Protein AF-0000000072977015 (afdb_homodimer)

Organism: NCBI:txid391626

Nearest PDB structures (foldseek):
  8wt6-assembly1_D  TM=8.182E-01  e=6.683E-14  Escherichia coli
  8wt7-assembly1_C  TM=8.461E-01  e=3.469E-13  Escherichia coli
  8wt9-assembly1_D  TM=8.228E-01  e=1.713E-13  Escherichia coli
  8xih-assembly1_A  TM=5.975E-01  e=8.785E-02  Mucilaginibacter paludis DSM 18603
  2f9t-assembly1_A  TM=6.357E-01  e=3.281E-01  Pseudomonas aeruginosa PAO1

pLDDT: mean 88.34, std 13.24, range [34.84, 98.19]

InterPro domains:
  IPR002525 Transposase IS110-like, N-terminal [PF01548] (14-170)
  IPR003346 Transposase IS116/IS110/IS902, C-terminal [PF02371] (280-364)
  IPR047650 Transposase IS110-like [NF033542] (14-403)
  IPR047650 Transposase IS110-like [PTHR33055] (8-405)

Structure (mmCIF, N/CA/C/O backbone):
data_AF-0000000072977015-model_v1
#
loop_
_entity.id
_entity.type
_entity.pdbx_description
1 polymer 'IS110-family transposase'
#
loop_
_atom_site.group_PDB
_atom_site.id
_atom_site.type_symbol
_atom_site.label_atom_id
_atom_site.label_alt_id
_atom_site.label_comp_id
_atom_site.label_asym_id
_atom_site.label_entity_id
_atom_site.label_seq_id
_atom_site.pdbx_PDB_ins_code
_atom_site.Cartn_x
_atom_site.Cartn_y
_atom_site.Cartn_z
_atom_site.occupancy
_atom_site.B_iso_or_equiv
_atom_site.auth_seq_id
_atom_site.auth_comp_id
_atom_site.auth_asym_id
_atom_site.auth_atom_id
_atom_site.pdbx_PDB_model_num
ATOM 1 N N . MET A 1 1 ? 6.648 -63.406 -1.148 1 35.97 1 MET A N 1
ATOM 2 C CA . MET A 1 1 ? 6.609 -63.031 -2.561 1 35.97 1 MET A CA 1
ATOM 3 C C . MET A 1 1 ? 5.609 -61.906 -2.799 1 35.97 1 MET A C 1
ATOM 5 O O . MET A 1 1 ? 5.816 -61.062 -3.664 1 35.97 1 MET A O 1
ATOM 9 N N . THR A 1 2 ? 4.461 -62.062 -2.23 1 45.38 2 THR A N 1
ATOM 10 C CA . THR A 1 2 ? 3.385 -61.062 -2.318 1 45.38 2 THR A CA 1
ATOM 11 C C . THR A 1 2 ? 3.805 -59.75 -1.688 1 45.38 2 THR A C 1
ATOM 13 O O . THR A 1 2 ? 3.377 -58.688 -2.131 1 45.38 2 THR A O 1
ATOM 16 N N . ASP A 1 3 ? 4.473 -59.875 -0.595 1 41.03 3 ASP A N 1
ATOM 17 C CA . ASP A 1 3 ? 4.926 -58.656 0.074 1 41.03 3 ASP A CA 1
ATOM 18 C C . ASP A 1 3 ? 5.91 -57.875 -0.797 1 41.03 3 ASP A C 1
ATOM 20 O O . ASP A 1 3 ? 5.973 -56.656 -0.735 1 41.03 3 ASP A O 1
ATOM 24 N N . ILE A 1 4 ? 6.715 -58.562 -1.592 1 42.19 4 ILE A N 1
ATOM 25 C CA . ILE A 1 4 ? 7.73 -58 -2.486 1 42.19 4 ILE A CA 1
ATOM 26 C C . ILE A 1 4 ? 7.055 -57.312 -3.664 1 42.19 4 ILE A C 1
ATOM 28 O O . ILE A 1 4 ? 7.59 -56.344 -4.207 1 42.19 4 ILE A O 1
ATOM 32 N N . ILE A 1 5 ? 5.922 -57.781 -4.168 1 44.03 5 ILE A N 1
ATOM 33 C CA . ILE A 1 5 ? 5.234 -57.25 -5.34 1 44.03 5 ILE A CA 1
ATOM 34 C C . ILE A 1 5 ? 4.578 -55.938 -4.988 1 44.03 5 ILE A C 1
ATOM 36 O O . ILE A 1 5 ? 4.395 -55.062 -5.859 1 44.03 5 ILE A O 1
ATOM 40 N N . ILE A 1 6 ? 3.928 -55.844 -3.865 1 45.47 6 ILE A N 1
ATOM 41 C CA . ILE A 1 6 ? 3.225 -54.656 -3.41 1 45.47 6 ILE A CA 1
ATOM 42 C C . ILE A 1 6 ? 4.207 -53.5 -3.289 1 45.47 6 ILE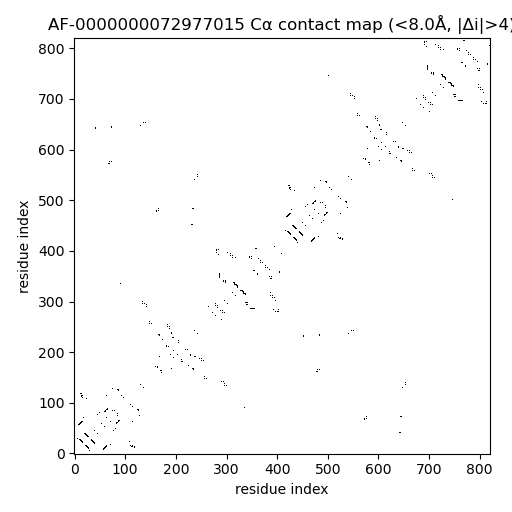 A C 1
ATOM 44 O O . ILE A 1 6 ? 3.83 -52.344 -3.471 1 45.47 6 ILE A O 1
ATOM 48 N N . THR A 1 7 ? 5.434 -53.844 -2.885 1 50.16 7 THR A N 1
ATOM 49 C CA . THR A 1 7 ? 6.492 -52.844 -2.676 1 50.16 7 THR A CA 1
ATOM 50 C C . THR A 1 7 ? 6.863 -52.156 -3.99 1 50.16 7 THR A C 1
ATOM 52 O O . THR A 1 7 ? 7.254 -51 -4 1 50.16 7 THR A O 1
ATOM 55 N N . GLN A 1 8 ? 6.754 -52.938 -5.09 1 54.28 8 GLN A N 1
ATOM 56 C CA . GLN A 1 8 ? 7.188 -52.438 -6.391 1 54.28 8 GLN A CA 1
ATOM 57 C C . GLN A 1 8 ? 6.176 -51.469 -6.973 1 54.28 8 GLN A C 1
ATOM 59 O O . GLN A 1 8 ? 6.504 -50.688 -7.879 1 54.28 8 GLN A O 1
ATOM 64 N N . THR A 1 9 ? 4.953 -51.406 -6.438 1 69.88 9 THR A N 1
ATOM 65 C CA . THR A 1 9 ? 3.916 -50.594 -7.07 1 69.88 9 THR A CA 1
ATOM 66 C C . THR A 1 9 ? 3.705 -49.281 -6.301 1 69.88 9 THR A C 1
ATOM 68 O O . THR A 1 9 ? 3.01 -48.375 -6.773 1 69.88 9 THR A O 1
ATOM 71 N N . ALA A 1 10 ? 4.391 -49.219 -5.168 1 85.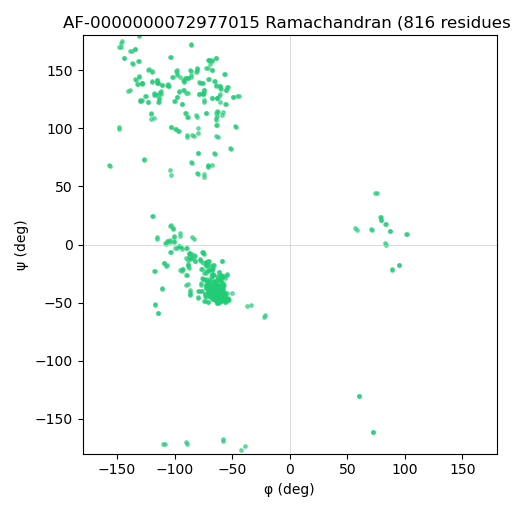19 10 ALA A N 1
ATOM 72 C CA . ALA A 1 10 ? 4.18 -48 -4.371 1 85.19 10 ALA A CA 1
ATOM 73 C C . ALA A 1 10 ? 4.98 -46.844 -4.93 1 85.19 10 ALA A C 1
ATOM 75 O O . ALA A 1 10 ? 6.133 -47 -5.332 1 85.19 10 ALA A O 1
ATOM 76 N N . PRO A 1 11 ? 4.398 -45.656 -4.953 1 92.56 11 PRO A N 1
ATOM 77 C CA . PRO A 1 11 ? 5.086 -44.5 -5.547 1 92.56 11 PRO A CA 1
ATOM 78 C C . PRO A 1 11 ? 6.254 -44.031 -4.699 1 92.56 11 PRO A C 1
ATOM 80 O O . PRO A 1 11 ? 6.234 -44.156 -3.473 1 92.56 11 PRO A O 1
ATOM 83 N N . VAL A 1 12 ? 7.285 -43.625 -5.363 1 95.69 12 VAL A N 1
ATOM 84 C CA . VAL A 1 12 ? 8.367 -42.875 -4.719 1 95.69 12 VAL A CA 1
ATOM 85 C C . VAL A 1 12 ? 7.859 -41.5 -4.281 1 95.69 12 VAL A C 1
ATOM 87 O O . VAL A 1 12 ? 7.25 -40.781 -5.07 1 95.69 12 VAL A O 1
ATOM 90 N N . LEU A 1 13 ? 8.031 -41.156 -3.008 1 96.94 13 LEU A N 1
ATOM 91 C CA . LEU A 1 13 ? 7.578 -39.875 -2.486 1 96.94 13 LEU A CA 1
ATOM 92 C C . LEU A 1 13 ? 8.727 -38.875 -2.436 1 96.94 13 LEU A C 1
ATOM 94 O O . LEU A 1 13 ? 9.797 -39.188 -1.902 1 96.94 13 LEU A O 1
ATOM 98 N N . VAL A 1 14 ? 8.523 -37.719 -3.025 1 97.56 14 VAL A N 1
ATOM 99 C CA . VAL A 1 14 ? 9.516 -36.656 -3.031 1 97.56 14 VAL A CA 1
ATOM 100 C C . VAL A 1 14 ? 8.938 -35.406 -2.379 1 97.56 14 VAL A C 1
ATOM 102 O O . VAL A 1 14 ? 8.008 -34.812 -2.91 1 97.56 14 VAL A O 1
ATOM 105 N N . ALA A 1 15 ? 9.445 -35.031 -1.235 1 96.69 15 ALA A N 1
ATOM 106 C CA . ALA A 1 15 ? 9.062 -33.812 -0.527 1 96.69 15 ALA A CA 1
ATOM 107 C C . ALA A 1 15 ? 10.078 -32.688 -0.757 1 96.69 15 ALA A C 1
ATOM 109 O O . ALA A 1 15 ? 11.266 -32.875 -0.474 1 96.69 15 ALA A O 1
ATOM 110 N N . ILE A 1 16 ? 9.625 -31.562 -1.253 1 95.69 16 ILE A N 1
ATOM 111 C CA . ILE A 1 16 ? 10.555 -30.5 -1.562 1 95.69 16 ILE A CA 1
ATOM 112 C C . ILE A 1 16 ? 10.164 -29.234 -0.794 1 95.69 16 ILE A C 1
ATOM 114 O O . ILE A 1 16 ? 9.039 -28.75 -0.915 1 95.69 16 ILE A O 1
ATOM 118 N N . ASP A 1 17 ? 11.047 -28.75 -0.028 1 93 17 ASP A N 1
ATOM 119 C CA . ASP A 1 17 ? 10.953 -27.422 0.587 1 93 17 ASP A CA 1
ATOM 120 C C . ASP A 1 17 ? 11.539 -26.344 -0.329 1 93 17 ASP A C 1
ATOM 122 O O . ASP A 1 17 ? 12.758 -26.234 -0.46 1 93 17 ASP A O 1
ATOM 126 N N . ILE A 1 18 ? 10.656 -25.516 -0.871 1 91.62 18 ILE A N 1
ATOM 127 C CA . ILE A 1 18 ? 11.023 -24.609 -1.955 1 91.62 18 ILE A CA 1
ATOM 128 C C . ILE A 1 18 ? 11.453 -23.266 -1.379 1 91.62 18 ILE A C 1
ATOM 130 O O . ILE A 1 18 ? 10.836 -22.75 -0.447 1 91.62 18 ILE A O 1
ATOM 134 N N . SER A 1 19 ? 12.578 -22.766 -1.874 1 87.56 19 SER A N 1
ATOM 135 C CA . SER A 1 19 ? 13.055 -21.422 -1.554 1 87.56 19 SER A CA 1
ATOM 136 C C . SER A 1 19 ? 13.43 -20.656 -2.816 1 87.56 19 SER A C 1
ATOM 138 O O . SER A 1 19 ? 13.227 -21.141 -3.93 1 87.56 19 SER A O 1
ATOM 140 N N . LYS A 1 20 ? 13.852 -19.453 -2.641 1 84.69 20 LYS A N 1
ATOM 141 C CA . LYS A 1 20 ? 14.125 -18.562 -3.764 1 84.69 20 LYS A CA 1
ATOM 142 C C . LYS A 1 20 ? 15.281 -19.094 -4.613 1 84.69 20 LYS A C 1
ATOM 144 O O . LYS A 1 20 ? 15.18 -19.141 -5.844 1 84.69 20 LYS A O 1
ATOM 149 N N . ALA A 1 21 ? 16.328 -19.547 -4.039 1 84.5 21 ALA A N 1
ATOM 150 C CA . ALA A 1 21 ? 17.531 -19.891 -4.797 1 84.5 21 ALA A CA 1
ATOM 151 C C . ALA A 1 21 ? 17.766 -21.391 -4.809 1 84.5 21 ALA A C 1
ATOM 153 O O . ALA A 1 21 ? 18.141 -21.969 -5.832 1 84.5 21 ALA A O 1
ATOM 154 N N . ARG A 1 22 ? 17.453 -21.938 -3.689 1 89.19 22 ARG A N 1
ATOM 155 C CA . ARG A 1 22 ? 17.797 -23.344 -3.518 1 89.19 22 ARG A CA 1
ATOM 156 C C . ARG A 1 22 ? 16.688 -24.094 -2.793 1 89.19 22 ARG A C 1
ATOM 158 O O . ARG A 1 22 ? 16.188 -23.641 -1.758 1 89.19 22 ARG A O 1
ATOM 165 N N . ASP A 1 23 ? 16.359 -25.25 -3.395 1 92.75 23 ASP A N 1
ATOM 166 C CA . ASP A 1 23 ? 15.32 -26.109 -2.816 1 92.75 23 ASP A CA 1
ATOM 167 C C . ASP A 1 23 ? 15.922 -27.344 -2.158 1 92.75 23 ASP A C 1
ATOM 169 O O . ASP A 1 23 ? 16.891 -27.906 -2.668 1 92.75 23 ASP A O 1
ATOM 173 N N . GLU A 1 24 ? 15.375 -27.641 -1.034 1 93.5 24 GLU A N 1
ATOM 174 C CA . GLU A 1 24 ? 15.797 -28.844 -0.32 1 93.5 24 GLU A CA 1
ATOM 175 C C . GLU A 1 24 ? 14.656 -29.859 -0.237 1 93.5 24 GLU A C 1
ATOM 177 O O . GLU A 1 24 ? 13.5 -29.484 -0.066 1 93.5 24 GLU A O 1
ATOM 182 N N . GLY A 1 25 ? 15.047 -31.141 -0.412 1 94.25 25 GLY A N 1
ATOM 183 C CA . GLY A 1 25 ? 13.992 -32.156 -0.434 1 94.25 25 GLY A CA 1
ATOM 184 C C . GLY A 1 25 ? 14.43 -33.5 0.125 1 94.25 25 GLY A C 1
ATOM 185 O O . GLY A 1 25 ? 15.594 -33.656 0.487 1 94.25 25 GLY A O 1
ATOM 186 N N . LEU A 1 26 ? 13.469 -34.375 0.32 1 95.31 26 LEU A N 1
ATOM 187 C CA . LEU A 1 26 ? 13.648 -35.75 0.775 1 95.31 26 LEU A CA 1
ATOM 188 C C . LEU A 1 26 ? 12.93 -36.719 -0.148 1 95.31 26 LEU A C 1
ATOM 190 O O . LEU A 1 26 ? 11.82 -36.438 -0.613 1 95.31 26 LEU A O 1
ATOM 194 N N . ILE A 1 27 ? 13.578 -37.812 -0.419 1 95.94 27 ILE A N 1
ATOM 195 C CA . ILE A 1 27 ? 13 -38.875 -1.212 1 95.94 27 ILE A CA 1
ATOM 196 C C . ILE A 1 27 ? 12.805 -40.125 -0.336 1 95.94 27 ILE A C 1
ATOM 198 O O . ILE A 1 27 ? 13.734 -40.562 0.345 1 95.94 27 ILE A O 1
ATOM 202 N N . ALA A 1 28 ? 11.672 -40.562 -0.339 1 94.94 28 ALA A N 1
ATOM 203 C CA . ALA A 1 28 ? 11.344 -41.781 0.402 1 94.94 28 ALA A CA 1
ATOM 204 C C . ALA A 1 28 ? 10.867 -42.906 -0.537 1 94.94 28 ALA A C 1
ATOM 206 O O . ALA A 1 28 ? 9.984 -42.688 -1.365 1 94.94 28 ALA A O 1
ATOM 207 N N . ILE A 1 29 ? 11.477 -44.031 -0.367 1 92.38 29 ILE A N 1
ATOM 208 C CA . ILE A 1 29 ? 11.117 -45.219 -1.146 1 92.38 29 ILE A CA 1
ATOM 209 C C . ILE A 1 29 ? 10.484 -46.25 -0.233 1 92.38 29 ILE A C 1
ATOM 211 O O . ILE A 1 29 ? 11.023 -46.562 0.83 1 92.38 29 ILE A O 1
ATOM 215 N N . SER A 1 30 ? 9.375 -46.688 -0.707 1 87.12 30 SER A N 1
ATOM 216 C CA . SER A 1 30 ? 8.695 -47.719 0.088 1 87.12 30 SER A CA 1
ATOM 217 C C . SER A 1 30 ? 9.609 -48.906 0.378 1 87.12 30 SER A C 1
ATOM 219 O O . SER A 1 30 ? 10.289 -49.406 -0.521 1 87.12 30 SER A O 1
ATOM 221 N N . GLY A 1 31 ? 9.617 -49.375 1.566 1 81.56 31 GLY A N 1
ATOM 222 C CA . GLY A 1 31 ? 10.398 -50.531 1.962 1 81.56 31 GLY A CA 1
ATOM 223 C C . GLY A 1 31 ? 11.805 -50.156 2.408 1 81.56 31 GLY A C 1
ATOM 224 O O . GLY A 1 31 ? 12.5 -50.969 3.006 1 81.56 31 GLY A O 1
ATOM 225 N N . LYS A 1 32 ? 12.25 -49 1.984 1 83.25 32 LYS A N 1
ATOM 226 C CA . LYS A 1 32 ? 13.562 -48.562 2.428 1 83.25 32 LYS A CA 1
ATOM 227 C C . LYS A 1 32 ? 13.445 -47.625 3.637 1 83.25 32 LYS A C 1
ATOM 229 O O . LYS A 1 32 ? 12.586 -46.75 3.67 1 83.25 32 LYS A O 1
ATOM 234 N N . LYS A 1 33 ? 14.211 -47.875 4.621 1 78.69 33 LYS A N 1
ATOM 235 C CA . LYS A 1 33 ? 14.156 -47.094 5.844 1 78.69 33 LYS A CA 1
ATOM 236 C C . LYS A 1 33 ? 14.844 -45.75 5.66 1 78.69 33 LYS A C 1
ATOM 238 O O . LYS A 1 33 ? 14.375 -44.719 6.18 1 78.69 33 LYS A O 1
ATOM 243 N N . ARG A 1 34 ? 15.891 -45.75 4.867 1 84.94 34 ARG A N 1
ATOM 244 C CA . ARG A 1 34 ? 16.688 -44.531 4.766 1 84.94 34 ARG A CA 1
ATOM 245 C C . ARG A 1 34 ? 16.141 -43.625 3.68 1 84.94 34 ARG A C 1
ATOM 247 O O . ARG A 1 34 ? 15.82 -44.062 2.58 1 84.94 34 ARG A O 1
ATOM 254 N N . ARG A 1 35 ? 15.969 -42.375 4.062 1 89.44 35 ARG A N 1
ATOM 255 C CA . ARG A 1 35 ? 15.562 -41.312 3.127 1 89.44 35 ARG A CA 1
ATOM 256 C C . ARG A 1 35 ? 16.766 -40.719 2.428 1 89.44 35 ARG A C 1
ATOM 258 O O . ARG A 1 35 ? 17.875 -40.719 2.975 1 89.44 35 ARG A O 1
ATOM 265 N N . ARG A 1 36 ? 16.562 -40.281 1.242 1 91.88 36 ARG A N 1
ATOM 266 C CA . ARG A 1 36 ? 17.609 -39.625 0.494 1 91.88 36 ARG A CA 1
ATOM 267 C C . ARG A 1 36 ? 17.375 -38.094 0.448 1 91.88 36 ARG A C 1
ATOM 269 O O . ARG A 1 36 ? 16.25 -37.656 0.233 1 91.88 36 ARG A O 1
ATOM 276 N N . ARG A 1 37 ? 18.438 -37.406 0.652 1 92.75 37 ARG A N 1
ATOM 277 C CA . ARG A 1 37 ? 18.375 -35.969 0.581 1 92.75 37 ARG A CA 1
ATOM 278 C C . ARG A 1 37 ? 18.609 -35.469 -0.843 1 92.75 37 ARG A C 1
ATOM 280 O O . ARG A 1 37 ? 19.375 -36.062 -1.596 1 92.75 37 ARG A O 1
ATOM 287 N N . LEU A 1 38 ? 17.891 -34.438 -1.14 1 92.44 38 LEU A N 1
ATOM 288 C CA . LEU A 1 38 ? 18.078 -33.844 -2.449 1 92.44 38 LEU A CA 1
ATOM 289 C C . LEU A 1 38 ? 18.188 -32.312 -2.326 1 92.44 38 LEU A C 1
ATOM 291 O O . LEU A 1 38 ? 17.547 -31.719 -1.456 1 92.44 38 LEU A O 1
ATOM 295 N N . THR A 1 39 ? 19.078 -31.719 -3.137 1 94.12 39 THR A N 1
ATOM 296 C CA . THR A 1 39 ? 19.219 -30.266 -3.299 1 94.12 39 THR A CA 1
ATOM 297 C C . THR A 1 39 ? 19.094 -29.875 -4.77 1 94.12 39 THR A C 1
ATOM 299 O O . THR A 1 39 ? 19.75 -30.484 -5.629 1 94.12 39 THR A O 1
ATOM 302 N N . VAL A 1 40 ? 18.25 -28.953 -5.031 1 94.81 40 VAL A N 1
ATOM 303 C CA . VAL A 1 40 ? 18.016 -28.516 -6.406 1 94.81 40 VAL A CA 1
ATOM 304 C C . VAL A 1 40 ? 18.109 -27 -6.488 1 94.81 40 VAL A C 1
ATOM 306 O O . VAL A 1 40 ? 17.375 -26.281 -5.789 1 94.81 40 VAL A O 1
ATOM 309 N N . LEU A 1 41 ? 18.984 -26.531 -7.34 1 93.25 41 LEU A N 1
ATOM 310 C CA . LEU A 1 41 ? 19.031 -25.094 -7.625 1 93.25 41 LEU A CA 1
ATOM 311 C C . LEU A 1 41 ? 17.938 -24.719 -8.625 1 93.25 41 LEU A C 1
ATOM 313 O O . LEU A 1 41 ? 17.531 -25.531 -9.445 1 93.25 41 LEU A O 1
ATOM 317 N N . ASN A 1 42 ? 17.5 -23.531 -8.531 1 90.62 42 ASN A N 1
ATOM 318 C CA . ASN A 1 42 ? 16.469 -23.062 -9.453 1 90.62 42 ASN A CA 1
ATOM 319 C C . ASN A 1 42 ? 17.062 -22.672 -10.805 1 90.62 42 ASN A C 1
ATOM 321 O O . ASN A 1 42 ? 16.953 -21.531 -11.234 1 90.62 42 ASN A O 1
ATOM 325 N N . GLN A 1 43 ? 17.625 -23.641 -11.375 1 92.38 43 GLN A N 1
ATOM 326 C CA . GLN A 1 43 ? 18.234 -23.531 -12.688 1 92.38 43 GLN A CA 1
ATOM 327 C C . GLN A 1 43 ? 17.891 -24.734 -13.562 1 92.38 43 GLN A C 1
ATOM 329 O O . GLN A 1 43 ? 17.625 -25.828 -13.055 1 92.38 43 GLN A O 1
ATOM 334 N N . LEU A 1 44 ? 17.969 -24.5 -14.836 1 94.88 44 LEU A N 1
ATOM 335 C CA . LEU A 1 44 ? 17.484 -25.5 -15.789 1 94.88 44 LEU A CA 1
ATOM 336 C C . LEU A 1 44 ? 18.297 -26.781 -15.672 1 94.88 44 LEU A C 1
ATOM 338 O O . LEU A 1 44 ? 17.719 -27.875 -15.672 1 94.88 44 LEU A O 1
ATOM 342 N N . ASP A 1 45 ? 19.609 -26.641 -15.531 1 95.69 45 ASP A N 1
ATOM 343 C CA . ASP A 1 45 ? 20.453 -27.828 -15.445 1 95.69 45 ASP A CA 1
ATOM 344 C C . ASP A 1 45 ? 20.078 -28.688 -14.234 1 95.69 45 ASP A C 1
ATOM 346 O O . ASP A 1 45 ? 20.047 -29.906 -14.312 1 95.69 45 ASP A O 1
ATOM 350 N N . ASP A 1 46 ? 19.812 -28.047 -13.203 1 96.25 46 ASP A N 1
ATOM 351 C CA . ASP A 1 46 ? 19.422 -28.766 -11.984 1 96.25 46 ASP A CA 1
ATOM 352 C C . ASP A 1 46 ? 18.047 -29.391 -12.141 1 96.25 46 ASP A C 1
ATOM 354 O O . ASP A 1 46 ? 17.812 -30.516 -11.664 1 96.25 46 ASP A O 1
ATOM 358 N N . PHE A 1 47 ? 17.125 -28.719 -12.789 1 96.62 47 PHE A N 1
ATOM 359 C CA . PHE A 1 47 ? 15.805 -29.281 -13.055 1 96.62 47 PHE A CA 1
ATOM 360 C C . PHE A 1 47 ? 15.914 -30.547 -13.883 1 96.62 47 PHE A C 1
ATOM 362 O O . PHE A 1 47 ? 15.312 -31.578 -13.547 1 96.62 47 PHE A O 1
ATOM 369 N N . ASN A 1 48 ? 16.734 -30.453 -14.883 1 96.88 48 ASN A N 1
ATOM 370 C CA . ASN A 1 48 ? 16.922 -31.594 -15.758 1 96.88 48 ASN A CA 1
ATOM 371 C C . ASN A 1 48 ? 17.562 -32.781 -15.016 1 96.88 48 ASN A C 1
ATOM 373 O O . ASN A 1 48 ? 17.141 -33.906 -15.195 1 96.88 48 ASN A O 1
ATOM 377 N N . ARG A 1 49 ? 18.5 -32.438 -14.234 1 96.94 49 ARG A N 1
ATOM 378 C CA . ARG A 1 49 ? 19.141 -33.5 -13.445 1 96.94 49 ARG A CA 1
ATOM 379 C C . ARG A 1 49 ? 18.156 -34.156 -12.5 1 96.94 49 ARG A C 1
ATOM 381 O O . ARG A 1 49 ? 18.156 -35.375 -12.367 1 96.94 49 ARG A O 1
ATOM 388 N N . LEU A 1 50 ? 17.375 -33.375 -11.883 1 96.88 50 LEU A N 1
ATOM 389 C CA . LEU A 1 50 ? 16.359 -33.906 -10.984 1 96.88 50 LEU A CA 1
ATOM 390 C C . LEU A 1 50 ? 15.383 -34.812 -11.742 1 96.88 50 LEU A C 1
ATOM 392 O O . LEU A 1 50 ? 15.094 -35.938 -11.297 1 96.88 50 LEU A O 1
ATOM 396 N N . ILE A 1 51 ? 14.875 -34.344 -12.844 1 97.19 51 ILE A N 1
ATOM 397 C CA . ILE A 1 51 ? 13.906 -35.094 -13.656 1 97.19 51 ILE A CA 1
ATOM 398 C C . ILE A 1 51 ? 14.5 -36.438 -14.086 1 97.19 51 ILE A C 1
ATOM 400 O O . ILE A 1 51 ? 13.844 -37.469 -13.969 1 97.19 51 ILE A O 1
ATOM 404 N N . THR A 1 52 ? 15.766 -36.375 -14.516 1 97.12 52 THR A N 1
ATOM 405 C CA . THR A 1 52 ? 16.438 -37.594 -14.938 1 97.12 52 THR A CA 1
ATOM 406 C C . THR A 1 52 ? 16.594 -38.562 -13.766 1 97.12 52 THR A C 1
ATOM 408 O O . THR A 1 52 ? 16.328 -39.75 -13.906 1 97.12 52 THR A O 1
ATOM 411 N N . SER A 1 53 ? 16.953 -38 -12.664 1 96.19 53 SER A N 1
ATOM 412 C CA . SER A 1 53 ? 17.141 -38.844 -11.477 1 96.19 53 SER A CA 1
ATOM 413 C C . SER A 1 53 ? 15.844 -39.5 -11.039 1 96.19 53 SER A C 1
ATOM 415 O O . SER A 1 53 ? 15.828 -40.688 -10.695 1 96.19 53 SER A O 1
ATOM 417 N N . LEU A 1 54 ? 14.773 -38.781 -11.047 1 96.19 54 LEU A N 1
ATOM 418 C CA . LEU A 1 54 ? 13.484 -39.281 -10.625 1 96.19 54 LEU A CA 1
ATOM 419 C C . LEU A 1 54 ? 12.953 -40.312 -11.617 1 96.19 54 LEU A C 1
ATOM 421 O O . LEU A 1 54 ? 12.328 -41.312 -11.227 1 96.19 54 LEU A O 1
ATOM 425 N N . ALA A 1 55 ? 13.219 -40.125 -12.891 1 95.25 55 ALA A N 1
ATOM 426 C CA . ALA A 1 55 ? 12.766 -41.031 -13.938 1 95.25 55 ALA A CA 1
ATOM 427 C C . ALA A 1 55 ? 13.453 -42.375 -13.812 1 95.25 55 ALA A C 1
ATOM 429 O O . ALA A 1 55 ? 12.875 -43.406 -14.172 1 95.25 55 ALA A O 1
ATOM 430 N N . CYS A 1 56 ? 14.617 -42.406 -13.234 1 94.31 56 CYS A N 1
ATOM 431 C CA . CYS A 1 56 ? 15.438 -43.594 -13.148 1 94.31 56 CYS A CA 1
ATOM 432 C C . CYS A 1 56 ? 14.859 -44.594 -12.133 1 94.31 56 CYS A C 1
ATOM 434 O O . CYS A 1 56 ? 15.188 -45.781 -12.148 1 94.31 56 CYS A O 1
ATOM 436 N N . TYR A 1 57 ? 14.008 -44.094 -11.289 1 92.25 57 TYR A N 1
ATOM 437 C CA . TYR A 1 57 ? 13.414 -45 -10.305 1 92.25 57 TYR A CA 1
ATOM 438 C C . TYR A 1 57 ? 12.523 -46.031 -10.984 1 92.25 57 TYR A C 1
ATOM 440 O O . TYR A 1 57 ? 12.289 -47.094 -10.438 1 92.25 57 TYR A O 1
ATOM 448 N N . GLY A 1 58 ? 11.961 -45.75 -12.172 1 88.81 58 GLY A N 1
ATOM 449 C CA . GLY A 1 58 ? 11.18 -46.688 -12.938 1 88.81 58 GLY A CA 1
ATOM 450 C C . GLY A 1 58 ? 9.82 -47 -12.32 1 88.81 58 GLY A C 1
ATOM 451 O O . GLY A 1 58 ? 9.242 -48.062 -12.562 1 88.81 58 GLY A O 1
ATOM 452 N N . ARG A 1 59 ? 9.375 -46.344 -11.445 1 90.5 59 ARG A N 1
ATOM 453 C CA . ARG A 1 59 ? 8.062 -46.438 -10.82 1 90.5 59 ARG A CA 1
ATOM 454 C C . ARG A 1 59 ? 7.43 -45.031 -10.664 1 90.5 59 ARG A C 1
ATOM 456 O O . ARG A 1 59 ? 8.094 -44.031 -10.875 1 90.5 59 ARG A O 1
ATOM 463 N N . PRO A 1 60 ? 6.188 -45.062 -10.344 1 93.62 60 PRO A N 1
ATOM 464 C CA . PRO A 1 60 ? 5.523 -43.75 -10.195 1 93.62 60 PRO A CA 1
ATOM 465 C C . PRO A 1 60 ? 6.16 -42.906 -9.117 1 93.62 60 PRO A C 1
ATOM 467 O O . PRO A 1 60 ? 6.574 -43.406 -8.07 1 93.62 60 PRO A O 1
ATOM 470 N N . VAL A 1 61 ? 6.32 -41.656 -9.461 1 96.31 61 VAL A N 1
ATOM 471 C CA . VAL A 1 61 ? 6.902 -40.656 -8.547 1 96.31 61 VAL A CA 1
ATOM 472 C C . VAL A 1 61 ? 5.875 -39.594 -8.227 1 96.31 61 VAL A C 1
ATOM 474 O O . VAL A 1 61 ? 5.25 -39.031 -9.125 1 96.31 61 VAL A O 1
ATOM 477 N N . ARG A 1 62 ? 5.68 -39.344 -6.965 1 96.56 62 ARG A N 1
ATOM 478 C CA . ARG A 1 62 ? 4.809 -38.281 -6.473 1 96.56 62 ARG A CA 1
ATOM 479 C C . ARG A 1 62 ? 5.617 -37.219 -5.754 1 96.56 62 ARG A C 1
ATOM 481 O O . ARG A 1 62 ? 6.34 -37.5 -4.797 1 96.56 62 ARG A O 1
ATOM 488 N N . VAL A 1 63 ? 5.488 -35.969 -6.254 1 97.06 63 VAL A N 1
ATOM 489 C CA . VAL A 1 63 ? 6.238 -34.844 -5.691 1 97.06 63 VAL A CA 1
ATOM 490 C C . VAL A 1 63 ? 5.285 -33.906 -4.98 1 97.06 63 VAL A C 1
ATOM 492 O O . VAL A 1 63 ? 4.215 -33.562 -5.504 1 97.06 63 VAL A O 1
ATOM 495 N N . ALA A 1 64 ? 5.672 -33.406 -3.781 1 96.5 64 ALA A N 1
ATOM 496 C CA . ALA A 1 64 ? 4.824 -32.469 -3.049 1 96.5 64 ALA A CA 1
ATOM 497 C C . ALA A 1 64 ? 5.625 -31.25 -2.592 1 96.5 64 ALA A C 1
ATOM 499 O O . ALA A 1 64 ? 6.82 -31.359 -2.305 1 96.5 64 ALA A O 1
ATOM 500 N N . PHE A 1 65 ? 5.008 -30.125 -2.605 1 93.31 65 PHE A N 1
ATOM 501 C CA . PHE A 1 65 ? 5.57 -28.891 -2.076 1 93.31 65 PHE A CA 1
ATOM 502 C C . PHE A 1 65 ? 4.527 -28.125 -1.277 1 93.31 65 PHE A C 1
ATOM 504 O O . PHE A 1 65 ? 3.334 -28.422 -1.345 1 93.31 65 PHE A O 1
ATOM 511 N N . GLU A 1 66 ? 5.035 -27.141 -0.54 1 89.06 66 GLU A N 1
ATOM 512 C CA . GLU A 1 66 ? 4.141 -26.25 0.209 1 89.06 66 GLU A CA 1
ATOM 513 C C . GLU A 1 66 ? 3.463 -25.25 -0.71 1 89.06 66 GLU A C 1
ATOM 515 O O . GLU A 1 66 ? 4.09 -24.719 -1.628 1 89.06 66 GLU A O 1
ATOM 520 N N . ALA A 1 67 ? 2.188 -25.016 -0.457 1 79.31 67 ALA A N 1
ATOM 521 C CA . ALA A 1 67 ? 1.382 -24.078 -1.238 1 79.31 67 ALA A CA 1
ATOM 522 C C . ALA A 1 67 ? 1.738 -22.641 -0.903 1 79.31 67 ALA A C 1
ATOM 524 O O . ALA A 1 67 ? 0.961 -21.938 -0.25 1 79.31 67 ALA A O 1
ATOM 525 N N . THR A 1 68 ? 2.998 -22.172 -1.057 1 75.38 68 THR A N 1
ATOM 526 C CA . THR A 1 68 ? 3.342 -20.797 -0.672 1 75.38 68 THR A CA 1
ATOM 527 C C . THR A 1 68 ? 4.047 -20.078 -1.816 1 75.38 68 THR A C 1
ATOM 529 O O . THR A 1 68 ? 5.012 -20.594 -2.385 1 75.38 68 THR A O 1
ATOM 532 N N . GLY A 1 69 ? 3.449 -18.984 -2.131 1 81.31 69 GLY A N 1
ATOM 533 C CA . GLY A 1 69 ? 4.16 -18.078 -3.016 1 81.31 69 GLY A CA 1
ATOM 534 C C . GLY A 1 69 ? 4.242 -18.578 -4.445 1 81.31 69 GLY A C 1
ATOM 535 O O . GLY A 1 69 ? 3.381 -19.344 -4.891 1 81.31 69 GLY A O 1
ATOM 536 N N . ASN A 1 70 ? 5.172 -18.047 -5.258 1 91.88 70 ASN A N 1
ATOM 537 C CA . ASN A 1 70 ? 5.301 -18.359 -6.68 1 91.88 70 ASN A CA 1
ATOM 538 C C . ASN A 1 70 ? 6.613 -19.062 -6.984 1 91.88 70 ASN A C 1
ATOM 540 O O . ASN A 1 70 ? 6.832 -19.531 -8.109 1 91.88 70 ASN A O 1
ATOM 544 N N . TYR A 1 71 ? 7.375 -19.406 -6.02 1 90.06 71 TYR A N 1
ATOM 545 C CA . TYR A 1 71 ? 8.711 -19.953 -6.223 1 90.06 71 TYR A CA 1
ATOM 546 C C . TYR A 1 71 ? 8.633 -21.391 -6.719 1 90.06 71 TYR A C 1
ATOM 548 O O . TYR A 1 71 ? 9.445 -21.812 -7.539 1 90.06 71 TYR A O 1
ATOM 556 N N . PRO A 1 72 ? 7.574 -22.094 -6.32 1 92 72 PRO A N 1
ATOM 557 C CA . PRO A 1 72 ? 7.52 -23.484 -6.773 1 92 72 PRO A CA 1
ATOM 558 C C . PRO A 1 72 ? 7.066 -23.609 -8.227 1 92 72 PRO A C 1
ATOM 560 O O . PRO A 1 72 ? 7.219 -24.672 -8.828 1 92 72 PRO A O 1
ATOM 563 N N . ARG A 1 73 ? 6.578 -22.641 -8.789 1 94.81 73 ARG A N 1
ATOM 564 C CA . ARG A 1 73 ? 5.812 -22.719 -10.031 1 94.81 73 ARG A CA 1
ATOM 565 C C . ARG A 1 73 ? 6.703 -23.156 -11.195 1 94.81 73 ARG A C 1
ATOM 567 O O . ARG A 1 73 ? 6.305 -24 -12 1 94.81 73 ARG A O 1
ATOM 574 N N . ALA A 1 74 ? 7.875 -22.641 -11.273 1 94.5 74 ALA A N 1
ATOM 575 C CA . ALA A 1 74 ? 8.766 -23.016 -12.367 1 94.5 74 ALA A CA 1
ATOM 576 C C . ALA A 1 74 ? 9.148 -24.484 -12.281 1 94.5 74 ALA A C 1
ATOM 578 O O . ALA A 1 74 ? 9.016 -25.219 -13.266 1 94.5 74 ALA A O 1
ATOM 579 N N . LEU A 1 75 ? 9.539 -24.906 -11.117 1 95.06 75 LEU A N 1
ATOM 580 C CA . LEU A 1 75 ? 9.906 -26.297 -10.93 1 95.06 75 LEU A CA 1
ATOM 581 C C . LEU A 1 75 ? 8.703 -27.219 -11.133 1 95.06 75 LEU A C 1
ATOM 583 O O . LEU A 1 75 ? 8.805 -28.25 -11.789 1 95.06 75 LEU A O 1
ATOM 587 N N . ALA A 1 76 ? 7.602 -26.812 -10.594 1 95.06 76 ALA A N 1
ATOM 588 C CA . ALA A 1 76 ? 6.371 -27.594 -10.734 1 95.06 76 ALA A CA 1
ATOM 589 C C . ALA A 1 76 ? 6.016 -27.781 -12.211 1 95.06 76 ALA A C 1
ATOM 591 O O . ALA A 1 76 ? 5.633 -28.875 -12.625 1 95.06 76 ALA A O 1
ATOM 592 N N . TYR A 1 77 ? 6.121 -26.75 -12.945 1 94.94 77 TYR A N 1
ATOM 593 C CA . TYR A 1 77 ? 5.809 -26.812 -14.375 1 94.94 77 TYR A CA 1
ATOM 594 C C . TYR A 1 77 ? 6.711 -27.812 -15.078 1 94.94 77 TYR A C 1
ATOM 596 O O . TYR A 1 77 ? 6.234 -28.656 -15.852 1 94.94 77 TYR A O 1
ATOM 604 N N . HIS A 1 78 ? 8.039 -27.828 -14.828 1 94.88 78 HIS A N 1
ATOM 605 C CA . HIS A 1 78 ? 8.992 -28.734 -15.461 1 94.88 78 HIS A CA 1
ATOM 606 C C . HIS A 1 78 ? 8.758 -30.172 -15.039 1 94.88 78 HIS A C 1
ATOM 608 O O . HIS A 1 78 ? 8.844 -31.094 -15.859 1 94.88 78 HIS A O 1
ATOM 614 N N . LEU A 1 79 ? 8.43 -30.328 -13.773 1 95.5 79 LEU A N 1
ATOM 615 C CA . LEU A 1 79 ? 8.156 -31.672 -13.273 1 95.5 79 LEU A CA 1
ATOM 616 C C . LEU A 1 79 ? 6.859 -32.219 -13.867 1 95.5 79 LEU A C 1
ATOM 618 O O . LEU A 1 79 ? 6.789 -33.406 -14.227 1 95.5 79 LEU A O 1
ATOM 622 N N . ALA A 1 80 ? 5.875 -31.359 -13.953 1 94 80 ALA A N 1
ATOM 623 C CA . ALA A 1 80 ? 4.609 -31.766 -14.555 1 94 80 ALA A CA 1
ATOM 624 C C . ALA A 1 80 ? 4.797 -32.156 -16.016 1 94 80 ALA A C 1
ATOM 626 O O . ALA A 1 80 ? 4.246 -33.156 -16.5 1 94 80 ALA A O 1
ATOM 627 N N . ALA A 1 81 ? 5.539 -31.344 -16.719 1 92.62 81 ALA A N 1
ATOM 628 C CA . ALA A 1 81 ? 5.816 -31.594 -18.141 1 92.62 81 ALA A CA 1
ATOM 629 C C . ALA A 1 81 ? 6.531 -32.938 -18.328 1 92.62 81 ALA A C 1
ATOM 631 O O . ALA A 1 81 ? 6.359 -33.594 -19.359 1 92.62 81 ALA A O 1
ATOM 632 N N . ALA A 1 82 ? 7.293 -33.312 -17.312 1 94.19 82 ALA A N 1
ATOM 633 C CA . ALA A 1 82 ? 8.023 -34.562 -17.359 1 94.19 82 ALA A CA 1
ATOM 634 C C . ALA A 1 82 ? 7.125 -35.75 -16.969 1 94.19 82 ALA A C 1
ATOM 636 O O . ALA A 1 82 ? 7.543 -36.906 -17.047 1 94.19 82 ALA A O 1
ATOM 637 N N . GLY A 1 83 ? 5.914 -35.438 -16.469 1 91.94 83 GLY A N 1
ATOM 638 C CA . GLY A 1 83 ? 4.926 -36.469 -16.25 1 91.94 83 GLY A CA 1
ATOM 639 C C . GLY A 1 83 ? 4.816 -36.875 -14.797 1 91.94 83 GLY A C 1
ATOM 640 O O . GLY A 1 83 ? 4.137 -37.875 -14.477 1 91.94 83 GLY A O 1
ATOM 641 N N . PHE A 1 84 ? 5.441 -36.188 -13.93 1 95.38 84 PHE A N 1
ATOM 642 C CA . PHE A 1 84 ? 5.379 -36.562 -12.516 1 95.38 84 PHE A CA 1
ATOM 643 C C . PHE A 1 84 ? 4.086 -36.062 -11.883 1 95.38 84 PHE A C 1
ATOM 645 O O . PHE A 1 84 ? 3.543 -35.031 -12.305 1 95.38 84 PHE A O 1
ATOM 652 N N . GLU A 1 85 ? 3.615 -36.75 -10.953 1 95.38 85 GLU A N 1
ATOM 653 C CA . GLU A 1 85 ? 2.455 -36.312 -10.18 1 95.38 85 GLU A CA 1
ATOM 654 C C . GLU A 1 85 ? 2.846 -35.281 -9.141 1 95.38 85 GLU A C 1
ATOM 656 O O . GLU A 1 85 ? 3.783 -35.5 -8.367 1 95.38 85 GLU A O 1
ATOM 661 N N . LEU A 1 86 ? 2.1 -34.188 -9.148 1 95.44 86 LEU A N 1
ATOM 662 C CA . LEU A 1 86 ? 2.42 -33.094 -8.234 1 95.44 86 LEU A CA 1
ATOM 663 C C . LEU A 1 86 ? 1.304 -32.906 -7.219 1 95.44 86 LEU A C 1
ATOM 665 O O . LEU A 1 86 ? 0.122 -33 -7.562 1 95.44 86 LEU A O 1
ATOM 669 N N . LYS A 1 87 ? 1.702 -32.656 -5.973 1 94.69 87 LYS A N 1
ATOM 670 C CA . LYS A 1 87 ? 0.775 -32.438 -4.867 1 94.69 87 LYS A CA 1
ATOM 671 C C . LYS A 1 87 ? 1.157 -31.172 -4.078 1 94.69 87 LYS A C 1
ATOM 673 O O . LYS A 1 87 ? 2.289 -30.703 -4.176 1 94.69 87 LYS A O 1
ATOM 678 N N . LEU A 1 88 ? 0.131 -30.688 -3.396 1 91.88 88 LEU A N 1
ATOM 679 C CA . LEU A 1 88 ? 0.336 -29.516 -2.535 1 91.88 88 LEU A CA 1
ATOM 680 C C . LEU A 1 88 ? 0 -29.859 -1.085 1 91.88 88 LEU A C 1
ATOM 682 O O . LEU A 1 88 ? -0.968 -30.562 -0.816 1 91.88 88 LEU A O 1
ATOM 686 N N . VAL A 1 89 ? 0.859 -29.281 -0.246 1 90.12 89 VAL A N 1
ATOM 687 C CA . VAL A 1 89 ? 0.584 -29.375 1.186 1 90.12 89 VAL A CA 1
ATOM 688 C C . VAL A 1 89 ? 0.26 -27.984 1.729 1 90.12 89 VAL A C 1
ATOM 690 O O . VAL A 1 89 ? 0.99 -27.016 1.475 1 90.12 89 VAL A O 1
ATOM 693 N N . SER A 1 90 ? -0.835 -27.891 2.49 1 84.06 90 SER A N 1
ATOM 694 C CA . SER A 1 90 ? -1.292 -26.625 3.045 1 84.06 90 SER A CA 1
ATOM 695 C C . SER A 1 90 ? -0.285 -26.062 4.043 1 84.06 90 SER A C 1
ATOM 697 O O . SER A 1 90 ? 0.291 -26.797 4.836 1 84.06 90 SER A O 1
ATOM 699 N N . SER A 1 91 ? -0.097 -24.703 3.996 1 83.19 91 SER A N 1
ATOM 700 C CA . SER A 1 91 ? 0.826 -24.047 4.91 1 83.19 91 SER A CA 1
ATOM 701 C C . SER A 1 91 ? 0.357 -24.172 6.355 1 83.19 91 SER A C 1
ATOM 703 O O . SER A 1 91 ? 1.171 -24.328 7.266 1 83.19 91 SER A O 1
ATOM 705 N N . VAL A 1 92 ? -0.897 -24.094 6.508 1 77.75 92 VAL A N 1
ATOM 706 C CA . VAL A 1 92 ? -1.46 -24.172 7.852 1 77.75 92 VAL A CA 1
ATOM 707 C C . VAL A 1 92 ? -1.244 -25.578 8.414 1 77.75 92 VAL A C 1
ATOM 709 O O . VAL A 1 92 ? -0.811 -25.734 9.555 1 77.75 92 VAL A O 1
ATOM 712 N N . ALA A 1 93 ? -1.558 -26.594 7.598 1 79.31 93 ALA A N 1
ATOM 713 C CA . ALA A 1 93 ? -1.358 -27.984 8.023 1 79.31 93 ALA A CA 1
ATOM 714 C C . ALA A 1 93 ? 0.111 -28.25 8.328 1 79.31 93 ALA A C 1
ATOM 716 O O . ALA A 1 93 ? 0.429 -28.953 9.297 1 79.31 93 ALA A O 1
ATOM 717 N N . LEU A 1 94 ? 0.903 -27.688 7.543 1 83.44 94 LEU A N 1
ATOM 718 C CA . LEU A 1 94 ? 2.34 -27.844 7.734 1 83.44 94 LEU A CA 1
ATOM 719 C C . LEU A 1 94 ? 2.787 -27.234 9.062 1 83.44 94 LEU A C 1
ATOM 721 O O . LEU A 1 94 ? 3.527 -27.875 9.82 1 83.44 94 LEU A O 1
ATOM 725 N N . ALA A 1 95 ? 2.346 -26.031 9.297 1 82 95 ALA A N 1
ATOM 726 C CA . ALA A 1 95 ? 2.723 -25.328 10.523 1 82 95 ALA A CA 1
ATOM 727 C C . ALA A 1 95 ? 2.244 -26.094 11.758 1 82 95 ALA A C 1
ATOM 729 O O . ALA A 1 95 ? 2.99 -26.25 12.727 1 82 95 ALA A O 1
ATOM 730 N N . ARG A 1 96 ? 1.091 -26.578 11.781 1 81.19 96 ARG A N 1
ATOM 731 C CA . ARG A 1 96 ? 0.511 -27.312 12.898 1 81.19 96 ARG A CA 1
ATOM 732 C C . ARG A 1 96 ? 1.222 -28.641 13.109 1 81.19 96 ARG A C 1
ATOM 734 O O . ARG A 1 96 ? 1.462 -29.047 14.25 1 81.19 96 ARG A O 1
ATOM 741 N N . THR A 1 97 ? 1.456 -29.281 12.062 1 83.44 97 THR A N 1
ATOM 742 C CA . THR A 1 97 ? 2.131 -30.562 12.148 1 83.44 97 THR A CA 1
ATOM 743 C C . THR A 1 97 ? 3.562 -30.391 12.648 1 83.44 97 THR A C 1
ATOM 745 O O . THR A 1 97 ? 4.059 -31.219 13.414 1 83.44 97 THR A O 1
ATOM 748 N N . ARG A 1 98 ? 4.184 -29.344 12.164 1 82.62 98 ARG A N 1
ATOM 749 C CA . ARG A 1 98 ? 5.527 -29.016 12.625 1 82.62 98 ARG A CA 1
ATOM 750 C C . ARG A 1 98 ? 5.555 -28.859 14.148 1 82.62 98 ARG A C 1
ATOM 752 O O . ARG A 1 98 ? 6.465 -29.359 14.812 1 82.62 98 ARG A O 1
ATOM 759 N N . GLU A 1 99 ? 4.625 -28.172 14.664 1 78.44 99 GLU A N 1
ATOM 760 C CA . GLU A 1 99 ? 4.516 -27.938 16.109 1 78.44 99 GLU A CA 1
ATOM 761 C C . GLU A 1 99 ? 4.266 -29.234 16.859 1 78.44 99 GLU A C 1
ATOM 763 O O . GLU A 1 99 ? 4.844 -29.469 17.922 1 78.44 99 GLU A O 1
ATOM 768 N N . ALA A 1 100 ? 3.455 -30.016 16.266 1 77.38 100 ALA A N 1
ATOM 769 C CA . ALA A 1 100 ? 3.066 -31.266 16.906 1 77.38 100 ALA A CA 1
ATOM 770 C C . ALA A 1 100 ? 4.227 -32.25 16.922 1 77.38 100 ALA A C 1
ATOM 772 O O . ALA A 1 100 ? 4.391 -33.031 17.875 1 77.38 100 ALA A O 1
ATOM 773 N N . LEU A 1 101 ? 4.902 -32.281 15.875 1 73.5 101 LEU A N 1
ATOM 774 C CA . LEU A 1 101 ? 5.98 -33.25 15.758 1 73.5 101 LEU A CA 1
ATOM 775 C C . LEU A 1 101 ? 7.254 -32.75 16.406 1 73.5 101 LEU A C 1
ATOM 777 O O . LEU A 1 101 ? 8.297 -33.406 16.359 1 73.5 101 LEU A O 1
ATOM 781 N N . HIS A 1 102 ? 7.141 -31.578 17.047 1 65.62 102 HIS A N 1
ATOM 782 C CA . HIS A 1 102 ? 8.258 -30.844 17.641 1 65.62 102 HIS A CA 1
ATOM 783 C C . HIS A 1 102 ? 9.18 -31.781 18.422 1 65.62 102 HIS A C 1
ATOM 785 O O . HIS A 1 102 ? 8.711 -32.594 19.234 1 65.62 102 HIS A O 1
ATOM 791 N N . ASN A 1 103 ? 10.547 -31.781 18.156 1 62 103 ASN A N 1
ATOM 792 C CA . ASN A 1 103 ? 11.641 -32.469 18.828 1 62 103 ASN A CA 1
ATOM 793 C C . ASN A 1 103 ? 11.789 -33.906 18.312 1 62 103 ASN A C 1
ATOM 795 O O . ASN A 1 103 ? 12.547 -34.688 18.875 1 62 103 ASN A O 1
ATOM 799 N N . SER A 1 104 ? 10.906 -34.312 17.344 1 65.25 104 SER A N 1
ATOM 800 C CA . SER A 1 104 ? 11.016 -35.719 16.922 1 65.25 104 SER A CA 1
ATOM 801 C C . SER A 1 104 ? 11.719 -35.812 15.57 1 65.25 104 SER A C 1
ATOM 803 O O . SER A 1 104 ? 11.805 -36.906 15 1 65.25 104 SER A O 1
ATOM 805 N N . TRP A 1 105 ? 12.367 -34.688 15.273 1 63.78 105 TRP A N 1
ATOM 806 C CA . TRP A 1 105 ? 12.859 -34.688 13.898 1 63.78 105 TRP A CA 1
ATOM 807 C C . TRP A 1 105 ? 14.336 -35.094 13.852 1 63.78 105 TRP A C 1
ATOM 809 O O . TRP A 1 105 ? 15.055 -34.906 14.844 1 63.78 105 TRP A O 1
ATOM 819 N N . ASP A 1 106 ? 14.547 -35.75 12.766 1 66.94 106 ASP A N 1
ATOM 820 C CA . ASP A 1 106 ? 15.969 -35.938 12.508 1 66.94 106 ASP A CA 1
ATOM 821 C C . ASP A 1 106 ? 16.688 -34.594 12.32 1 66.94 106 ASP A C 1
ATOM 823 O O . ASP A 1 106 ? 16.344 -33.844 11.414 1 66.94 106 ASP A O 1
ATOM 827 N N . LYS A 1 107 ? 17.5 -34.344 13.195 1 63.97 107 LYS A N 1
ATOM 828 C CA . LYS A 1 107 ? 18.188 -33.062 13.273 1 63.97 107 LYS A CA 1
ATOM 829 C C . LYS A 1 107 ? 18.969 -32.781 12 1 63.97 107 LYS A C 1
ATOM 831 O O . LYS A 1 107 ? 19.297 -31.609 11.703 1 63.97 107 LYS A O 1
ATOM 836 N N . ASN A 1 108 ? 19.172 -33.906 11.109 1 66.75 108 ASN A N 1
ATOM 837 C CA . ASN A 1 108 ? 20.016 -33.75 9.93 1 66.75 108 ASN A CA 1
ATOM 838 C C . ASN A 1 108 ? 19.203 -33.375 8.688 1 66.75 108 ASN A C 1
ATOM 840 O O . ASN A 1 108 ? 19.75 -33 7.664 1 66.75 108 ASN A O 1
ATOM 844 N N . ASP A 1 109 ? 17.969 -33.688 8.742 1 71.25 109 ASP A N 1
ATOM 845 C CA . ASP A 1 109 ? 17.109 -33.438 7.598 1 71.25 109 ASP A CA 1
ATOM 846 C C . ASP A 1 109 ? 16.469 -32.062 7.703 1 71.25 109 ASP A C 1
ATOM 848 O O . ASP A 1 109 ? 16.25 -31.547 8.805 1 71.25 109 ASP A O 1
ATOM 852 N N . PRO A 1 110 ? 16.391 -31.531 6.418 1 78.88 110 PRO A N 1
ATOM 853 C CA . PRO A 1 110 ? 15.664 -30.266 6.48 1 78.88 110 PRO A CA 1
ATOM 854 C C . PRO A 1 110 ? 14.289 -30.406 7.117 1 78.88 110 PRO A C 1
ATOM 856 O O . PRO A 1 110 ? 13.469 -31.203 6.652 1 78.88 110 PRO A O 1
ATOM 859 N N . LYS A 1 111 ? 14.094 -29.734 8.109 1 81.19 111 LYS A N 1
ATOM 860 C CA . LYS A 1 111 ? 12.914 -29.859 8.961 1 81.19 111 LYS A CA 1
ATOM 861 C C . LYS A 1 111 ? 11.633 -29.734 8.148 1 81.19 111 LYS A C 1
ATOM 863 O O . LYS A 1 111 ? 10.734 -30.578 8.266 1 81.19 111 LYS A O 1
ATOM 868 N N . ASP A 1 112 ? 11.5 -28.766 7.266 1 85.44 112 ASP A N 1
ATOM 869 C CA . ASP A 1 112 ? 10.258 -28.531 6.539 1 85.44 112 ASP A CA 1
ATOM 870 C C . ASP A 1 112 ? 10.008 -29.609 5.496 1 85.44 112 ASP A C 1
ATOM 872 O O . ASP A 1 112 ? 8.867 -30.016 5.266 1 85.44 112 ASP A O 1
ATOM 876 N N . ALA A 1 113 ? 11.055 -30.172 4.969 1 91.38 113 ALA A N 1
ATOM 877 C CA . ALA A 1 113 ? 10.906 -31.281 4.031 1 91.38 113 ALA A CA 1
ATOM 878 C C . ALA A 1 113 ? 10.375 -32.531 4.738 1 91.38 113 ALA A C 1
ATOM 880 O O . ALA A 1 113 ? 9.586 -33.281 4.164 1 91.38 113 ALA A O 1
ATOM 881 N N . GLN A 1 114 ? 10.797 -32.719 5.961 1 90.94 114 GLN A N 1
ATOM 882 C CA . GLN A 1 114 ? 10.336 -33.844 6.738 1 90.94 114 GLN A CA 1
ATOM 883 C C . GLN A 1 114 ? 8.836 -33.75 7.012 1 90.94 114 GLN A C 1
ATOM 885 O O . GLN A 1 114 ? 8.117 -34.75 6.945 1 90.94 114 GLN A O 1
ATOM 890 N N . VAL A 1 115 ? 8.445 -32.594 7.273 1 91.31 115 VAL A N 1
ATOM 891 C CA . VAL A 1 115 ? 7.031 -32.375 7.574 1 91.31 115 VAL A CA 1
ATOM 892 C C . VAL A 1 115 ? 6.195 -32.625 6.32 1 91.31 115 VAL A C 1
ATOM 894 O O . VAL A 1 115 ? 5.145 -33.25 6.383 1 91.31 115 VAL A O 1
ATOM 897 N N . ILE A 1 116 ? 6.645 -32.094 5.172 1 93.44 116 ILE A N 1
ATOM 898 C CA . ILE A 1 116 ? 5.941 -32.312 3.91 1 93.44 116 ILE A CA 1
ATOM 899 C C . ILE A 1 116 ? 5.855 -33.812 3.613 1 93.44 116 ILE A C 1
ATOM 901 O O . ILE A 1 116 ? 4.793 -34.312 3.258 1 93.44 116 ILE A O 1
ATOM 905 N N . LEU A 1 117 ? 6.949 -34.469 3.828 1 93.19 117 LEU A N 1
ATOM 906 C CA . LEU A 1 117 ? 6.984 -35.906 3.578 1 93.19 117 LEU A CA 1
ATOM 907 C C . LEU A 1 117 ? 5.996 -36.625 4.484 1 93.19 117 LEU A C 1
ATOM 909 O O . LEU A 1 117 ? 5.297 -37.531 4.035 1 93.19 117 LEU A O 1
ATOM 913 N N . HIS A 1 118 ? 6.004 -36.281 5.695 1 91.94 118 HIS A N 1
ATOM 914 C CA . HIS A 1 118 ? 5.062 -36.875 6.633 1 91.94 118 HIS A CA 1
ATOM 915 C C . HIS A 1 118 ? 3.623 -36.656 6.168 1 91.94 118 HIS A C 1
ATOM 917 O O . HIS A 1 118 ? 2.818 -37.594 6.215 1 91.94 118 HIS A O 1
ATOM 923 N N . MET A 1 119 ? 3.301 -35.5 5.742 1 93.56 119 MET A N 1
ATOM 924 C CA . MET A 1 119 ? 1.961 -35.188 5.25 1 93.56 119 MET A CA 1
ATOM 925 C C . MET A 1 119 ? 1.615 -36.062 4.043 1 93.56 119 MET A C 1
ATOM 927 O O . MET A 1 119 ? 0.474 -36.5 3.895 1 93.56 119 MET A O 1
ATOM 931 N N . MET A 1 120 ? 2.576 -36.281 3.225 1 94.31 120 MET A N 1
ATOM 932 C CA . MET A 1 120 ? 2.385 -37.156 2.07 1 94.31 120 MET A CA 1
ATOM 933 C C . MET A 1 120 ? 2.082 -38.594 2.514 1 94.31 120 MET A C 1
ATOM 935 O O . MET A 1 120 ? 1.185 -39.25 1.972 1 94.31 120 MET A O 1
ATOM 939 N N . GLU A 1 121 ? 2.77 -39 3.482 1 91.94 121 GLU A N 1
ATOM 940 C CA . GLU A 1 121 ? 2.645 -40.375 3.957 1 91.94 121 GLU A CA 1
ATOM 941 C C . GLU A 1 121 ? 1.261 -40.625 4.547 1 91.94 121 GLU A C 1
ATOM 943 O O . GLU A 1 121 ? 0.707 -41.719 4.395 1 91.94 121 GLU A O 1
ATOM 948 N N . ILE A 1 122 ? 0.764 -39.625 5.152 1 91.19 122 ILE A N 1
ATOM 949 C CA . ILE A 1 122 ? -0.535 -39.844 5.789 1 91.19 122 ILE A CA 1
ATOM 950 C C . ILE A 1 122 ? -1.646 -39.406 4.828 1 91.19 122 ILE A C 1
ATOM 952 O O . ILE A 1 122 ? -2.824 -39.406 5.195 1 91.19 122 ILE A O 1
ATOM 956 N N . GLY A 1 123 ? -1.296 -38.906 3.705 1 90.56 123 GLY A N 1
ATOM 957 C CA . GLY A 1 123 ? -2.26 -38.625 2.654 1 90.56 123 GLY A CA 1
ATOM 958 C C . GLY A 1 123 ? -2.895 -37.25 2.785 1 90.56 123 GLY A C 1
ATOM 959 O O . GLY A 1 123 ? -3.934 -37 2.18 1 90.56 123 GLY A O 1
ATOM 960 N N . ASN A 1 124 ? -2.33 -36.469 3.641 1 89.69 124 ASN A N 1
ATOM 961 C CA . ASN A 1 124 ? -2.836 -35.094 3.795 1 89.69 124 ASN A CA 1
ATOM 962 C C . ASN A 1 124 ? -2.213 -34.156 2.773 1 89.69 124 ASN A C 1
ATOM 964 O O . ASN A 1 124 ? -1.4 -33.281 3.129 1 89.69 124 ASN A O 1
ATOM 968 N N . GLU A 1 125 ? -2.533 -34.281 1.612 1 90.19 125 GLU A N 1
ATOM 969 C CA . GLU A 1 125 ? -2.082 -33.469 0.468 1 90.19 125 GLU A CA 1
ATOM 970 C C . GLU A 1 125 ? -3.207 -33.281 -0.541 1 90.19 125 GLU A C 1
ATOM 972 O O . GLU A 1 125 ? -4.238 -33.938 -0.474 1 90.19 125 GLU A O 1
ATOM 977 N N . GLN A 1 126 ? -3.047 -32.281 -1.353 1 86.12 126 GLN A N 1
ATOM 978 C CA . GLN A 1 126 ? -4.02 -31.969 -2.396 1 86.12 126 GLN A CA 1
ATOM 979 C C . GLN A 1 126 ? -3.365 -31.984 -3.775 1 86.12 126 GLN A C 1
ATOM 981 O O . GLN A 1 126 ? -2.166 -31.719 -3.902 1 86.12 126 GLN A O 1
ATOM 986 N N . PHE A 1 127 ? -4.199 -32.312 -4.727 1 87.75 127 PHE A N 1
ATOM 987 C CA . PHE A 1 127 ? -3.695 -32.281 -6.098 1 87.75 127 PHE A CA 1
ATOM 988 C C . PHE A 1 127 ? -3.314 -30.875 -6.512 1 87.75 127 PHE A C 1
ATOM 990 O O . PHE A 1 127 ? -4.035 -29.922 -6.207 1 87.75 127 PHE A O 1
ATOM 997 N N . TYR A 1 128 ? -2.209 -30.781 -7.148 1 89.5 128 TYR A N 1
ATOM 998 C CA . TYR A 1 128 ? -1.768 -29.5 -7.672 1 89.5 128 TYR A CA 1
ATOM 999 C C . TYR A 1 128 ? -2.211 -29.312 -9.117 1 89.5 128 TYR A C 1
ATOM 1001 O O . TYR A 1 128 ? -1.901 -30.141 -9.977 1 89.5 128 TYR A O 1
ATOM 1009 N N . HIS A 1 129 ? -2.963 -28.297 -9.359 1 86.69 129 HIS A N 1
ATOM 1010 C CA . HIS A 1 129 ? -3.371 -27.922 -10.711 1 86.69 129 HIS A CA 1
ATOM 1011 C C . HIS A 1 129 ? -2.562 -26.734 -11.219 1 86.69 129 HIS A C 1
ATOM 1013 O O . HIS A 1 129 ? -2.852 -25.578 -10.883 1 86.69 129 HIS A O 1
ATOM 1019 N N . ASP A 1 130 ? -1.571 -27.016 -12.062 1 89.38 130 ASP A N 1
ATOM 1020 C CA . ASP A 1 130 ? -0.729 -25.938 -12.594 1 89.38 130 ASP A CA 1
ATOM 1021 C C . ASP A 1 130 ? -1.545 -24.969 -13.445 1 89.38 130 ASP A C 1
ATOM 1023 O O . ASP A 1 130 ? -2.184 -25.375 -14.422 1 89.38 130 ASP A O 1
ATOM 1027 N N . PRO A 1 131 ? -1.525 -23.734 -13.188 1 91.44 131 PRO A N 1
ATOM 1028 C CA . PRO A 1 131 ? -2.363 -22.75 -13.891 1 91.44 131 PRO A CA 1
ATOM 1029 C C . PRO A 1 131 ? -2.031 -22.656 -15.375 1 91.44 131 PRO A C 1
ATOM 1031 O O . PRO A 1 131 ? -2.932 -22.484 -16.203 1 91.44 131 PRO A O 1
ATOM 1034 N N . LEU A 1 132 ? -0.774 -22.75 -15.734 1 93.06 132 LEU A N 1
ATOM 1035 C CA . LEU A 1 132 ? -0.4 -22.641 -17.141 1 93.06 132 LEU A CA 1
ATOM 1036 C C . LEU A 1 132 ? -0.872 -23.859 -17.922 1 93.06 132 LEU A C 1
ATOM 1038 O O . LEU A 1 132 ? -1.442 -23.719 -19.016 1 93.06 132 LEU A O 1
ATOM 1042 N N . VAL A 1 133 ? -0.698 -24.984 -17.312 1 89.69 133 VAL A N 1
ATOM 1043 C CA . VAL A 1 133 ? -1.095 -26.234 -17.953 1 89.69 133 VAL A CA 1
ATOM 1044 C C . VAL A 1 133 ? -2.615 -26.281 -18.094 1 89.69 133 VAL A C 1
ATOM 1046 O O . VAL A 1 133 ? -3.143 -26.734 -19.109 1 89.69 133 VAL A O 1
ATOM 1049 N N . ARG A 1 134 ? -3.283 -25.766 -17.125 1 90.06 134 ARG A N 1
ATOM 1050 C CA . ARG A 1 134 ? -4.742 -25.844 -17.094 1 90.06 134 ARG A CA 1
ATOM 1051 C C . ARG A 1 134 ? -5.375 -24.656 -17.797 1 90.06 134 ARG A C 1
ATOM 1053 O O . ARG A 1 134 ? -6.602 -24.547 -17.859 1 90.06 134 ARG A O 1
ATOM 1060 N N . GLY A 1 135 ? -4.59 -23.75 -18.25 1 90.69 135 GLY A N 1
ATOM 1061 C CA . GLY A 1 135 ? -5.09 -22.641 -19.047 1 90.69 135 GLY A CA 1
ATOM 1062 C C . GLY A 1 135 ? -5.715 -21.547 -18.203 1 90.69 135 GLY A C 1
ATOM 1063 O O . GLY A 1 135 ? -6.543 -20.766 -18.703 1 90.69 135 GLY A O 1
ATOM 1064 N N . THR A 1 136 ? -5.406 -21.438 -16.922 1 94.5 136 THR A N 1
ATOM 1065 C CA . THR A 1 136 ? -6.016 -20.438 -16.062 1 94.5 136 THR A CA 1
ATOM 1066 C C . THR A 1 136 ? -5.012 -19.344 -15.711 1 94.5 136 THR A C 1
ATOM 1068 O O . THR A 1 136 ? -5.336 -18.406 -14.977 1 94.5 136 THR A O 1
ATOM 1071 N N . ASN A 1 137 ? -3.799 -19.438 -16.234 1 96.31 137 ASN A N 1
ATOM 1072 C CA . ASN A 1 137 ? -2.725 -18.531 -15.859 1 96.31 137 ASN A CA 1
ATOM 1073 C C . ASN A 1 137 ? -3.094 -17.078 -16.172 1 96.31 137 ASN A C 1
ATOM 1075 O O . ASN A 1 137 ? -2.938 -16.203 -15.32 1 96.31 137 ASN A O 1
ATOM 1079 N N . ASP A 1 138 ? -3.615 -16.828 -17.359 1 97.69 138 ASP A N 1
ATOM 1080 C CA . ASP A 1 138 ? -4.008 -15.477 -17.766 1 97.69 138 ASP A CA 1
ATOM 1081 C C . ASP A 1 138 ? -5.145 -14.953 -16.891 1 97.69 138 ASP A C 1
ATOM 1083 O O . ASP A 1 138 ? -5.141 -13.789 -16.484 1 97.69 138 ASP A O 1
ATOM 1087 N N . ILE A 1 139 ? -6.098 -15.82 -16.594 1 97.69 139 ILE A N 1
ATOM 1088 C CA . ILE A 1 139 ? -7.23 -15.453 -15.75 1 97.69 139 ILE A CA 1
ATOM 1089 C C . ILE A 1 139 ? -6.734 -15.062 -14.359 1 97.69 139 ILE A C 1
ATOM 1091 O O . ILE A 1 139 ? -7.168 -14.055 -13.805 1 97.69 139 ILE A O 1
ATOM 1095 N N . GLN A 1 140 ? -5.809 -15.781 -13.859 1 96.62 140 GLN A N 1
ATOM 1096 C CA . GLN A 1 140 ? -5.25 -15.523 -12.539 1 96.62 140 GLN A CA 1
ATOM 1097 C C . GLN A 1 140 ? -4.5 -14.195 -12.516 1 96.62 140 GLN A C 1
ATOM 1099 O O . GLN A 1 140 ? -4.641 -13.414 -11.57 1 96.62 140 GLN A O 1
ATOM 1104 N N . GLU A 1 141 ? -3.715 -13.945 -13.523 1 97.44 141 GLU A N 1
ATOM 1105 C CA . GLU A 1 141 ? -2.938 -12.711 -13.578 1 97.44 141 GLU A CA 1
ATOM 1106 C C . GLU A 1 141 ? -3.848 -11.492 -13.688 1 97.44 141 GLU A C 1
ATOM 1108 O O . GLU A 1 141 ? -3.596 -10.469 -13.047 1 97.44 141 GLU A O 1
ATOM 1113 N N . LEU A 1 142 ? -4.914 -11.625 -14.508 1 98.12 142 LEU A N 1
ATOM 1114 C CA . LEU A 1 142 ? -5.887 -10.539 -14.594 1 98.12 142 LEU A CA 1
ATOM 1115 C C . LEU A 1 142 ? -6.531 -10.273 -13.242 1 98.12 142 LEU A C 1
ATOM 1117 O O . LEU A 1 142 ? -6.629 -9.117 -12.805 1 98.12 142 LEU A O 1
ATOM 1121 N N . SER A 1 143 ? -6.922 -11.312 -12.625 1 98 143 SER A N 1
ATOM 1122 C CA . SER A 1 143 ? -7.598 -11.203 -11.336 1 98 143 SER A CA 1
ATOM 1123 C C . SER A 1 143 ? -6.684 -10.594 -10.281 1 98 143 SER A C 1
ATOM 1125 O O . SER A 1 143 ? -7.086 -9.672 -9.562 1 98 143 SER A O 1
ATOM 1127 N N . LYS A 1 144 ? -5.449 -11.07 -10.172 1 96.38 144 LYS A N 1
ATOM 1128 C CA . LYS A 1 144 ? -4.5 -10.586 -9.172 1 96.38 144 LYS A CA 1
ATOM 1129 C C . LYS A 1 144 ? -4.148 -9.125 -9.414 1 96.38 144 LYS A C 1
ATOM 1131 O O . LYS A 1 144 ? -4.07 -8.336 -8.469 1 96.38 144 LYS A O 1
ATOM 1136 N N . THR A 1 145 ? -3.906 -8.773 -10.648 1 97.38 145 THR A N 1
ATOM 1137 C CA . THR A 1 145 ? -3.574 -7.387 -10.969 1 97.38 145 THR A CA 1
ATOM 1138 C C . THR A 1 145 ? -4.75 -6.465 -10.656 1 97.38 145 THR A C 1
ATOM 1140 O O . THR A 1 145 ? -4.559 -5.363 -10.133 1 97.38 145 THR A O 1
ATOM 1143 N N . HIS A 1 146 ? -5.953 -6.965 -11 1 97.5 146 HIS A N 1
ATOM 1144 C CA . HIS A 1 146 ? -7.141 -6.191 -10.648 1 97.5 146 HIS A CA 1
ATOM 1145 C C . HIS A 1 146 ? -7.191 -5.906 -9.148 1 97.5 146 HIS A C 1
ATOM 1147 O O . HIS A 1 146 ? -7.473 -4.781 -8.734 1 97.5 146 HIS A O 1
ATOM 1153 N N . ASP A 1 147 ? -6.926 -6.871 -8.422 1 96.19 147 ASP A N 1
ATOM 1154 C CA . ASP A 1 147 ? -6.973 -6.75 -6.965 1 96.19 147 ASP A CA 1
ATOM 1155 C C . ASP A 1 147 ? -5.953 -5.734 -6.465 1 96.19 147 ASP A C 1
ATOM 1157 O O . ASP A 1 147 ? -6.266 -4.902 -5.605 1 96.19 147 ASP A O 1
ATOM 1161 N N . ILE A 1 148 ? -4.785 -5.809 -6.973 1 95.25 148 ILE A N 1
ATOM 1162 C CA . ILE A 1 148 ? -3.699 -4.926 -6.555 1 95.25 148 ILE A CA 1
ATOM 1163 C C . ILE A 1 148 ? -4.039 -3.482 -6.922 1 95.25 148 ILE A C 1
ATOM 1165 O O . ILE A 1 148 ? -3.865 -2.572 -6.109 1 95.25 148 ILE A O 1
ATOM 1169 N N . VAL A 1 149 ? -4.5 -3.287 -8.117 1 96 149 VAL A N 1
ATOM 1170 C CA . VAL A 1 149 ? -4.855 -1.953 -8.594 1 96 149 VAL A CA 1
ATOM 1171 C C . VAL A 1 149 ? -6.016 -1.401 -7.766 1 96 149 VAL A C 1
ATOM 1173 O O . VAL A 1 149 ? -5.996 -0.237 -7.359 1 96 149 VAL A O 1
ATOM 1176 N N . SER A 1 150 ? -6.961 -2.254 -7.48 1 95.12 150 SER A N 1
ATOM 1177 C CA . SER A 1 150 ? -8.117 -1.842 -6.688 1 95.12 150 SER A CA 1
ATOM 1178 C C . SER A 1 150 ? -7.703 -1.456 -5.27 1 95.12 150 SER A C 1
ATOM 1180 O O . SER A 1 150 ? -8.172 -0.455 -4.73 1 95.12 150 SER A O 1
ATOM 1182 N N . LYS A 1 151 ? -6.848 -2.211 -4.719 1 94.69 151 LYS A N 1
ATOM 1183 C CA . LYS A 1 151 ? -6.355 -1.909 -3.377 1 94.69 151 LYS A CA 1
ATOM 1184 C C . LYS A 1 151 ? -5.574 -0.597 -3.359 1 94.69 151 LYS A C 1
ATOM 1186 O O . LYS A 1 151 ? -5.738 0.214 -2.445 1 94.69 151 LYS A O 1
ATOM 1191 N N . SER A 1 152 ? -4.723 -0.413 -4.328 1 94.88 152 SER A N 1
ATOM 1192 C CA . SER A 1 152 ? -3.961 0.827 -4.43 1 94.88 152 SER A CA 1
ATOM 1193 C C . SER A 1 152 ? -4.883 2.035 -4.559 1 94.88 152 SER A C 1
ATOM 1195 O O . SER A 1 152 ? -4.637 3.076 -3.943 1 94.88 152 SER A O 1
ATOM 1197 N N . LYS A 1 153 ? -5.898 1.883 -5.363 1 94.38 153 LYS A N 1
ATOM 1198 C CA . LYS A 1 153 ? -6.875 2.955 -5.539 1 94.38 153 LYS A CA 1
ATOM 1199 C C . LYS A 1 153 ? -7.57 3.289 -4.223 1 94.38 153 LYS A C 1
ATOM 1201 O O . LYS A 1 153 ? -7.73 4.461 -3.877 1 94.38 153 LYS A O 1
ATOM 1206 N N . THR A 1 154 ? -7.953 2.275 -3.555 1 93.94 154 THR A N 1
ATOM 1207 C CA . THR A 1 154 ? -8.633 2.465 -2.279 1 93.94 154 THR A CA 1
ATOM 1208 C C . THR A 1 154 ? -7.719 3.166 -1.277 1 93.94 154 THR A C 1
ATOM 1210 O O . THR A 1 154 ? -8.156 4.074 -0.567 1 93.94 154 THR A O 1
ATOM 1213 N N . GLU A 1 155 ? -6.504 2.744 -1.209 1 94.75 155 GLU A N 1
ATOM 1214 C CA . GLU A 1 155 ? -5.535 3.377 -0.323 1 94.75 155 GLU A CA 1
ATOM 1215 C C . GLU A 1 155 ? -5.336 4.848 -0.682 1 94.75 155 GLU A C 1
ATOM 1217 O O . GLU A 1 155 ? -5.27 5.703 0.202 1 94.75 155 GLU A O 1
ATOM 1222 N N . LEU A 1 156 ? -5.184 5.094 -1.909 1 94.88 156 LEU A N 1
ATOM 1223 C CA . LEU A 1 156 ? -5.027 6.465 -2.379 1 94.88 156 LEU A CA 1
ATOM 1224 C C . LEU A 1 156 ? -6.25 7.305 -2.021 1 94.88 156 LEU A C 1
ATOM 1226 O O . LEU A 1 156 ? -6.113 8.445 -1.58 1 94.88 156 LEU A O 1
ATOM 1230 N N . TRP A 1 157 ? -7.434 6.734 -2.209 1 93.81 157 TRP A N 1
ATOM 1231 C CA . TRP A 1 157 ? -8.664 7.441 -1.857 1 93.81 157 TRP A CA 1
ATOM 1232 C C . TRP A 1 157 ? -8.688 7.781 -0.372 1 93.81 157 TRP A C 1
ATOM 1234 O O . TRP A 1 157 ? -9.078 8.891 0.01 1 93.81 157 TRP A O 1
ATOM 1244 N N . HIS A 1 158 ? -8.266 6.902 0.337 1 94.19 158 HIS A N 1
ATOM 1245 C CA . HIS A 1 158 ? -8.188 7.148 1.772 1 94.19 158 HIS A CA 1
ATOM 1246 C C . HIS A 1 158 ? -7.246 8.305 2.086 1 94.19 158 HIS A C 1
ATOM 1248 O O . HIS A 1 158 ? -7.523 9.117 2.971 1 94.19 158 HIS A O 1
ATOM 1254 N N . ARG A 1 159 ? -6.207 8.367 1.432 1 94.81 159 ARG A N 1
ATOM 1255 C CA . ARG A 1 159 ? -5.262 9.461 1.616 1 94.81 159 ARG A CA 1
ATOM 1256 C C . ARG A 1 159 ? -5.895 10.797 1.24 1 94.81 159 ARG A C 1
ATOM 1258 O O . ARG A 1 159 ? -5.699 11.797 1.933 1 94.81 159 ARG A O 1
ATOM 1265 N N . VAL A 1 160 ? -6.609 10.758 0.153 1 95.5 160 VAL A N 1
ATOM 1266 C CA . VAL A 1 160 ? -7.289 11.969 -0.287 1 95.5 160 VAL A CA 1
ATOM 1267 C C . VAL A 1 160 ? -8.289 12.414 0.774 1 95.5 160 VAL A C 1
ATOM 1269 O O . VAL A 1 160 ? -8.336 13.594 1.142 1 95.5 160 VAL A O 1
ATOM 1272 N N . LEU A 1 161 ? -8.977 11.461 1.36 1 94.31 161 LEU A N 1
ATOM 1273 C CA . LEU A 1 161 ? -10.062 11.75 2.291 1 94.31 161 LEU A CA 1
ATOM 1274 C C . LEU A 1 161 ? -9.516 12.188 3.645 1 94.31 161 LEU A C 1
ATOM 1276 O O . LEU A 1 161 ? -10.141 13 4.336 1 94.31 161 LEU A O 1
ATOM 1280 N N . THR A 1 162 ? -8.336 11.695 3.973 1 94.31 162 THR A N 1
ATOM 1281 C CA . THR A 1 162 ? -7.898 11.891 5.352 1 94.31 162 THR A CA 1
ATOM 1282 C C . THR A 1 162 ? -6.754 12.891 5.422 1 94.31 162 THR A C 1
ATOM 1284 O O . THR A 1 162 ? -6.434 13.398 6.496 1 94.31 162 THR A O 1
ATOM 1287 N N . HIS A 1 163 ? -6.172 13.133 4.344 1 96.06 163 HIS A N 1
ATOM 1288 C CA . HIS A 1 163 ? -5.043 14.062 4.371 1 96.06 163 HIS A CA 1
ATOM 1289 C C . HIS A 1 163 ? -5.352 15.328 3.582 1 96.06 163 HIS A C 1
ATOM 1291 O O . HIS A 1 163 ? -5.426 16.422 4.152 1 96.06 163 HIS A O 1
ATOM 1297 N N . TYR A 1 164 ? -5.641 15.203 2.369 1 97.19 164 TYR A N 1
ATOM 1298 C CA . TYR A 1 164 ? -5.68 16.375 1.498 1 97.19 164 TYR A CA 1
ATOM 1299 C C . TYR A 1 164 ? -6.988 17.141 1.673 1 97.19 164 TYR A C 1
ATOM 1301 O O . TYR A 1 164 ? -6.984 18.359 1.812 1 97.19 164 TYR A O 1
ATOM 1309 N N . LEU A 1 165 ? -8.109 16.391 1.695 1 96.5 165 LEU A N 1
ATOM 1310 C CA . LEU A 1 165 ? -9.391 17.078 1.742 1 96.5 165 LEU A CA 1
ATOM 1311 C C . LEU A 1 165 ? -9.562 17.812 3.068 1 96.5 165 LEU A C 1
ATOM 1313 O O . LEU A 1 165 ? -9.953 18.984 3.09 1 96.5 165 LEU A O 1
ATOM 1317 N N . PRO A 1 166 ? -9.195 17.234 4.164 1 95.38 166 PRO A N 1
ATOM 1318 C CA . PRO A 1 166 ? -9.312 17.984 5.414 1 95.38 166 PRO A CA 1
ATOM 1319 C C . PRO A 1 166 ? -8.484 19.266 5.41 1 95.38 166 PRO A C 1
ATOM 1321 O O . PRO A 1 166 ? -8.844 20.25 6.07 1 95.38 166 PRO A O 1
ATOM 1324 N N . LEU A 1 167 ? -7.414 19.328 4.668 1 96.69 167 LEU A N 1
ATOM 1325 C CA . LEU A 1 167 ? -6.516 20.469 4.656 1 96.69 167 LEU A CA 1
ATOM 1326 C C . LEU A 1 167 ? -6.984 21.516 3.652 1 96.69 167 LEU A C 1
ATOM 1328 O O . LEU A 1 167 ? -7.023 22.719 3.965 1 96.69 167 LEU A O 1
ATOM 1332 N N . TYR A 1 168 ? -7.395 21.078 2.5 1 97.38 168 TYR A N 1
ATOM 1333 C CA . TYR A 1 168 ? -7.457 22.031 1.404 1 97.38 168 TYR A CA 1
ATOM 1334 C C . TYR A 1 168 ? -8.883 22.188 0.9 1 97.38 168 TYR A C 1
ATOM 1336 O O . TYR A 1 168 ? -9.211 23.172 0.234 1 97.38 168 TYR A O 1
ATOM 1344 N N . PHE A 1 169 ? -9.75 21.234 1.116 1 96.69 169 PHE A N 1
ATOM 1345 C CA . PHE A 1 169 ? -11.148 21.297 0.714 1 96.69 169 PHE A CA 1
ATOM 1346 C C . PHE A 1 169 ? -12 20.359 1.571 1 96.69 169 PHE A C 1
ATOM 1348 O O . PHE A 1 169 ? -12.594 19.406 1.063 1 96.69 169 PHE A O 1
ATOM 1355 N N . PRO A 1 170 ? -12.164 20.672 2.875 1 95.12 170 PRO A N 1
ATOM 1356 C CA . PRO A 1 170 ? -12.789 19.766 3.844 1 95.12 170 PRO A CA 1
ATOM 1357 C C . PRO A 1 170 ? -14.211 19.375 3.459 1 95.12 170 PRO A C 1
ATOM 1359 O O . PRO A 1 170 ? -14.664 18.266 3.76 1 95.12 170 PRO A O 1
ATOM 1362 N N . GLU A 1 171 ? -14.969 20.234 2.695 1 94.81 171 GLU A N 1
ATOM 1363 C CA . GLU A 1 171 ? -16.391 20.016 2.393 1 94.81 171 GLU A CA 1
ATOM 1364 C C . GLU A 1 171 ? -16.562 19.156 1.142 1 94.81 171 GLU A C 1
ATOM 1366 O O . GLU A 1 171 ? -17.656 18.703 0.846 1 94.81 171 GLU A O 1
ATOM 1371 N N . ALA A 1 172 ? -15.5 18.891 0.465 1 94.06 172 ALA A N 1
ATOM 1372 C CA . ALA A 1 172 ? -15.586 18.328 -0.883 1 94.06 172 ALA A CA 1
ATOM 1373 C C . ALA A 1 172 ? -16.094 16.891 -0.852 1 94.06 172 ALA A C 1
ATOM 1375 O O . ALA A 1 172 ? -16.734 16.438 -1.795 1 94.06 172 ALA A O 1
ATOM 1376 N N . ASP A 1 173 ? -15.82 16.141 0.171 1 90.56 173 ASP A N 1
ATOM 1377 C CA . ASP A 1 173 ? -16.156 14.719 0.237 1 90.56 173 ASP A CA 1
ATOM 1378 C C . ASP A 1 173 ? -17.656 14.5 0.081 1 90.56 173 ASP A C 1
ATOM 1380 O O . ASP A 1 173 ? -18.078 13.438 -0.376 1 90.56 173 ASP A O 1
ATOM 1384 N N . ARG A 1 174 ? -18.484 15.438 0.438 1 90.06 174 ARG A N 1
ATOM 1385 C CA . ARG A 1 174 ? -19.938 15.289 0.383 1 90.06 174 ARG A CA 1
ATOM 1386 C C . ARG A 1 174 ? -20.422 15.188 -1.06 1 90.06 174 ARG A C 1
ATOM 1388 O O . ARG A 1 174 ? -21.531 14.734 -1.314 1 90.06 174 ARG A O 1
ATOM 1395 N N . PHE A 1 175 ? -19.578 15.672 -1.95 1 89.88 175 PHE A N 1
ATOM 1396 C CA . PHE A 1 175 ? -19.984 15.688 -3.352 1 89.88 175 PHE A CA 1
ATOM 1397 C C . PHE A 1 175 ? -19.609 14.375 -4.035 1 89.88 175 PHE A C 1
ATOM 1399 O O . PHE A 1 175 ? -20.047 14.109 -5.16 1 89.88 175 PHE A O 1
ATOM 1406 N N . HIS A 1 176 ? -18.75 13.578 -3.332 1 86 176 HIS A N 1
ATOM 1407 C CA . HIS A 1 176 ? -18.328 12.312 -3.928 1 86 176 HIS A CA 1
ATOM 1408 C C . HIS A 1 176 ? -19.438 11.273 -3.887 1 86 176 HIS A C 1
ATOM 1410 O O . HIS A 1 176 ? -20.141 11.148 -2.881 1 86 176 HIS A O 1
ATOM 1416 N N . ARG A 1 177 ? -19.766 10.531 -4.961 1 75 177 ARG A N 1
ATOM 1417 C CA . ARG A 1 177 ? -20.859 9.562 -5.016 1 75 177 ARG A CA 1
ATOM 1418 C C . ARG A 1 177 ? -20.328 8.156 -5.27 1 75 177 ARG A C 1
ATOM 1420 O O . ARG A 1 177 ? -20.734 7.199 -4.609 1 75 177 ARG A O 1
ATOM 1427 N N . SER A 1 178 ? -19.531 8.031 -6.273 1 69.94 178 SER A N 1
ATOM 1428 C CA . SER A 1 178 ? -19.094 6.684 -6.629 1 69.94 178 SER A CA 1
ATOM 1429 C C . SER A 1 178 ? -17.578 6.633 -6.836 1 69.94 178 SER A C 1
ATOM 1431 O O . SER A 1 178 ? -17 7.527 -7.453 1 69.94 178 SER A O 1
ATOM 1433 N N . SER A 1 179 ? -17.062 5.574 -6.309 1 63.62 179 SER A N 1
ATOM 1434 C CA . SER A 1 179 ? -15.617 5.375 -6.43 1 63.62 179 SER A CA 1
ATOM 1435 C C . SER A 1 179 ? -15.242 4.918 -7.836 1 63.62 179 SER A C 1
ATOM 1437 O O . SER A 1 179 ? -14.062 4.91 -8.195 1 63.62 179 SER A O 1
ATOM 1439 N N . ARG A 1 180 ? -16.203 4.656 -8.641 1 68.75 180 ARG A N 1
ATOM 1440 C CA . ARG A 1 180 ? -15.891 4.164 -9.977 1 68.75 180 ARG A CA 1
ATOM 1441 C C . ARG A 1 180 ? -15.695 5.316 -10.953 1 68.75 180 ARG A C 1
ATOM 1443 O O . ARG A 1 180 ? -15.078 5.148 -12.008 1 68.75 180 ARG A O 1
ATOM 1450 N N . SER A 1 181 ? -16.219 6.398 -10.477 1 75.75 181 SER A N 1
ATOM 1451 C CA . SER A 1 181 ? -16.203 7.512 -11.422 1 75.75 181 SER A CA 1
ATOM 1452 C C . SER A 1 181 ? -14.945 8.359 -11.25 1 75.75 181 SER A C 1
ATOM 1454 O O . SER A 1 181 ? -14.461 8.547 -10.133 1 75.75 181 SER A O 1
ATOM 1456 N N . ASP A 1 182 ? -14.414 8.766 -12.383 1 86.75 182 ASP A N 1
ATOM 1457 C CA . ASP A 1 182 ? -13.188 9.555 -12.492 1 86.75 182 ASP A CA 1
ATOM 1458 C C . ASP A 1 182 ? -13.469 11.047 -12.32 1 86.75 182 ASP A C 1
ATOM 1460 O O . ASP A 1 182 ? -12.555 11.828 -12.07 1 86.75 182 ASP A O 1
ATOM 1464 N N . TRP A 1 183 ? -14.711 11.453 -12.336 1 88.62 183 TRP A N 1
ATOM 1465 C CA . TRP A 1 183 ? -15.023 12.867 -12.461 1 88.62 183 TRP A CA 1
ATOM 1466 C C . TRP A 1 183 ? -14.562 13.641 -11.227 1 88.62 183 TRP A C 1
ATOM 1468 O O . TRP A 1 183 ? -14.062 14.766 -11.336 1 88.62 183 TRP A O 1
ATOM 1478 N N . PHE A 1 184 ? -14.805 13.062 -10.102 1 92.31 184 PHE A N 1
ATOM 1479 C CA . PHE A 1 184 ? -14.492 13.758 -8.859 1 92.31 184 PHE A CA 1
ATOM 1480 C C . PHE A 1 184 ? -12.992 14.023 -8.75 1 92.31 184 PHE A C 1
ATOM 1482 O O . PHE A 1 184 ? -12.586 15.117 -8.352 1 92.31 184 PHE A O 1
ATOM 1489 N N . PHE A 1 185 ? -12.133 13.016 -9.125 1 93.38 185 PHE A N 1
ATOM 1490 C CA . PHE A 1 185 ? -10.695 13.234 -9.148 1 93.38 185 PHE A CA 1
ATOM 1491 C C . PHE A 1 185 ? -10.32 14.289 -10.188 1 93.38 185 PHE A C 1
ATOM 1493 O O . PHE A 1 185 ? -9.469 15.141 -9.93 1 93.38 185 PHE A O 1
ATOM 1500 N N . ALA A 1 186 ? -10.938 14.148 -11.344 1 94 186 ALA A N 1
ATOM 1501 C CA . ALA A 1 186 ? -10.695 15.148 -12.391 1 94 186 ALA A CA 1
ATOM 1502 C C . ALA A 1 186 ? -11.078 16.547 -11.914 1 94 186 ALA A C 1
ATOM 1504 O O . ALA A 1 186 ? -10.359 17.516 -12.172 1 94 186 ALA A O 1
ATOM 1505 N N . PHE A 1 187 ? -12.211 16.656 -11.234 1 94.81 187 PHE A N 1
ATOM 1506 C CA . PHE A 1 187 ? -12.695 17.922 -10.688 1 94.81 187 PHE A CA 1
ATOM 1507 C C . PHE A 1 187 ? -11.711 18.5 -9.68 1 94.81 187 PHE A C 1
ATOM 1509 O O . PHE A 1 187 ? -11.328 19.656 -9.766 1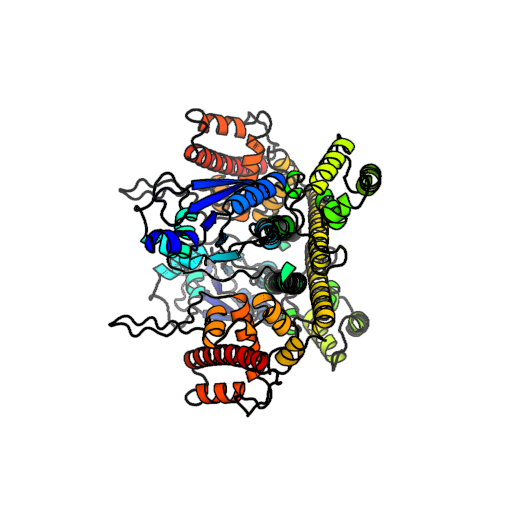 94.81 187 PHE A O 1
ATOM 1516 N N . LEU A 1 188 ? -11.273 17.656 -8.742 1 95.75 188 LEU A N 1
ATOM 1517 C CA . LEU A 1 188 ? -10.344 18.094 -7.703 1 95.75 188 LEU A CA 1
ATOM 1518 C C . LEU A 1 188 ? -9 18.469 -8.305 1 95.75 188 LEU A C 1
ATOM 1520 O O . LEU A 1 188 ? -8.32 19.375 -7.801 1 95.75 188 LEU A O 1
ATOM 1524 N N . GLU A 1 189 ? -8.578 17.703 -9.297 1 95.94 189 GLU A N 1
ATOM 1525 C CA . GLU A 1 189 ? -7.32 18.031 -9.953 1 95.94 189 GLU A CA 1
ATOM 1526 C C . GLU A 1 189 ? -7.359 19.422 -10.562 1 95.94 189 GLU A C 1
ATOM 1528 O O . GLU A 1 189 ? -6.371 20.156 -10.508 1 95.94 189 GLU A O 1
ATOM 1533 N N . ARG A 1 190 ? -8.484 19.812 -11.117 1 95.69 190 ARG A N 1
ATOM 1534 C CA . ARG A 1 190 ? -8.656 21.141 -11.711 1 95.69 190 ARG A CA 1
ATOM 1535 C C . ARG A 1 190 ? -8.859 22.203 -10.633 1 95.69 190 ARG A C 1
ATOM 1537 O O . ARG A 1 190 ? -8.359 23.312 -10.75 1 95.69 190 ARG A O 1
ATOM 1544 N N . TYR A 1 191 ? -9.641 21.828 -9.586 1 96.81 191 TYR A N 1
ATOM 1545 C CA . TYR A 1 191 ? -9.938 22.75 -8.484 1 96.81 191 TYR A CA 1
ATOM 1546 C C . TYR A 1 191 ? -9.586 22.109 -7.141 1 96.81 191 TYR A C 1
ATOM 1548 O O . TYR A 1 191 ? -10.469 21.844 -6.328 1 96.81 191 TYR A O 1
ATOM 1556 N N . PRO A 1 192 ? -8.273 21.984 -6.844 1 96.81 192 PRO A N 1
ATOM 1557 C CA . PRO A 1 192 ? -7.855 21.312 -5.609 1 96.81 192 PRO A CA 1
ATOM 1558 C C . PRO A 1 192 ? -8.195 22.125 -4.355 1 96.81 192 PRO A C 1
ATOM 1560 O O . PRO A 1 192 ? -8.219 21.562 -3.252 1 96.81 192 PRO A O 1
ATOM 1563 N N . SER A 1 193 ? -8.445 23.375 -4.547 1 96.88 193 SER A N 1
ATOM 1564 C CA . SER A 1 193 ? -8.781 24.281 -3.451 1 96.88 193 SER A CA 1
ATOM 1565 C C . SER A 1 193 ? -10.055 25.047 -3.746 1 96.88 193 SER A C 1
ATOM 1567 O O . SER A 1 193 ? -10.281 25.484 -4.883 1 96.88 193 SER A O 1
ATOM 1569 N N . PRO A 1 194 ? -10.891 25.203 -2.746 1 97.06 194 PRO A N 1
ATOM 1570 C CA . PRO A 1 194 ? -12.102 26 -2.939 1 97.06 194 PRO A CA 1
ATOM 1571 C C . PRO A 1 194 ? -11.805 27.453 -3.301 1 97.06 194 PRO A C 1
ATOM 1573 O O . PRO A 1 194 ? -12.633 28.125 -3.918 1 97.06 194 PRO A O 1
ATOM 1576 N N . HIS A 1 195 ? -10.633 27.953 -2.943 1 95.62 195 HIS A N 1
ATOM 1577 C CA . HIS A 1 195 ? -10.258 29.344 -3.211 1 95.62 195 HIS A CA 1
ATOM 1578 C C . HIS A 1 195 ? -10.086 29.578 -4.707 1 95.62 195 HIS A C 1
ATOM 1580 O O . HIS A 1 195 ? -10.234 30.719 -5.18 1 95.62 195 HIS A O 1
ATOM 1586 N N . LEU A 1 196 ? -9.766 28.516 -5.438 1 96.19 196 LEU A N 1
ATOM 1587 C CA . LEU A 1 196 ? -9.672 28.625 -6.891 1 96.19 196 LEU A CA 1
ATOM 1588 C C . LEU A 1 196 ? -11.062 28.797 -7.508 1 96.19 196 LEU A C 1
ATOM 1590 O O . LEU A 1 196 ? -11.203 29.438 -8.547 1 96.19 196 LEU A O 1
ATOM 1594 N N . ILE A 1 197 ? -12 28.188 -6.871 1 97.38 197 ILE A N 1
ATOM 1595 C CA . ILE A 1 197 ? -13.383 28.25 -7.332 1 97.38 197 ILE A CA 1
ATOM 1596 C C . ILE A 1 197 ? -13.969 29.625 -7.012 1 97.38 197 ILE A C 1
ATOM 1598 O O . ILE A 1 197 ? -14.5 30.297 -7.895 1 97.38 197 ILE A O 1
ATOM 1602 N N . SER A 1 198 ? -13.797 30.078 -5.789 1 96.12 198 SER A N 1
ATOM 1603 C CA . SER A 1 198 ? -14.414 31.312 -5.328 1 96.12 198 SER A CA 1
ATOM 1604 C C . SER A 1 198 ? -13.727 32.531 -5.949 1 96.12 198 SER A C 1
ATOM 1606 O O . SER A 1 198 ? -14.242 33.656 -5.879 1 96.12 198 SER A O 1
ATOM 1608 N N . ALA A 1 199 ? -12.562 32.312 -6.516 1 95.88 199 ALA A N 1
ATOM 1609 C CA . ALA A 1 199 ? -11.859 33.406 -7.203 1 95.88 199 ALA A CA 1
ATOM 1610 C C . ALA A 1 199 ? -12.547 33.75 -8.523 1 95.88 199 ALA A C 1
ATOM 1612 O O . ALA A 1 199 ? -12.312 34.812 -9.094 1 95.88 199 ALA A O 1
ATOM 1613 N N . MET A 1 200 ? -13.414 32.844 -8.977 1 96.19 200 MET A N 1
ATOM 1614 C CA . MET A 1 200 ? -14.18 33.062 -10.203 1 96.19 200 MET A CA 1
ATOM 1615 C C . MET A 1 200 ? -15.625 33.438 -9.891 1 96.19 200 MET A C 1
ATOM 1617 O O . MET A 1 200 ? -16.094 33.219 -8.773 1 96.19 200 MET A O 1
ATOM 1621 N N . SER A 1 201 ? -16.297 34.031 -10.891 1 97.62 201 SER A N 1
ATOM 1622 C CA . SER A 1 201 ? -17.734 34.188 -10.758 1 97.62 201 SER A CA 1
ATOM 1623 C C . SER A 1 201 ? -18.453 32.844 -10.859 1 97.62 201 SER A C 1
ATOM 1625 O O . SER A 1 201 ? -17.906 31.875 -11.406 1 97.62 201 SER A O 1
ATOM 1627 N N . LYS A 1 202 ? -19.625 32.812 -10.344 1 97.12 202 LYS A N 1
ATOM 1628 C CA . LYS A 1 202 ? -20.406 31.578 -10.383 1 97.12 202 LYS A CA 1
ATOM 1629 C C . LYS A 1 202 ? -20.594 31.094 -11.82 1 97.12 202 LYS A C 1
ATOM 1631 O O . LYS A 1 202 ? -20.391 29.922 -12.125 1 97.12 202 LYS A O 1
ATOM 1636 N N . GLU A 1 203 ? -20.922 31.984 -12.648 1 96.75 203 GLU A N 1
ATOM 1637 C CA . GLU A 1 203 ? -21.172 31.656 -14.047 1 96.75 203 GLU A CA 1
ATOM 1638 C C . GLU A 1 203 ? -19.906 31.141 -14.734 1 96.75 203 GLU A C 1
ATOM 1640 O O . GLU A 1 203 ? -19.953 30.172 -15.484 1 96.75 203 GLU A O 1
ATOM 1645 N N . ALA A 1 204 ? -18.797 31.781 -14.469 1 97.31 204 ALA A N 1
ATOM 1646 C CA . ALA A 1 204 ? -17.516 31.375 -15.055 1 97.31 204 ALA A CA 1
ATOM 1647 C C . ALA A 1 204 ? -17.109 29.984 -14.578 1 97.31 204 ALA A C 1
ATOM 1649 O O . ALA A 1 204 ? -16.609 29.172 -15.359 1 97.31 204 ALA A O 1
ATOM 1650 N N . PHE A 1 205 ? -17.328 29.781 -13.336 1 97.12 205 PHE A N 1
ATOM 1651 C CA . PHE A 1 205 ? -17 28.484 -12.758 1 97.12 205 PHE A CA 1
ATOM 1652 C C . PHE A 1 205 ? -17.844 27.391 -13.398 1 97.12 205 PHE A C 1
ATOM 1654 O O . PHE A 1 205 ? -17.312 26.344 -13.797 1 97.12 205 PHE A O 1
ATOM 1661 N N . ILE A 1 206 ? -19.078 27.594 -13.438 1 95.81 206 ILE A N 1
ATOM 1662 C CA . ILE A 1 206 ? -19.984 26.594 -13.984 1 95.81 206 ILE A CA 1
ATOM 1663 C C . ILE A 1 206 ? -19.609 26.281 -15.43 1 95.81 206 ILE A C 1
ATOM 1665 O O . ILE A 1 206 ? -19.562 25.109 -15.828 1 95.81 206 ILE A O 1
ATOM 1669 N N . ALA A 1 207 ? -19.297 27.312 -16.188 1 95.31 207 ALA A N 1
ATOM 1670 C CA . ALA A 1 207 ? -18.891 27.109 -17.578 1 95.31 207 ALA A CA 1
ATOM 1671 C C . ALA A 1 207 ? -17.594 26.312 -17.656 1 95.31 207 ALA A C 1
ATOM 1673 O O . ALA A 1 207 ? -17.469 25.406 -18.5 1 95.31 207 ALA A O 1
ATOM 1674 N N . ASP A 1 208 ? -16.688 26.625 -16.797 1 95 208 ASP A N 1
ATOM 1675 C CA . ASP A 1 208 ? -15.375 25.984 -16.828 1 95 208 ASP A CA 1
ATOM 1676 C C . ASP A 1 208 ? -15.453 24.547 -16.344 1 95 208 ASP A C 1
ATOM 1678 O O . ASP A 1 208 ? -14.742 23.672 -16.859 1 95 208 ASP A O 1
ATOM 1682 N N . ALA A 1 209 ? -16.266 24.234 -15.336 1 94.75 209 ALA A N 1
ATOM 1683 C CA . ALA A 1 209 ? -16.344 22.938 -14.68 1 94.75 209 ALA A CA 1
ATOM 1684 C C . ALA A 1 209 ? -17.297 22 -15.43 1 94.75 209 ALA A C 1
ATOM 1686 O O . ALA A 1 209 ? -17.359 20.812 -15.156 1 94.75 209 ALA A O 1
ATOM 1687 N N . TRP A 1 210 ? -18 22.516 -16.406 1 92.81 210 TRP A N 1
ATOM 1688 C CA . TRP A 1 210 ? -19.094 21.797 -17.047 1 92.81 210 TRP A CA 1
ATOM 1689 C C . TRP A 1 210 ? -18.609 20.469 -17.641 1 92.81 210 TRP A C 1
ATOM 1691 O O . TRP A 1 210 ? -19.25 19.438 -17.453 1 92.81 210 TRP A O 1
ATOM 1701 N N . ASP A 1 211 ? -17.469 20.422 -18.188 1 88.62 211 ASP A N 1
ATOM 1702 C CA . ASP A 1 211 ? -17.016 19.25 -18.938 1 88.62 211 ASP A CA 1
ATOM 1703 C C . ASP A 1 211 ? -16.328 18.25 -18.031 1 88.62 211 ASP A C 1
ATOM 1705 O O . ASP A 1 211 ? -16.109 17.094 -18.406 1 88.62 211 ASP A O 1
ATOM 1709 N N . VAL A 1 212 ? -15.969 18.672 -16.922 1 87.25 212 VAL A N 1
ATOM 1710 C CA . VAL A 1 212 ? -15.266 17.781 -16 1 87.25 212 VAL A CA 1
ATOM 1711 C C . VAL A 1 212 ? -16.266 16.875 -15.281 1 87.25 212 VAL A C 1
ATOM 1713 O O . VAL A 1 212 ? -15.977 15.711 -15.008 1 87.25 212 VAL A O 1
ATOM 1716 N N . VAL A 1 213 ? -17.422 17.531 -14.93 1 81 213 VAL A N 1
ATOM 1717 C CA . VAL A 1 213 ? -18.438 16.766 -14.211 1 81 213 VAL A CA 1
ATOM 1718 C C . VAL A 1 213 ? -19.234 15.914 -15.188 1 81 213 VAL A C 1
ATOM 1720 O O . VAL A 1 213 ? -19.688 16.406 -16.234 1 81 213 VAL A O 1
ATOM 1723 N N . GLY A 1 214 ? -18.953 14.656 -15.305 1 66 214 GLY A N 1
ATOM 1724 C CA . GLY A 1 214 ? -19.609 13.75 -16.219 1 66 214 GLY A CA 1
ATOM 1725 C C . GLY A 1 214 ? -21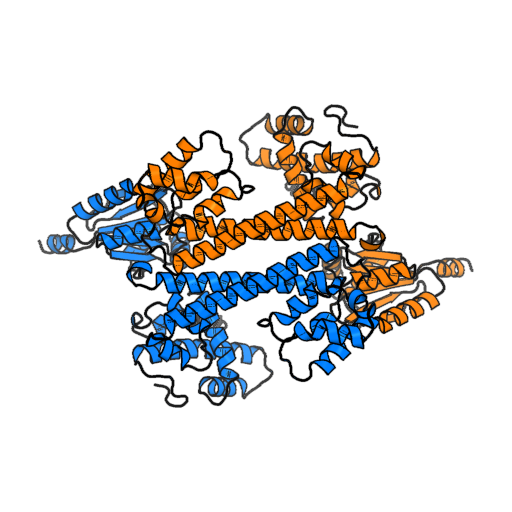.125 13.945 -16.266 1 66 214 GLY A C 1
ATOM 1726 O O . GLY A 1 214 ? -21.641 14.914 -15.719 1 66 214 GLY A O 1
ATOM 1727 N N . ARG A 1 215 ? -21.844 13.07 -17.062 1 62.78 215 ARG A N 1
ATOM 1728 C CA . ARG A 1 215 ? -23.266 13.148 -17.359 1 62.78 215 ARG A CA 1
ATOM 1729 C C . ARG A 1 215 ? -24.094 12.891 -16.109 1 62.78 215 ARG A C 1
ATOM 1731 O O . ARG A 1 215 ? -24.266 11.742 -15.703 1 62.78 215 ARG A O 1
ATOM 1738 N N . LYS A 1 216 ? -23.984 13.844 -15.234 1 61.78 216 LYS A N 1
ATOM 1739 C CA . LYS A 1 216 ? -24.859 13.711 -14.07 1 61.78 216 LYS A CA 1
ATOM 1740 C C . LYS A 1 216 ? -26.172 14.453 -14.281 1 61.78 216 LYS A C 1
ATOM 1742 O O . LYS A 1 216 ? -26.219 15.469 -14.984 1 61.78 216 LYS A O 1
ATOM 1747 N N . VAL A 1 217 ? -27.219 13.852 -13.812 1 64.44 217 VAL A N 1
ATOM 1748 C CA . VAL A 1 217 ? -28.5 14.516 -13.711 1 64.44 217 VAL A CA 1
ATOM 1749 C C . VAL A 1 217 ? -28.391 15.734 -12.805 1 64.44 217 VAL A C 1
ATOM 1751 O O . VAL A 1 217 ? -27.641 15.719 -11.828 1 64.44 217 VAL A O 1
ATOM 1754 N N . ALA A 1 218 ? -28.75 16.906 -13.344 1 81.62 218 ALA A N 1
ATOM 1755 C CA . ALA A 1 218 ? -28.812 18.172 -12.625 1 81.62 218 ALA A CA 1
ATOM 1756 C C . ALA A 1 218 ? -27.422 18.734 -12.398 1 81.62 218 ALA A C 1
ATOM 1758 O O . ALA A 1 218 ? -27.109 19.188 -11.297 1 81.62 218 ALA A O 1
ATOM 1759 N N . LYS A 1 219 ? -26.609 18.703 -13.367 1 86.31 219 LYS A N 1
ATOM 1760 C CA . LYS A 1 219 ? -25.234 19.203 -13.391 1 86.31 219 LYS A CA 1
ATOM 1761 C C . LYS A 1 219 ? -25.141 20.625 -12.875 1 86.31 219 LYS A C 1
ATOM 1763 O O . LYS A 1 219 ? -24.281 20.953 -12.055 1 86.31 219 LYS A O 1
ATOM 1768 N N . GLU A 1 220 ? -26.062 21.391 -13.273 1 89.06 220 GLU A N 1
ATOM 1769 C CA . GLU A 1 220 ? -26.062 22.797 -12.867 1 89.06 220 GLU A CA 1
ATOM 1770 C C . GLU A 1 220 ? -26.281 22.938 -11.367 1 89.06 220 GLU A C 1
ATOM 1772 O O . GLU A 1 220 ? -25.656 23.781 -10.719 1 89.06 220 GLU A O 1
ATOM 1777 N N . ARG A 1 221 ? -27.156 22.203 -10.883 1 91.56 221 ARG A N 1
ATOM 1778 C CA . ARG A 1 221 ? -27.438 22.25 -9.453 1 91.56 221 ARG A CA 1
ATOM 1779 C C . ARG A 1 221 ? -26.234 21.812 -8.641 1 91.56 221 ARG A C 1
ATOM 1781 O O . ARG A 1 221 ? -25.906 22.438 -7.621 1 91.56 221 ARG A O 1
ATOM 1788 N N . LEU A 1 222 ? -25.609 20.844 -9.07 1 92.38 222 LEU A N 1
ATOM 1789 C CA . LEU A 1 222 ? -24.422 20.328 -8.391 1 92.38 222 LEU A CA 1
ATOM 1790 C C . LEU A 1 222 ? -23.312 21.375 -8.391 1 92.38 222 LEU A C 1
ATOM 1792 O O . LEU A 1 222 ? -22.734 21.672 -7.348 1 92.38 222 LEU A O 1
ATOM 1796 N N . LEU A 1 223 ? -23.047 21.969 -9.516 1 95 223 LEU A N 1
ATOM 1797 C CA . LEU A 1 223 ? -21.969 22.938 -9.648 1 95 223 LEU A CA 1
ATOM 1798 C C . LEU A 1 223 ? -22.266 24.203 -8.852 1 95 223 LEU A C 1
ATOM 1800 O O . LEU A 1 223 ? -21.359 24.812 -8.273 1 95 223 LEU A O 1
ATOM 1804 N N . SER A 1 224 ? -23.562 24.547 -8.828 1 95.62 224 SER A N 1
ATOM 1805 C CA . SER A 1 224 ? -23.969 25.688 -8.016 1 95.62 224 SER A CA 1
ATOM 1806 C C . SER A 1 224 ? -23.734 25.422 -6.531 1 95.62 224 SER A C 1
ATOM 1808 O O . SER A 1 224 ? -23.266 26.297 -5.801 1 95.62 224 SER A O 1
ATOM 1810 N N . ASP A 1 225 ? -24.047 24.25 -6.156 1 95.5 225 ASP A N 1
ATOM 1811 C CA . ASP A 1 225 ? -23.844 23.859 -4.77 1 95.5 225 ASP A CA 1
ATOM 1812 C C . ASP A 1 225 ? -22.359 23.875 -4.41 1 95.5 225 ASP A C 1
ATOM 1814 O O . ASP A 1 225 ? -21.984 24.312 -3.326 1 95.5 225 ASP A O 1
ATOM 1818 N N . ILE A 1 226 ? -21.531 23.391 -5.273 1 96 226 ILE A N 1
ATOM 1819 C CA . ILE A 1 226 ? -20.078 23.391 -5.059 1 96 226 ILE A CA 1
ATOM 1820 C C . ILE A 1 226 ? -19.562 24.812 -4.926 1 96 226 ILE A C 1
ATOM 1822 O O . ILE A 1 226 ? -18.766 25.109 -4.043 1 96 226 ILE A O 1
ATOM 1826 N N . TYR A 1 227 ? -20.062 25.672 -5.77 1 97.62 227 TYR A N 1
ATOM 1827 C CA . TYR A 1 227 ? -19.641 27.078 -5.738 1 97.62 227 TYR A CA 1
ATOM 1828 C C . TYR A 1 227 ? -20 27.719 -4.406 1 97.62 227 TYR A C 1
ATOM 1830 O O . TYR A 1 227 ? -19.156 28.375 -3.781 1 97.62 227 TYR A O 1
ATOM 1838 N N . GLU A 1 228 ? -21.234 27.562 -3.988 1 97.31 228 GLU A N 1
ATOM 1839 C CA . GLU A 1 228 ? -21.688 28.156 -2.732 1 97.31 228 GLU A CA 1
ATOM 1840 C C . GLU A 1 228 ? -20.891 27.609 -1.549 1 97.31 228 GLU A C 1
ATOM 1842 O O . GLU A 1 228 ? -20.609 28.328 -0.598 1 97.31 228 GLU A O 1
ATOM 1847 N N . THR A 1 229 ? -20.562 26.375 -1.634 1 96.81 229 THR A N 1
ATOM 1848 C CA . THR A 1 229 ? -19.766 25.75 -0.591 1 96.81 229 THR A CA 1
ATOM 1849 C C . THR A 1 229 ? -18.344 26.312 -0.579 1 96.81 229 THR A C 1
ATOM 1851 O O . THR A 1 229 ? -17.797 26.594 0.487 1 96.81 229 THR A O 1
ATOM 1854 N N . ALA A 1 230 ? -17.75 26.469 -1.769 1 97.44 230 ALA A N 1
ATOM 1855 C CA . ALA A 1 230 ? -16.391 26.984 -1.902 1 97.44 230 ALA A CA 1
ATOM 1856 C C . ALA A 1 230 ? -16.281 28.391 -1.314 1 97.44 230 ALA A C 1
ATOM 1858 O O . ALA A 1 230 ? -15.258 28.734 -0.714 1 97.44 230 ALA A O 1
ATOM 1859 N N . LYS A 1 231 ? -17.297 29.172 -1.36 1 96 231 LYS A N 1
ATOM 1860 C CA . LYS A 1 231 ? -17.297 30.562 -0.9 1 96 231 LYS A CA 1
ATOM 1861 C C . LYS A 1 231 ? -17.156 30.641 0.617 1 96 231 LYS A C 1
ATOM 1863 O O . LYS A 1 231 ? -16.609 31.609 1.145 1 96 231 LYS A O 1
ATOM 1868 N N . VAL A 1 232 ? -17.625 29.625 1.21 1 95.81 232 VAL A N 1
ATOM 1869 C CA . VAL A 1 232 ? -17.625 29.656 2.668 1 95.81 232 VAL A CA 1
ATOM 1870 C C . VAL A 1 232 ? -16.781 28.516 3.219 1 95.81 232 VAL A C 1
ATOM 1872 O O . VAL A 1 232 ? -17.047 28.016 4.316 1 95.81 232 VAL A O 1
ATOM 1875 N N . SER A 1 233 ? -15.867 28.047 2.451 1 96.69 233 SER A N 1
ATOM 1876 C CA . SER A 1 233 ? -15.055 26.891 2.857 1 96.69 233 SER A CA 1
ATOM 1877 C C . SER A 1 233 ? -14.062 27.281 3.949 1 96.69 233 SER A C 1
ATOM 1879 O O . SER A 1 233 ? -13.578 28.422 3.98 1 96.69 233 SER A O 1
ATOM 1881 N N . VAL A 1 234 ? -13.688 26.312 4.797 1 95.31 234 VAL A N 1
ATOM 1882 C CA . VAL A 1 234 ? -12.711 26.531 5.863 1 95.31 234 VAL A CA 1
ATOM 1883 C C . VAL A 1 234 ? -11.352 25.984 5.445 1 95.31 234 VAL A C 1
ATOM 1885 O O . VAL A 1 234 ? -10.422 25.922 6.254 1 95.31 234 VAL A O 1
ATOM 1888 N N . GLY A 1 235 ? -11.25 25.547 4.168 1 95.75 235 GLY A N 1
ATOM 1889 C CA . GLY A 1 235 ? -9.984 25.016 3.672 1 95.75 235 GLY A CA 1
ATOM 1890 C C . GLY A 1 235 ? -8.836 26 3.83 1 95.75 235 GLY A C 1
ATOM 1891 O O . GLY A 1 235 ? -9.023 27.203 3.75 1 95.75 235 GLY A O 1
ATOM 1892 N N . LEU A 1 236 ? -7.645 25.469 4.074 1 96.94 236 LEU A N 1
ATOM 1893 C CA . LEU A 1 236 ? -6.465 26.297 4.25 1 96.94 236 LEU A CA 1
ATOM 1894 C C . LEU A 1 236 ? -6.203 27.141 3.008 1 96.94 236 LEU A C 1
ATOM 1896 O O . LEU A 1 236 ? -6.289 26.641 1.885 1 96.94 236 LEU A O 1
ATOM 1900 N N . PRO A 1 237 ? -5.945 28.359 3.211 1 95.12 237 PRO A N 1
ATOM 1901 C CA . PRO A 1 237 ? -5.738 29.266 2.082 1 95.12 237 PRO A CA 1
ATOM 1902 C C . PRO A 1 237 ? -4.336 29.156 1.485 1 95.12 237 PRO A C 1
ATOM 1904 O O . PRO A 1 237 ? -3.498 30.031 1.7 1 95.12 237 PRO A O 1
ATOM 1907 N N . VAL A 1 238 ? -4.098 28.172 0.704 1 95.31 238 VAL A N 1
ATOM 1908 C CA . VAL A 1 238 ? -2.805 27.984 0.051 1 95.31 238 VAL A CA 1
ATOM 1909 C C . VAL A 1 238 ? -2.859 28.531 -1.373 1 95.31 238 VAL A C 1
ATOM 1911 O O . VAL A 1 238 ? -3.926 28.562 -1.992 1 95.31 238 VAL A O 1
ATOM 1914 N N . ALA A 1 239 ? -1.726 28.984 -1.826 1 94.31 239 ALA A N 1
ATOM 1915 C CA . ALA A 1 239 ? -1.65 29.531 -3.18 1 94.31 239 ALA A CA 1
ATOM 1916 C C . ALA A 1 239 ? -1.854 28.438 -4.223 1 94.31 239 ALA A C 1
ATOM 1918 O O . ALA A 1 239 ? -1.47 27.281 -4.004 1 94.31 239 ALA A O 1
ATOM 1919 N N . ALA A 1 240 ? -2.398 28.797 -5.367 1 92.75 240 ALA A N 1
ATOM 1920 C CA . ALA A 1 240 ? -2.713 27.859 -6.438 1 92.75 240 ALA A CA 1
ATOM 1921 C C . ALA A 1 240 ? -1.447 27.203 -6.98 1 92.75 240 ALA A C 1
ATOM 1923 O O . ALA A 1 240 ? -1.482 26.062 -7.438 1 92.75 240 ALA A O 1
ATOM 1924 N N . ASP A 1 241 ? -0.37 27.922 -6.934 1 94.75 241 ASP A N 1
ATOM 1925 C CA . ASP A 1 241 ? 0.872 27.406 -7.5 1 94.75 241 ASP A CA 1
ATOM 1926 C C . ASP A 1 241 ? 1.803 26.891 -6.406 1 94.75 241 ASP A C 1
ATOM 1928 O O . ASP A 1 241 ? 3.002 26.719 -6.633 1 94.75 241 ASP A O 1
ATOM 1932 N N . SER A 1 242 ? 1.275 26.719 -5.219 1 97.12 242 SER A N 1
ATOM 1933 C CA . SER A 1 242 ? 2.076 26.203 -4.113 1 97.12 242 SER A CA 1
ATOM 1934 C C . SER A 1 242 ? 2.465 24.734 -4.355 1 97.12 242 SER A C 1
ATOM 1936 O O . SER A 1 242 ? 1.839 24.047 -5.16 1 97.12 242 SER A O 1
ATOM 1938 N N . ASP A 1 243 ? 3.521 24.25 -3.705 1 97.81 243 ASP A N 1
ATOM 1939 C CA . ASP A 1 243 ? 3.936 22.859 -3.779 1 97.81 243 ASP A CA 1
ATOM 1940 C C . ASP A 1 243 ? 2.891 21.938 -3.146 1 97.81 243 ASP A C 1
ATOM 1942 O O . ASP A 1 243 ? 2.699 20.812 -3.592 1 97.81 243 ASP A O 1
ATOM 1946 N N . ALA A 1 244 ? 2.221 22.438 -2.143 1 97.81 244 ALA A N 1
ATOM 1947 C CA . ALA A 1 244 ? 1.15 21.656 -1.519 1 97.81 244 ALA A CA 1
ATOM 1948 C C . ALA A 1 244 ? 0.092 21.266 -2.543 1 97.81 244 ALA A C 1
ATOM 1950 O O . ALA A 1 244 ? -0.285 20.094 -2.635 1 97.81 244 ALA A O 1
ATOM 1951 N N . ILE A 1 245 ? -0.324 22.234 -3.316 1 97.81 245 ILE A N 1
ATOM 1952 C CA . ILE A 1 245 ? -1.348 22 -4.328 1 97.81 245 ILE A CA 1
ATOM 1953 C C . ILE A 1 245 ? -0.778 21.125 -5.441 1 97.81 245 ILE A C 1
ATOM 1955 O O . ILE A 1 245 ? -1.463 20.234 -5.957 1 97.81 245 ILE A O 1
ATOM 1959 N N . SER A 1 246 ? 0.465 21.375 -5.805 1 97.94 246 SER A N 1
ATOM 1960 C CA . SER A 1 246 ? 1.111 20.562 -6.832 1 97.94 246 SER A CA 1
ATOM 1961 C C . SER A 1 246 ? 1.182 19.094 -6.41 1 97.94 246 SER A C 1
ATOM 1963 O O . SER A 1 246 ? 0.939 18.203 -7.223 1 97.94 246 SER A O 1
ATOM 1965 N N . MET A 1 247 ? 1.545 18.875 -5.152 1 98 247 MET A N 1
ATOM 1966 C CA . MET A 1 247 ? 1.606 17.5 -4.641 1 98 247 MET A CA 1
ATOM 1967 C C . MET A 1 247 ? 0.221 16.875 -4.621 1 98 247 MET A C 1
ATOM 1969 O O . MET A 1 247 ? 0.069 15.695 -4.957 1 98 247 MET A O 1
ATOM 1973 N N . PHE A 1 248 ? -0.806 17.672 -4.223 1 98.12 248 PHE A N 1
ATOM 1974 C CA . PHE A 1 248 ? -2.18 17.188 -4.234 1 98.12 248 PHE A CA 1
ATOM 1975 C C . PHE A 1 248 ? -2.594 16.75 -5.637 1 98.12 248 PHE A C 1
ATOM 1977 O O . PHE A 1 248 ? -3.143 15.672 -5.824 1 98.12 248 PHE A O 1
ATOM 1984 N N . ARG A 1 249 ? -2.238 17.531 -6.609 1 97.75 249 ARG A N 1
ATOM 1985 C CA . ARG A 1 249 ? -2.543 17.219 -8.008 1 97.75 249 ARG A CA 1
ATOM 1986 C C . ARG A 1 249 ? -1.826 15.961 -8.461 1 97.75 249 ARG A C 1
ATOM 1988 O O . ARG A 1 249 ? -2.385 15.164 -9.219 1 97.75 249 ARG A O 1
ATOM 1995 N N . LEU A 1 250 ? -0.619 15.82 -8.039 1 97.12 250 LEU A N 1
ATOM 1996 C CA . LEU A 1 250 ? 0.147 14.625 -8.383 1 97.12 250 LEU A CA 1
ATOM 1997 C C . LEU A 1 250 ? -0.572 13.367 -7.906 1 97.12 250 LEU A C 1
ATOM 1999 O O . LEU A 1 250 ? -0.717 12.406 -8.664 1 97.12 250 LEU A O 1
ATOM 2003 N N . VAL A 1 251 ? -1.068 13.383 -6.688 1 96.56 251 VAL A N 1
ATOM 2004 C CA . VAL A 1 251 ? -1.751 12.234 -6.098 1 96.56 251 VAL A CA 1
ATOM 2005 C C . VAL A 1 251 ? -3.07 11.992 -6.82 1 96.56 251 VAL A C 1
ATOM 2007 O O . VAL A 1 251 ? -3.424 10.844 -7.105 1 96.56 251 VAL A O 1
ATOM 2010 N N . LEU A 1 252 ? -3.76 13.078 -7.133 1 96.75 252 LEU A N 1
ATOM 2011 C CA . LEU A 1 252 ? -5.016 12.953 -7.863 1 96.75 252 LEU A CA 1
ATOM 2012 C C . LEU A 1 252 ? -4.785 12.344 -9.242 1 96.75 252 LEU A C 1
ATOM 2014 O O . LEU A 1 252 ? -5.566 11.508 -9.703 1 96.75 252 LEU A O 1
ATOM 2018 N N . GLY A 1 253 ? -3.717 12.789 -9.922 1 95.94 253 GLY A N 1
ATOM 2019 C CA . GLY A 1 253 ? -3.361 12.195 -11.195 1 95.94 253 GLY A CA 1
ATOM 2020 C C . GLY A 1 253 ? -3.1 10.703 -11.117 1 95.94 253 GLY A C 1
ATOM 2021 O O . GLY A 1 253 ? -3.502 9.953 -12.008 1 95.94 253 GLY A O 1
ATOM 2022 N N . GLU A 1 254 ? -2.43 10.305 -10.055 1 95 254 GLU A N 1
ATOM 2023 C CA . GLU A 1 254 ? -2.217 8.883 -9.82 1 95 254 GLU A CA 1
ATOM 2024 C C . GLU A 1 254 ? -3.541 8.148 -9.641 1 95 254 GLU A C 1
ATOM 2026 O O . GLU A 1 254 ? -3.711 7.031 -10.133 1 95 254 GLU A O 1
ATOM 2031 N N . GLY A 1 255 ? -4.457 8.75 -8.883 1 94.75 255 GLY A N 1
ATOM 2032 C CA . GLY A 1 255 ? -5.773 8.164 -8.711 1 94.75 255 GLY A CA 1
ATOM 2033 C C . GLY A 1 255 ? -6.504 7.941 -10.023 1 94.75 255 GLY A C 1
ATOM 2034 O O . GLY A 1 255 ? -7.086 6.875 -10.242 1 94.75 255 GLY A O 1
ATOM 2035 N N . ARG A 1 256 ? -6.461 8.898 -10.875 1 95.12 256 ARG A N 1
ATOM 2036 C CA . ARG A 1 256 ? -7.109 8.789 -12.18 1 95.12 256 ARG A CA 1
ATOM 2037 C C . ARG A 1 256 ? -6.469 7.695 -13.023 1 95.12 256 ARG A C 1
ATOM 2039 O O . ARG A 1 256 ? -7.164 6.957 -13.727 1 95.12 256 ARG A O 1
ATOM 2046 N N . SER A 1 257 ? -5.156 7.602 -12.93 1 95.19 257 SER A N 1
ATOM 2047 C CA . SER A 1 257 ? -4.445 6.535 -13.633 1 95.19 257 SER A CA 1
ATOM 2048 C C . SER A 1 257 ? -4.879 5.16 -13.133 1 95.19 257 SER A C 1
ATOM 2050 O O . SER A 1 257 ? -5.09 4.246 -13.93 1 95.19 257 SER A O 1
ATOM 2052 N N . LEU A 1 258 ? -4.98 4.996 -11.836 1 95.44 258 LEU A N 1
ATOM 2053 C CA . LEU A 1 258 ? -5.387 3.725 -11.25 1 95.44 258 LEU A CA 1
ATOM 2054 C C . LEU A 1 258 ? -6.805 3.357 -11.68 1 95.44 258 LEU A C 1
ATOM 2056 O O . LEU A 1 258 ? -7.094 2.189 -11.953 1 95.44 258 LEU A O 1
ATOM 2060 N N . ILE A 1 259 ? -7.695 4.359 -11.742 1 95.06 259 ILE A N 1
ATOM 2061 C CA . ILE A 1 259 ? -9.062 4.129 -12.203 1 95.06 259 ILE A CA 1
ATOM 2062 C C . ILE A 1 259 ? -9.047 3.633 -13.648 1 95.06 259 ILE A C 1
ATOM 2064 O O . ILE A 1 259 ? -9.727 2.66 -13.984 1 95.06 259 ILE A O 1
ATOM 2068 N N . ALA A 1 260 ? -8.258 4.293 -14.477 1 95.56 260 ALA A N 1
ATOM 2069 C CA . ALA A 1 260 ? -8.148 3.896 -15.875 1 95.56 260 ALA A CA 1
ATOM 2070 C C . ALA A 1 260 ? -7.617 2.471 -16 1 95.56 260 ALA A C 1
ATOM 2072 O O . ALA A 1 260 ? -8.125 1.684 -16.812 1 95.56 260 ALA A O 1
ATOM 2073 N N . GLN A 1 261 ? -6.594 2.111 -15.25 1 96 261 GLN A N 1
ATOM 2074 C CA . GLN A 1 261 ? -6.027 0.766 -15.273 1 96 261 GLN A CA 1
ATOM 2075 C C . GLN A 1 261 ? -7.062 -0.272 -14.844 1 96 261 GLN A C 1
ATOM 2077 O O . GLN A 1 261 ? -7.195 -1.317 -15.484 1 96 261 GLN A O 1
ATOM 2082 N N . ARG A 1 262 ? -7.723 0.024 -13.75 1 95.62 262 ARG A N 1
ATOM 2083 C CA . ARG A 1 262 ? -8.766 -0.885 -13.281 1 95.62 262 ARG A CA 1
ATOM 2084 C C . ARG A 1 262 ? -9.789 -1.158 -14.367 1 95.62 262 ARG A C 1
ATOM 2086 O O . ARG A 1 262 ? -10.148 -2.312 -14.625 1 95.62 262 ARG A O 1
ATOM 2093 N N . ASN A 1 263 ? -10.281 -0.071 -15.023 1 95.69 263 ASN A N 1
ATOM 2094 C CA . ASN A 1 263 ? -11.266 -0.209 -16.078 1 95.69 263 ASN A CA 1
ATOM 2095 C C . ASN A 1 263 ? -10.734 -1.03 -17.25 1 95.69 263 ASN A C 1
ATOM 2097 O O . ASN A 1 263 ? -11.445 -1.869 -17.812 1 95.69 263 ASN A O 1
ATOM 2101 N N . GLN A 1 264 ? -9.516 -0.796 -17.594 1 96.31 264 GLN A N 1
ATOM 2102 C CA . GLN A 1 264 ? -8.875 -1.543 -18.672 1 96.31 264 GLN A CA 1
ATOM 2103 C C . GLN A 1 264 ? -8.812 -3.033 -18.344 1 96.31 264 GLN A C 1
ATOM 2105 O O . GLN A 1 264 ? -9.094 -3.873 -19.203 1 96.31 264 GLN A O 1
ATOM 2110 N N . ILE A 1 265 ? -8.422 -3.369 -17.156 1 97.56 265 ILE A N 1
ATOM 2111 C CA . ILE A 1 265 ? -8.32 -4.762 -16.734 1 97.56 265 ILE A CA 1
ATOM 2112 C C . ILE A 1 265 ? -9.703 -5.406 -16.75 1 97.56 265 ILE A C 1
ATOM 2114 O O . ILE A 1 265 ? -9.859 -6.543 -17.219 1 97.56 265 ILE A O 1
ATOM 2118 N N . GLU A 1 266 ? -10.711 -4.668 -16.297 1 96.38 266 GLU A N 1
ATOM 2119 C CA . GLU A 1 266 ? -12.078 -5.184 -16.266 1 96.38 266 GLU A CA 1
ATOM 2120 C C . GLU A 1 266 ? -12.586 -5.453 -17.688 1 96.38 266 GLU A C 1
ATOM 2122 O O . GLU A 1 266 ? -13.172 -6.504 -17.953 1 96.38 266 GLU A O 1
ATOM 2127 N N . ASP A 1 267 ? -12.352 -4.516 -18.562 1 97.69 267 ASP A N 1
ATOM 2128 C CA . ASP A 1 267 ? -12.75 -4.695 -19.953 1 97.69 267 ASP A CA 1
ATOM 2129 C C . ASP A 1 267 ? -12.062 -5.906 -20.578 1 97.69 267 ASP A C 1
ATOM 2131 O O . ASP A 1 267 ? -12.688 -6.695 -21.281 1 97.69 267 ASP A O 1
ATOM 2135 N N . ARG A 1 268 ? -10.773 -6.07 -20.328 1 97.69 268 ARG A N 1
ATOM 2136 C CA . ARG A 1 268 ? -10.016 -7.199 -20.859 1 97.69 268 ARG A CA 1
ATOM 2137 C C . ARG A 1 268 ? -10.516 -8.516 -20.281 1 97.69 268 ARG A C 1
ATOM 2139 O O . ARG A 1 268 ? -10.625 -9.516 -21 1 97.69 268 ARG A O 1
ATOM 2146 N N . ALA A 1 269 ? -10.789 -8.5 -18.984 1 97.31 269 ALA A N 1
ATOM 2147 C CA . ALA A 1 269 ? -11.312 -9.695 -18.328 1 97.31 269 ALA A CA 1
ATOM 2148 C C . ALA A 1 269 ? -12.625 -10.141 -18.969 1 97.31 269 ALA A C 1
ATOM 2150 O O . ALA A 1 269 ? -12.812 -11.328 -19.25 1 97.31 269 ALA A O 1
ATOM 2151 N N . VAL A 1 270 ? -13.531 -9.227 -19.234 1 97.81 270 VAL A N 1
ATOM 2152 C CA . VAL A 1 270 ? -14.82 -9.539 -19.844 1 97.81 270 VAL A CA 1
ATOM 2153 C C . VAL A 1 270 ? -14.594 -10.086 -21.266 1 97.81 270 VAL A C 1
ATOM 2155 O O . VAL A 1 270 ? -15.188 -11.094 -21.641 1 97.81 270 VAL A O 1
ATOM 2158 N N . ALA A 1 271 ? -13.719 -9.469 -22 1 97.75 271 ALA A N 1
ATOM 2159 C CA . ALA A 1 271 ? -13.43 -9.914 -23.359 1 97.75 271 ALA A CA 1
ATOM 2160 C C . ALA A 1 271 ? -12.883 -11.336 -23.359 1 97.75 271 ALA A C 1
ATOM 2162 O O . ALA A 1 271 ? -13.211 -12.133 -24.25 1 97.75 271 ALA A O 1
ATOM 2163 N N . LEU A 1 272 ? -12.07 -11.672 -22.391 1 96.94 272 LEU A N 1
ATOM 2164 C CA . LEU A 1 272 ? -11.438 -12.984 -22.312 1 96.94 272 LEU A CA 1
ATOM 2165 C C . LEU A 1 272 ? -12.461 -14.055 -21.922 1 96.94 272 LEU A C 1
ATOM 2167 O O . LEU A 1 272 ? -12.398 -15.18 -22.406 1 96.94 272 LEU A O 1
ATOM 2171 N N . LEU A 1 273 ? -13.422 -13.656 -21.047 1 97.44 273 LEU A N 1
ATOM 2172 C CA . LEU A 1 273 ? -14.195 -14.688 -20.359 1 97.44 273 LEU A CA 1
ATOM 2173 C C . LEU A 1 273 ? -15.609 -14.766 -20.922 1 97.44 273 LEU A C 1
ATOM 2175 O O . LEU A 1 273 ? -16.312 -15.766 -20.734 1 97.44 273 LEU A O 1
ATOM 2179 N N . LYS A 1 274 ? -16.109 -13.75 -21.641 1 96.56 274 LYS A N 1
ATOM 2180 C CA . LYS A 1 274 ? -17.516 -13.57 -21.969 1 96.56 274 LYS A CA 1
ATOM 2181 C C . LYS A 1 274 ? -18.062 -14.789 -22.719 1 96.56 274 LYS A C 1
ATOM 2183 O O . LYS A 1 274 ? -19.25 -15.117 -22.594 1 96.56 274 LYS A O 1
ATOM 2188 N N . ASP A 1 275 ? -17.234 -15.539 -23.438 1 95.75 275 ASP A N 1
ATOM 2189 C CA . ASP A 1 275 ? -17.734 -16.641 -24.25 1 95.75 275 ASP A CA 1
ATOM 2190 C C . ASP A 1 275 ? -17.547 -17.984 -23.531 1 95.75 275 ASP A C 1
ATOM 2192 O O . ASP A 1 275 ? -17.969 -19.031 -24.031 1 95.75 275 ASP A O 1
ATOM 2196 N N . LEU A 1 276 ? -16.953 -18.016 -22.391 1 95.56 276 LEU A N 1
ATOM 2197 C CA . LEU A 1 276 ? -16.781 -19.234 -21.625 1 95.56 276 LEU A CA 1
ATOM 2198 C C . LEU A 1 276 ? -18.094 -19.656 -20.984 1 95.56 276 LEU A C 1
ATOM 2200 O O . LEU A 1 276 ? -18.766 -18.844 -20.344 1 95.56 276 LEU A O 1
ATOM 2204 N N . PRO A 1 277 ? -18.469 -20.875 -21.125 1 96.56 277 PRO A N 1
ATOM 2205 C CA . PRO A 1 277 ? -19.719 -21.359 -20.531 1 96.56 277 PRO A CA 1
ATOM 2206 C C . PRO A 1 277 ? -19.797 -21.141 -19.031 1 96.56 277 PRO A C 1
ATOM 2208 O O . PRO A 1 277 ? -20.828 -20.672 -18.516 1 96.56 277 PRO A O 1
ATOM 2211 N N . ASP A 1 278 ? -18.75 -21.391 -18.328 1 96.75 278 ASP A N 1
ATOM 2212 C CA . ASP A 1 278 ? -18.75 -21.25 -16.875 1 96.75 278 ASP A CA 1
ATOM 2213 C C . ASP A 1 278 ? -18.938 -19.781 -16.469 1 96.75 278 ASP A C 1
ATOM 2215 O O . ASP A 1 278 ? -19.562 -19.484 -15.453 1 96.75 278 ASP A O 1
ATOM 2219 N N . TYR A 1 279 ? -18.359 -18.891 -17.234 1 97.62 279 TYR A N 1
ATOM 2220 C CA . TYR A 1 279 ? -18.516 -17.469 -16.984 1 97.62 279 TYR A CA 1
ATOM 2221 C C . TYR A 1 279 ? -19.984 -17.062 -17.094 1 97.62 279 TYR A C 1
ATOM 2223 O O . TYR A 1 279 ? -20.5 -16.344 -16.234 1 97.62 279 TYR A O 1
ATOM 2231 N N . LYS A 1 280 ? -20.625 -17.531 -18.109 1 97.56 280 LYS A N 1
ATOM 2232 C CA . LYS A 1 280 ? -22.047 -17.234 -18.328 1 97.56 280 LYS A CA 1
ATOM 2233 C C . LYS A 1 280 ? -22.906 -17.797 -17.203 1 97.56 280 LYS A C 1
ATOM 2235 O O . LYS A 1 280 ? -23.844 -17.156 -16.734 1 97.56 280 LYS A O 1
ATOM 2240 N N . LEU A 1 281 ? -22.562 -18.984 -16.828 1 97.62 281 LEU A N 1
ATOM 2241 C CA . LEU A 1 281 ? -23.281 -19.609 -15.711 1 97.62 281 LEU A CA 1
ATOM 2242 C C . LEU A 1 281 ? -23.109 -18.797 -14.43 1 97.62 281 LEU A C 1
ATOM 2244 O O . LEU A 1 281 ? -24.094 -18.5 -13.742 1 97.62 281 LEU A O 1
ATOM 2248 N N . LEU A 1 282 ? -21.875 -18.422 -14.117 1 97.88 282 LEU A N 1
ATOM 2249 C CA . LEU A 1 282 ? -21.562 -17.688 -12.891 1 97.88 282 LEU A CA 1
ATOM 2250 C C . LEU A 1 282 ? -22.281 -16.344 -12.875 1 97.88 282 LEU A C 1
ATOM 2252 O O . LEU A 1 282 ? -22.859 -15.953 -11.859 1 97.88 282 LEU A O 1
ATOM 2256 N N . THR A 1 283 ? -22.266 -15.617 -14 1 97.19 283 THR A N 1
ATOM 2257 C CA . THR A 1 283 ? -22.828 -14.273 -14.055 1 97.19 283 THR A CA 1
ATOM 2258 C C . THR A 1 283 ? -24.359 -14.32 -14.055 1 97.19 283 THR A C 1
ATOM 2260 O O . THR A 1 283 ? -25.016 -13.289 -13.953 1 97.19 283 THR A O 1
ATOM 2263 N N . SER A 1 284 ? -24.969 -15.469 -14.172 1 96.25 284 SER A N 1
ATOM 2264 C CA . SER A 1 284 ? -26.422 -15.617 -14.039 1 96.25 284 SER A CA 1
ATOM 2265 C C . SER A 1 284 ? -26.844 -15.562 -12.578 1 96.25 284 SER A C 1
ATOM 2267 O O . SER A 1 284 ? -28.016 -15.375 -12.273 1 96.25 284 SER A O 1
ATOM 2269 N N . ILE A 1 285 ? -25.906 -15.836 -11.68 1 96.38 285 ILE A N 1
ATOM 2270 C CA . ILE A 1 285 ? -26.203 -15.82 -10.258 1 96.38 285 ILE A CA 1
ATOM 2271 C C . ILE A 1 285 ? -26.312 -14.383 -9.766 1 96.38 285 ILE A C 1
ATOM 2273 O O . ILE A 1 285 ? -25.422 -13.562 -10 1 96.38 285 ILE A O 1
ATOM 2277 N N . PRO A 1 286 ? -27.375 -14.039 -9.062 1 96 286 PRO A N 1
ATOM 2278 C CA . PRO A 1 286 ? -27.453 -12.688 -8.492 1 96 286 PRO A CA 1
ATOM 2279 C C . PRO A 1 286 ? -26.25 -12.352 -7.617 1 96 286 PRO A C 1
ATOM 2281 O O . PRO A 1 286 ? -25.844 -13.156 -6.773 1 96 286 PRO A O 1
ATOM 2284 N N . GLY A 1 287 ? -25.703 -11.133 -7.883 1 95.75 287 GLY A N 1
ATOM 2285 C CA . GLY A 1 287 ? -24.594 -10.695 -7.055 1 95.75 287 GLY A CA 1
ATOM 2286 C C . GLY A 1 287 ? -23.234 -11 -7.656 1 95.75 287 GLY A C 1
ATOM 2287 O O . GLY A 1 287 ? -22.219 -10.453 -7.219 1 95.75 287 GLY A O 1
ATOM 2288 N N . ILE A 1 288 ? -23.188 -11.906 -8.617 1 97.31 288 ILE A N 1
ATOM 2289 C CA . ILE A 1 288 ? -21.922 -12.234 -9.258 1 97.31 288 ILE A CA 1
ATOM 2290 C C . ILE A 1 288 ? -21.812 -11.492 -10.594 1 97.31 288 ILE A C 1
ATOM 2292 O O . ILE A 1 288 ? -22.422 -11.898 -11.586 1 97.31 288 ILE A O 1
ATOM 2296 N N . GLY A 1 289 ? -21.094 -10.43 -10.539 1 95.69 289 GLY A N 1
ATOM 2297 C CA . GLY A 1 289 ? -20.781 -9.711 -11.766 1 95.69 289 GLY A CA 1
ATOM 2298 C C . GLY A 1 289 ? -19.5 -10.195 -12.422 1 95.69 289 GLY A C 1
ATOM 2299 O O . GLY A 1 289 ? -18.922 -11.203 -12.008 1 95.69 289 GLY A O 1
ATOM 2300 N N . PRO A 1 290 ? -19.047 -9.5 -13.383 1 95.94 290 PRO A N 1
ATOM 2301 C CA . PRO A 1 290 ? -17.891 -9.922 -14.164 1 95.94 290 PRO A CA 1
ATOM 2302 C C . PRO A 1 290 ? -16.641 -10.125 -13.305 1 95.94 290 PRO A C 1
ATOM 2304 O O . PRO A 1 290 ? -15.922 -11.109 -13.469 1 95.94 290 PRO A O 1
ATOM 2307 N N . ILE A 1 291 ? -16.406 -9.258 -12.391 1 95.94 291 ILE A N 1
ATOM 2308 C CA . ILE A 1 291 ? -15.172 -9.289 -11.609 1 95.94 291 ILE A CA 1
ATOM 2309 C C . ILE A 1 291 ? -15.227 -10.438 -10.602 1 95.94 291 ILE A C 1
ATOM 2311 O O . ILE A 1 291 ? -14.234 -11.133 -10.383 1 95.94 291 ILE A O 1
ATOM 2315 N N . ASN A 1 292 ? -16.359 -10.602 -9.977 1 97.06 292 ASN A N 1
ATOM 2316 C CA . ASN A 1 292 ? -16.484 -11.75 -9.078 1 97.06 292 ASN A CA 1
ATOM 2317 C C . ASN A 1 292 ? -16.344 -13.07 -9.836 1 97.06 292 ASN A C 1
ATOM 2319 O O . ASN A 1 292 ? -15.727 -14.008 -9.336 1 97.06 292 ASN A O 1
ATOM 2323 N N . ALA A 1 293 ? -16.969 -13.133 -11 1 98.12 293 ALA A N 1
ATOM 2324 C CA . ALA A 1 293 ? -16.828 -14.328 -11.828 1 98.12 293 ALA A CA 1
ATOM 2325 C C . ALA A 1 293 ? -15.359 -14.578 -12.18 1 98.12 293 ALA A C 1
ATOM 2327 O O . ALA A 1 293 ? -14.875 -15.703 -12.086 1 98.12 293 ALA A O 1
ATOM 2328 N N . LEU A 1 294 ? -14.664 -13.492 -12.602 1 98.06 294 LEU A N 1
ATOM 2329 C CA . LEU A 1 294 ? -13.234 -13.578 -12.891 1 98.06 294 LEU A CA 1
ATOM 2330 C C . LEU A 1 294 ? -12.469 -14.156 -11.703 1 98.06 294 LEU A C 1
ATOM 2332 O O . LEU A 1 294 ? -11.656 -15.07 -11.875 1 98.06 294 LEU A O 1
ATOM 2336 N N . THR A 1 295 ? -12.742 -13.656 -10.508 1 97.88 295 THR A N 1
ATOM 2337 C CA . THR A 1 295 ? -12.023 -14.055 -9.305 1 97.88 295 THR A CA 1
ATOM 2338 C C . THR A 1 295 ? -12.32 -15.516 -8.961 1 97.88 295 THR A C 1
ATOM 2340 O O . THR A 1 295 ? -11.422 -16.266 -8.586 1 97.88 295 THR A O 1
ATOM 2343 N N . ILE A 1 296 ? -13.555 -15.938 -9.125 1 97.38 296 ILE A N 1
ATOM 2344 C CA . ILE A 1 296 ? -13.93 -17.312 -8.844 1 97.38 296 ILE A CA 1
ATOM 2345 C C . ILE A 1 296 ? -13.195 -18.25 -9.797 1 97.38 296 ILE A C 1
ATOM 2347 O O . ILE A 1 296 ? -12.594 -19.25 -9.359 1 97.38 296 ILE A O 1
ATOM 2351 N N . LEU A 1 297 ? -13.195 -17.938 -11.031 1 97.12 297 LEU A N 1
ATOM 2352 C CA . LEU A 1 297 ? -12.523 -18.766 -12.023 1 97.12 297 LEU A CA 1
ATOM 2353 C C . LEU A 1 297 ? -11.016 -18.766 -11.797 1 97.12 297 LEU A C 1
ATOM 2355 O O . LEU A 1 297 ? -10.352 -19.797 -11.992 1 97.12 297 LEU A O 1
ATOM 2359 N N . ALA A 1 298 ? -10.484 -17.609 -11.391 1 96.75 298 ALA A N 1
ATOM 2360 C CA . ALA A 1 298 ? -9.047 -17.484 -11.156 1 96.75 298 ALA A CA 1
ATOM 2361 C C . ALA A 1 298 ? -8.609 -18.328 -9.961 1 96.75 298 ALA A C 1
ATOM 2363 O O . ALA A 1 298 ? -7.559 -18.969 -9.992 1 96.75 298 ALA A O 1
ATOM 2364 N N . GLU A 1 299 ? -9.398 -18.297 -8.914 1 94.19 299 GLU A N 1
ATOM 2365 C CA . GLU A 1 299 ? -9.008 -18.906 -7.652 1 94.19 299 GLU A CA 1
ATOM 2366 C C . GLU A 1 299 ? -9.383 -20.391 -7.613 1 94.19 299 GLU A C 1
ATOM 2368 O O . GLU A 1 299 ? -8.609 -21.219 -7.129 1 94.19 299 GLU A O 1
ATOM 2373 N N . ALA A 1 300 ? -10.523 -20.719 -8.141 1 93.56 300 ALA A N 1
ATOM 2374 C CA . ALA A 1 300 ? -11.023 -22.094 -8.016 1 93.56 300 ALA A CA 1
ATOM 2375 C C . ALA A 1 300 ? -10.617 -22.938 -9.219 1 93.56 300 ALA A C 1
ATOM 2377 O O . ALA A 1 300 ? -10.539 -24.156 -9.125 1 93.56 300 ALA A O 1
ATOM 2378 N N . GLY A 1 301 ? -10.297 -22.281 -10.336 1 92.5 301 GLY A N 1
ATOM 2379 C CA . GLY A 1 301 ? -10.156 -23.062 -11.555 1 92.5 301 GLY A CA 1
ATOM 2380 C C . GLY A 1 301 ? -11.43 -23.797 -11.945 1 92.5 301 GLY A C 1
ATOM 2381 O O . GLY A 1 301 ? -12.508 -23.188 -12 1 92.5 301 GLY A O 1
ATOM 2382 N N . ASP A 1 302 ? -11.289 -25.016 -12.211 1 93 302 ASP A N 1
ATOM 2383 C CA . ASP A 1 302 ? -12.461 -25.828 -12.531 1 93 302 ASP A CA 1
ATOM 2384 C C . ASP A 1 302 ? -13.18 -26.266 -11.258 1 93 302 ASP A C 1
ATOM 2386 O O . ASP A 1 302 ? -12.703 -27.141 -10.531 1 93 302 ASP A O 1
ATOM 2390 N N . VAL A 1 303 ? -14.328 -25.734 -11.078 1 94.31 303 VAL A N 1
ATOM 2391 C CA . VAL A 1 303 ? -15.094 -25.984 -9.867 1 94.31 303 VAL A CA 1
ATOM 2392 C C . VAL A 1 303 ? -15.547 -27.438 -9.828 1 94.31 303 VAL A C 1
ATOM 2394 O O . VAL A 1 303 ? -15.797 -27.984 -8.758 1 94.31 303 VAL A O 1
ATOM 2397 N N . ARG A 1 304 ? -15.602 -28.094 -10.961 1 94.31 304 ARG A N 1
ATOM 2398 C CA . ARG A 1 304 ? -16.078 -29.469 -11.062 1 94.31 304 ARG A CA 1
ATOM 2399 C C . ARG A 1 304 ? -15.094 -30.438 -10.43 1 94.31 304 ARG A C 1
ATOM 2401 O O . ARG A 1 304 ? -15.43 -31.609 -10.18 1 94.31 304 ARG A O 1
ATOM 2408 N N . ARG A 1 305 ? -13.906 -29.984 -10.172 1 89.94 305 ARG A N 1
ATOM 2409 C CA . ARG A 1 305 ? -12.922 -30.844 -9.531 1 89.94 305 ARG A CA 1
ATOM 2410 C C . ARG A 1 305 ? -13.328 -31.188 -8.102 1 89.94 305 ARG A C 1
ATOM 2412 O O . ARG A 1 305 ? -12.773 -32.094 -7.492 1 89.94 305 ARG A O 1
ATOM 2419 N N . PHE A 1 306 ? -14.258 -30.375 -7.594 1 92.19 306 PHE A N 1
ATOM 2420 C CA . PHE A 1 306 ? -14.82 -30.656 -6.281 1 92.19 306 PHE A CA 1
ATOM 2421 C C . PHE A 1 306 ? -16.062 -31.547 -6.402 1 92.19 306 PHE A C 1
ATOM 2423 O O . PHE A 1 306 ? -17.094 -31.109 -6.906 1 92.19 306 PHE A O 1
ATOM 2430 N N . ARG A 1 307 ? -15.984 -32.719 -5.941 1 91.62 307 ARG A N 1
ATOM 2431 C CA . ARG A 1 307 ? -17.047 -33.688 -6.117 1 91.62 307 ARG A CA 1
ATOM 2432 C C . ARG A 1 307 ? -18.297 -33.281 -5.336 1 91.62 307 ARG A C 1
ATOM 2434 O O . ARG A 1 307 ? -19.406 -33.469 -5.824 1 91.62 307 ARG A O 1
ATOM 2441 N N . HIS A 1 308 ? -18.031 -32.812 -4.172 1 92.94 308 HIS A N 1
ATOM 2442 C CA . HIS A 1 308 ? -19.125 -32.375 -3.299 1 92.94 308 HIS A CA 1
ATOM 2443 C C . HIS A 1 308 ? -19.016 -30.906 -2.934 1 92.94 308 HIS A C 1
ATOM 2445 O O . HIS A 1 308 ? -17.906 -30.391 -2.797 1 92.94 308 HIS A O 1
ATOM 2451 N N . HIS A 1 309 ? -20.25 -30.297 -2.736 1 91.81 309 HIS A N 1
ATOM 2452 C CA . HIS A 1 309 ? -20.25 -28.859 -2.451 1 91.81 309 HIS A CA 1
ATOM 2453 C C . HIS A 1 309 ? -19.531 -28.562 -1.142 1 91.81 309 HIS A C 1
ATOM 2455 O O . HIS A 1 309 ? -18.969 -27.469 -0.976 1 91.81 309 HIS A O 1
ATOM 2461 N N . ARG A 1 310 ? -19.5 -29.453 -0.248 1 90.81 310 ARG A N 1
ATOM 2462 C CA . ARG A 1 310 ? -18.828 -29.266 1.035 1 90.81 310 ARG A CA 1
ATOM 2463 C C . ARG A 1 310 ? -17.328 -29.094 0.847 1 90.81 310 ARG A C 1
ATOM 2465 O O . ARG A 1 310 ? -16.688 -28.359 1.591 1 90.81 310 ARG A O 1
ATOM 2472 N N . GLN A 1 311 ? -16.828 -29.812 -0.125 1 89.75 311 GLN A N 1
ATOM 2473 C CA . GLN A 1 311 ? -15.406 -29.688 -0.432 1 89.75 311 GLN A CA 1
ATOM 2474 C C . GLN A 1 311 ? -15.086 -28.281 -0.95 1 89.75 311 GLN A C 1
ATOM 2476 O O . GLN A 1 311 ? -14.07 -27.688 -0.57 1 89.75 311 GLN A O 1
ATOM 2481 N N . PHE A 1 312 ? -15.984 -27.812 -1.785 1 91.81 312 PHE A N 1
ATOM 2482 C CA . PHE A 1 312 ? -15.805 -26.469 -2.316 1 91.81 312 PHE A CA 1
ATOM 2483 C C . PHE A 1 312 ? -15.945 -25.422 -1.212 1 91.81 312 PHE A C 1
ATOM 2485 O O . PHE A 1 312 ? -15.156 -24.469 -1.141 1 91.81 312 PHE A O 1
ATOM 2492 N N . SER A 1 313 ? -16.875 -25.656 -0.368 1 90.88 313 SER A N 1
ATOM 2493 C CA . SER A 1 313 ? -17.094 -24.734 0.753 1 90.88 313 SER A CA 1
ATOM 2494 C C . SER A 1 313 ? -15.875 -24.688 1.664 1 90.88 313 SER A C 1
ATOM 2496 O O . SER A 1 313 ? -15.492 -23.625 2.143 1 90.88 313 SER A O 1
ATOM 2498 N N . LYS A 1 314 ? -15.281 -25.75 1.922 1 85.44 314 LYS A N 1
ATOM 2499 C CA . LYS A 1 314 ? -14.062 -25.828 2.725 1 85.44 314 LYS A CA 1
ATOM 2500 C C . LYS A 1 314 ? -12.906 -25.109 2.035 1 85.44 314 LYS A C 1
ATOM 2502 O O . LYS A 1 314 ? -12.148 -24.375 2.682 1 85.44 314 LYS A O 1
ATOM 2507 N N . PHE A 1 315 ? -12.828 -25.375 0.755 1 87 315 PHE A N 1
ATOM 2508 C CA . PHE A 1 315 ? -11.789 -24.719 -0.038 1 87 315 PHE A CA 1
ATOM 2509 C C . PHE A 1 315 ? -11.906 -23.203 0.041 1 87 315 PHE A C 1
ATOM 2511 O O . PHE A 1 315 ? -10.898 -22.5 0.074 1 87 315 PHE A O 1
ATOM 2518 N N . CYS A 1 316 ? -13.125 -22.719 0.152 1 89.94 316 CYS A N 1
ATOM 2519 C CA . CYS A 1 316 ? -13.398 -21.281 0.218 1 89.94 316 CYS A CA 1
ATOM 2520 C C . CYS A 1 316 ? -13.203 -20.766 1.635 1 89.94 316 CYS A C 1
ATOM 2522 O O . CYS A 1 316 ? -13.117 -19.547 1.844 1 89.94 316 CYS A O 1
ATOM 2524 N N . GLY A 1 317 ? -13.117 -21.656 2.562 1 85 317 GLY A N 1
ATOM 2525 C CA . GLY A 1 317 ? -13.055 -21.25 3.959 1 85 317 GLY A CA 1
ATOM 2526 C C . GLY A 1 317 ? -14.414 -20.875 4.527 1 85 317 GLY A C 1
ATOM 2527 O O . GLY A 1 317 ? -14.508 -20.016 5.418 1 85 317 GLY A O 1
ATOM 2528 N N . MET A 1 318 ? -15.422 -21.344 3.998 1 82.94 318 MET A N 1
ATOM 2529 C CA . MET A 1 318 ? -16.781 -21.016 4.426 1 82.94 318 MET A CA 1
ATOM 2530 C C . MET A 1 318 ? -17.312 -22.062 5.387 1 82.94 318 MET A C 1
ATOM 2532 O O . MET A 1 318 ? -18.453 -21.953 5.871 1 82.94 318 MET A O 1
ATOM 2536 N N . ASP A 1 319 ? -16.5 -23 5.59 1 74.19 319 ASP A N 1
ATOM 2537 C CA . ASP A 1 319 ? -16.969 -24.047 6.477 1 74.19 319 ASP A CA 1
ATOM 2538 C C . ASP A 1 319 ? -16.969 -23.594 7.934 1 74.19 319 ASP A C 1
ATOM 2540 O O . ASP A 1 319 ? -16.141 -22.766 8.32 1 74.19 319 ASP A O 1
ATOM 2544 N N . LEU A 1 320 ? -18.156 -23.703 8.562 1 60.69 320 LEU A N 1
ATOM 2545 C CA . LEU A 1 320 ? -18.312 -23.328 9.961 1 60.69 320 LEU A CA 1
ATOM 2546 C C . LEU A 1 320 ? -17.469 -24.234 10.859 1 60.69 320 LEU A C 1
ATOM 2548 O O . LEU A 1 320 ? -17.344 -25.422 10.609 1 60.69 320 LEU A O 1
ATOM 2552 N N . ALA A 1 321 ? -16.375 -23.703 11.438 1 54.28 321 ALA A N 1
ATOM 2553 C CA . ALA A 1 321 ? -15.672 -24.484 12.453 1 54.28 321 ALA A CA 1
ATOM 2554 C C . ALA A 1 321 ? -16.312 -24.297 13.828 1 54.28 321 ALA A C 1
ATOM 2556 O O . ALA A 1 321 ? -16.516 -23.172 14.281 1 54.28 321 ALA A O 1
ATOM 2557 N N . THR A 1 322 ? -17.219 -25.219 14.141 1 48.81 322 THR A N 1
ATOM 2558 C CA . THR A 1 322 ? -17.75 -25.203 15.492 1 48.81 322 THR A CA 1
ATOM 2559 C C . THR A 1 322 ? -16.656 -25.5 16.516 1 48.81 322 THR A C 1
ATOM 2561 O O . THR A 1 322 ? -15.992 -26.531 16.453 1 48.81 322 THR A O 1
ATOM 2564 N N . MET A 1 323 ? -16.094 -24.5 17 1 46.03 323 MET A N 1
ATOM 2565 C CA . MET A 1 323 ? -15.203 -24.797 18.125 1 46.03 323 MET A CA 1
ATOM 2566 C C . MET A 1 323 ? -16 -25.312 19.312 1 46.03 323 MET A C 1
ATOM 2568 O O . MET A 1 323 ? -16.844 -24.609 19.875 1 46.03 323 MET A O 1
ATOM 2572 N N . GLN A 1 324 ? -16.391 -26.594 19.281 1 46.91 324 GLN A N 1
ATOM 2573 C CA . GLN A 1 324 ? -17.062 -27.172 20.438 1 46.91 324 GLN A CA 1
ATOM 2574 C C . GLN A 1 324 ? -16.062 -27.766 21.422 1 46.91 324 GLN A C 1
ATOM 2576 O O . GLN A 1 324 ? -15.148 -28.484 21.016 1 46.91 324 GLN A O 1
ATOM 2581 N N . SER A 1 325 ? -15.68 -26.984 22.328 1 45.81 325 SER A N 1
ATOM 2582 C CA . SER A 1 325 ? -15.07 -27.75 23.406 1 45.81 325 SER A CA 1
ATOM 2583 C C . SER A 1 325 ? -16.125 -28.25 24.391 1 45.81 325 SER A C 1
ATOM 2585 O O . SER A 1 325 ? -17.266 -27.797 24.375 1 45.81 325 SER A O 1
ATOM 2587 N N . GLY A 1 326 ? -15.891 -29.484 24.984 1 45.56 326 GLY A N 1
ATOM 2588 C CA . GLY A 1 326 ? -16.812 -30.047 25.953 1 45.56 326 GLY A CA 1
ATOM 2589 C C . GLY A 1 326 ? -17.688 -29.016 26.625 1 45.56 326 GLY A C 1
ATOM 2590 O O . GLY A 1 326 ? -18.891 -29.203 26.766 1 45.56 326 GLY A O 1
ATOM 2591 N N . THR A 1 327 ? -17.172 -28.141 27.297 1 46.41 327 THR A N 1
ATOM 2592 C CA . THR A 1 327 ? -17.906 -27.172 28.109 1 46.41 327 THR A CA 1
ATOM 2593 C C . THR A 1 327 ? -18.266 -25.938 27.297 1 46.41 327 THR A C 1
ATOM 2595 O O . THR A 1 327 ? -19.109 -25.141 27.703 1 46.41 327 THR A O 1
ATOM 2598 N N . PHE A 1 328 ? -17.406 -25.609 26.422 1 43.41 328 PHE A N 1
ATOM 2599 C CA . PHE A 1 328 ? -17.641 -24.344 25.75 1 43.41 328 PHE A CA 1
ATOM 2600 C C . PHE A 1 328 ? -18.344 -24.547 24.422 1 43.41 328 PHE A C 1
ATOM 2602 O O . PHE A 1 328 ? -17.828 -25.234 23.531 1 43.41 328 PHE A O 1
ATOM 2609 N N . ARG A 1 329 ? -19.531 -24.406 24.359 1 49.22 329 ARG A N 1
ATOM 2610 C CA . ARG A 1 329 ? -20.281 -24.344 23.109 1 49.22 329 ARG A CA 1
ATOM 2611 C C . ARG A 1 329 ? -20.016 -23.031 22.375 1 49.22 329 ARG A C 1
ATOM 2613 O O . ARG A 1 329 ? -20.547 -21.984 22.734 1 49.22 329 ARG A O 1
ATOM 2620 N N . GLY A 1 330 ? -18.703 -22.891 21.891 1 47.66 330 GLY A N 1
ATOM 2621 C CA . GLY A 1 330 ? -18.312 -21.609 21.328 1 47.66 330 GLY A CA 1
ATOM 2622 C C . GLY A 1 330 ? -19 -21.312 20 1 47.66 330 GLY A C 1
ATOM 2623 O O . GLY A 1 330 ? -19.688 -22.172 19.453 1 47.66 330 GLY A O 1
ATOM 2624 N N . GLN A 1 331 ? -19.125 -20.031 19.641 1 51.03 331 GLN A N 1
ATOM 2625 C CA . GLN A 1 331 ? -19.719 -19.438 18.453 1 51.03 331 GLN A CA 1
ATOM 2626 C C . GLN A 1 331 ? -19.047 -19.953 17.188 1 51.03 331 GLN A C 1
ATOM 2628 O O . GLN A 1 331 ? -17.844 -20.203 17.172 1 51.03 331 GLN A O 1
ATOM 2633 N N . THR A 1 332 ? -19.828 -20.656 16.453 1 50.16 332 THR A N 1
ATOM 2634 C CA . THR A 1 332 ? -19.406 -21.094 15.125 1 50.16 332 THR A CA 1
ATOM 2635 C C . THR A 1 332 ? -18.797 -19.938 14.344 1 50.16 332 THR A C 1
ATOM 2637 O O . THR A 1 332 ? -19.406 -18.859 14.234 1 50.16 332 THR A O 1
ATOM 2640 N N . LYS A 1 333 ? -17.484 -19.969 14.32 1 56.41 333 LYS A N 1
ATOM 2641 C CA . LYS A 1 333 ? -16.797 -18.938 13.539 1 56.41 333 LYS A CA 1
ATOM 2642 C C . LYS A 1 333 ? -16.312 -19.5 12.203 1 56.41 333 LYS A C 1
ATOM 2644 O O . LYS A 1 333 ? -16.141 -20.719 12.055 1 56.41 333 LYS A O 1
ATOM 2649 N N . LEU A 1 334 ? -16.328 -18.766 11.156 1 57.22 334 LEU A N 1
ATOM 2650 C CA . LEU A 1 334 ? -15.719 -19.156 9.891 1 57.22 334 LEU A CA 1
ATOM 2651 C C . LEU A 1 334 ? -14.289 -19.656 10.109 1 57.22 334 LEU A C 1
ATOM 2653 O O . LEU A 1 334 ? -13.555 -19.109 10.93 1 57.22 334 LEU A O 1
ATOM 2657 N N . SER A 1 335 ? -13.906 -20.859 9.633 1 55.56 335 SER A N 1
ATOM 2658 C CA . SER A 1 335 ? -12.617 -21.5 9.852 1 55.56 335 SER A CA 1
ATOM 2659 C C . SER A 1 335 ? -11.469 -20.594 9.43 1 55.56 335 SER A C 1
ATOM 2661 O O . SER A 1 335 ? -10.398 -20.625 10.031 1 55.56 335 SER A O 1
ATOM 2663 N N . LYS A 1 336 ? -11.594 -19.719 8.562 1 59.81 336 LYS A N 1
ATOM 2664 C CA . LYS A 1 336 ? -10.602 -18.781 8.023 1 59.81 336 LYS A CA 1
ATOM 2665 C C . LYS A 1 336 ? -9.414 -19.531 7.422 1 59.81 336 LYS A C 1
ATOM 2667 O O . LYS A 1 336 ? -8.438 -18.906 7 1 59.81 336 LYS A O 1
ATOM 2672 N N . TYR A 1 337 ? -9.461 -20.953 7.172 1 66.06 337 TYR A N 1
ATOM 2673 C CA . TYR A 1 337 ? -8.352 -21.734 6.656 1 66.06 337 TYR A CA 1
ATOM 2674 C C . TYR A 1 337 ? -8.445 -21.906 5.145 1 66.06 337 TYR A C 1
ATOM 2676 O O . TYR A 1 337 ? -7.5 -22.359 4.5 1 66.06 337 TYR A O 1
ATOM 2684 N N . GLY A 1 338 ? -9.242 -21.297 4.453 1 79.44 338 GLY A N 1
ATOM 2685 C CA . GLY A 1 338 ? -9.422 -21.453 3.02 1 79.44 338 GLY A CA 1
ATOM 2686 C C . GLY A 1 338 ? -8.961 -20.266 2.211 1 79.44 338 GLY A C 1
ATOM 2687 O O . GLY A 1 338 ? -8.133 -19.469 2.68 1 79.44 338 GLY A O 1
ATOM 2688 N N . ASN A 1 339 ? -9.266 -20.328 1.004 1 88.19 339 ASN A N 1
ATOM 2689 C CA . ASN A 1 339 ? -8.898 -19.266 0.077 1 88.19 339 ASN A CA 1
ATOM 2690 C C . ASN A 1 339 ? -9.586 -17.938 0.441 1 88.19 339 ASN A C 1
ATOM 2692 O O . ASN A 1 339 ? -10.766 -17.75 0.149 1 88.19 339 ASN A O 1
ATOM 2696 N N . ALA A 1 340 ? -8.766 -17.078 1.05 1 88.62 340 ALA A N 1
ATOM 2697 C CA . ALA A 1 340 ? -9.305 -15.844 1.605 1 88.62 340 ALA A CA 1
ATOM 2698 C C . ALA A 1 340 ? -9.898 -14.961 0.51 1 88.62 340 ALA A C 1
ATOM 2700 O O . ALA A 1 340 ? -10.922 -14.305 0.72 1 88.62 340 ALA A O 1
ATOM 2701 N N . ARG A 1 341 ? -9.289 -14.945 -0.578 1 91.56 341 ARG A N 1
ATOM 2702 C CA . ARG A 1 341 ? -9.781 -14.117 -1.676 1 91.56 341 ARG A CA 1
ATOM 2703 C C . ARG A 1 341 ? -11.133 -14.617 -2.176 1 91.56 341 ARG A C 1
ATOM 2705 O O . ARG A 1 341 ? -12.031 -13.82 -2.445 1 91.56 341 ARG A O 1
ATOM 2712 N N . LEU A 1 342 ? -11.18 -15.844 -2.312 1 92.88 342 LEU A N 1
ATOM 2713 C CA . LEU A 1 342 ? -12.445 -16.438 -2.738 1 92.88 342 LEU A CA 1
ATOM 2714 C C . LEU A 1 342 ? -13.531 -16.203 -1.697 1 92.88 342 LEU A C 1
ATOM 2716 O O . LEU A 1 342 ? -14.672 -15.867 -2.043 1 92.88 342 LEU A O 1
ATOM 2720 N N . ARG A 1 343 ? -13.195 -16.406 -0.451 1 92.38 343 ARG A N 1
ATOM 2721 C CA . ARG A 1 343 ? -14.141 -16.156 0.631 1 92.38 343 ARG A CA 1
ATOM 2722 C C . ARG A 1 343 ? -14.68 -14.727 0.57 1 92.38 343 ARG A C 1
ATOM 2724 O O . ARG A 1 343 ? -15.891 -14.508 0.656 1 92.38 343 ARG A O 1
ATOM 2731 N N . ARG A 1 344 ? -13.805 -13.828 0.424 1 93.44 344 ARG A N 1
ATOM 2732 C CA . ARG A 1 344 ? -14.203 -12.43 0.335 1 93.44 344 ARG A CA 1
ATOM 2733 C C . ARG A 1 344 ? -15.094 -12.188 -0.876 1 93.44 344 ARG A C 1
ATOM 2735 O O . ARG A 1 344 ? -16.078 -11.445 -0.791 1 93.44 344 ARG A O 1
ATOM 2742 N N . THR A 1 345 ? -14.719 -12.75 -1.953 1 96.12 345 THR A N 1
ATOM 2743 C CA . THR A 1 345 ? -15.477 -12.602 -3.189 1 96.12 345 THR A CA 1
ATOM 2744 C C . THR A 1 345 ? -16.906 -13.117 -3.01 1 96.12 345 THR A C 1
ATOM 2746 O O . THR A 1 345 ? -17.859 -12.445 -3.4 1 96.12 345 THR A O 1
ATOM 2749 N N . LEU A 1 346 ? -17.031 -14.25 -2.389 1 95.31 346 LEU A N 1
ATOM 2750 C CA . LEU A 1 346 ? -18.344 -14.852 -2.178 1 95.31 346 LEU A CA 1
ATOM 2751 C C . LEU A 1 346 ? -19.141 -14.047 -1.162 1 95.31 346 LEU A C 1
ATOM 2753 O O . LEU A 1 346 ? -20.359 -13.906 -1.299 1 95.31 346 LEU A O 1
ATOM 2757 N N . TRP A 1 347 ? -18.453 -13.539 -0.21 1 94 347 TRP A N 1
ATOM 2758 C CA . TRP A 1 347 ? -19.078 -12.656 0.773 1 94 347 TRP A CA 1
ATOM 2759 C C . TRP A 1 347 ? -19.656 -11.414 0.105 1 94 347 TRP A C 1
ATOM 2761 O O . TRP A 1 347 ? -20.812 -11.055 0.325 1 94 347 TRP A O 1
ATOM 2771 N N . MET A 1 348 ? -18.891 -10.828 -0.737 1 95.25 348 MET A N 1
ATOM 2772 C CA . MET A 1 348 ? -19.312 -9.617 -1.435 1 95.25 348 MET A CA 1
ATOM 2773 C C . MET A 1 348 ? -20.469 -9.914 -2.387 1 95.25 348 MET A C 1
ATOM 2775 O O . MET A 1 348 ? -21.422 -9.133 -2.48 1 95.25 348 MET A O 1
ATOM 2779 N N . ALA A 1 349 ? -20.328 -10.938 -3.076 1 96.31 349 ALA A N 1
ATOM 2780 C CA . ALA A 1 349 ? -21.406 -11.344 -3.98 1 96.31 349 ALA A CA 1
ATOM 2781 C C . ALA A 1 349 ? -22.719 -11.547 -3.223 1 96.31 349 ALA A C 1
ATOM 2783 O O . ALA A 1 349 ? -23.781 -11.156 -3.699 1 96.31 349 ALA A O 1
ATOM 2784 N N . GLY A 1 350 ? -22.609 -12.188 -2.066 1 94.75 350 GLY A N 1
ATOM 2785 C CA . GLY A 1 350 ? -23.797 -12.367 -1.23 1 94.75 350 GLY A CA 1
ATOM 2786 C C . GLY A 1 350 ? -24.438 -11.062 -0.817 1 94.75 350 GLY A C 1
ATOM 2787 O O . GLY A 1 350 ? -25.672 -10.938 -0.855 1 94.75 350 GLY A O 1
ATOM 2788 N N . GLN A 1 351 ? -23.672 -10.102 -0.474 1 93.88 351 GLN A N 1
ATOM 2789 C CA . GLN A 1 351 ? -24.172 -8.805 -0.045 1 93.88 351 GLN A CA 1
ATOM 2790 C C . GLN A 1 351 ? -24.906 -8.094 -1.183 1 93.88 351 GLN A C 1
ATOM 2792 O O . GLN A 1 351 ? -25.938 -7.453 -0.964 1 93.88 351 GLN A O 1
ATOM 2797 N N . VAL A 1 352 ? -24.375 -8.195 -2.32 1 94.38 352 VAL A N 1
ATOM 2798 C CA . VAL A 1 352 ? -24.984 -7.566 -3.482 1 94.38 352 VAL A CA 1
ATOM 2799 C C . VAL A 1 352 ? -26.281 -8.297 -3.846 1 94.38 352 VAL A C 1
ATOM 2801 O O . VAL A 1 352 ? -27.281 -7.668 -4.191 1 94.38 352 VAL A O 1
ATOM 2804 N N . ALA A 1 353 ? -26.234 -9.555 -3.748 1 95.44 353 ALA A N 1
ATOM 2805 C CA . ALA A 1 353 ? -27.391 -10.383 -4.105 1 95.44 353 ALA A CA 1
ATOM 2806 C C . ALA A 1 353 ? -28.594 -10.039 -3.234 1 95.44 353 ALA A C 1
ATOM 2808 O O . ALA A 1 353 ? -29.734 -9.953 -3.729 1 95.44 353 ALA A O 1
ATOM 2809 N N . ILE A 1 354 ? -28.406 -9.797 -1.983 1 93.75 354 ILE A N 1
ATOM 2810 C CA . ILE A 1 354 ? -29.5 -9.57 -1.057 1 93.75 354 ILE A CA 1
ATOM 2811 C C . ILE A 1 354 ? -30.156 -8.219 -1.353 1 93.75 354 ILE A C 1
ATOM 2813 O O . ILE A 1 354 ? -31.312 -7.988 -0.979 1 93.75 354 ILE A O 1
ATOM 2817 N N . LEU A 1 355 ? -29.422 -7.34 -2.014 1 92.25 355 LEU A N 1
ATOM 2818 C CA . LEU A 1 355 ? -29.953 -6.012 -2.324 1 92.25 355 LEU A CA 1
ATOM 2819 C C . LEU A 1 355 ? -30.719 -6.023 -3.641 1 92.25 355 LEU A C 1
ATOM 2821 O O . LEU A 1 355 ? -31.344 -5.027 -4.008 1 92.25 355 LEU A O 1
ATOM 2825 N N . GLN A 1 356 ? -30.609 -7.035 -4.336 1 90.62 356 GLN A N 1
ATOM 2826 C CA . GLN A 1 356 ? -31.281 -7.133 -5.625 1 90.62 356 GLN A CA 1
ATOM 2827 C C . GLN A 1 356 ? -32.719 -7.648 -5.461 1 90.62 356 GLN A C 1
ATOM 2829 O O . GLN A 1 356 ? -33.125 -7.992 -4.355 1 90.62 356 GLN A O 1
ATOM 2834 N N . ARG A 1 357 ? -33.375 -7.594 -6.609 1 82.25 357 ARG A N 1
ATOM 2835 C CA . ARG A 1 357 ? -34.781 -7.957 -6.621 1 82.25 357 ARG A CA 1
ATOM 2836 C C . ARG A 1 357 ? -34.969 -9.383 -6.113 1 82.25 357 ARG A C 1
ATOM 2838 O O . ARG A 1 357 ? -34.031 -10.062 -5.758 1 82.25 357 ARG A O 1
ATOM 2845 N N . THR A 1 358 ? -36.125 -9.953 -6.258 1 80.62 358 THR A N 1
ATOM 2846 C CA . THR A 1 358 ? -36.531 -11.195 -5.617 1 80.62 358 THR A CA 1
ATOM 2847 C C . THR A 1 358 ? -35.688 -12.367 -6.082 1 80.62 358 THR A C 1
ATOM 2849 O O . THR A 1 358 ? -35.656 -12.68 -7.273 1 80.62 358 THR A O 1
ATOM 2852 N N . ASN A 1 359 ? -34.906 -12.875 -5.105 1 90.38 359 ASN A N 1
ATOM 2853 C CA . ASN A 1 359 ? -34.094 -14.078 -5.301 1 90.38 359 ASN A CA 1
ATOM 2854 C C . ASN A 1 359 ? -34 -14.898 -4.016 1 90.38 359 ASN A C 1
ATOM 2856 O O . ASN A 1 359 ? -34.469 -14.484 -2.967 1 90.38 359 ASN A O 1
ATOM 2860 N N . SER A 1 360 ? -33.375 -16.031 -4.145 1 90.5 360 SER A N 1
ATOM 2861 C CA . SER A 1 360 ? -33.375 -16.969 -3.025 1 90.5 360 SER A CA 1
ATOM 2862 C C . SER A 1 360 ? -32.438 -16.5 -1.917 1 90.5 360 SER A C 1
ATOM 2864 O O . SER A 1 360 ? -32.594 -16.891 -0.756 1 90.5 360 SER A O 1
ATOM 2866 N N . PHE A 1 361 ? -31.453 -15.703 -2.227 1 93.75 361 PHE A N 1
ATOM 2867 C CA . PHE A 1 361 ? -30.531 -15.18 -1.223 1 93.75 361 PHE A CA 1
ATOM 2868 C C . PHE A 1 361 ? -31.219 -14.156 -0.333 1 93.75 361 PHE A C 1
ATOM 2870 O O . PHE A 1 361 ? -31.078 -14.195 0.892 1 93.75 361 PHE A O 1
ATOM 2877 N N . ARG A 1 362 ? -31.875 -13.219 -0.968 1 92.62 362 ARG A N 1
ATOM 2878 C CA . ARG A 1 362 ? -32.625 -12.211 -0.23 1 92.62 362 ARG A CA 1
ATOM 2879 C C . ARG A 1 362 ? -33.656 -12.859 0.684 1 92.62 362 ARG A C 1
ATOM 2881 O O . ARG A 1 362 ? -33.812 -12.461 1.839 1 92.62 362 ARG A O 1
ATOM 2888 N N . ASP A 1 363 ? -34.375 -13.859 0.134 1 91.69 363 ASP A N 1
ATOM 2889 C CA . ASP A 1 363 ? -35.375 -14.578 0.919 1 91.69 363 ASP A CA 1
ATOM 2890 C C . ASP A 1 363 ? -34.75 -15.18 2.178 1 91.69 363 ASP A C 1
ATOM 2892 O O . ASP A 1 363 ? -35.312 -15.07 3.268 1 91.69 363 ASP A O 1
ATOM 2896 N N . LYS A 1 364 ? -33.688 -15.797 1.973 1 91.69 364 LYS A N 1
ATOM 2897 C CA . LYS A 1 364 ? -33 -16.422 3.105 1 91.69 364 LYS A CA 1
ATOM 2898 C C . LYS A 1 364 ? -32.531 -15.375 4.117 1 91.69 364 LYS A C 1
ATOM 2900 O O . LYS A 1 364 ? -32.688 -15.578 5.328 1 91.69 364 LYS A O 1
ATOM 2905 N N . PHE A 1 365 ? -32 -14.32 3.66 1 92.44 365 PHE A N 1
ATOM 2906 C CA . PHE A 1 365 ? -31.547 -13.242 4.523 1 92.44 365 PHE A CA 1
ATOM 2907 C C . PHE A 1 365 ? -32.688 -12.68 5.355 1 92.44 365 PHE A C 1
ATOM 2909 O O . PHE A 1 365 ? -32.562 -12.531 6.57 1 92.44 365 PHE A O 1
ATOM 2916 N N . GLU A 1 366 ? -33.75 -12.406 4.699 1 90.75 366 GLU A N 1
ATOM 2917 C CA . GLU A 1 366 ? -34.906 -11.836 5.371 1 90.75 366 GLU A CA 1
ATOM 2918 C C . GLU A 1 366 ? -35.438 -12.781 6.434 1 90.75 366 GLU A C 1
ATOM 2920 O O . GLU A 1 366 ? -35.906 -12.344 7.492 1 90.75 366 GLU A O 1
ATOM 2925 N N . ARG A 1 367 ? -35.406 -13.992 6.156 1 90.25 367 ARG A N 1
ATOM 2926 C CA . ARG A 1 367 ? -35.844 -14.977 7.129 1 90.25 367 ARG A CA 1
ATOM 2927 C C . ARG A 1 367 ? -34.969 -14.984 8.367 1 90.25 367 ARG A C 1
ATOM 2929 O O . ARG A 1 367 ? -35.438 -15.117 9.492 1 90.25 367 ARG A O 1
ATOM 2936 N N . TYR A 1 368 ? -33.656 -14.844 8.133 1 87.81 368 TYR A N 1
ATOM 2937 C CA . TYR A 1 368 ? -32.719 -14.844 9.227 1 87.81 368 TYR A CA 1
ATOM 2938 C C . TYR A 1 368 ? -32.938 -13.656 10.156 1 87.81 368 TYR A C 1
ATOM 2940 O O . TYR A 1 368 ? -32.844 -13.797 11.383 1 87.81 368 TYR A O 1
ATOM 2948 N N . ILE A 1 369 ? -33.312 -12.523 9.516 1 88.25 369 ILE A N 1
ATOM 2949 C CA . ILE A 1 369 ? -33.312 -11.312 10.328 1 88.25 369 ILE A CA 1
ATOM 2950 C C . ILE A 1 369 ? -34.75 -11 10.758 1 88.25 369 ILE A C 1
ATOM 2952 O O . ILE A 1 369 ? -35 -9.984 11.422 1 88.25 369 ILE A O 1
ATOM 2956 N N . ALA A 1 370 ? -35.656 -11.797 10.422 1 87.5 370 ALA A N 1
ATOM 2957 C CA . ALA A 1 370 ? -37.094 -11.562 10.664 1 87.5 370 ALA A CA 1
ATOM 2958 C C . ALA A 1 370 ? -37.375 -11.375 12.148 1 87.5 370 ALA A C 1
ATOM 2960 O O . ALA A 1 370 ? -38.219 -10.562 12.523 1 87.5 370 ALA A O 1
ATOM 2961 N N . LY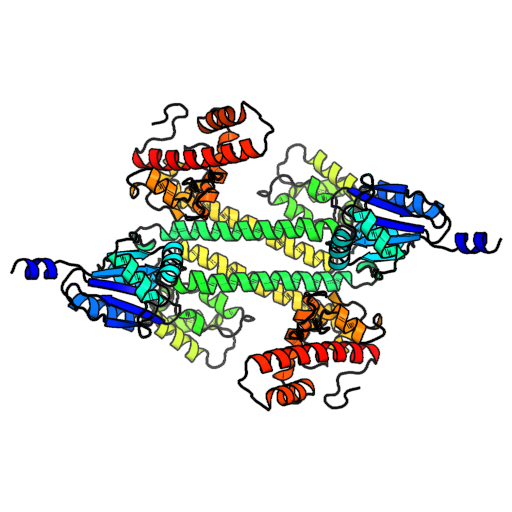S A 1 371 ? -36.656 -12.07 12.969 1 82.94 371 LYS A N 1
ATOM 2962 C CA . LYS A 1 371 ? -36.906 -11.992 14.406 1 82.94 371 LYS A CA 1
ATOM 2963 C C . LYS A 1 371 ? -36.5 -10.633 14.961 1 82.94 371 LYS A C 1
ATOM 2965 O O . LYS A 1 371 ? -37.188 -10.07 15.82 1 82.94 371 LYS A O 1
ATOM 2970 N N . ASP A 1 372 ? -35.344 -10.141 14.586 1 86.5 372 ASP A N 1
ATOM 2971 C CA . ASP A 1 372 ? -34.844 -8.844 15.031 1 86.5 372 ASP A CA 1
ATOM 2972 C C . ASP A 1 372 ? -33.969 -8.195 13.953 1 86.5 372 ASP A C 1
ATOM 2974 O O . ASP A 1 372 ? -32.75 -8.406 13.914 1 86.5 372 ASP A O 1
ATOM 2978 N N . ARG A 1 373 ? -34.469 -7.301 13.242 1 82.44 373 ARG A N 1
ATOM 2979 C CA . ARG A 1 373 ? -33.844 -6.746 12.039 1 82.44 373 ARG A CA 1
ATOM 2980 C C . ARG A 1 373 ? -32.656 -5.848 12.398 1 82.44 373 ARG A C 1
ATOM 2982 O O . ARG A 1 373 ? -31.734 -5.691 11.602 1 82.44 373 ARG A O 1
ATOM 2989 N N . HIS A 1 374 ? -32.656 -5.367 13.555 1 85.94 374 HIS A N 1
ATOM 2990 C CA . HIS A 1 374 ? -31.625 -4.379 13.883 1 85.94 374 HIS A CA 1
ATOM 2991 C C . HIS A 1 374 ? -30.531 -4.98 14.75 1 85.94 374 HIS A C 1
ATOM 2993 O O . HIS A 1 374 ? -29.562 -4.293 15.109 1 85.94 374 HIS A O 1
ATOM 2999 N N . ASN A 1 375 ? -30.719 -6.285 14.984 1 84.75 375 ASN A N 1
ATOM 3000 C CA . ASN A 1 375 ? -29.688 -6.984 15.75 1 84.75 375 ASN A CA 1
ATOM 3001 C C . ASN A 1 375 ? -28.422 -7.207 14.93 1 84.75 375 ASN A C 1
ATOM 3003 O O . ASN A 1 375 ? -28.438 -7.969 13.961 1 84.75 375 ASN A O 1
ATOM 3007 N N . THR A 1 376 ? -27.328 -6.562 15.297 1 83.94 376 THR A N 1
ATOM 3008 C CA . THR A 1 376 ? -26.078 -6.574 14.547 1 83.94 376 THR A CA 1
ATOM 3009 C C . THR A 1 376 ? -25.484 -7.98 14.492 1 83.94 376 THR A C 1
ATOM 3011 O O . THR A 1 376 ? -24.891 -8.375 13.492 1 83.94 376 THR A O 1
ATOM 3014 N N . HIS A 1 377 ? -25.625 -8.648 15.57 1 81.19 377 HIS A N 1
ATOM 3015 C CA . HIS A 1 377 ? -25.109 -10.016 15.617 1 81.19 377 HIS A CA 1
ATOM 3016 C C . HIS A 1 377 ? -25.875 -10.922 14.656 1 81.19 377 HIS A C 1
ATOM 3018 O O . HIS A 1 377 ? -25.266 -11.719 13.938 1 81.19 377 HIS A O 1
ATOM 3024 N N . LEU A 1 378 ? -27.172 -10.82 14.664 1 84.25 378 LEU A N 1
ATOM 3025 C CA . LEU A 1 378 ? -28.016 -11.617 13.773 1 84.25 378 LEU A CA 1
ATOM 3026 C C . LEU A 1 378 ? -27.719 -11.297 12.312 1 84.25 378 LEU A C 1
ATOM 3028 O O . LEU A 1 378 ? -27.672 -12.188 11.469 1 84.25 378 LEU A O 1
ATOM 3032 N N . ARG A 1 379 ? -27.516 -10.117 12.07 1 87.25 379 ARG A N 1
ATOM 3033 C CA . ARG A 1 379 ? -27.203 -9.688 10.711 1 87.25 379 ARG A CA 1
ATOM 3034 C C . ARG A 1 379 ? -25.859 -10.266 10.25 1 87.25 379 ARG A C 1
ATOM 3036 O O . ARG A 1 379 ? -25.734 -10.719 9.109 1 87.25 379 ARG A O 1
ATOM 3043 N N . ARG A 1 380 ? -24.922 -10.242 11.141 1 84.56 380 ARG A N 1
ATOM 3044 C CA . ARG A 1 380 ? -23.609 -10.812 10.812 1 84.56 380 ARG A CA 1
ATOM 3045 C C . ARG A 1 380 ? -23.734 -12.297 10.492 1 84.56 380 ARG A C 1
ATOM 3047 O O . ARG A 1 380 ? -23.109 -12.789 9.555 1 84.56 380 ARG A O 1
ATOM 3054 N N . LYS A 1 381 ? -24.469 -13.031 11.297 1 85.44 381 LYS A N 1
ATOM 3055 C CA . LYS A 1 381 ? -24.703 -14.453 11.055 1 85.44 381 LYS A CA 1
ATOM 3056 C C . LYS A 1 381 ? -25.406 -14.68 9.727 1 85.44 381 LYS A C 1
ATOM 3058 O O . LYS A 1 381 ? -25.109 -15.633 9.008 1 85.44 381 LYS A O 1
ATOM 3063 N N . ALA A 1 382 ? -26.344 -13.836 9.477 1 90.38 382 ALA A N 1
ATOM 3064 C CA . ALA A 1 382 ? -27.094 -13.922 8.219 1 90.38 382 ALA A CA 1
ATOM 3065 C C . ALA A 1 382 ? -26.172 -13.742 7.02 1 90.38 382 ALA A C 1
ATOM 3067 O O . ALA A 1 382 ? -26.234 -14.516 6.059 1 90.38 382 ALA A O 1
ATOM 3068 N N . TYR A 1 383 ? -25.297 -12.805 7.117 1 89.81 383 TYR A N 1
ATOM 3069 C CA . TYR A 1 383 ? -24.344 -12.562 6.031 1 89.81 383 TYR A CA 1
ATOM 3070 C C . TYR A 1 383 ? -23.453 -13.773 5.797 1 89.81 383 TYR A C 1
ATOM 3072 O O . TYR A 1 383 ? -23.172 -14.125 4.652 1 89.81 383 TYR A O 1
ATOM 3080 N N . THR A 1 384 ? -23.031 -14.383 6.855 1 88.12 384 THR A N 1
ATOM 3081 C CA . THR A 1 384 ? -22.188 -15.57 6.758 1 88.12 384 THR A CA 1
ATOM 3082 C C . THR A 1 384 ? -22.938 -16.719 6.098 1 88.12 384 THR A C 1
ATOM 3084 O O . THR A 1 384 ? -22.391 -17.438 5.254 1 88.12 384 THR A O 1
ATOM 3087 N N . ALA A 1 385 ? -24.156 -16.891 6.488 1 90.94 385 ALA A N 1
ATOM 3088 C CA . ALA A 1 385 ? -25 -17.938 5.91 1 90.94 385 ALA A CA 1
ATOM 3089 C C . ALA A 1 385 ? -25.219 -17.703 4.418 1 90.94 385 ALA A C 1
ATOM 3091 O O . ALA A 1 385 ? -25.25 -18.656 3.637 1 90.94 385 ALA A O 1
ATOM 3092 N N . ILE A 1 386 ? -25.391 -16.5 4.098 1 93.69 386 ILE A N 1
ATOM 3093 C CA . ILE A 1 386 ? -25.609 -16.156 2.695 1 93.69 386 ILE A CA 1
ATOM 3094 C C . ILE A 1 386 ? -24.359 -16.453 1.886 1 93.69 386 ILE A C 1
ATOM 3096 O O . ILE A 1 386 ? -24.438 -16.953 0.762 1 93.69 386 ILE A O 1
ATOM 3100 N N . ALA A 1 387 ? -23.219 -16.109 2.451 1 93.38 387 ALA A N 1
ATOM 3101 C CA . ALA A 1 387 ? -21.953 -16.391 1.773 1 93.38 387 ALA A CA 1
ATOM 3102 C C . ALA A 1 387 ? -21.766 -17.891 1.557 1 93.38 387 ALA A C 1
ATOM 3104 O O . ALA A 1 387 ? -21.312 -18.312 0.493 1 93.38 387 ALA A O 1
ATOM 3105 N N . ALA A 1 388 ? -22.109 -18.625 2.523 1 92.06 388 ALA A N 1
ATOM 3106 C CA . ALA A 1 388 ? -22.031 -20.078 2.406 1 92.06 388 ALA A CA 1
ATOM 3107 C C . ALA A 1 388 ? -22.984 -20.594 1.331 1 92.06 388 ALA A C 1
ATOM 3109 O O . ALA A 1 388 ? -22.625 -21.484 0.559 1 92.06 388 ALA A O 1
ATOM 3110 N N . LYS A 1 389 ? -24.156 -20.094 1.369 1 93.88 389 LYS A N 1
ATOM 3111 C CA . LYS A 1 389 ? -25.109 -20.469 0.334 1 93.88 389 LYS A CA 1
ATOM 3112 C C . LYS A 1 389 ? -24.594 -20.109 -1.054 1 93.88 389 LYS A C 1
ATOM 3114 O O . LYS A 1 389 ? -24.812 -20.844 -2.018 1 93.88 389 LYS A O 1
ATOM 3119 N N . MET A 1 390 ? -24 -18.969 -1.167 1 95.88 390 MET A N 1
ATOM 3120 C CA . MET A 1 390 ? -23.406 -18.531 -2.43 1 95.88 390 MET A CA 1
ATOM 3121 C C . MET A 1 390 ? -22.391 -19.547 -2.941 1 95.88 390 MET A C 1
ATOM 3123 O O . MET A 1 390 ? -22.391 -19.891 -4.121 1 95.88 390 MET A O 1
ATOM 3127 N N . ALA A 1 391 ? -21.562 -20.047 -2.055 1 95.44 391 ALA A N 1
ATOM 3128 C CA . ALA A 1 391 ? -20.578 -21.062 -2.418 1 95.44 391 ALA A CA 1
ATOM 3129 C C . ALA A 1 391 ? -21.25 -22.328 -2.93 1 95.44 391 ALA A C 1
ATOM 3131 O O . ALA A 1 391 ? -20.844 -22.891 -3.947 1 95.44 391 ALA A O 1
ATOM 3132 N N . ARG A 1 392 ? -22.266 -22.719 -2.246 1 94.94 392 ARG A N 1
ATOM 3133 C CA . ARG A 1 392 ? -23.016 -23.906 -2.646 1 94.94 392 ARG A CA 1
ATOM 3134 C C . ARG A 1 392 ? -23.656 -23.703 -4.008 1 94.94 392 ARG A C 1
ATOM 3136 O O . ARG A 1 392 ? -23.656 -24.625 -4.844 1 94.94 392 ARG A O 1
ATOM 3143 N N . THR A 1 393 ? -24.25 -22.594 -4.125 1 95.56 393 THR A N 1
ATOM 3144 C CA . THR A 1 393 ? -24.922 -22.281 -5.379 1 95.56 393 THR A CA 1
ATOM 3145 C C . THR A 1 393 ? -23.938 -22.281 -6.543 1 95.56 393 THR A C 1
ATOM 3147 O O . THR A 1 393 ? -24.219 -22.828 -7.609 1 95.56 393 THR A O 1
ATOM 3150 N N . VAL A 1 394 ? -22.766 -21.656 -6.387 1 97.12 394 VAL A N 1
ATOM 3151 C CA . VAL A 1 394 ? -21.734 -21.625 -7.406 1 97.12 394 VAL A CA 1
ATOM 3152 C C . VAL A 1 394 ? -21.344 -23.047 -7.801 1 97.12 394 VAL A C 1
ATOM 3154 O O . VAL A 1 394 ? -21.297 -23.375 -8.984 1 97.12 394 VAL A O 1
ATOM 3157 N N . HIS A 1 395 ? -21.078 -23.844 -6.812 1 96.75 395 HIS A N 1
ATOM 3158 C CA . HIS A 1 395 ? -20.703 -25.234 -7.074 1 96.75 395 HIS A CA 1
ATOM 3159 C C . HIS A 1 395 ? -21.812 -25.953 -7.832 1 96.75 395 HIS A C 1
ATOM 3161 O O . HIS A 1 395 ? -21.547 -26.641 -8.82 1 96.75 395 HIS A O 1
ATOM 3167 N N . GLY A 1 396 ? -23.031 -25.797 -7.402 1 95.56 396 GLY A N 1
ATOM 3168 C CA . GLY A 1 396 ? -24.172 -26.484 -8.008 1 95.56 396 GLY A CA 1
ATOM 3169 C C . GLY A 1 396 ? -24.391 -26.078 -9.453 1 95.56 396 GLY A C 1
ATOM 3170 O O . GLY A 1 396 ? -24.578 -26.953 -10.312 1 95.56 396 GLY A O 1
ATOM 3171 N N . ILE A 1 397 ? -24.375 -24.844 -9.688 1 95.62 397 ILE A N 1
ATOM 3172 C CA . ILE A 1 397 ? -24.688 -24.312 -11.016 1 95.62 397 ILE A CA 1
ATOM 3173 C C . ILE A 1 397 ? -23.625 -24.781 -12.008 1 95.62 397 ILE A C 1
ATOM 3175 O O . ILE A 1 397 ? -23.953 -25.141 -13.141 1 95.62 397 ILE A O 1
ATOM 3179 N N . ILE A 1 398 ? -22.359 -24.75 -11.664 1 96.31 398 ILE A N 1
ATOM 3180 C CA . ILE A 1 398 ? -21.281 -25.156 -12.547 1 96.31 398 ILE A CA 1
ATOM 3181 C C . ILE A 1 398 ? -21.328 -26.672 -12.781 1 96.31 398 ILE A C 1
ATOM 3183 O O . ILE A 1 398 ? -21.141 -27.141 -13.906 1 96.31 398 ILE A O 1
ATOM 3187 N N . LYS A 1 399 ? -21.594 -27.375 -11.75 1 95.25 399 LYS A N 1
ATOM 3188 C CA . LYS A 1 399 ? -21.656 -28.844 -11.852 1 95.25 399 LYS A CA 1
ATOM 3189 C C . LYS A 1 399 ? -22.797 -29.281 -12.758 1 95.25 399 LYS A C 1
ATOM 3191 O O . LYS A 1 399 ? -22.641 -30.188 -13.57 1 95.25 399 LYS A O 1
ATOM 3196 N N . HIS A 1 400 ? -23.922 -28.641 -12.68 1 94.06 400 HIS A N 1
ATOM 3197 C CA . HIS A 1 400 ? -25.109 -29.062 -13.422 1 94.06 400 HIS A CA 1
ATOM 3198 C C . HIS A 1 400 ? -25.156 -28.406 -14.797 1 94.06 400 HIS A C 1
ATOM 3200 O O . HIS A 1 400 ? -25.859 -28.875 -15.688 1 94.06 400 HIS A O 1
ATOM 3206 N N . GLY A 1 401 ? -24.547 -27.266 -14.945 1 94.56 401 GLY A N 1
ATOM 3207 C CA . GLY A 1 401 ? -24.438 -26.625 -16.25 1 94.56 401 GLY A CA 1
ATOM 3208 C C . GLY A 1 401 ? -25.672 -25.828 -16.609 1 94.56 401 GLY A C 1
ATOM 3209 O O . GLY A 1 401 ? -25.922 -25.562 -17.797 1 94.56 401 GLY A O 1
ATOM 3210 N N . GLU A 1 402 ? -26.5 -25.5 -15.594 1 93.44 402 GLU A N 1
ATOM 3211 C CA . GLU A 1 402 ? -27.719 -24.719 -15.836 1 93.44 402 GLU A CA 1
ATOM 3212 C C . GLU A 1 402 ? -27.641 -23.359 -15.141 1 93.44 402 GLU A C 1
ATOM 3214 O O . GLU A 1 402 ? -27.141 -23.266 -14.016 1 93.44 402 GLU A O 1
ATOM 3219 N N . PRO A 1 403 ? -28.141 -22.375 -15.805 1 93.88 403 PRO A N 1
ATOM 3220 C CA . PRO A 1 403 ? -28.125 -21.031 -15.203 1 93.88 403 PRO A CA 1
ATOM 3221 C C . PRO A 1 403 ? -28.969 -20.953 -13.93 1 93.88 403 PRO A C 1
ATOM 3223 O O . PRO A 1 403 ? -29.844 -21.797 -13.703 1 93.88 403 PRO A O 1
ATOM 3226 N N . TYR A 1 404 ? -28.688 -19.969 -13.156 1 92.62 404 TYR A N 1
ATOM 3227 C CA . TYR A 1 404 ? -29.375 -19.734 -11.891 1 92.62 404 TYR A CA 1
ATOM 3228 C C . TYR A 1 404 ? -30.859 -19.5 -12.109 1 92.62 404 TYR A C 1
ATOM 3230 O O . TYR A 1 404 ? -31.25 -18.703 -12.969 1 92.62 404 TYR A O 1
ATOM 3238 N N . ARG A 1 405 ? -31.797 -20.25 -11.391 1 83.81 405 ARG A N 1
ATOM 3239 C CA . ARG A 1 405 ? -33.25 -20.078 -11.328 1 83.81 405 ARG A CA 1
ATOM 3240 C C . ARG A 1 405 ? -33.688 -19.766 -9.898 1 83.81 405 ARG A C 1
ATOM 3242 O O . ARG A 1 405 ? -33.406 -20.531 -8.977 1 83.81 405 ARG A O 1
ATOM 3249 N N . PRO A 1 406 ? -34.125 -18.516 -9.547 1 71.81 406 PRO A N 1
ATOM 3250 C CA . PRO A 1 406 ? -34.406 -18.047 -8.188 1 71.81 406 PRO A CA 1
ATOM 3251 C C . PRO A 1 406 ? -35.031 -19.141 -7.32 1 71.81 406 PRO A C 1
ATOM 3253 O O . PRO A 1 406 ? -34.719 -19.25 -6.133 1 71.81 406 PRO A O 1
ATOM 3256 N N . PHE A 1 407 ? -36.156 -19.844 -7.703 1 60.28 407 PHE A N 1
ATOM 3257 C CA . PHE A 1 407 ? -36.938 -20.688 -6.812 1 60.28 407 PHE A CA 1
ATOM 3258 C C . PHE A 1 407 ? -36.656 -22.156 -7.066 1 60.28 407 PHE A C 1
ATOM 3260 O O . PHE A 1 407 ? -37.25 -23.031 -6.434 1 60.28 407 PHE A O 1
ATOM 3267 N N . PHE A 1 408 ? -35.781 -22.453 -7.906 1 49.78 408 PHE A N 1
ATOM 3268 C CA . PHE A 1 408 ? -35.531 -23.875 -8.094 1 49.78 408 PHE A CA 1
ATOM 3269 C C . PHE A 1 408 ? -34.219 -24.281 -7.41 1 49.78 408 PHE A C 1
ATOM 3271 O O . PHE A 1 408 ? -33.125 -24.016 -7.918 1 49.78 408 PHE A O 1
ATOM 3278 N N . GLU A 1 409 ? -34.156 -24.172 -6.184 1 43.06 409 GLU A N 1
ATOM 3279 C CA . GLU A 1 409 ? -32.938 -24.594 -5.508 1 43.06 409 GLU A CA 1
ATOM 3280 C C . GLU A 1 409 ? -32.531 -26.016 -5.922 1 43.06 409 GLU A C 1
ATOM 3282 O O . GLU A 1 409 ? -33.344 -26.938 -5.836 1 43.06 409 GLU A O 1
ATOM 3287 N N . GLY A 1 410 ? -31.875 -26.156 -7.031 1 37.94 410 GLY A N 1
ATOM 3288 C CA . GLY A 1 410 ? -31.391 -27.5 -7.32 1 37.94 410 GLY A CA 1
ATOM 3289 C C . GLY A 1 410 ? -30.719 -28.172 -6.137 1 37.94 410 GLY A C 1
ATOM 3290 O O . GLY A 1 410 ? -30.312 -27.5 -5.188 1 37.94 410 GLY A O 1
ATOM 3291 N N . MET B 1 1 ? -8.68 40.125 48.312 1 34.84 1 MET B N 1
ATOM 3292 C CA . MET B 1 1 ? -8.555 41 47.156 1 34.84 1 MET B CA 1
ATOM 3293 C C . MET B 1 1 ? -7.508 40.469 46.188 1 34.84 1 MET B C 1
ATOM 3295 O O . MET B 1 1 ? -7.648 40.625 44.969 1 34.84 1 MET B O 1
ATOM 3299 N N . THR B 1 2 ? -6.402 40.094 46.688 1 44.94 2 THR B N 1
ATOM 3300 C CA . THR B 1 2 ? -5.289 39.531 45.938 1 44.94 2 THR B CA 1
ATOM 3301 C C . THR B 1 2 ? -5.703 38.219 45.25 1 44.94 2 THR B C 1
ATOM 3303 O O . THR B 1 2 ? -5.227 37.906 44.156 1 44.94 2 THR B O 1
ATOM 3306 N N . ASP B 1 3 ? -6.453 37.469 45.969 1 40.34 3 ASP B N 1
ATOM 3307 C CA . ASP B 1 3 ? -6.906 36.188 45.375 1 40.34 3 ASP B CA 1
ATOM 3308 C C . ASP B 1 3 ? -7.816 36.438 44.188 1 40.34 3 ASP B C 1
ATOM 3310 O O . ASP B 1 3 ? -7.938 35.594 43.312 1 40.34 3 ASP B O 1
ATOM 3314 N N . ILE B 1 4 ? -8.555 37.5 44.188 1 42.22 4 ILE B N 1
ATOM 3315 C CA . ILE B 1 4 ? -9.492 37.906 43.125 1 42.22 4 ILE B CA 1
ATOM 3316 C C . ILE B 1 4 ? -8.719 38.406 41.906 1 42.22 4 ILE B C 1
ATOM 3318 O O . ILE B 1 4 ? -9.188 38.25 40.781 1 42.22 4 ILE B O 1
ATOM 3322 N N . ILE B 1 5 ? -7.586 39.062 42.031 1 43.75 5 ILE B N 1
ATOM 3323 C CA . ILE B 1 5 ? -6.809 39.625 40.938 1 43.75 5 ILE B CA 1
ATOM 3324 C C . ILE B 1 5 ? -6.125 38.5 40.156 1 43.75 5 ILE B C 1
ATOM 3326 O O . ILE B 1 5 ? -5.848 38.656 38.969 1 43.75 5 ILE B O 1
ATOM 3330 N N . ILE B 1 6 ? -5.539 37.562 40.844 1 45.34 6 ILE B N 1
ATOM 3331 C CA . ILE B 1 6 ? -4.828 36.438 40.25 1 45.34 6 ILE B CA 1
ATOM 3332 C C . ILE B 1 6 ? -5.773 35.656 39.312 1 45.34 6 ILE B C 1
ATOM 3334 O O . ILE B 1 6 ? -5.336 35.062 38.344 1 45.34 6 ILE B O 1
ATOM 3338 N N . THR B 1 7 ? -7.035 35.625 39.75 1 50.03 7 THR B N 1
ATOM 3339 C CA . THR B 1 7 ? -8.07 34.875 39.031 1 50.03 7 THR B CA 1
ATOM 3340 C C . THR B 1 7 ? -8.328 35.5 37.656 1 50.03 7 THR B C 1
ATOM 3342 O O . THR B 1 7 ? -8.68 34.812 36.719 1 50.03 7 THR B O 1
ATOM 3345 N N . GLN B 1 8 ? -8.164 36.844 37.625 1 54.03 8 GLN B N 1
ATOM 3346 C CA . GLN B 1 8 ? -8.477 37.594 36.406 1 54.03 8 GLN B CA 1
ATOM 3347 C C . GLN B 1 8 ? -7.387 37.406 35.344 1 54.03 8 GLN B C 1
ATOM 3349 O O . GLN B 1 8 ? -7.609 37.656 34.156 1 54.03 8 GLN B O 1
ATOM 3354 N N . THR B 1 9 ? -6.195 36.906 35.688 1 69.62 9 THR B N 1
ATOM 3355 C CA . THR B 1 9 ? -5.086 36.875 34.75 1 69.62 9 THR B CA 1
ATOM 3356 C C . THR B 1 9 ? -4.879 35.438 34.219 1 69.62 9 THR B C 1
ATOM 3358 O O . THR B 1 9 ? -4.121 35.25 33.281 1 69.62 9 THR B O 1
ATOM 3361 N N . ALA B 1 10 ? -5.637 34.562 34.812 1 85 10 ALA B N 1
ATOM 3362 C CA . ALA B 1 10 ? -5.445 33.156 34.375 1 85 10 ALA B CA 1
ATOM 3363 C C . ALA B 1 10 ? -6.148 32.906 33.031 1 85 10 ALA B C 1
ATOM 3365 O O . ALA B 1 10 ? -7.273 33.375 32.812 1 85 10 ALA B O 1
ATOM 3366 N N . PRO B 1 11 ? -5.512 32.188 32.156 1 92.56 11 PRO B N 1
ATOM 3367 C CA . PRO B 1 11 ? -6.105 31.953 30.844 1 92.56 11 PRO B CA 1
ATOM 3368 C C . PRO B 1 11 ? -7.32 31.031 30.891 1 92.56 11 PRO B C 1
ATOM 3370 O O . PRO B 1 11 ? -7.402 30.156 31.75 1 92.56 11 PRO B O 1
ATOM 3373 N N . VAL B 1 12 ? -8.273 31.344 30.078 1 95.69 12 VAL B N 1
ATOM 3374 C CA . VAL B 1 12 ? -9.375 30.406 29.812 1 95.69 12 VAL B CA 1
ATOM 3375 C C . VAL B 1 12 ? -8.852 29.203 29.062 1 95.69 12 VAL B C 1
ATOM 3377 O O . VAL B 1 12 ? -8.148 29.344 28.062 1 95.69 12 VAL B O 1
ATOM 3380 N N . LEU B 1 13 ? -9.109 28.016 29.578 1 97 13 LEU B N 1
ATOM 3381 C CA . LEU B 1 13 ? -8.656 26.797 28.938 1 97 13 LEU B CA 1
ATOM 3382 C C . LEU B 1 13 ? -9.766 26.172 28.094 1 97 13 LEU B C 1
ATOM 3384 O O . LEU B 1 13 ? -10.883 25.984 28.578 1 97 13 LEU B O 1
ATOM 3388 N N . VAL B 1 14 ? -9.469 25.906 26.828 1 97.56 14 VAL B N 1
ATOM 3389 C CA . VAL B 1 14 ? -10.422 25.281 25.922 1 97.56 14 VAL B CA 1
ATOM 3390 C C . VAL B 1 14 ? -9.852 23.969 25.391 1 97.56 14 VAL B C 1
ATOM 3392 O O . VAL B 1 14 ? -8.859 23.969 24.656 1 97.56 14 VAL B O 1
ATOM 3395 N N . ALA B 1 15 ? -10.43 22.859 25.75 1 96.69 15 ALA B N 1
ATOM 3396 C CA . ALA B 1 15 ? -10.055 21.531 25.281 1 96.69 15 ALA B CA 1
ATOM 3397 C C . ALA B 1 15 ? -11.008 21.062 24.188 1 96.69 15 ALA B C 1
ATOM 3399 O O . ALA B 1 15 ? -12.227 20.984 24.406 1 96.69 15 ALA B O 1
ATOM 3400 N N . ILE B 1 16 ? -10.484 20.719 23.031 1 95.75 16 ILE B N 1
ATOM 3401 C CA . ILE B 1 16 ? -11.352 20.328 21.922 1 95.75 16 ILE B CA 1
ATOM 3402 C C . ILE B 1 16 ? -10.969 18.922 21.453 1 95.75 16 ILE B C 1
ATOM 3404 O O . ILE B 1 16 ? -9.82 18.672 21.078 1 95.75 16 ILE B O 1
ATOM 3408 N N . ASP B 1 17 ? -11.891 18.062 21.469 1 93.12 17 ASP B N 1
ATOM 3409 C CA . ASP B 1 17 ? -11.797 16.75 20.828 1 93.12 17 ASP B CA 1
ATOM 3410 C C . ASP B 1 17 ? -12.273 16.828 19.375 1 93.12 17 ASP B C 1
ATOM 3412 O O . ASP B 1 17 ? -13.469 16.875 19.109 1 93.12 17 ASP B O 1
ATOM 3416 N N . ILE B 1 18 ? -11.312 16.703 18.453 1 91.81 18 ILE B N 1
ATOM 3417 C CA . ILE B 1 18 ? -11.562 17 17.047 1 91.81 18 ILE B CA 1
ATOM 3418 C C . ILE B 1 18 ? -11.977 15.734 16.312 1 91.81 18 ILE B C 1
ATOM 3420 O O . ILE B 1 18 ? -11.398 14.664 16.531 1 91.81 18 ILE B O 1
ATOM 3424 N N . SER B 1 19 ? -13.023 15.844 15.531 1 87.81 19 SER B N 1
ATOM 3425 C CA . SER B 1 19 ? -13.477 14.773 14.641 1 87.81 19 SER B CA 1
ATOM 3426 C C . SER B 1 19 ? -13.727 15.289 13.234 1 87.81 19 SER B C 1
ATOM 3428 O O . SER B 1 19 ? -13.461 16.453 12.938 1 87.81 19 SER B O 1
ATOM 3430 N N . LYS B 1 20 ? -14.125 14.438 12.375 1 85.12 20 LYS B N 1
ATOM 3431 C CA . LYS B 1 20 ? -14.281 14.766 10.961 1 85.12 20 LYS B CA 1
ATOM 3432 C C . LYS B 1 20 ? -15.383 15.797 10.758 1 85.12 20 LYS B C 1
ATOM 3434 O O . LYS B 1 20 ? -15.195 16.781 10.047 1 85.12 20 LYS B O 1
ATOM 3439 N N . ALA B 1 21 ? -16.484 15.672 11.391 1 84.81 21 ALA B N 1
ATOM 3440 C CA . ALA B 1 21 ? -17.641 16.516 11.094 1 84.81 21 ALA B CA 1
ATOM 3441 C C . ALA B 1 21 ? -17.922 17.469 12.25 1 84.81 21 ALA B C 1
ATOM 3443 O O . ALA B 1 21 ? -18.25 18.641 12.023 1 84.81 21 ALA B O 1
ATOM 3444 N N . ARG B 1 22 ? -17.734 16.922 13.383 1 89.31 22 ARG B N 1
ATOM 3445 C CA . ARG B 1 22 ? -18.141 17.672 14.562 1 89.31 22 ARG B CA 1
ATOM 3446 C C . ARG B 1 22 ? -17.109 17.547 15.68 1 89.31 22 ARG B C 1
ATOM 3448 O O . ARG B 1 22 ? -16.688 16.438 16.016 1 89.31 22 ARG B O 1
ATOM 3455 N N . ASP B 1 23 ? -16.781 18.719 16.25 1 92.88 23 ASP B N 1
ATOM 3456 C CA . ASP B 1 23 ? -15.828 18.766 17.344 1 92.88 23 ASP B CA 1
ATOM 3457 C C . ASP B 1 23 ? -16.531 19.047 18.672 1 92.88 23 ASP B C 1
ATOM 3459 O O . ASP B 1 23 ? -17.469 19.828 18.734 1 92.88 23 ASP B O 1
ATOM 3463 N N . GLU B 1 24 ? -16.094 18.328 19.641 1 93.62 24 GLU B N 1
ATOM 3464 C CA . GLU B 1 24 ? -16.609 18.531 20.984 1 93.62 24 GLU B CA 1
ATOM 3465 C C . GLU B 1 24 ? -15.516 19.062 21.922 1 93.62 24 GLU B C 1
ATOM 3467 O O . GLU B 1 24 ? -14.359 18.641 21.828 1 93.62 24 GLU B O 1
ATOM 3472 N N . GLY B 1 25 ? -15.922 20.031 22.781 1 94.31 25 GLY B N 1
ATOM 3473 C CA . GLY B 1 25 ? -14.906 20.625 23.625 1 94.31 25 GLY B CA 1
ATOM 3474 C C . GLY B 1 25 ? -15.438 21.031 24.984 1 94.31 25 GLY B C 1
ATOM 3475 O O . GLY B 1 25 ? -16.625 20.906 25.266 1 94.31 25 GLY B O 1
ATOM 3476 N N . LEU B 1 26 ? -14.531 21.391 25.891 1 95.31 26 LEU B N 1
ATOM 3477 C CA . LEU B 1 26 ? -14.797 21.891 27.234 1 95.31 26 LEU B CA 1
ATOM 3478 C C . LEU B 1 26 ? -14.047 23.203 27.469 1 95.31 26 LEU B C 1
ATOM 3480 O O . LEU B 1 26 ? -12.898 23.344 27.047 1 95.31 26 LEU B O 1
ATOM 3484 N N . ILE B 1 27 ? -14.703 24.109 28.109 1 95.94 27 ILE B N 1
ATOM 3485 C CA . ILE B 1 27 ? -14.109 25.375 28.516 1 95.94 27 ILE B CA 1
ATOM 3486 C C . ILE B 1 27 ? -14.031 25.453 30.031 1 95.94 27 ILE B C 1
ATOM 3488 O O . ILE B 1 27 ? -15.023 25.234 30.734 1 95.94 27 ILE B O 1
ATOM 3492 N N . ALA B 1 28 ? -12.914 25.688 30.484 1 94.94 28 ALA B N 1
ATOM 3493 C CA . ALA B 1 28 ? -12.688 25.844 31.906 1 94.94 28 ALA B CA 1
ATOM 3494 C C . ALA B 1 28 ? -12.18 27.25 32.219 1 94.94 28 ALA B C 1
ATOM 3496 O O . ALA B 1 28 ? -11.227 27.734 31.609 1 94.94 28 ALA B O 1
ATOM 3497 N N . ILE B 1 29 ? -12.844 27.844 33.188 1 92.38 29 ILE B N 1
ATOM 3498 C CA . ILE B 1 29 ? -12.461 29.172 33.656 1 92.38 29 ILE B CA 1
ATOM 3499 C C . ILE B 1 29 ? -11.938 29.078 35.094 1 92.38 29 ILE B C 1
ATOM 3501 O O . ILE B 1 29 ? -12.57 28.469 35.938 1 92.38 29 ILE B O 1
ATOM 3505 N N . SER B 1 30 ? -10.805 29.672 35.219 1 87.25 30 SER B N 1
ATOM 3506 C CA . SER B 1 30 ? -10.219 29.656 36.562 1 87.25 30 SER B CA 1
ATOM 3507 C C . SER B 1 30 ? -11.203 30.188 37.594 1 87.25 30 SER B C 1
ATOM 3509 O O . SER B 1 30 ? -11.82 31.234 37.375 1 87.25 30 SER B O 1
ATOM 3511 N N . GLY B 1 31 ? -11.312 29.547 38.688 1 81.69 31 GLY B N 1
ATOM 3512 C CA . GLY B 1 31 ? -12.172 30 39.781 1 81.69 31 GLY B CA 1
ATOM 3513 C C . GLY B 1 31 ? -13.594 29.484 39.688 1 81.69 31 GLY B C 1
ATOM 3514 O O . GLY B 1 31 ? -14.359 29.562 40.625 1 81.69 31 GLY B O 1
ATOM 3515 N N . LYS B 1 32 ? -13.961 29.109 38.469 1 83.25 32 LYS B N 1
ATOM 3516 C CA . LYS B 1 32 ? -15.297 28.547 38.281 1 83.25 32 LYS B CA 1
ATOM 3517 C C . LYS B 1 32 ? -15.242 27.016 38.312 1 83.25 32 LYS B C 1
ATOM 3519 O O . LYS B 1 32 ? -14.352 26.406 37.719 1 83.25 32 LYS B O 1
ATOM 3524 N N . LYS B 1 33 ? -16.094 26.438 39.062 1 78.62 33 LYS B N 1
ATOM 3525 C CA . LYS B 1 33 ? -16.109 24.984 39.219 1 78.62 33 LYS B CA 1
ATOM 3526 C C . LYS B 1 33 ? -16.734 24.312 38 1 78.62 33 LYS B C 1
ATOM 3528 O O . LYS B 1 33 ? -16.281 23.266 37.562 1 78.62 33 LYS B O 1
ATOM 3533 N N . ARG B 1 34 ? -17.688 24.969 37.406 1 84.81 34 ARG B N 1
ATOM 3534 C CA . ARG B 1 34 ? -18.438 24.328 36.344 1 84.81 34 ARG B CA 1
ATOM 3535 C C . ARG B 1 34 ? -17.781 24.594 35 1 84.81 34 ARG B C 1
ATOM 3537 O O . ARG B 1 34 ? -17.375 25.719 34.688 1 84.81 34 ARG B O 1
ATOM 3544 N N . ARG B 1 35 ? -17.594 23.531 34.25 1 89.5 35 ARG B N 1
ATOM 3545 C CA . ARG B 1 35 ? -17.078 23.594 32.906 1 89.5 35 ARG B CA 1
ATOM 3546 C C . ARG B 1 35 ? -18.203 23.812 31.906 1 89.5 35 ARG B C 1
ATOM 3548 O O . ARG B 1 35 ? -19.344 23.422 32.156 1 89.5 35 ARG B O 1
ATOM 3555 N N . ARG B 1 36 ? -17.875 24.453 30.828 1 91.56 36 ARG B N 1
ATOM 3556 C CA . ARG B 1 36 ? -18.844 24.672 29.766 1 91.56 36 ARG B CA 1
ATOM 3557 C C . ARG B 1 36 ? -18.562 23.75 28.578 1 91.56 36 ARG B C 1
ATOM 3559 O O . ARG B 1 36 ? -17.391 23.578 28.188 1 91.56 36 ARG B O 1
ATOM 3566 N N . ARG B 1 37 ? -19.594 23.188 28.062 1 91.62 37 ARG B N 1
ATOM 3567 C CA . ARG B 1 37 ? -19.469 22.328 26.891 1 91.62 37 ARG B CA 1
ATOM 3568 C C . ARG B 1 37 ? -19.578 23.141 25.594 1 91.62 37 ARG B C 1
ATOM 3570 O O . ARG B 1 37 ? -20.312 24.125 25.547 1 91.62 37 ARG B O 1
ATOM 3577 N N . LEU B 1 38 ? -18.844 22.734 24.719 1 92.12 38 LEU B N 1
ATOM 3578 C CA . LEU B 1 38 ? -18.922 23.391 23.422 1 92.12 38 LEU B CA 1
ATOM 3579 C C . LEU B 1 38 ? -18.969 22.359 22.297 1 92.12 38 LEU B C 1
ATOM 3581 O O . LEU B 1 38 ? -18.375 21.281 22.406 1 92.12 38 LEU B O 1
ATOM 3585 N N . THR B 1 39 ? -19.766 22.656 21.25 1 94.12 39 THR B N 1
ATOM 3586 C CA . THR B 1 39 ? -19.844 21.891 20 1 94.12 39 THR B CA 1
ATOM 3587 C C . THR B 1 39 ? -19.594 22.797 18.797 1 94.12 39 THR B C 1
ATOM 3589 O O . THR B 1 39 ? -20.203 23.859 18.672 1 94.12 39 THR B O 1
ATOM 3592 N N . VAL B 1 40 ? -18.688 22.391 17.984 1 94.88 40 VAL B N 1
ATOM 3593 C CA . VAL B 1 40 ? -18.328 23.188 16.812 1 94.88 40 VAL B CA 1
ATOM 3594 C C . VAL B 1 40 ? -18.359 22.297 15.57 1 94.88 40 VAL B C 1
ATOM 3596 O O . VAL B 1 40 ? -17.672 21.281 15.5 1 94.88 40 VAL B O 1
ATOM 3599 N N . LEU B 1 41 ? -19.141 22.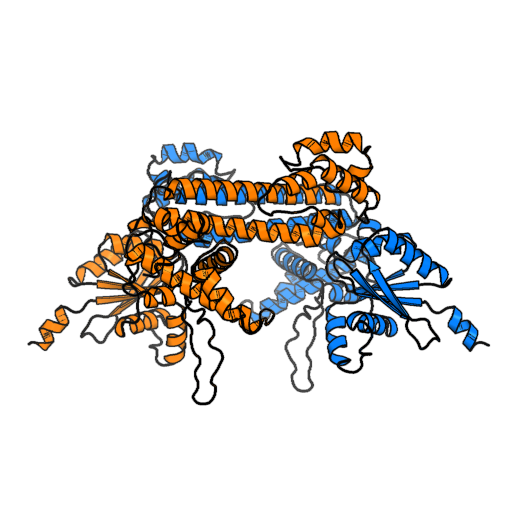703 14.594 1 93.5 41 LEU B N 1
ATOM 3600 C CA . LEU B 1 41 ? -19.109 22.031 13.297 1 93.5 41 LEU B CA 1
ATOM 3601 C C . LEU B 1 41 ? -17.938 22.531 12.461 1 93.5 41 LEU B C 1
ATOM 3603 O O . LEU B 1 41 ? -17.5 23.672 12.633 1 93.5 41 LEU B O 1
ATOM 3607 N N . ASN B 1 42 ? -17.469 21.703 11.625 1 90.81 42 ASN B N 1
ATOM 3608 C CA . ASN B 1 42 ? -16.344 22.094 10.773 1 90.81 42 ASN B CA 1
ATOM 3609 C C . ASN B 1 42 ? -16.812 22.922 9.586 1 90.81 42 ASN B C 1
ATOM 3611 O O . ASN B 1 42 ? -16.641 22.547 8.438 1 90.81 42 ASN B O 1
ATOM 3615 N N . GLN B 1 43 ? -17.375 24 9.953 1 92.62 43 GLN B N 1
ATOM 3616 C CA . GLN B 1 43 ? -17.891 24.984 9.008 1 92.62 43 GLN B CA 1
ATOM 3617 C C . GLN B 1 43 ? -17.516 26.406 9.438 1 92.62 43 GLN B C 1
ATOM 3619 O O . GLN B 1 43 ? -17.344 26.672 10.625 1 92.62 43 GLN B O 1
ATOM 3624 N N . LEU B 1 44 ? -17.484 27.266 8.445 1 95.06 44 LEU B N 1
ATOM 3625 C CA . LEU B 1 44 ? -16.969 28.609 8.672 1 95.06 44 LEU B CA 1
ATOM 3626 C C . LEU B 1 44 ? -17.828 29.344 9.695 1 95.06 44 LEU B C 1
ATOM 3628 O O . LEU B 1 44 ? -17.312 30.016 10.594 1 95.06 44 LEU B O 1
ATOM 3632 N N . ASP B 1 45 ? -19.141 29.203 9.57 1 95.81 45 ASP B N 1
ATOM 3633 C CA . ASP B 1 45 ? -20.047 29.891 10.492 1 95.81 45 ASP B CA 1
ATOM 3634 C C . ASP B 1 45 ? -19.797 29.469 11.938 1 95.81 45 ASP B C 1
ATOM 3636 O O . ASP B 1 45 ? -19.812 30.297 12.844 1 95.81 45 ASP B O 1
ATOM 3640 N N . ASP B 1 46 ? -19.578 28.25 12.102 1 96.38 46 ASP B N 1
ATOM 3641 C CA . ASP B 1 46 ? -19.312 27.734 13.438 1 96.38 46 ASP B CA 1
ATOM 3642 C C . ASP B 1 46 ? -17.953 28.203 13.953 1 96.38 46 ASP B C 1
ATOM 3644 O O . ASP B 1 46 ? -17.797 28.5 15.133 1 96.38 46 ASP B O 1
ATOM 3648 N N . PHE B 1 47 ? -16.969 28.25 13.086 1 96.75 47 PHE B N 1
ATOM 3649 C CA . PHE B 1 47 ? -15.648 28.75 13.469 1 96.75 47 PHE B CA 1
ATOM 3650 C C . PHE B 1 47 ? -15.742 30.203 13.938 1 96.75 47 PHE B C 1
ATOM 3652 O O . PHE B 1 47 ? -15.211 30.547 14.992 1 96.75 47 PHE B O 1
ATOM 3659 N N . ASN B 1 48 ? -16.484 30.953 13.188 1 96.94 48 ASN B N 1
ATOM 3660 C CA . ASN B 1 48 ? -16.656 32.344 13.523 1 96.94 48 ASN B CA 1
ATOM 3661 C C . ASN B 1 48 ? -17.375 32.531 14.852 1 96.94 48 ASN B C 1
ATOM 3663 O O . ASN B 1 48 ? -17 33.375 15.672 1 96.94 48 ASN B O 1
ATOM 3667 N N . ARG B 1 49 ? -18.359 31.734 15.016 1 97 49 ARG B N 1
ATOM 3668 C CA . ARG B 1 49 ? -19.109 31.797 16.266 1 97 49 ARG B CA 1
ATOM 3669 C C . ARG B 1 49 ? -18.219 31.453 17.453 1 97 49 ARG B C 1
ATOM 3671 O O . ARG B 1 49 ? -18.281 32.094 18.5 1 97 49 ARG B O 1
ATOM 3678 N N . LEU B 1 50 ? -17.453 30.453 17.266 1 96.88 50 LEU B N 1
ATOM 3679 C CA . LEU B 1 50 ? -16.531 30.047 18.312 1 96.88 50 LEU B CA 1
ATOM 3680 C C . LEU B 1 50 ? -15.531 31.156 18.625 1 96.88 50 LEU B C 1
ATOM 3682 O O . LEU B 1 50 ? -15.312 31.484 19.797 1 96.88 50 LEU B O 1
ATOM 3686 N N . ILE B 1 51 ? -14.93 31.719 17.625 1 97.25 51 ILE B N 1
ATOM 3687 C CA . ILE B 1 51 ? -13.93 32.781 17.766 1 97.25 51 ILE B CA 1
ATOM 3688 C C . ILE B 1 51 ? -14.539 33.969 18.5 1 97.25 51 ILE B C 1
ATOM 3690 O O . ILE B 1 51 ? -13.938 34.5 19.438 1 97.25 51 ILE B O 1
ATOM 3694 N N . THR B 1 52 ? -15.766 34.312 18.109 1 97.12 52 THR B N 1
ATOM 3695 C CA . THR B 1 52 ? -16.453 35.438 18.734 1 97.12 52 THR B CA 1
ATOM 3696 C C . THR B 1 52 ? -16.734 35.125 20.219 1 97.12 52 THR B C 1
ATOM 3698 O O . THR B 1 52 ? -16.5 35.969 21.078 1 97.12 52 THR B O 1
ATOM 3701 N N . SER B 1 53 ? -17.141 33.938 20.453 1 96.25 53 SER B N 1
ATOM 3702 C CA . SER B 1 53 ? -17.453 33.5 21.812 1 96.25 53 SER B CA 1
ATOM 3703 C C . SER B 1 53 ? -16.219 33.531 22.688 1 96.25 53 SER B C 1
ATOM 3705 O O . SER B 1 53 ? -16.266 34 23.844 1 96.25 53 SER B O 1
ATOM 3707 N N . LEU B 1 54 ? -15.125 33.062 22.203 1 96.25 54 LEU B N 1
ATOM 3708 C CA . LEU B 1 54 ? -13.891 33 22.969 1 96.25 54 LEU B CA 1
ATOM 3709 C C . LEU B 1 54 ? -13.32 34.406 23.188 1 96.25 54 LEU B C 1
ATOM 3711 O O . LEU B 1 54 ? -12.758 34.688 24.25 1 96.25 54 LEU B O 1
ATOM 3715 N N . ALA B 1 55 ? -13.484 35.281 22.234 1 95.31 55 ALA B N 1
ATOM 3716 C CA . ALA B 1 55 ? -12.984 36.656 22.328 1 95.31 55 ALA B CA 1
ATOM 3717 C C . ALA B 1 55 ? -13.727 37.406 23.422 1 95.31 55 ALA B C 1
ATOM 3719 O O . ALA B 1 55 ? -13.164 38.312 24.047 1 95.31 55 ALA B O 1
ATOM 3720 N N . CYS B 1 56 ? -14.938 37 23.703 1 94.38 56 CYS B N 1
ATOM 3721 C CA . CYS B 1 56 ? -15.797 37.719 24.641 1 94.38 56 CYS B CA 1
ATOM 3722 C C . CYS B 1 56 ? -15.336 37.531 26.078 1 94.38 56 CYS B C 1
ATOM 3724 O O . CYS B 1 56 ? -15.711 38.281 26.969 1 94.38 56 CYS B O 1
ATOM 3726 N N . TYR B 1 57 ? -14.531 36.531 26.281 1 92.31 57 TYR B N 1
ATOM 3727 C CA . TYR B 1 57 ? -14.055 36.281 27.641 1 92.31 57 TYR B CA 1
ATOM 3728 C C . TYR B 1 57 ? -13.148 37.438 28.094 1 92.31 57 TYR B C 1
ATOM 3730 O O . TYR B 1 57 ? -12.992 37.656 29.297 1 92.31 57 TYR B O 1
ATOM 3738 N N . GLY B 1 58 ? -12.492 38.156 27.188 1 88.81 58 GLY B N 1
ATOM 3739 C CA . GLY B 1 58 ? -11.688 39.312 27.516 1 88.81 58 GLY B CA 1
ATOM 3740 C C . GLY B 1 58 ? -10.391 38.969 28.234 1 88.81 58 GLY B C 1
ATOM 3741 O O . GLY B 1 58 ? -9.828 39.812 28.953 1 88.81 58 GLY B O 1
ATOM 3742 N N . ARG B 1 59 ? -9.984 37.875 28.297 1 90.5 59 ARG B N 1
ATOM 3743 C CA . ARG B 1 59 ? -8.719 37.375 28.844 1 90.5 59 ARG B CA 1
ATOM 3744 C C . ARG B 1 59 ? -8.062 36.375 27.906 1 90.5 59 ARG B C 1
ATOM 3746 O O . ARG B 1 59 ? -8.664 35.938 26.922 1 90.5 59 ARG B O 1
ATOM 3753 N N . PRO B 1 60 ? -6.848 36.094 28.219 1 93.56 60 PRO B N 1
ATOM 3754 C CA . PRO B 1 60 ? -6.152 35.156 27.344 1 93.56 60 PRO B CA 1
ATOM 3755 C C . PRO B 1 60 ? -6.844 33.781 27.281 1 93.56 60 PRO B C 1
ATOM 3757 O O . PRO B 1 60 ? -7.352 33.312 28.297 1 93.56 60 PRO B O 1
ATOM 3760 N N . VAL B 1 61 ? -6.926 33.281 26.078 1 96.25 61 VAL B N 1
ATOM 3761 C CA . VAL B 1 61 ? -7.539 31.969 25.844 1 96.25 61 VAL B CA 1
ATOM 3762 C C . VAL B 1 61 ? -6.504 31.016 25.266 1 96.25 61 VAL B C 1
ATOM 3764 O O . VAL B 1 61 ? -5.793 31.344 24.312 1 96.25 61 VAL B O 1
ATOM 3767 N N . ARG B 1 62 ? -6.402 29.875 25.891 1 96.56 62 ARG B N 1
ATOM 3768 C CA . ARG B 1 62 ? -5.535 28.797 25.422 1 96.56 62 ARG B CA 1
ATOM 3769 C C . ARG B 1 62 ? -6.359 27.594 24.969 1 96.56 62 ARG B C 1
ATOM 3771 O O . ARG B 1 62 ? -7.168 27.062 25.719 1 96.56 62 ARG B O 1
ATOM 3778 N N . VAL B 1 63 ? -6.141 27.219 23.688 1 97.06 63 VAL B N 1
ATOM 3779 C CA . VAL B 1 63 ? -6.891 26.109 23.109 1 97.06 63 VAL B CA 1
ATOM 3780 C C . VAL B 1 63 ? -5.961 24.922 22.875 1 97.06 63 VAL B C 1
ATOM 3782 O O . VAL B 1 63 ? -4.844 25.094 22.375 1 97.06 63 VAL B O 1
ATOM 3785 N N . ALA B 1 64 ? -6.426 23.703 23.203 1 96.5 64 ALA B N 1
ATOM 3786 C CA . ALA B 1 64 ? -5.605 22.5 22.984 1 96.5 64 ALA B CA 1
ATOM 3787 C C . ALA B 1 64 ? -6.391 21.422 22.266 1 96.5 64 ALA B C 1
ATOM 3789 O O . ALA B 1 64 ? -7.609 21.312 22.422 1 96.5 64 ALA B O 1
ATOM 3790 N N . PHE B 1 65 ? -5.75 20.703 21.453 1 93.62 65 PHE B N 1
ATOM 3791 C CA . PHE B 1 65 ? -6.309 19.547 20.766 1 93.62 65 PHE B CA 1
ATOM 3792 C C . PHE B 1 65 ? -5.293 18.406 20.719 1 93.62 65 PHE B C 1
ATOM 3794 O O . PHE B 1 65 ? -4.109 18.609 21 1 93.62 65 PHE B O 1
ATOM 3801 N N . GLU B 1 66 ? -5.809 17.219 20.359 1 89.25 66 GLU B N 1
ATOM 3802 C CA . GLU B 1 66 ? -4.945 16.062 20.203 1 89.25 66 GLU B CA 1
ATOM 3803 C C . GLU B 1 66 ? -4.16 16.125 18.891 1 89.25 66 GLU B C 1
ATOM 3805 O O . GLU B 1 66 ? -4.699 16.547 17.875 1 89.25 66 GLU B O 1
ATOM 3810 N N . ALA B 1 67 ? -2.898 15.742 18.969 1 79.56 67 ALA B N 1
ATOM 3811 C CA . ALA B 1 67 ? -2.006 15.742 17.812 1 79.56 67 ALA B CA 1
ATOM 3812 C C . ALA B 1 67 ? -2.33 14.586 16.875 1 79.56 67 ALA B C 1
ATOM 3814 O O . ALA B 1 67 ? -1.583 13.609 16.812 1 79.56 67 ALA B O 1
ATOM 3815 N N . THR B 1 68 ? -3.547 14.477 16.297 1 75.62 68 THR B N 1
ATOM 3816 C CA . THR B 1 68 ? -3.869 13.336 15.445 1 75.62 68 THR B CA 1
ATOM 3817 C C . THR B 1 68 ? -4.461 13.797 14.117 1 75.62 68 THR B C 1
ATOM 3819 O O . THR B 1 68 ? -5.402 14.594 14.102 1 75.62 68 THR B O 1
ATOM 3822 N N . GLY B 1 69 ? -3.803 13.344 13.117 1 81.81 69 GLY B N 1
ATOM 3823 C CA . GLY B 1 69 ? -4.414 13.492 11.812 1 81.81 69 GLY B CA 1
ATOM 3824 C C . GLY B 1 69 ? -4.406 14.93 11.305 1 81.81 69 GLY B C 1
ATOM 3825 O O . GLY B 1 69 ? -3.547 15.719 11.695 1 81.81 69 GLY B O 1
ATOM 3826 N N . ASN B 1 70 ? -5.25 15.281 10.32 1 92.25 70 ASN B N 1
ATOM 3827 C CA . ASN B 1 70 ? -5.277 16.578 9.664 1 92.25 70 ASN B CA 1
ATOM 3828 C C . ASN B 1 70 ? -6.586 17.312 9.938 1 92.25 70 ASN B C 1
ATOM 3830 O O . ASN B 1 70 ? -6.73 18.484 9.578 1 92.25 70 ASN B O 1
ATOM 3834 N N . TYR B 1 71 ? -7.438 16.797 10.734 1 90.44 71 TYR B N 1
ATOM 3835 C CA . TYR B 1 71 ? -8.773 17.344 10.938 1 90.44 71 TYR B CA 1
ATOM 3836 C C . TYR B 1 71 ? -8.703 18.625 11.766 1 90.44 71 TYR B C 1
ATOM 3838 O O . TYR B 1 71 ? -9.469 19.562 11.531 1 90.44 71 TYR B O 1
ATOM 3846 N N . PRO B 1 72 ? -7.715 18.719 12.641 1 92.12 72 PRO B N 1
ATOM 3847 C CA . PRO B 1 72 ? -7.672 19.938 13.453 1 92.12 72 PRO B CA 1
ATOM 3848 C C . PRO B 1 72 ? -7.117 21.141 12.688 1 92.12 72 PRO B C 1
ATOM 3850 O O . PRO B 1 72 ? -7.266 22.281 13.133 1 92.12 72 PRO B O 1
ATOM 3853 N N . ARG B 1 73 ? -6.539 20.953 11.609 1 94.94 73 ARG B N 1
ATOM 3854 C CA . ARG B 1 73 ? -5.691 21.938 10.961 1 94.94 73 ARG B CA 1
ATOM 3855 C C . ARG B 1 73 ? -6.504 23.156 10.523 1 94.94 73 ARG B C 1
ATOM 3857 O O . ARG B 1 73 ? -6.074 24.297 10.711 1 94.94 73 ARG B O 1
ATOM 3864 N N . ALA B 1 74 ? -7.652 22.938 9.977 1 94.62 74 ALA B N 1
ATOM 3865 C CA . ALA B 1 74 ? -8.469 24.062 9.523 1 94.62 74 ALA B CA 1
ATOM 3866 C C . ALA B 1 74 ? -8.906 24.938 10.703 1 94.62 74 ALA B C 1
ATOM 3868 O O . ALA B 1 74 ? -8.727 26.156 10.688 1 94.62 74 ALA B O 1
ATOM 3869 N N . LEU B 1 75 ? -9.398 24.297 11.719 1 95.12 75 LEU B N 1
ATOM 3870 C CA . LEU B 1 75 ? -9.828 25.031 12.898 1 95.12 75 LEU B CA 1
ATOM 3871 C C . LEU B 1 75 ? -8.648 25.719 13.578 1 95.12 75 LEU B C 1
ATOM 3873 O O . LEU B 1 75 ? -8.742 26.875 13.977 1 95.12 75 LEU B O 1
ATOM 3877 N N . ALA B 1 76 ? -7.578 25 13.688 1 95.19 76 ALA B N 1
ATOM 3878 C CA . ALA B 1 76 ? -6.371 25.547 14.297 1 95.19 76 ALA B CA 1
ATOM 3879 C C . ALA B 1 76 ? -5.906 26.797 13.562 1 95.19 76 ALA B C 1
ATOM 3881 O O . ALA B 1 76 ? -5.531 27.797 14.195 1 95.19 76 ALA B O 1
ATOM 3882 N N . TYR B 1 77 ? -5.926 26.734 12.289 1 95.06 77 TYR B N 1
ATOM 3883 C CA . TYR B 1 77 ? -5.512 27.891 11.484 1 95.06 77 TYR B CA 1
ATOM 3884 C C . TYR B 1 77 ? -6.391 29.094 11.758 1 95.06 77 TYR B C 1
ATOM 3886 O O . TYR B 1 77 ? -5.887 30.203 11.969 1 95.06 77 TYR B O 1
ATOM 3894 N N . HIS B 1 78 ? -7.727 28.953 11.828 1 95 78 HIS B N 1
ATOM 3895 C CA . HIS B 1 78 ? -8.664 30.047 12.062 1 95 78 HIS B CA 1
ATOM 3896 C C . HIS B 1 78 ? -8.516 30.609 13.477 1 95 78 HIS B C 1
ATOM 3898 O O . HIS B 1 78 ? -8.57 31.828 13.672 1 95 78 HIS B O 1
ATOM 3904 N N . LEU B 1 79 ? -8.281 29.703 14.406 1 95.5 79 LEU B N 1
ATOM 3905 C CA . LEU B 1 79 ? -8.094 30.141 15.789 1 95.5 79 LEU B CA 1
ATOM 3906 C C . LEU B 1 79 ? -6.785 30.891 15.953 1 95.5 79 LEU B C 1
ATOM 3908 O O . LEU B 1 79 ? -6.727 31.906 16.656 1 95.5 79 LEU B O 1
ATOM 3912 N N . ALA B 1 80 ? -5.766 30.375 15.305 1 94 80 ALA B N 1
ATOM 3913 C CA . ALA B 1 80 ? -4.473 31.062 15.344 1 94 80 ALA B CA 1
ATOM 3914 C C . ALA B 1 80 ? -4.559 32.438 14.711 1 94 80 ALA B C 1
ATOM 3916 O O . ALA B 1 80 ? -4.004 33.406 15.242 1 94 80 ALA B O 1
ATOM 3917 N N . ALA B 1 81 ? -5.215 32.531 13.602 1 92.62 81 ALA B N 1
ATOM 3918 C CA . ALA B 1 81 ? -5.391 33.812 12.898 1 92.62 81 ALA B CA 1
ATOM 3919 C C . ALA B 1 81 ? -6.137 34.812 13.766 1 92.62 81 ALA B C 1
ATOM 3921 O O . ALA B 1 81 ? -5.906 36.031 13.664 1 92.62 81 ALA B O 1
ATOM 3922 N N . ALA B 1 82 ? -6.984 34.281 14.625 1 94.19 82 ALA B N 1
ATOM 3923 C CA . ALA B 1 82 ? -7.758 35.125 15.523 1 94.19 82 ALA B CA 1
ATOM 3924 C C . ALA B 1 82 ? -6.938 35.5 16.75 1 94.19 82 ALA B C 1
ATOM 3926 O O . ALA B 1 82 ? -7.387 36.312 17.578 1 94.19 82 ALA B O 1
ATOM 3927 N N . GLY B 1 83 ? -5.758 34.875 16.906 1 91.94 83 GLY B N 1
ATOM 3928 C CA . GLY B 1 83 ? -4.832 35.312 17.938 1 91.94 83 GLY B CA 1
ATOM 3929 C C . GLY B 1 83 ? -4.848 34.438 19.172 1 91.94 83 GLY B C 1
ATOM 3930 O O . GLY B 1 83 ? -4.223 34.75 20.188 1 91.94 83 GLY B O 1
ATOM 3931 N N . PHE B 1 84 ? -5.512 33.344 19.125 1 95.38 84 PHE B N 1
ATOM 3932 C CA . PHE B 1 84 ? -5.57 32.469 20.297 1 95.38 84 PHE B CA 1
ATOM 3933 C C . PHE B 1 84 ? -4.309 31.609 20.391 1 95.38 84 PHE B C 1
ATOM 3935 O O . PHE B 1 84 ? -3.703 31.281 19.359 1 95.38 84 PHE B O 1
ATOM 3942 N N . GLU B 1 85 ? -3.938 31.312 21.547 1 95.31 85 GLU B N 1
ATOM 3943 C CA . GLU B 1 85 ? -2.824 30.391 21.766 1 95.31 85 GLU B CA 1
ATOM 3944 C C . GLU B 1 85 ? -3.258 28.938 21.578 1 95.31 85 GLU B C 1
ATOM 3946 O O . GLU B 1 85 ? -4.258 28.5 22.141 1 95.31 85 GLU B O 1
ATOM 3951 N N . LEU B 1 86 ? -2.477 28.25 20.781 1 95.5 86 LEU B N 1
ATOM 3952 C CA . LEU B 1 86 ? -2.828 26.875 20.469 1 95.5 86 LEU B CA 1
ATOM 3953 C C . LEU B 1 86 ? -1.787 25.906 21.016 1 95.5 86 LEU B C 1
ATOM 3955 O O . LEU B 1 86 ? -0.587 26.188 20.969 1 95.5 86 LEU B O 1
ATOM 3959 N N . LYS B 1 87 ? -2.277 24.781 21.562 1 94.75 87 LYS B N 1
ATOM 3960 C CA . LYS B 1 87 ? -1.433 23.75 22.141 1 94.75 87 LYS B CA 1
ATOM 3961 C C . LYS B 1 87 ? -1.824 22.375 21.625 1 94.75 87 LYS B C 1
ATOM 3963 O O . LYS B 1 87 ? -2.93 22.188 21.109 1 94.75 87 LYS B O 1
ATOM 3968 N N . LEU B 1 88 ? -0.825 21.484 21.734 1 91.94 88 LEU B N 1
ATOM 3969 C CA . LEU B 1 88 ? -1.051 20.109 21.344 1 91.94 88 LEU B CA 1
ATOM 3970 C C . LEU B 1 88 ? -0.84 19.172 22.531 1 91.94 88 LEU B C 1
ATOM 3972 O O . LEU B 1 88 ? 0.076 19.359 23.328 1 91.94 88 LEU B O 1
ATOM 3976 N N . VAL B 1 89 ? -1.746 18.203 22.547 1 90.19 89 VAL B N 1
ATOM 3977 C CA . VAL B 1 89 ? -1.586 17.125 23.516 1 90.19 89 VAL B CA 1
ATOM 3978 C C . VAL B 1 89 ? -1.252 15.82 22.797 1 90.19 89 VAL B C 1
ATOM 3980 O O . VAL B 1 89 ? -1.925 15.445 21.828 1 90.19 89 VAL B O 1
ATOM 3983 N N . SER B 1 90 ? -0.225 15.125 23.281 1 84.31 90 SER B N 1
ATOM 3984 C CA . SER B 1 90 ? 0.236 13.883 22.656 1 84.31 90 SER B CA 1
ATOM 3985 C C . SER B 1 90 ? -0.822 12.789 22.766 1 84.31 90 SER B C 1
ATOM 3987 O O . SER B 1 90 ? -1.482 12.648 23.797 1 84.31 90 SER B O 1
ATOM 3989 N N . SER B 1 91 ? -0.948 11.992 21.656 1 83.31 91 SER B N 1
ATOM 3990 C CA . SER B 1 91 ? -1.913 10.898 21.641 1 83.31 91 SER B CA 1
ATOM 3991 C C . SER B 1 91 ? -1.56 9.828 22.672 1 83.31 91 SER B C 1
ATOM 3993 O O . SER B 1 91 ? -2.447 9.242 23.297 1 83.31 91 SER B O 1
ATOM 3995 N N . VAL B 1 92 ? -0.325 9.617 22.797 1 77.81 92 VAL B N 1
ATOM 3996 C CA . VAL B 1 92 ? 0.131 8.602 23.734 1 77.81 92 VAL B CA 1
ATOM 3997 C C . VAL B 1 92 ? -0.182 9.047 25.156 1 77.81 92 VAL B C 1
ATOM 3999 O O . VAL B 1 92 ? -0.701 8.266 25.969 1 77.81 92 VAL B O 1
ATOM 4002 N N . ALA B 1 93 ? 0.145 10.312 25.484 1 79.38 93 ALA B N 1
ATOM 4003 C CA . ALA B 1 93 ? -0.141 10.852 26.812 1 79.38 93 ALA B CA 1
ATOM 4004 C C . ALA B 1 93 ? -1.639 10.828 27.109 1 79.38 93 ALA B C 1
ATOM 4006 O O . ALA B 1 93 ? -2.055 10.523 28.234 1 79.38 93 ALA B O 1
ATOM 4007 N N . LEU B 1 94 ? -2.34 11.109 26.094 1 83.75 94 LEU B N 1
ATOM 4008 C CA . LEU B 1 94 ? -3.791 11.109 26.234 1 83.75 94 LEU B CA 1
ATOM 4009 C C . LEU B 1 94 ? -4.312 9.711 26.547 1 83.75 94 LEU B C 1
ATOM 4011 O O . LEU B 1 94 ? -5.137 9.539 27.453 1 83.75 94 LEU B O 1
ATOM 4015 N N . ALA B 1 95 ? -3.84 8.75 25.797 1 82.31 95 ALA B N 1
ATOM 4016 C CA . ALA B 1 95 ? -4.281 7.371 25.984 1 82.31 95 ALA B CA 1
ATOM 4017 C C . ALA B 1 95 ? -3.924 6.867 27.375 1 82.31 95 ALA B C 1
ATOM 4019 O O . ALA B 1 95 ? -4.742 6.23 28.047 1 82.31 95 ALA B O 1
ATOM 4020 N N . ARG B 1 96 ? -2.793 7.121 27.859 1 81.19 96 ARG B N 1
ATOM 4021 C CA . ARG B 1 96 ? -2.326 6.68 29.172 1 81.19 96 ARG B CA 1
ATOM 4022 C C . ARG B 1 96 ? -3.1 7.375 30.281 1 81.19 96 ARG B C 1
ATOM 4024 O O . ARG B 1 96 ? -3.434 6.75 31.297 1 81.19 96 ARG B O 1
ATOM 4031 N N . THR B 1 97 ? -3.283 8.602 30.109 1 83.44 97 THR B N 1
ATOM 4032 C CA . THR B 1 97 ? -4.008 9.359 31.109 1 83.44 97 THR B CA 1
ATOM 4033 C C . THR B 1 97 ? -5.469 8.922 31.188 1 83.44 97 THR B C 1
ATOM 4035 O O . THR B 1 97 ? -6.055 8.859 32.281 1 83.44 97 THR B O 1
ATOM 4038 N N . ARG B 1 98 ? -6.008 8.656 30.016 1 82.75 98 ARG B N 1
ATOM 4039 C CA . ARG B 1 98 ? -7.371 8.141 29.969 1 82.75 98 ARG B CA 1
ATOM 4040 C C . ARG B 1 98 ? -7.508 6.855 30.781 1 82.75 98 ARG B C 1
ATOM 4042 O O . ARG B 1 98 ? -8.477 6.68 31.516 1 82.75 98 ARG B O 1
ATOM 4049 N N . GLU B 1 99 ? -6.586 5.98 30.641 1 78.62 99 GLU B N 1
ATOM 4050 C CA . GLU B 1 99 ? -6.574 4.711 31.359 1 78.62 99 GLU B CA 1
ATOM 4051 C C . GLU B 1 99 ? -6.434 4.934 32.844 1 78.62 99 GLU B C 1
ATOM 4053 O O . GLU B 1 99 ? -7.086 4.262 33.656 1 78.62 99 GLU B O 1
ATOM 4058 N N . ALA B 1 100 ? -5.617 5.852 33.156 1 77.38 100 ALA B N 1
ATOM 4059 C CA . ALA B 1 100 ? -5.324 6.129 34.562 1 77.38 100 ALA B CA 1
ATOM 4060 C C . ALA B 1 100 ? -6.52 6.777 35.25 1 77.38 100 ALA B C 1
ATOM 4062 O O . ALA B 1 100 ? -6.785 6.516 36.406 1 77.38 100 ALA B O 1
ATOM 4063 N N . LEU B 1 101 ? -7.133 7.629 34.562 1 73.38 101 LEU B N 1
ATOM 4064 C CA . LEU B 1 101 ? -8.234 8.367 35.156 1 73.38 101 LEU B CA 1
ATOM 4065 C C . LEU B 1 101 ? -9.539 7.574 35.062 1 73.38 101 LEU B C 1
ATOM 4067 O O . LEU B 1 101 ? -10.602 8.07 35.438 1 73.38 101 LEU B O 1
ATOM 4071 N N . HIS B 1 102 ? -9.414 6.328 34.594 1 65.75 102 HIS B N 1
ATOM 4072 C CA . HIS B 1 102 ? -10.539 5.453 34.312 1 65.75 102 HIS B CA 1
ATOM 4073 C C . HIS B 1 102 ? -11.562 5.477 35.438 1 65.75 102 HIS B C 1
ATOM 4075 O O . HIS B 1 102 ? -11.195 5.336 36.625 1 65.75 102 HIS B O 1
ATOM 4081 N N . ASN B 1 103 ? -12.898 5.73 35.156 1 61.84 103 ASN B N 1
ATOM 4082 C CA . ASN B 1 103 ? -14.07 5.688 36.031 1 61.84 103 ASN B CA 1
ATOM 4083 C C . ASN B 1 103 ? -14.227 6.98 36.812 1 61.84 103 ASN B C 1
ATOM 4085 O O . ASN B 1 103 ? -15.062 7.062 37.719 1 61.84 103 ASN B O 1
ATOM 4089 N N . SER B 1 104 ? -13.312 7.973 36.594 1 65.19 104 SER B N 1
ATOM 4090 C CA . SER B 1 104 ? -13.445 9.172 37.406 1 65.19 104 SER B CA 1
ATOM 4091 C C . SER B 1 104 ? -14.055 10.328 36.625 1 65.19 104 SER B C 1
ATOM 4093 O O . SER B 1 104 ? -14.133 11.453 37.094 1 65.19 104 SER B O 1
ATOM 4095 N N . TRP B 1 105 ? -14.625 9.859 35.5 1 64.25 105 TRP B N 1
ATOM 4096 C CA . TRP B 1 105 ? -15.008 10.953 34.625 1 64.25 105 TRP B CA 1
ATOM 4097 C C . TRP B 1 105 ? -16.484 11.289 34.781 1 64.25 105 TRP B C 1
ATOM 4099 O O . TRP B 1 105 ? -17.281 10.445 35.219 1 64.25 105 TRP B O 1
ATOM 4109 N N . ASP B 1 106 ? -16.641 12.562 34.594 1 67 106 ASP B N 1
ATOM 4110 C CA . ASP B 1 106 ? -18.047 12.953 34.5 1 67 106 ASP B CA 1
ATOM 4111 C C . ASP B 1 106 ? -18.688 12.297 33.281 1 67 106 ASP B C 1
ATOM 4113 O O . ASP B 1 106 ? -18.25 12.5 32.156 1 67 106 ASP B O 1
ATOM 4117 N N . LYS B 1 107 ? -19.578 11.484 33.531 1 63.94 107 LYS B N 1
ATOM 4118 C CA . LYS B 1 107 ? -20.234 10.648 32.531 1 63.94 107 LYS B CA 1
ATOM 4119 C C . LYS B 1 107 ? -20.906 11.5 31.453 1 63.94 107 LYS B C 1
ATOM 4121 O O . LYS B 1 107 ? -21.172 11.016 30.344 1 63.94 107 LYS B O 1
ATOM 4126 N N . ASN B 1 108 ? -21.062 12.883 31.766 1 67 108 ASN B N 1
ATOM 4127 C CA . ASN B 1 108 ? -21.797 13.742 30.844 1 67 108 ASN B CA 1
ATOM 4128 C C . ASN B 1 108 ? -20.875 14.461 29.875 1 67 108 ASN B C 1
ATOM 4130 O O . ASN B 1 108 ? -21.328 15.031 28.875 1 67 108 ASN B O 1
ATOM 4134 N N . ASP B 1 109 ? -19.672 14.57 30.25 1 71.31 109 ASP B N 1
ATOM 4135 C CA . ASP B 1 109 ? -18.703 15.266 29.406 1 71.31 109 ASP B CA 1
ATOM 4136 C C . ASP B 1 109 ? -18.031 14.297 28.438 1 71.31 109 ASP B C 1
ATOM 4138 O O . ASP B 1 109 ? -17.875 13.109 28.75 1 71.31 109 ASP B O 1
ATOM 4142 N N . PRO B 1 110 ? -17.828 14.977 27.234 1 79.12 110 PRO B N 1
ATOM 4143 C CA . PRO B 1 110 ? -17.062 14.102 26.328 1 79.12 110 PRO B CA 1
ATOM 4144 C C . PRO B 1 110 ? -15.75 13.633 26.938 1 79.12 110 PRO B C 1
ATOM 4146 O O . PRO B 1 110 ? -14.922 14.461 27.328 1 79.12 110 PRO B O 1
ATOM 4149 N N . LYS B 1 111 ? -15.609 12.438 27.047 1 81.31 111 LYS B N 1
ATOM 4150 C CA . LYS B 1 111 ? -14.508 11.797 27.766 1 81.31 111 LYS B CA 1
ATOM 4151 C C . LYS B 1 111 ? -13.156 12.305 27.266 1 81.31 111 LYS B C 1
ATOM 4153 O O . LYS B 1 111 ? -12.305 12.703 28.062 1 81.31 111 LYS B O 1
ATOM 4158 N N . ASP B 1 112 ? -12.922 12.391 25.969 1 85.56 112 ASP B N 1
ATOM 4159 C CA . ASP B 1 112 ? -11.617 12.758 25.422 1 85.56 112 ASP B CA 1
ATOM 4160 C C . ASP B 1 112 ? -11.328 14.242 25.656 1 85.56 112 ASP B C 1
ATOM 4162 O O . ASP B 1 112 ? -10.18 14.625 25.906 1 85.56 112 ASP B O 1
ATOM 4166 N N . ALA B 1 113 ? -12.352 15.039 25.672 1 91.38 113 ALA B N 1
ATOM 4167 C CA . ALA B 1 113 ? -12.164 16.453 25.969 1 91.38 113 ALA B CA 1
ATOM 4168 C C . ALA B 1 113 ? -11.742 16.656 27.422 1 91.38 113 ALA B C 1
ATOM 4170 O O . ALA B 1 113 ? -10.938 17.547 27.719 1 91.38 113 ALA B O 1
ATOM 4171 N N . GLN B 1 114 ? -12.258 15.844 28.312 1 90.94 114 GLN B N 1
ATOM 4172 C CA . GLN B 1 114 ? -11.898 15.922 29.719 1 90.94 114 GLN B CA 1
ATOM 4173 C C . GLN B 1 114 ? -10.422 15.594 29.922 1 90.94 114 GLN B C 1
ATOM 4175 O O . GLN B 1 114 ? -9.734 16.25 30.719 1 90.94 114 GLN B O 1
ATOM 4180 N N . VAL B 1 115 ? -10.008 14.648 29.188 1 91.38 115 VAL B N 1
ATOM 4181 C CA . VAL B 1 115 ? -8.617 14.227 29.328 1 91.38 115 VAL B CA 1
ATOM 4182 C C . VAL B 1 115 ? -7.691 15.328 28.797 1 91.38 115 VAL B C 1
ATOM 4184 O O . VAL B 1 115 ? -6.668 15.633 29.422 1 91.38 115 VAL B O 1
ATOM 4187 N N . ILE B 1 116 ? -8.039 15.93 27.656 1 93.5 116 ILE B N 1
ATOM 4188 C CA . ILE B 1 116 ? -7.246 17.016 27.094 1 93.5 116 ILE B CA 1
ATOM 4189 C C . ILE B 1 116 ? -7.195 18.172 28.078 1 93.5 116 ILE B C 1
ATOM 4191 O O . ILE B 1 116 ? -6.121 18.734 28.344 1 93.5 116 ILE B O 1
ATOM 4195 N N . LEU B 1 117 ? -8.32 18.453 28.641 1 93.19 117 LEU B N 1
ATOM 4196 C CA . LEU B 1 117 ? -8.383 19.547 29.609 1 93.19 117 LEU B CA 1
ATOM 4197 C C . LEU B 1 117 ? -7.496 19.25 30.812 1 93.19 117 LEU B C 1
ATOM 4199 O O . LEU B 1 117 ? -6.797 20.141 31.312 1 93.19 117 LEU B O 1
ATOM 4203 N N . HIS B 1 118 ? -7.59 18.094 31.281 1 91.94 118 HIS B N 1
ATOM 4204 C CA . HIS B 1 118 ? -6.746 17.688 32.406 1 91.94 118 HIS B CA 1
ATOM 4205 C C . HIS B 1 118 ? -5.27 17.875 32.062 1 91.94 118 HIS B C 1
ATOM 4207 O O . HIS B 1 118 ? -4.504 18.375 32.875 1 91.94 118 HIS B O 1
ATOM 4213 N N . MET B 1 119 ? -4.871 17.453 30.906 1 93.56 119 MET B N 1
ATOM 4214 C CA . MET B 1 119 ? -3.486 17.594 30.469 1 93.56 119 MET B CA 1
ATOM 4215 C C . MET B 1 119 ? -3.084 19.062 30.422 1 93.56 119 MET B C 1
ATOM 4217 O O . MET B 1 119 ? -1.95 19.406 30.766 1 93.56 119 MET B O 1
ATOM 4221 N N . MET B 1 120 ? -3.992 19.891 30.031 1 94.31 120 MET B N 1
ATOM 4222 C CA . MET B 1 120 ? -3.744 21.328 30.016 1 94.31 120 MET B CA 1
ATOM 4223 C C . MET B 1 120 ? -3.529 21.859 31.438 1 94.31 120 MET B C 1
ATOM 4225 O O . MET B 1 120 ? -2.619 22.656 31.672 1 94.31 120 MET B O 1
ATOM 4229 N N . GLU B 1 121 ? -4.301 21.391 32.312 1 92 121 GLU B N 1
ATOM 4230 C CA . GLU B 1 121 ? -4.262 21.859 33.688 1 92 121 GLU B CA 1
ATOM 4231 C C . GLU B 1 121 ? -2.938 21.5 34.344 1 92 121 GLU B C 1
ATOM 4233 O O . GLU B 1 121 ? -2.414 22.281 35.156 1 92 121 GLU B O 1
ATOM 4238 N N . ILE B 1 122 ? -2.445 20.391 33.969 1 91.25 122 ILE B N 1
ATOM 4239 C CA . ILE B 1 122 ? -1.209 19.969 34.625 1 91.25 122 ILE B CA 1
ATOM 4240 C C . ILE B 1 122 ? -0.01 20.422 33.812 1 91.25 122 ILE B C 1
ATOM 4242 O O . ILE B 1 122 ? 1.135 20.094 34.125 1 91.25 122 ILE B O 1
ATOM 4246 N N . GLY B 1 123 ? -0.26 21 32.688 1 90.56 123 GLY B N 1
ATOM 4247 C CA . GLY B 1 123 ? 0.794 21.609 31.891 1 90.56 123 GLY B CA 1
ATOM 4248 C C . GLY B 1 123 ? 1.464 20.641 30.953 1 90.56 123 GLY B C 1
ATOM 4249 O O . GLY B 1 123 ? 2.551 20.906 30.438 1 90.56 123 GLY B O 1
ATOM 4250 N N . ASN B 1 124 ? 0.868 19.5 30.812 1 89.69 124 ASN B N 1
ATOM 4251 C CA . ASN B 1 124 ? 1.409 18.516 29.875 1 89.69 124 ASN B CA 1
ATOM 4252 C C . ASN B 1 124 ? 0.902 18.75 28.453 1 89.69 124 ASN B C 1
ATOM 4254 O O . ASN B 1 124 ? 0.112 17.953 27.938 1 89.69 124 ASN B O 1
ATOM 4258 N N . GLU B 1 125 ? 1.308 19.719 27.844 1 90.12 125 GLU B N 1
ATOM 4259 C CA . GLU B 1 125 ? 0.974 20.141 26.484 1 90.12 125 GLU B CA 1
ATOM 4260 C C . GLU B 1 125 ? 2.182 20.75 25.797 1 90.12 125 GLU B C 1
ATOM 4262 O O . GLU B 1 125 ? 3.176 21.094 26.438 1 90.12 125 GLU B O 1
ATOM 4267 N N . GLN B 1 126 ? 2.115 20.781 24.5 1 86.25 126 GLN B N 1
ATOM 4268 C CA . GLN B 1 126 ? 3.176 21.359 23.688 1 86.25 126 GLN B CA 1
ATOM 4269 C C . GLN B 1 126 ? 2.629 22.469 22.797 1 86.25 126 GLN B C 1
ATOM 4271 O O . GLN B 1 126 ? 1.452 22.453 22.422 1 86.25 126 GLN B O 1
ATOM 4276 N N . PHE B 1 127 ? 3.514 23.391 22.531 1 87.88 127 PHE B N 1
ATOM 4277 C CA . PHE B 1 127 ? 3.117 24.469 21.625 1 87.88 127 PHE B CA 1
ATOM 4278 C C . PHE B 1 127 ? 2.822 23.922 20.234 1 87.88 127 PHE B C 1
ATOM 4280 O O . PHE B 1 127 ? 3.549 23.062 19.734 1 87.88 127 PHE B O 1
ATOM 4287 N N . TYR B 1 128 ? 1.778 24.406 19.688 1 89.69 128 TYR B N 1
ATOM 4288 C CA . TYR B 1 128 ? 1.428 24.031 18.312 1 89.69 128 TYR B CA 1
ATOM 4289 C C . TYR B 1 128 ? 1.983 25.031 17.312 1 89.69 128 TYR B C 1
ATOM 4291 O O . TYR B 1 128 ? 1.708 26.234 17.406 1 89.69 128 TYR B O 1
ATOM 4299 N N . HIS B 1 129 ? 2.791 24.562 16.422 1 87 129 HIS B N 1
ATOM 4300 C CA . HIS B 1 129 ? 3.311 25.375 15.328 1 87 129 HIS B CA 1
ATOM 4301 C C . HIS B 1 129 ? 2.588 25.062 14.023 1 87 129 HIS B C 1
ATOM 4303 O O . HIS B 1 129 ? 2.898 24.078 13.352 1 87 129 HIS B O 1
ATOM 4309 N N . ASP B 1 130 ? 1.658 25.922 13.648 1 89.5 130 ASP B N 1
ATOM 4310 C CA . ASP B 1 130 ? 0.898 25.703 12.422 1 89.5 130 ASP B CA 1
ATOM 4311 C C . ASP B 1 130 ? 1.811 25.734 11.195 1 89.5 130 ASP B C 1
ATOM 4313 O O . ASP B 1 130 ? 2.508 26.719 10.953 1 89.5 130 ASP B O 1
ATOM 4317 N N . PRO B 1 131 ? 1.807 24.75 10.375 1 91.5 131 PRO B N 1
ATOM 4318 C CA . PRO B 1 131 ? 2.729 24.656 9.242 1 91.5 131 PRO B CA 1
ATOM 4319 C C . PRO B 1 131 ? 2.518 25.766 8.219 1 91.5 131 PRO B C 1
ATOM 4321 O O . PRO B 1 131 ? 3.484 26.281 7.648 1 91.5 131 PRO B O 1
ATOM 4324 N N . LEU B 1 132 ? 1.291 26.156 7.984 1 93.25 132 LEU B N 1
ATOM 4325 C CA . LEU B 1 132 ? 1.03 27.203 6.996 1 93.25 132 LEU B CA 1
ATOM 4326 C C . LEU B 1 132 ? 1.518 28.562 7.492 1 93.25 132 LEU B C 1
ATOM 4328 O O . LEU B 1 132 ? 2.174 29.297 6.754 1 93.25 132 LEU B O 1
ATOM 4332 N N . VAL B 1 133 ? 1.253 28.797 8.742 1 89.81 133 VAL B N 1
ATOM 4333 C CA . VAL B 1 133 ? 1.651 30.062 9.336 1 89.81 133 VAL B CA 1
ATOM 4334 C C . VAL B 1 133 ? 3.174 30.141 9.414 1 89.81 133 VAL B C 1
ATOM 4336 O O . VAL B 1 133 ? 3.76 31.203 9.172 1 89.81 133 VAL B O 1
ATOM 4339 N N . ARG B 1 134 ? 3.791 29.031 9.656 1 90.12 134 ARG B N 1
ATOM 4340 C CA . ARG B 1 134 ? 5.234 29 9.859 1 90.12 134 ARG B CA 1
ATOM 4341 C C . ARG B 1 134 ? 5.969 28.781 8.539 1 90.12 134 ARG B C 1
ATOM 4343 O O . ARG B 1 134 ? 7.199 28.719 8.508 1 90.12 134 ARG B O 1
ATOM 4350 N N . GLY B 1 135 ? 5.242 28.609 7.492 1 90.75 135 GLY B N 1
ATOM 4351 C CA . GLY B 1 135 ? 5.844 28.516 6.172 1 90.75 135 GLY B CA 1
ATOM 4352 C C . GLY B 1 135 ? 6.441 27.156 5.883 1 90.75 135 GLY B C 1
ATOM 4353 O O . GLY B 1 135 ? 7.324 27.031 5.031 1 90.75 135 GLY B O 1
ATOM 4354 N N . THR B 1 136 ? 6.039 26.109 6.57 1 94.56 136 THR B N 1
ATOM 4355 C CA . THR B 1 136 ? 6.617 24.781 6.367 1 94.56 136 THR B CA 1
ATOM 4356 C C . THR B 1 136 ? 5.633 23.859 5.648 1 94.56 136 THR B C 1
ATOM 4358 O O . THR B 1 136 ? 5.934 22.688 5.398 1 94.56 136 THR B O 1
ATOM 4361 N N . ASN B 1 137 ? 4.461 24.375 5.312 1 96.31 137 ASN B N 1
ATOM 4362 C CA . ASN B 1 137 ? 3.4 23.547 4.742 1 96.31 137 ASN B CA 1
ATOM 4363 C C . ASN B 1 137 ? 3.846 22.875 3.447 1 96.31 137 ASN B C 1
ATOM 4365 O O . ASN B 1 137 ? 3.664 21.672 3.275 1 96.31 137 ASN B O 1
ATOM 4369 N N . ASP B 1 138 ? 4.461 23.641 2.551 1 97.75 138 ASP B N 1
ATOM 4370 C CA . ASP B 1 138 ? 4.934 23.094 1.28 1 97.75 138 ASP B CA 1
ATOM 4371 C C . ASP B 1 138 ? 6.023 22.047 1.503 1 97.75 138 ASP B C 1
ATOM 4373 O O . ASP B 1 138 ? 6.035 21 0.84 1 97.75 138 ASP B O 1
ATOM 4377 N N . ILE B 1 139 ? 6.914 22.328 2.438 1 97.75 139 ILE B N 1
ATOM 4378 C CA . ILE B 1 139 ? 7.992 21.391 2.762 1 97.75 139 ILE B CA 1
ATOM 4379 C C . ILE B 1 139 ? 7.406 20.078 3.281 1 97.75 139 ILE B C 1
ATOM 4381 O O . ILE B 1 139 ? 7.832 19 2.869 1 97.75 139 ILE B O 1
ATOM 4385 N N . GLN B 1 140 ? 6.418 20.172 4.082 1 96.69 140 GLN B N 1
ATOM 4386 C CA . GLN B 1 140 ? 5.77 19 4.648 1 96.69 140 GLN B CA 1
ATOM 4387 C C . GLN B 1 140 ? 5.074 18.172 3.568 1 96.69 140 GLN B C 1
ATOM 4389 O O . GLN B 1 140 ? 5.172 16.953 3.553 1 96.69 140 GLN B O 1
ATOM 4394 N N . GLU B 1 141 ? 4.379 18.844 2.684 1 97.56 141 GLU B N 1
ATOM 4395 C CA . GLU B 1 141 ? 3.658 18.141 1.626 1 97.56 141 GLU B CA 1
ATOM 4396 C C . GLU B 1 141 ? 4.621 17.422 0.68 1 97.56 141 GLU B C 1
ATOM 4398 O O . GLU B 1 141 ? 4.359 16.297 0.256 1 97.56 141 GLU B O 1
ATOM 4403 N N . LEU B 1 142 ? 5.742 18.109 0.346 1 98.19 142 LEU B N 1
ATOM 4404 C CA . LEU B 1 142 ? 6.754 17.469 -0.481 1 98.19 142 LEU B CA 1
ATOM 4405 C C . LEU B 1 142 ? 7.305 16.219 0.202 1 98.19 142 LEU B C 1
ATOM 4407 O O . LEU B 1 142 ? 7.41 15.164 -0.422 1 98.19 142 LEU B O 1
ATOM 4411 N N . SER B 1 143 ? 7.613 16.375 1.437 1 98 143 SER B N 1
ATOM 4412 C CA . SER B 1 143 ? 8.188 15.281 2.203 1 98 143 SER B CA 1
ATOM 4413 C C . SER B 1 143 ? 7.223 14.109 2.305 1 98 143 SER B C 1
ATOM 4415 O O . SER B 1 143 ? 7.598 12.961 2.062 1 98 143 SER B O 1
ATOM 4417 N N . LYS B 1 144 ? 5.969 14.367 2.656 1 96.44 144 LYS B N 1
ATOM 4418 C CA . LYS B 1 144 ? 4.961 13.328 2.824 1 96.44 144 LYS B CA 1
ATOM 4419 C C . LYS B 1 144 ? 4.68 12.617 1.503 1 96.44 144 LYS B C 1
ATOM 4421 O O . LYS B 1 144 ? 4.562 11.391 1.464 1 96.44 144 LYS B O 1
ATOM 4426 N N . THR B 1 145 ? 4.539 13.375 0.444 1 97.44 145 THR B N 1
ATOM 4427 C CA . THR B 1 145 ? 4.285 12.773 -0.861 1 97.44 145 THR B CA 1
ATOM 4428 C C . THR B 1 145 ? 5.465 11.906 -1.297 1 97.44 145 THR B C 1
ATOM 4430 O O . THR B 1 145 ? 5.273 10.82 -1.846 1 97.44 145 THR B O 1
ATOM 4433 N N . HIS B 1 146 ? 6.68 12.445 -1.026 1 97.56 146 HIS B N 1
ATOM 4434 C CA . HIS B 1 146 ? 7.859 11.648 -1.325 1 97.56 146 HIS B CA 1
ATOM 4435 C C . HIS B 1 146 ? 7.809 10.297 -0.615 1 97.56 146 HIS B C 1
ATOM 4437 O O . HIS B 1 146 ? 8.094 9.258 -1.218 1 97.56 146 HIS B O 1
ATOM 4443 N N . ASP B 1 147 ? 7.453 10.336 0.572 1 96.25 147 ASP B N 1
ATOM 4444 C CA . ASP B 1 147 ? 7.395 9.125 1.383 1 96.25 147 ASP B CA 1
ATOM 4445 C C . ASP B 1 147 ? 6.375 8.141 0.819 1 96.25 147 ASP B C 1
ATOM 4447 O O . ASP B 1 147 ? 6.645 6.938 0.728 1 96.25 147 ASP B O 1
ATOM 4451 N N . ILE B 1 148 ? 5.246 8.625 0.468 1 95.38 148 ILE B N 1
ATOM 4452 C CA . ILE B 1 148 ? 4.168 7.785 -0.048 1 95.38 148 ILE B CA 1
ATOM 4453 C C . ILE B 1 148 ? 4.59 7.16 -1.375 1 95.38 148 ILE B C 1
ATOM 4455 O O . ILE B 1 148 ? 4.391 5.965 -1.595 1 95.38 148 ILE B O 1
ATOM 4459 N N . VAL B 1 149 ? 5.145 7.957 -2.234 1 96.12 149 VAL B N 1
ATOM 4460 C CA . VAL B 1 149 ? 5.582 7.48 -3.541 1 96.12 149 VAL B CA 1
ATOM 4461 C C . VAL B 1 149 ? 6.695 6.445 -3.369 1 96.12 149 VAL B C 1
ATOM 4463 O O . VAL B 1 149 ? 6.688 5.406 -4.027 1 96.12 149 VAL B O 1
ATOM 4466 N N . SER B 1 150 ? 7.594 6.723 -2.451 1 95.19 150 SER B N 1
ATOM 4467 C CA . SER B 1 150 ? 8.695 5.805 -2.193 1 95.19 150 SER B CA 1
ATOM 4468 C C . SER B 1 150 ? 8.188 4.473 -1.648 1 95.19 150 SER B C 1
ATOM 4470 O O . SER B 1 150 ? 8.656 3.408 -2.059 1 95.19 150 SER B O 1
ATOM 4472 N N . LYS B 1 151 ? 7.266 4.539 -0.78 1 94.75 151 LYS B N 1
ATOM 4473 C CA . LYS B 1 151 ? 6.684 3.322 -0.224 1 94.75 151 LYS B CA 1
ATOM 4474 C C . LYS B 1 151 ? 5.953 2.52 -1.298 1 94.75 151 LYS B C 1
ATOM 4476 O O . LYS B 1 151 ? 6.078 1.294 -1.355 1 94.75 151 LYS B O 1
ATOM 4481 N N . SER B 1 152 ? 5.184 3.195 -2.111 1 94.88 152 SER B N 1
ATOM 4482 C CA . SER B 1 152 ? 4.477 2.531 -3.203 1 94.88 152 SER B CA 1
ATOM 4483 C C . SER B 1 152 ? 5.453 1.843 -4.152 1 94.88 152 SER B C 1
ATOM 4485 O O . SER B 1 152 ? 5.199 0.723 -4.602 1 94.88 152 SER B O 1
ATOM 4487 N N . LYS B 1 153 ? 6.52 2.535 -4.457 1 94.38 153 LYS B N 1
ATOM 4488 C CA . LYS B 1 153 ? 7.543 1.97 -5.328 1 94.38 153 LYS B CA 1
ATOM 4489 C C . LYS B 1 153 ? 8.148 0.708 -4.719 1 94.38 153 LYS B C 1
ATOM 4491 O O . LYS B 1 153 ? 8.328 -0.298 -5.41 1 94.38 153 LYS B O 1
ATOM 4496 N N . THR B 1 154 ? 8.453 0.801 -3.484 1 93.94 154 THR B N 1
ATOM 4497 C CA . THR B 1 154 ? 9.039 -0.339 -2.787 1 93.94 154 THR B CA 1
ATOM 4498 C C . THR B 1 154 ? 8.078 -1.524 -2.785 1 93.94 154 THR B C 1
ATOM 4500 O O . THR B 1 154 ? 8.484 -2.662 -3.021 1 93.94 154 THR B O 1
ATOM 4503 N N . GLU B 1 155 ? 6.844 -1.269 -2.504 1 94.75 155 GLU B N 1
ATOM 4504 C CA . GLU B 1 155 ? 5.832 -2.322 -2.523 1 94.75 155 GLU B CA 1
ATOM 4505 C C . GLU B 1 155 ? 5.719 -2.951 -3.908 1 94.75 155 GLU B C 1
ATOM 4507 O O . GLU B 1 155 ? 5.617 -4.176 -4.035 1 94.75 155 GLU B O 1
ATOM 4512 N N . LEU B 1 156 ? 5.66 -2.139 -4.879 1 94.75 156 LEU B N 1
ATOM 4513 C CA . LEU B 1 156 ? 5.594 -2.623 -6.254 1 94.75 156 LEU B CA 1
ATOM 4514 C C . LEU B 1 156 ? 6.812 -3.473 -6.594 1 94.75 156 LEU B C 1
ATOM 4516 O O . LEU B 1 156 ? 6.688 -4.527 -7.219 1 94.75 156 LEU B O 1
ATOM 4520 N N . TRP B 1 157 ? 7.992 -3.008 -6.18 1 93.75 157 TRP B N 1
ATOM 4521 C CA . TRP B 1 157 ? 9.219 -3.768 -6.418 1 93.75 157 TRP B CA 1
ATOM 4522 C C . TRP B 1 157 ? 9.141 -5.141 -5.762 1 93.75 157 TRP B C 1
ATOM 4524 O O . TRP B 1 157 ? 9.531 -6.145 -6.363 1 93.75 157 TRP B O 1
ATOM 4534 N N . HIS B 1 158 ? 8.625 -5.133 -4.664 1 94.12 158 HIS B N 1
ATOM 4535 C CA . HIS B 1 158 ? 8.453 -6.406 -3.975 1 94.12 158 HIS B CA 1
ATOM 4536 C C . HIS B 1 158 ? 7.531 -7.336 -4.754 1 94.12 158 HIS B C 1
ATOM 4538 O O . HIS B 1 158 ? 7.77 -8.547 -4.82 1 94.12 158 HIS B O 1
ATOM 4544 N N . ARG B 1 159 ? 6.547 -6.828 -5.285 1 94.69 159 ARG B N 1
ATOM 4545 C CA . ARG B 1 159 ? 5.633 -7.621 -6.098 1 94.69 159 ARG B CA 1
ATOM 4546 C C . ARG B 1 159 ? 6.34 -8.188 -7.324 1 94.69 159 ARG B C 1
ATOM 4548 O O . ARG B 1 159 ? 6.137 -9.344 -7.688 1 94.69 159 ARG B O 1
ATOM 4555 N N . VAL B 1 160 ? 7.129 -7.336 -7.914 1 95.44 160 VAL B N 1
ATOM 4556 C CA . VAL B 1 160 ? 7.883 -7.773 -9.086 1 95.44 160 VAL B CA 1
ATOM 4557 C C . VAL B 1 160 ? 8.82 -8.922 -8.695 1 95.44 160 VAL B C 1
ATOM 4559 O O . VAL B 1 160 ? 8.875 -9.945 -9.383 1 95.44 160 VAL B O 1
ATOM 4562 N N . LEU B 1 161 ? 9.43 -8.797 -7.547 1 94.19 161 LEU B N 1
ATOM 4563 C CA . LEU B 1 161 ? 10.453 -9.742 -7.109 1 94.19 161 LEU B CA 1
ATOM 4564 C C . LEU B 1 161 ? 9.82 -11.055 -6.656 1 94.19 161 LEU B C 1
ATOM 4566 O O . LEU B 1 161 ? 10.414 -12.125 -6.812 1 94.19 161 LEU B O 1
ATOM 4570 N N . THR B 1 162 ? 8.594 -10.969 -6.156 1 94.12 162 THR B N 1
ATOM 4571 C CA . THR B 1 162 ? 8.062 -12.156 -5.484 1 94.12 162 THR B CA 1
ATOM 4572 C C . THR B 1 162 ? 6.953 -12.789 -6.316 1 94.12 162 THR B C 1
ATOM 4574 O O . THR B 1 162 ? 6.57 -13.938 -6.074 1 94.12 162 THR B O 1
ATOM 4577 N N . HIS B 1 163 ? 6.461 -12.078 -7.219 1 95.94 163 HIS B N 1
ATOM 4578 C CA . HIS B 1 163 ? 5.371 -12.633 -8.016 1 95.94 163 HIS B CA 1
ATOM 4579 C C . HIS B 1 163 ? 5.789 -12.82 -9.469 1 95.94 163 HIS B C 1
ATOM 4581 O O . HIS B 1 163 ? 5.859 -13.953 -9.953 1 95.94 163 HIS B O 1
ATOM 4587 N N . TYR B 1 164 ? 6.164 -11.805 -10.102 1 97.12 164 TYR B N 1
ATOM 4588 C CA . TYR B 1 164 ? 6.312 -11.859 -11.547 1 97.12 164 TYR B CA 1
ATOM 4589 C C . TYR B 1 164 ? 7.633 -12.523 -11.938 1 97.12 164 TYR B C 1
ATOM 4591 O O . TYR B 1 164 ? 7.664 -13.391 -12.805 1 97.12 164 TYR B O 1
ATOM 4599 N N . LEU B 1 165 ? 8.711 -12.109 -11.258 1 96.44 165 LEU B N 1
ATOM 4600 C CA . LEU B 1 165 ? 10.016 -12.633 -11.672 1 96.44 165 LEU B CA 1
ATOM 4601 C C . LEU B 1 165 ? 10.109 -14.125 -11.406 1 96.44 165 LEU B C 1
ATOM 4603 O O . LEU B 1 165 ? 10.539 -14.891 -12.281 1 96.44 165 LEU B O 1
ATOM 4607 N N . PRO B 1 166 ? 9.648 -14.609 -10.297 1 95.25 166 PRO B N 1
ATOM 4608 C CA . PRO B 1 166 ? 9.703 -16.062 -10.109 1 95.25 166 PRO B CA 1
ATOM 4609 C C . PRO B 1 166 ? 8.922 -16.828 -11.172 1 95.25 166 PRO B C 1
ATOM 4611 O O . PRO B 1 166 ? 9.266 -17.969 -11.508 1 95.25 166 PRO B O 1
ATOM 4614 N N . LEU B 1 167 ? 7.914 -16.234 -11.766 1 96.62 167 LEU B N 1
ATOM 4615 C CA . LEU B 1 167 ? 7.066 -16.906 -12.742 1 96.62 167 LEU B CA 1
ATOM 4616 C C . LEU B 1 167 ? 7.652 -16.797 -14.141 1 96.62 167 LEU B C 1
ATOM 4618 O O . LEU B 1 167 ? 7.715 -17.781 -14.875 1 96.62 167 LEU B O 1
ATOM 4622 N N . TYR B 1 168 ? 8.117 -15.625 -14.477 1 97.31 168 TYR B N 1
ATOM 4623 C CA . TYR B 1 168 ? 8.305 -15.367 -15.898 1 97.31 168 TYR B CA 1
ATOM 4624 C C . TYR B 1 168 ? 9.773 -15.125 -16.219 1 97.31 168 TYR B C 1
ATOM 4626 O O . TYR B 1 168 ? 10.188 -15.227 -17.375 1 97.31 168 TYR B O 1
ATOM 4634 N N . PHE B 1 169 ? 10.578 -14.734 -15.281 1 96.62 169 PHE B N 1
ATOM 4635 C CA . PHE B 1 169 ? 12.008 -14.5 -15.469 1 96.62 169 PHE B CA 1
ATOM 4636 C C . PHE B 1 169 ? 12.758 -14.625 -14.141 1 96.62 169 PHE B C 1
ATOM 4638 O O . PHE B 1 169 ? 13.344 -13.656 -13.664 1 96.62 169 PHE B O 1
ATOM 4645 N N . PRO B 1 170 ? 12.828 -15.836 -13.555 1 95 170 PRO B N 1
ATOM 4646 C CA . PRO B 1 170 ? 13.336 -16.047 -12.203 1 95 170 PRO B CA 1
ATOM 4647 C C . PRO B 1 170 ? 14.773 -15.57 -12.031 1 95 170 PRO B C 1
ATOM 4649 O O . PRO B 1 170 ? 15.156 -15.133 -10.945 1 95 170 PRO B O 1
ATOM 4652 N N . GLU B 1 171 ? 15.633 -15.531 -13.109 1 94.69 171 GLU B N 1
ATOM 4653 C CA . GLU B 1 171 ? 17.047 -15.219 -13.023 1 94.69 171 GLU B CA 1
ATOM 4654 C C . GLU B 1 171 ? 17.281 -13.711 -13.109 1 94.69 171 GLU B C 1
ATOM 4656 O O . GLU B 1 171 ? 18.391 -13.234 -12.844 1 94.69 171 GLU B O 1
ATOM 4661 N N . ALA B 1 172 ? 16.266 -12.977 -13.391 1 94.06 172 ALA B N 1
ATOM 4662 C CA . ALA B 1 172 ? 16.438 -11.586 -13.789 1 94.06 172 ALA B CA 1
ATOM 4663 C C . ALA B 1 172 ? 16.891 -10.727 -12.609 1 94.06 172 ALA B C 1
ATOM 4665 O O . ALA B 1 172 ? 17.594 -9.734 -12.789 1 94.06 172 ALA B O 1
ATOM 4666 N N . ASP B 1 173 ? 16.516 -11.039 -11.414 1 90.62 173 ASP B N 1
ATOM 4667 C CA . ASP B 1 173 ? 16.781 -10.219 -10.242 1 90.62 173 ASP B CA 1
ATOM 4668 C C . ASP B 1 173 ? 18.281 -10.016 -10.055 1 90.62 173 ASP B C 1
ATOM 4670 O O . ASP B 1 173 ? 18.719 -9.008 -9.484 1 90.62 173 ASP B O 1
ATOM 4674 N N . ARG B 1 174 ? 19.125 -10.906 -10.492 1 90.19 174 ARG B N 1
ATOM 4675 C CA . ARG B 1 174 ? 20.578 -10.828 -10.305 1 90.19 174 ARG B CA 1
ATOM 4676 C C . ARG B 1 174 ? 21.156 -9.664 -11.086 1 90.19 174 ARG B C 1
ATOM 4678 O O . ARG B 1 174 ? 22.281 -9.219 -10.812 1 90.19 174 ARG B O 1
ATOM 4685 N N . PHE B 1 175 ? 20.391 -9.227 -12.07 1 90 175 PHE B N 1
ATOM 4686 C CA . PHE B 1 175 ? 20.906 -8.164 -12.922 1 90 175 PHE B CA 1
ATOM 4687 C C . PHE B 1 175 ? 20.531 -6.797 -12.352 1 90 175 PHE B C 1
ATOM 4689 O O . PHE B 1 175 ? 21.047 -5.77 -12.812 1 90 175 PHE B O 1
ATOM 4696 N N . HIS B 1 176 ? 19.609 -6.82 -11.352 1 86.06 176 HIS B N 1
ATOM 4697 C CA . HIS B 1 176 ? 19.172 -5.555 -10.773 1 86.06 176 HIS B CA 1
ATOM 4698 C C . HIS B 1 176 ? 20.25 -4.969 -9.859 1 86.06 176 HIS B C 1
ATOM 4700 O O . HIS B 1 176 ? 20.875 -5.699 -9.086 1 86.06 176 HIS B O 1
ATOM 4706 N N . ARG B 1 177 ? 20.625 -3.672 -9.922 1 75.12 177 ARG B N 1
ATOM 4707 C CA . ARG B 1 177 ? 21.688 -3.053 -9.133 1 75.12 177 ARG B CA 1
ATOM 4708 C C . ARG B 1 177 ? 21.125 -1.968 -8.219 1 75.12 177 ARG B C 1
ATOM 4710 O O . ARG B 1 177 ? 21.453 -1.909 -7.039 1 75.12 177 ARG B O 1
ATOM 4717 N N . SER B 1 178 ? 20.391 -1.086 -8.797 1 69.88 178 SER B N 1
ATOM 4718 C CA . SER B 1 178 ? 19.922 0.038 -7.996 1 69.88 178 SER B CA 1
ATOM 4719 C C . SER B 1 178 ? 18.422 0.286 -8.211 1 69.88 178 SER B C 1
ATOM 4721 O O . SER B 1 178 ? 17.938 0.234 -9.344 1 69.88 178 SER B O 1
ATOM 4723 N N . SER B 1 179 ? 17.828 0.553 -7.098 1 63.5 179 SER B N 1
ATOM 4724 C CA . SER B 1 179 ? 16.391 0.826 -7.141 1 63.5 179 SER B CA 1
ATOM 4725 C C . SER B 1 179 ? 16.109 2.229 -7.672 1 63.5 179 SER B C 1
ATOM 4727 O O . SER B 1 179 ? 14.961 2.564 -7.98 1 63.5 179 SER B O 1
ATOM 4729 N N . ARG B 1 180 ? 17.109 2.992 -7.883 1 68.81 180 ARG B N 1
ATOM 4730 C CA . ARG B 1 180 ? 16.906 4.363 -8.336 1 68.81 180 ARG B CA 1
ATOM 4731 C C . ARG B 1 180 ? 16.812 4.426 -9.859 1 68.81 180 ARG B C 1
ATOM 4733 O O . ARG B 1 180 ? 16.266 5.379 -10.414 1 68.81 180 ARG B O 1
ATOM 4740 N N . SER B 1 181 ? 17.344 3.359 -10.391 1 75.81 181 SER B N 1
ATOM 4741 C CA . SER B 1 181 ? 17.438 3.408 -11.844 1 75.81 181 SER B CA 1
ATOM 4742 C C . SER B 1 181 ? 16.203 2.789 -12.492 1 75.81 181 SER B C 1
ATOM 4744 O O . SER B 1 181 ? 15.648 1.812 -11.984 1 75.81 181 SER B O 1
ATOM 4746 N N . ASP B 1 182 ? 15.789 3.428 -13.562 1 86.62 182 ASP B N 1
ATOM 4747 C CA . ASP B 1 182 ? 14.602 3.062 -14.328 1 86.62 182 ASP B CA 1
ATOM 4748 C C . ASP B 1 182 ? 14.93 1.984 -15.359 1 86.62 182 ASP B C 1
ATOM 4750 O O . ASP B 1 182 ? 14.023 1.335 -15.891 1 86.62 182 ASP B O 1
ATOM 4754 N N . TRP B 1 183 ? 16.188 1.706 -15.602 1 88.75 183 TRP B N 1
ATOM 4755 C CA . TRP B 1 183 ? 16.547 0.906 -16.766 1 88.75 183 TRP B CA 1
ATOM 4756 C C . TRP B 1 183 ? 16.031 -0.521 -16.625 1 88.75 183 TRP B C 1
ATOM 4758 O O . TRP B 1 183 ? 15.578 -1.122 -17.609 1 88.75 183 TRP B O 1
ATOM 4768 N N . PHE B 1 184 ? 16.172 -1.054 -15.461 1 92.38 184 PHE B N 1
ATOM 4769 C CA . PHE B 1 184 ? 15.789 -2.445 -15.25 1 92.38 184 PHE B CA 1
ATOM 4770 C C . PHE B 1 184 ? 14.297 -2.646 -15.508 1 92.38 184 PHE B C 1
ATOM 4772 O O . PHE B 1 184 ? 13.898 -3.623 -16.141 1 92.38 184 PHE B O 1
ATOM 4779 N N . PHE B 1 185 ? 13.43 -1.698 -15.016 1 93.38 185 PHE B N 1
ATOM 4780 C CA . PHE B 1 185 ? 12.008 -1.766 -15.312 1 93.38 185 PHE B CA 1
ATOM 4781 C C . PHE B 1 185 ? 11.75 -1.6 -16.797 1 93.38 185 PHE B C 1
ATOM 4783 O O . PHE B 1 185 ? 10.914 -2.301 -17.375 1 93.38 185 PHE B O 1
ATOM 4790 N N . ALA B 1 186 ? 12.445 -0.624 -17.375 1 94.06 186 ALA B N 1
ATOM 4791 C CA . ALA B 1 186 ? 12.32 -0.419 -18.812 1 94.06 186 ALA B CA 1
ATOM 4792 C C . ALA B 1 186 ? 12.719 -1.674 -19.578 1 94.06 186 ALA B C 1
ATOM 4794 O O . ALA B 1 186 ? 12.062 -2.047 -20.547 1 94.06 186 ALA B O 1
ATOM 4795 N N . PHE B 1 187 ? 13.805 -2.316 -19.156 1 94.81 187 PHE B N 1
ATOM 4796 C CA . PHE B 1 187 ? 14.297 -3.545 -19.781 1 94.81 187 PHE B CA 1
ATOM 4797 C C . PHE B 1 187 ? 13.258 -4.656 -19.672 1 94.81 187 PHE B C 1
ATOM 4799 O O . PHE B 1 187 ? 12.922 -5.301 -20.656 1 94.81 187 PHE B O 1
ATOM 4806 N N . LEU B 1 188 ? 12.719 -4.855 -18.453 1 95.81 188 LEU B N 1
ATOM 4807 C CA . LEU B 1 188 ? 11.734 -5.91 -18.234 1 95.81 188 LEU B CA 1
ATOM 4808 C C . LEU B 1 188 ? 10.453 -5.629 -19 1 95.81 188 LEU B C 1
ATOM 4810 O O . LEU B 1 188 ? 9.773 -6.555 -19.453 1 95.81 188 LEU B O 1
ATOM 4814 N N . GLU B 1 189 ? 10.086 -4.352 -19.047 1 95.94 189 GLU B N 1
ATOM 4815 C CA . GLU B 1 189 ? 8.891 -3.994 -19.812 1 95.94 189 GLU B CA 1
ATOM 4816 C C . GLU B 1 189 ? 9.031 -4.391 -21.281 1 95.94 189 GLU B C 1
ATOM 4818 O O . GLU B 1 189 ? 8.07 -4.859 -21.891 1 95.94 189 GLU B O 1
ATOM 4823 N N . ARG B 1 190 ? 10.211 -4.234 -21.844 1 95.75 190 ARG B N 1
ATOM 4824 C CA . ARG B 1 190 ? 10.477 -4.602 -23.219 1 95.75 190 ARG B CA 1
ATOM 4825 C C . ARG B 1 190 ? 10.633 -6.113 -23.375 1 95.75 190 ARG B C 1
ATOM 4827 O O . ARG B 1 190 ? 10.18 -6.699 -24.359 1 95.75 190 ARG B O 1
ATOM 4834 N N . TYR B 1 191 ? 11.312 -6.73 -22.375 1 96.81 191 TYR B N 1
ATOM 4835 C CA . TYR B 1 191 ? 11.555 -8.172 -22.391 1 96.81 191 TYR B CA 1
ATOM 4836 C C . TYR B 1 191 ? 11.078 -8.812 -21.094 1 96.81 191 TYR B C 1
ATOM 4838 O O . TYR B 1 191 ? 11.891 -9.305 -20.312 1 96.81 191 TYR B O 1
ATOM 4846 N N . PRO B 1 192 ? 9.758 -8.938 -20.922 1 96.81 192 PRO B N 1
ATOM 4847 C CA . PRO B 1 192 ? 9.219 -9.469 -19.656 1 96.81 192 PRO B CA 1
ATOM 4848 C C . PRO B 1 192 ? 9.492 -10.961 -19.484 1 96.81 192 PRO B C 1
ATOM 4850 O O . PRO B 1 192 ? 9.406 -11.477 -18.375 1 96.81 192 PRO B O 1
ATOM 4853 N N . SER B 1 193 ? 9.797 -11.602 -20.562 1 96.88 193 SER B N 1
ATOM 4854 C CA . SER B 1 193 ? 10.078 -13.031 -20.562 1 96.88 193 SER B CA 1
ATOM 4855 C C . SER B 1 193 ? 11.406 -13.336 -21.266 1 96.88 193 SER B C 1
ATOM 4857 O O . SER B 1 193 ? 11.734 -12.727 -22.281 1 96.88 193 SER B O 1
ATOM 4859 N N . PRO B 1 194 ? 12.156 -14.234 -20.688 1 97 194 PRO B N 1
ATOM 4860 C CA . PRO B 1 194 ? 13.406 -14.625 -21.344 1 97 194 PRO B CA 1
ATOM 4861 C C . PRO B 1 194 ? 13.195 -15.242 -22.719 1 97 194 PRO B C 1
ATOM 4863 O O . PRO B 1 194 ? 14.094 -15.203 -23.562 1 97 194 PRO B O 1
ATOM 4866 N N . HIS B 1 195 ? 12.023 -15.789 -22.969 1 95.56 195 HIS B N 1
ATOM 4867 C CA . HIS B 1 195 ? 11.727 -16.422 -24.25 1 95.56 195 HIS B CA 1
ATOM 4868 C C . HIS B 1 195 ? 11.68 -15.406 -25.391 1 95.56 195 HIS B C 1
ATOM 4870 O O . HIS B 1 195 ? 11.914 -15.75 -26.547 1 95.56 195 HIS B O 1
ATOM 4876 N N . LEU B 1 196 ? 11.375 -14.156 -25.031 1 96.19 196 LEU B N 1
ATOM 4877 C CA . LEU B 1 196 ? 11.398 -13.086 -26.016 1 96.19 196 LEU B CA 1
ATOM 4878 C C . LEU B 1 196 ? 12.836 -12.758 -26.422 1 96.19 196 LEU B C 1
ATOM 4880 O O . LEU B 1 196 ? 13.086 -12.367 -27.562 1 96.19 196 LEU B O 1
ATOM 4884 N N . ILE B 1 197 ? 13.695 -12.898 -25.484 1 97.38 197 ILE B N 1
ATOM 4885 C CA . ILE B 1 197 ? 15.109 -12.633 -25.703 1 97.38 197 ILE B CA 1
ATOM 4886 C C . ILE B 1 197 ? 15.727 -13.758 -26.531 1 97.38 197 ILE B C 1
ATOM 4888 O O . ILE B 1 197 ? 16.344 -13.508 -27.562 1 97.38 197 ILE B O 1
ATOM 4892 N N . SER B 1 198 ? 15.477 -14.992 -26.141 1 96.12 198 SER B N 1
ATOM 4893 C CA . SER B 1 198 ? 16.094 -16.141 -26.781 1 96.12 198 SER B CA 1
ATOM 4894 C C . SER B 1 198 ? 15.508 -16.391 -28.172 1 96.12 198 SER B C 1
ATOM 4896 O O . SER B 1 198 ? 16.062 -17.172 -28.953 1 96.12 198 SER B O 1
ATOM 4898 N N . ALA B 1 199 ? 14.391 -15.789 -28.453 1 95.88 199 ALA B N 1
ATOM 4899 C CA . ALA B 1 199 ? 13.789 -15.906 -29.781 1 95.88 199 ALA B CA 1
ATOM 4900 C C . ALA B 1 199 ? 14.586 -15.109 -30.812 1 95.88 199 ALA B C 1
ATOM 4902 O O . ALA B 1 199 ? 14.438 -15.32 -32 1 95.88 199 ALA B O 1
ATOM 4903 N N . MET B 1 200 ? 15.438 -14.219 -30.312 1 96.19 200 MET B N 1
ATOM 4904 C CA . MET B 1 200 ? 16.297 -13.414 -31.172 1 96.19 200 MET B CA 1
ATOM 4905 C C . MET B 1 200 ? 17.719 -13.953 -31.172 1 96.19 200 MET B C 1
ATOM 4907 O O . MET B 1 200 ? 18.109 -14.703 -30.266 1 96.19 200 MET B O 1
ATOM 4911 N N . SER B 1 201 ? 18.484 -13.562 -32.188 1 97.69 201 SER B N 1
ATOM 4912 C CA . SER B 1 201 ? 19.922 -13.82 -32.125 1 97.69 201 SER B CA 1
ATOM 4913 C C . SER B 1 201 ? 20.578 -12.922 -31.078 1 97.69 201 SER B C 1
ATOM 4915 O O . SER B 1 201 ? 20.047 -11.875 -30.703 1 97.69 201 SER B O 1
ATOM 4917 N N . LYS B 1 202 ? 21.703 -13.359 -30.656 1 97.19 202 LYS B N 1
ATOM 4918 C CA . LYS B 1 202 ? 22.438 -12.578 -29.656 1 97.19 202 LYS B CA 1
ATOM 4919 C C . LYS B 1 202 ? 22.719 -11.172 -30.156 1 97.19 202 LYS B C 1
ATOM 4921 O O . LYS B 1 202 ? 22.5 -10.188 -29.438 1 97.19 202 LYS B O 1
ATOM 4926 N N . GLU B 1 203 ? 23.141 -11.078 -31.359 1 96.81 203 GLU B N 1
ATOM 4927 C CA . GLU B 1 203 ? 23.484 -9.789 -31.938 1 96.81 203 GLU B CA 1
ATOM 4928 C C . GLU B 1 203 ? 22.266 -8.891 -32.062 1 96.81 203 GLU B C 1
ATOM 4930 O O . GLU B 1 203 ? 22.328 -7.699 -31.766 1 96.81 203 GLU B O 1
ATOM 4935 N N . ALA B 1 204 ? 21.156 -9.461 -32.469 1 97.31 204 ALA B N 1
ATOM 4936 C CA . ALA B 1 204 ? 19.922 -8.703 -32.625 1 97.31 204 ALA B CA 1
ATOM 4937 C C . ALA B 1 204 ? 19.422 -8.195 -31.266 1 97.31 204 ALA B C 1
ATOM 4939 O O . ALA B 1 204 ? 18.953 -7.062 -31.156 1 97.31 204 ALA B O 1
ATOM 4940 N N . PHE B 1 205 ? 19.547 -9.047 -30.328 1 97.12 205 PHE B N 1
ATOM 4941 C CA . PHE B 1 205 ? 19.125 -8.672 -28.984 1 97.12 205 PHE B CA 1
ATOM 4942 C C . PHE B 1 205 ? 19.969 -7.52 -28.453 1 97.12 205 PHE B C 1
ATOM 4944 O O . PHE B 1 205 ? 19.438 -6.539 -27.922 1 97.12 205 PHE B O 1
ATOM 4951 N N . ILE B 1 206 ? 21.219 -7.66 -28.547 1 96 206 ILE B N 1
ATOM 4952 C CA . ILE B 1 206 ? 22.125 -6.641 -28.031 1 96 206 ILE B CA 1
ATOM 4953 C C . ILE B 1 206 ? 21.844 -5.305 -28.703 1 96 206 ILE B C 1
ATOM 4955 O O . ILE B 1 206 ? 21.797 -4.262 -28.047 1 96 206 ILE B O 1
ATOM 4959 N N . ALA B 1 207 ? 21.625 -5.348 -30.016 1 95.38 207 ALA B N 1
ATOM 4960 C CA . ALA B 1 207 ? 21.328 -4.125 -30.75 1 95.38 207 ALA B CA 1
ATOM 4961 C C . ALA B 1 207 ? 20.016 -3.506 -30.266 1 95.38 207 ALA B C 1
ATOM 4963 O O . ALA B 1 207 ? 19.922 -2.289 -30.094 1 95.38 207 ALA B O 1
ATOM 4964 N N . ASP B 1 208 ? 19.047 -4.336 -30.047 1 95.12 208 ASP B N 1
ATOM 4965 C CA . ASP B 1 208 ? 17.719 -3.875 -29.672 1 95.12 208 ASP B CA 1
ATOM 4966 C C . ASP B 1 208 ? 17.703 -3.355 -28.234 1 95.12 208 ASP B C 1
ATOM 4968 O O . ASP B 1 208 ? 17.016 -2.387 -27.922 1 95.12 208 ASP B O 1
ATOM 4972 N N . ALA B 1 209 ? 18.438 -3.982 -27.312 1 94.94 209 ALA B N 1
ATOM 4973 C CA . ALA B 1 209 ? 18.422 -3.68 -25.891 1 94.94 209 ALA B CA 1
ATOM 4974 C C . ALA B 1 209 ? 19.391 -2.557 -25.547 1 94.94 209 ALA B C 1
ATOM 4976 O O . ALA B 1 209 ? 19.375 -2.02 -24.438 1 94.94 209 ALA B O 1
ATOM 4977 N N . TRP B 1 210 ? 20.188 -2.135 -26.484 1 93.06 210 TRP B N 1
ATOM 4978 C CA . TRP B 1 210 ? 21.297 -1.233 -26.25 1 93.06 210 TRP B CA 1
ATOM 4979 C C . TRP B 1 210 ? 20.828 0.073 -25.625 1 93.06 210 TRP B C 1
ATOM 4981 O O . TRP B 1 210 ? 21.406 0.554 -24.641 1 93.06 210 TRP B O 1
ATOM 4991 N N . ASP B 1 211 ? 19.734 0.584 -26.016 1 88.94 211 ASP B N 1
ATOM 4992 C CA . ASP B 1 211 ? 19.297 1.916 -25.609 1 88.94 211 ASP B CA 1
ATOM 4993 C C . ASP B 1 211 ? 18.5 1.857 -24.312 1 88.94 211 ASP B C 1
ATOM 4995 O O . ASP B 1 211 ? 18.266 2.885 -23.672 1 88.94 211 ASP B O 1
ATOM 4999 N N . VAL B 1 212 ? 18.047 0.739 -23.984 1 87.62 212 VAL B N 1
ATOM 5000 C CA . VAL B 1 212 ? 17.25 0.603 -22.766 1 87.62 212 VAL B CA 1
ATOM 5001 C C . VAL B 1 212 ? 18.172 0.578 -21.547 1 87.62 212 VAL B C 1
ATOM 5003 O O . VAL B 1 212 ? 17.812 1.116 -20.484 1 87.62 212 VAL B O 1
ATOM 5006 N N . VAL B 1 213 ? 19.312 -0.131 -21.734 1 82.06 213 VAL B N 1
ATOM 5007 C CA . VAL B 1 213 ? 20.266 -0.235 -20.641 1 82.06 213 VAL B CA 1
ATOM 5008 C C . VAL B 1 213 ? 21.109 1.031 -20.562 1 82.06 213 VAL B C 1
ATOM 5010 O O . VAL B 1 213 ? 21.641 1.488 -21.578 1 82.06 213 VAL B O 1
ATOM 5013 N N . GLY B 1 214 ? 20.781 1.966 -19.75 1 66.75 214 GLY B N 1
ATOM 5014 C CA . GLY B 1 214 ? 21.484 3.234 -19.625 1 66.75 214 GLY B CA 1
ATOM 5015 C C . GLY B 1 214 ? 23 3.096 -19.734 1 66.75 214 GLY B C 1
ATOM 5016 O O . GLY B 1 214 ? 23.5 2.049 -20.141 1 66.75 214 GLY B O 1
ATOM 5017 N N . ARG B 1 215 ? 23.75 4.207 -19.484 1 64.06 215 ARG B N 1
ATOM 5018 C CA . ARG B 1 215 ? 25.188 4.348 -19.641 1 64.06 215 ARG B CA 1
ATOM 5019 C C . ARG B 1 215 ? 25.938 3.551 -18.578 1 64.06 215 ARG B C 1
ATOM 5021 O O . ARG B 1 215 ? 26.141 4.031 -17.469 1 64.06 215 ARG B O 1
ATOM 5028 N N . LYS B 1 216 ? 25.781 2.268 -18.766 1 62.59 216 LYS B N 1
ATOM 5029 C CA . LYS B 1 216 ? 26.547 1.44 -17.844 1 62.59 216 LYS B CA 1
ATOM 5030 C C . LYS B 1 216 ? 27.875 1.021 -18.469 1 62.59 216 LYS B C 1
ATOM 5032 O O . LYS B 1 216 ? 27.984 0.89 -19.688 1 62.59 216 LYS B O 1
ATOM 5037 N N . VAL B 1 217 ? 28.859 0.958 -17.594 1 66.06 217 VAL B N 1
ATOM 5038 C CA . VAL B 1 217 ? 30.156 0.398 -17.953 1 66.06 217 VAL B CA 1
ATOM 5039 C C . VAL B 1 217 ? 30 -1.08 -18.312 1 66.06 217 VAL B C 1
ATOM 5041 O O . VAL B 1 217 ? 29.203 -1.787 -17.703 1 66.06 217 VAL B O 1
ATOM 5044 N N . ALA B 1 218 ? 30.453 -1.465 -19.438 1 82.25 218 ALA B N 1
ATOM 5045 C CA . ALA B 1 218 ? 30.484 -2.844 -19.922 1 82.25 218 ALA B CA 1
ATOM 5046 C C . ALA B 1 218 ? 29.094 -3.316 -20.328 1 82.25 218 ALA B C 1
ATOM 5048 O O . ALA B 1 218 ? 28.688 -4.434 -19.984 1 82.25 218 ALA B O 1
ATOM 5049 N N . LYS B 1 219 ? 28.406 -2.482 -21.016 1 86.88 219 LYS B N 1
ATOM 5050 C CA . LYS B 1 219 ? 27.047 -2.717 -21.5 1 86.88 219 LYS B CA 1
ATOM 5051 C C . LYS B 1 219 ? 26.969 -4.012 -22.312 1 86.88 219 LYS B C 1
ATOM 5053 O O . LYS B 1 219 ? 26.062 -4.816 -22.109 1 86.88 219 LYS B O 1
ATOM 5058 N N . GLU B 1 220 ? 27.938 -4.207 -23.094 1 89.38 220 GLU B N 1
ATOM 5059 C CA . GLU B 1 220 ? 27.953 -5.398 -23.938 1 89.38 220 GLU B CA 1
ATOM 5060 C C . GLU B 1 220 ? 28.062 -6.668 -23.109 1 89.38 220 GLU B C 1
ATOM 5062 O O . GLU B 1 220 ? 27.406 -7.672 -23.391 1 89.38 220 GLU B O 1
ATOM 5067 N N . ARG B 1 221 ? 28.875 -6.621 -22.156 1 92 221 ARG B N 1
ATOM 5068 C CA . ARG B 1 221 ? 29.062 -7.77 -21.266 1 92 221 ARG B CA 1
ATOM 5069 C C . ARG B 1 221 ? 27.766 -8.086 -20.516 1 92 221 ARG B C 1
ATOM 5071 O O . ARG B 1 221 ? 27.391 -9.25 -20.391 1 92 221 ARG B O 1
ATOM 5078 N N . LEU B 1 222 ? 27.141 -7.109 -20.078 1 92.62 222 LEU B N 1
ATOM 5079 C CA . LEU B 1 222 ? 25.891 -7.281 -19.344 1 92.62 222 LEU B CA 1
ATOM 5080 C C . LEU B 1 222 ? 24.828 -7.891 -20.234 1 92.62 222 LEU B C 1
ATOM 5082 O O . LEU B 1 222 ? 24.172 -8.867 -19.859 1 92.62 222 LEU B O 1
ATOM 5086 N N . LEU B 1 223 ? 24.656 -7.367 -21.422 1 95.19 223 LEU B N 1
ATOM 5087 C CA . LEU B 1 223 ? 23.625 -7.828 -22.344 1 95.19 223 LEU B CA 1
ATOM 5088 C C . LEU B 1 223 ? 23.922 -9.25 -22.812 1 95.19 223 LEU B C 1
ATOM 5090 O O . LEU B 1 223 ? 23 -10.047 -22.984 1 95.19 223 LEU B O 1
ATOM 5094 N N . SER B 1 224 ? 25.219 -9.523 -22.969 1 95.81 224 SER B N 1
ATOM 5095 C CA . SER B 1 224 ? 25.609 -10.891 -23.328 1 95.81 224 SER B CA 1
ATOM 5096 C C . SER B 1 224 ? 25.25 -11.867 -22.219 1 95.81 224 SER B C 1
ATOM 5098 O O . SER B 1 224 ? 24.75 -12.969 -22.484 1 95.81 224 SER B O 1
ATOM 5100 N N . ASP B 1 225 ? 25.5 -11.445 -21.047 1 95.75 225 ASP B N 1
ATOM 5101 C CA . ASP B 1 225 ? 25.172 -12.281 -19.906 1 95.75 225 ASP B CA 1
ATOM 5102 C C . ASP B 1 225 ? 23.672 -12.508 -19.797 1 95.75 225 ASP B C 1
ATOM 5104 O O . ASP B 1 225 ? 23.234 -13.625 -19.516 1 95.75 225 ASP B O 1
ATOM 5108 N N . ILE B 1 226 ? 22.891 -11.516 -20.031 1 96.12 226 ILE B N 1
ATOM 5109 C CA . ILE B 1 226 ? 21.438 -11.617 -19.984 1 96.12 226 ILE B CA 1
ATOM 5110 C C . ILE B 1 226 ? 20.969 -12.594 -21.062 1 96.12 226 ILE B C 1
ATOM 5112 O O . ILE B 1 226 ? 20.109 -13.445 -20.812 1 96.12 226 ILE B O 1
ATOM 5116 N N . TYR B 1 227 ? 21.547 -12.492 -22.219 1 97.69 227 TYR B N 1
ATOM 5117 C CA . TYR B 1 227 ? 21.172 -13.375 -23.328 1 97.69 227 TYR B CA 1
ATOM 5118 C C . TYR B 1 227 ? 21.453 -14.828 -22.984 1 97.69 227 TYR B C 1
ATOM 5120 O O . TYR B 1 227 ? 20.594 -15.695 -23.156 1 97.69 227 TYR B O 1
ATOM 5128 N N . GLU B 1 228 ? 22.641 -15.109 -22.5 1 97.31 228 GLU B N 1
ATOM 5129 C CA . GLU B 1 228 ? 23.016 -16.469 -22.156 1 97.31 228 GLU B CA 1
ATOM 5130 C C . GLU B 1 228 ? 22.125 -17.031 -21.047 1 97.31 228 GLU B C 1
ATOM 5132 O O . GLU B 1 228 ? 21.797 -18.219 -21.047 1 97.31 228 GLU B O 1
ATOM 5137 N N . THR B 1 229 ? 21.766 -16.172 -20.172 1 96.81 229 THR B N 1
ATOM 5138 C CA . THR B 1 229 ? 20.859 -16.562 -19.094 1 96.81 229 THR B CA 1
ATOM 5139 C C . THR B 1 229 ? 19.469 -16.875 -19.641 1 96.81 229 THR B C 1
ATOM 5141 O O . THR B 1 229 ? 18.844 -17.859 -19.234 1 96.81 229 THR B O 1
ATOM 5144 N N . ALA B 1 230 ? 18.969 -16.031 -20.547 1 97.44 230 ALA B N 1
ATOM 5145 C CA . ALA B 1 230 ? 17.641 -16.203 -21.125 1 97.44 230 ALA B CA 1
ATOM 5146 C C . ALA B 1 230 ? 17.531 -17.531 -21.875 1 97.44 230 ALA B C 1
ATOM 5148 O O . ALA B 1 230 ? 16.484 -18.172 -21.844 1 97.44 230 ALA B O 1
ATOM 5149 N N . LYS B 1 231 ? 18.578 -18.016 -22.422 1 95.94 231 LYS B N 1
ATOM 5150 C CA . LYS B 1 231 ? 18.609 -19.25 -23.219 1 95.94 231 LYS B CA 1
ATOM 5151 C C . LYS B 1 231 ? 18.344 -20.469 -22.359 1 95.94 231 LYS B C 1
ATOM 5153 O O . LYS B 1 231 ? 17.797 -21.469 -22.828 1 95.94 231 LYS B O 1
ATOM 5158 N N . VAL B 1 232 ? 18.734 -20.328 -21.156 1 95.81 232 VAL B N 1
ATOM 5159 C CA . VAL B 1 232 ? 18.609 -21.484 -20.281 1 95.81 232 VAL B CA 1
ATOM 5160 C C . VAL B 1 232 ? 17.688 -21.172 -19.109 1 95.81 232 VAL B C 1
ATOM 5162 O O . VAL B 1 232 ? 17.844 -21.734 -18.031 1 95.81 232 VAL B O 1
ATOM 5165 N N . SER B 1 233 ? 16.828 -20.234 -19.297 1 96.62 233 SER B N 1
ATOM 5166 C CA . SER B 1 233 ? 15.945 -19.812 -18.219 1 96.62 233 SER B CA 1
ATOM 5167 C C . SER B 1 233 ? 14.891 -20.875 -17.922 1 96.62 233 SER B C 1
ATOM 5169 O O . SER B 1 233 ? 14.445 -21.594 -18.812 1 96.62 233 SER B O 1
ATOM 5171 N N . VAL B 1 234 ? 14.414 -20.922 -16.656 1 95.31 234 VAL B N 1
ATOM 5172 C CA . VAL B 1 234 ? 13.375 -21.859 -16.234 1 95.31 234 VAL B CA 1
ATOM 5173 C C . VAL B 1 234 ? 12.031 -21.141 -16.172 1 95.31 234 VAL B C 1
ATOM 5175 O O . VAL B 1 234 ? 11.039 -21.703 -15.703 1 95.31 234 VAL B O 1
ATOM 5178 N N . GLY B 1 235 ? 12.008 -19.875 -16.641 1 95.75 235 GLY B N 1
ATOM 5179 C CA . GLY B 1 235 ? 10.766 -19.109 -16.625 1 95.75 235 GLY B CA 1
ATOM 5180 C C . GLY B 1 235 ? 9.641 -19.797 -17.375 1 95.75 235 GLY B C 1
ATOM 5181 O O . GLY B 1 235 ? 9.883 -20.5 -18.375 1 95.75 235 GLY B O 1
ATOM 5182 N N . LEU B 1 236 ? 8.422 -19.609 -16.906 1 96.88 236 LEU B N 1
ATOM 5183 C CA . LEU B 1 236 ? 7.262 -20.234 -17.547 1 96.88 236 LEU B CA 1
ATOM 5184 C C . LEU B 1 236 ? 7.129 -19.766 -19 1 96.88 236 LEU B C 1
ATOM 5186 O O . LEU B 1 236 ? 7.285 -18.578 -19.297 1 96.88 236 LEU B O 1
ATOM 5190 N N . PRO B 1 237 ? 6.895 -20.672 -19.828 1 95 237 PRO B N 1
ATOM 5191 C CA . PRO B 1 237 ? 6.805 -20.359 -21.25 1 95 237 PRO B CA 1
ATOM 5192 C C . PRO B 1 237 ? 5.449 -19.766 -21.641 1 95 237 PRO B C 1
ATOM 5194 O O . PRO B 1 237 ? 4.621 -20.438 -22.25 1 95 237 PRO B O 1
ATOM 5197 N N . VAL B 1 238 ? 5.242 -18.531 -21.391 1 95.25 238 VAL B N 1
ATOM 5198 C CA . VAL B 1 238 ? 4 -17.859 -21.734 1 95.25 238 VAL B CA 1
ATOM 5199 C C . VAL B 1 238 ? 4.184 -17.078 -23.047 1 95.25 238 VAL B C 1
ATOM 5201 O O . VAL B 1 238 ? 5.293 -16.656 -23.375 1 95.25 238 VAL B O 1
ATOM 5204 N N . ALA B 1 239 ? 3.1 -16.969 -23.766 1 94.19 239 ALA B N 1
ATOM 5205 C CA . ALA B 1 239 ? 3.148 -16.25 -25.031 1 94.19 239 ALA B CA 1
ATOM 5206 C C . ALA B 1 239 ? 3.387 -14.766 -24.812 1 94.19 239 ALA B C 1
ATOM 5208 O O . ALA B 1 239 ? 2.941 -14.195 -23.812 1 94.19 239 ALA B O 1
ATOM 5209 N N . ALA B 1 240 ? 4.031 -14.109 -25.766 1 92.56 240 ALA B N 1
ATOM 5210 C CA . ALA B 1 240 ? 4.391 -12.703 -25.672 1 92.56 240 ALA B CA 1
ATOM 5211 C C . ALA B 1 240 ? 3.145 -11.82 -25.594 1 92.56 240 ALA B C 1
ATOM 5213 O O . ALA B 1 240 ? 3.17 -10.75 -24.984 1 92.56 240 ALA B O 1
ATOM 5214 N N . ASP B 1 241 ? 2.102 -12.266 -26.203 1 94.69 241 ASP B N 1
ATOM 5215 C CA . ASP B 1 241 ? 0.887 -11.461 -26.25 1 94.69 241 ASP B CA 1
ATOM 5216 C C . ASP B 1 241 ? -0.144 -11.953 -25.234 1 94.69 241 ASP B C 1
ATOM 5218 O O . ASP B 1 241 ? -1.327 -11.625 -25.344 1 94.69 241 ASP B O 1
ATOM 5222 N N . SER B 1 242 ? 0.275 -12.797 -24.328 1 97.06 242 SER B N 1
ATOM 5223 C CA . SER B 1 242 ? -0.627 -13.305 -23.297 1 97.06 242 SER B CA 1
ATOM 5224 C C . SER B 1 242 ? -1.048 -12.195 -22.344 1 97.06 242 SER B C 1
ATOM 5226 O O . SER B 1 242 ? -0.384 -11.156 -22.25 1 97.06 242 SER B O 1
ATOM 5228 N N . ASP B 1 243 ? -2.166 -12.359 -21.641 1 97.81 243 ASP B N 1
ATOM 5229 C CA . ASP B 1 243 ? -2.623 -11.414 -20.625 1 97.81 243 ASP B CA 1
ATOM 5230 C C . ASP B 1 243 ? -1.665 -11.375 -19.438 1 97.81 243 ASP B C 1
ATOM 5232 O O . ASP B 1 243 ? -1.486 -10.336 -18.797 1 97.81 243 ASP B O 1
ATOM 5236 N N . ALA B 1 244 ? -1.057 -12.492 -19.156 1 97.75 244 ALA B N 1
ATOM 5237 C CA . ALA B 1 244 ? -0.067 -12.539 -18.078 1 97.75 244 ALA B CA 1
ATOM 5238 C C . ALA B 1 244 ? 1.053 -11.531 -18.312 1 97.75 244 ALA B C 1
ATOM 5240 O O . ALA B 1 244 ? 1.392 -10.75 -17.438 1 97.75 244 ALA B O 1
ATOM 5241 N N . ILE B 1 245 ? 1.567 -11.547 -19.531 1 97.81 245 ILE B N 1
ATOM 5242 C CA . ILE B 1 245 ? 2.658 -10.648 -19.891 1 97.81 245 ILE B CA 1
ATOM 5243 C C . ILE B 1 245 ? 2.145 -9.211 -19.938 1 97.81 245 ILE B C 1
ATOM 5245 O O . ILE B 1 245 ? 2.834 -8.281 -19.5 1 97.81 245 ILE B O 1
ATOM 5249 N N . SER B 1 246 ? 0.942 -9.039 -20.453 1 97.88 246 SER B N 1
ATOM 5250 C CA . SER B 1 246 ? 0.346 -7.711 -20.5 1 97.88 246 SER B CA 1
ATOM 5251 C C . SER B 1 246 ? 0.188 -7.121 -19.109 1 97.88 246 SER B C 1
ATOM 5253 O O . SER B 1 246 ? 0.459 -5.941 -18.891 1 97.88 246 SER B O 1
ATOM 5255 N N . MET B 1 247 ? -0.279 -7.949 -18.172 1 97.94 247 MET B N 1
ATOM 5256 C CA . MET B 1 247 ? -0.432 -7.496 -16.797 1 97.94 247 MET B CA 1
ATOM 5257 C C . MET B 1 247 ? 0.922 -7.168 -16.188 1 97.94 247 MET B C 1
ATOM 5259 O O . MET B 1 247 ? 1.057 -6.176 -15.461 1 97.94 247 MET B O 1
ATOM 5263 N N . PHE B 1 248 ? 1.941 -8.016 -16.484 1 98.12 248 PHE B N 1
ATOM 5264 C CA . PHE B 1 248 ? 3.293 -7.758 -16 1 98.12 248 PHE B CA 1
ATOM 5265 C C . PHE B 1 248 ? 3.799 -6.41 -16.5 1 98.12 248 PHE B C 1
ATOM 5267 O O . PHE B 1 248 ? 4.316 -5.605 -15.727 1 98.12 248 PHE B O 1
ATOM 5274 N N . ARG B 1 249 ? 3.553 -6.113 -17.734 1 97.75 249 ARG B N 1
ATOM 5275 C CA . ARG B 1 249 ? 3.953 -4.848 -18.344 1 97.75 249 ARG B CA 1
ATOM 5276 C C . ARG B 1 249 ? 3.229 -3.674 -17.688 1 97.75 249 ARG B C 1
ATOM 5278 O O . ARG B 1 249 ? 3.814 -2.607 -17.5 1 97.75 249 ARG B O 1
ATOM 5285 N N . LEU B 1 250 ? 1.991 -3.875 -17.406 1 97.12 250 LEU B N 1
ATOM 5286 C CA . LEU B 1 250 ? 1.21 -2.836 -16.75 1 97.12 250 LEU B CA 1
ATOM 5287 C C . LEU B 1 250 ? 1.841 -2.445 -15.414 1 97.12 250 LEU B C 1
ATOM 5289 O O . LEU B 1 250 ? 2.006 -1.259 -15.125 1 97.12 250 LEU B O 1
ATOM 5293 N N . VAL B 1 251 ? 2.244 -3.422 -14.633 1 96.5 251 VAL B N 1
ATOM 5294 C CA . VAL B 1 251 ? 2.836 -3.197 -13.32 1 96.5 251 VAL B CA 1
ATOM 5295 C C . VAL B 1 251 ? 4.195 -2.523 -13.477 1 96.5 251 VAL B C 1
ATOM 5297 O O . VAL B 1 251 ? 4.527 -1.6 -12.727 1 96.5 251 VAL B O 1
ATOM 5300 N N . LEU B 1 252 ? 4.938 -2.973 -14.469 1 96.75 252 LEU B N 1
ATOM 5301 C CA . LEU B 1 252 ? 6.242 -2.371 -14.727 1 96.75 252 LEU B CA 1
ATOM 5302 C C . LEU B 1 252 ? 6.098 -0.908 -15.133 1 96.75 252 LEU B C 1
ATOM 5304 O O . LEU B 1 252 ? 6.883 -0.06 -14.703 1 96.75 252 LEU B O 1
ATOM 5308 N N . GLY B 1 253 ? 5.102 -0.623 -15.969 1 95.94 253 GLY B N 1
ATOM 5309 C CA . GLY B 1 253 ? 4.82 0.758 -16.328 1 95.94 253 GLY B CA 1
ATOM 5310 C C . GLY B 1 253 ? 4.5 1.635 -15.133 1 95.94 253 GLY B C 1
ATOM 5311 O O . GLY B 1 253 ? 4.941 2.783 -15.062 1 95.94 253 GLY B O 1
ATOM 5312 N N . GLU B 1 254 ? 3.74 1.074 -14.211 1 95 254 GLU B N 1
ATOM 5313 C CA . GLU B 1 254 ? 3.455 1.79 -12.969 1 95 254 GLU B CA 1
ATOM 5314 C C . GLU B 1 254 ? 4.734 2.057 -12.18 1 95 254 GLU B C 1
ATOM 5316 O O . GLU B 1 254 ? 4.898 3.131 -11.602 1 95 254 GLU B O 1
ATOM 5321 N N . GLY B 1 255 ? 5.609 1.061 -12.117 1 94.75 255 GLY B N 1
ATOM 5322 C CA . GLY B 1 255 ? 6.887 1.24 -11.445 1 94.75 255 GLY B CA 1
ATOM 5323 C C . GLY B 1 255 ? 7.707 2.377 -12.023 1 94.75 255 GLY B C 1
ATOM 5324 O O . GLY B 1 255 ? 8.266 3.186 -11.281 1 94.75 255 GLY B O 1
ATOM 5325 N N . ARG B 1 256 ? 7.762 2.453 -13.305 1 95.19 256 ARG B N 1
ATOM 5326 C CA . ARG B 1 256 ? 8.508 3.514 -13.977 1 95.19 256 ARG B CA 1
ATOM 5327 C C . ARG B 1 256 ? 7.895 4.879 -13.695 1 95.19 256 ARG B C 1
ATOM 5329 O O . ARG B 1 256 ? 8.617 5.859 -13.5 1 95.19 256 ARG B O 1
ATOM 5336 N N . SER B 1 257 ? 6.578 4.918 -13.664 1 95.19 257 SER B N 1
ATOM 5337 C CA . SER B 1 257 ? 5.883 6.152 -13.32 1 95.19 257 SER B CA 1
ATOM 5338 C C . SER B 1 257 ? 6.227 6.602 -11.906 1 95.19 257 SER B C 1
ATOM 5340 O O . SER B 1 257 ? 6.461 7.785 -11.664 1 95.19 257 SER B O 1
ATOM 5342 N N . LEU B 1 258 ? 6.223 5.688 -10.969 1 95.5 258 LEU B N 1
ATOM 5343 C CA . LEU B 1 258 ? 6.535 6.004 -9.578 1 95.5 258 LEU B CA 1
ATOM 5344 C C . LEU B 1 258 ? 7.965 6.516 -9.445 1 95.5 258 LEU B C 1
ATOM 5346 O O . LEU B 1 258 ? 8.227 7.441 -8.68 1 95.5 258 LEU B O 1
ATOM 5350 N N . ILE B 1 259 ? 8.898 5.914 -10.203 1 95.19 259 ILE B N 1
ATOM 5351 C CA . ILE B 1 259 ? 10.281 6.363 -10.195 1 95.19 259 ILE B CA 1
ATOM 5352 C C . ILE B 1 259 ? 10.367 7.801 -10.703 1 95.19 259 ILE B C 1
ATOM 5354 O O . ILE B 1 259 ? 11.031 8.641 -10.102 1 95.19 259 ILE B O 1
ATOM 5358 N N . ALA B 1 260 ? 9.672 8.07 -11.797 1 95.62 260 ALA B N 1
ATOM 5359 C CA . ALA B 1 260 ? 9.656 9.422 -12.367 1 95.62 260 ALA B CA 1
ATOM 5360 C C . ALA B 1 260 ? 9.086 10.43 -11.375 1 95.62 260 ALA B C 1
ATOM 5362 O O . ALA B 1 260 ? 9.617 11.523 -11.219 1 95.62 260 ALA B O 1
ATOM 5363 N N . GLN B 1 261 ? 7.984 10.094 -10.695 1 96.12 261 GLN B N 1
ATOM 5364 C CA . GLN B 1 261 ? 7.367 10.969 -9.703 1 96.12 261 GLN B CA 1
ATOM 5365 C C . GLN B 1 261 ? 8.328 11.242 -8.547 1 96.12 261 GLN B C 1
ATOM 5367 O O . GLN B 1 261 ? 8.469 12.391 -8.109 1 96.12 261 GLN B O 1
ATOM 5372 N N . ARG B 1 262 ? 8.922 10.172 -8.047 1 95.75 262 ARG B N 1
ATOM 5373 C CA . ARG B 1 262 ? 9.883 10.328 -6.965 1 95.75 262 ARG B CA 1
ATOM 5374 C C . ARG B 1 262 ? 10.984 11.312 -7.348 1 95.75 262 ARG B C 1
ATOM 5376 O O . ARG B 1 262 ? 11.312 12.219 -6.574 1 95.75 262 ARG B O 1
ATOM 5383 N N . ASN B 1 263 ? 11.555 11.133 -8.57 1 95.88 263 ASN B N 1
ATOM 5384 C CA . ASN B 1 263 ? 12.617 12.008 -9.039 1 95.88 263 ASN B CA 1
ATOM 5385 C C . ASN B 1 263 ? 12.141 13.453 -9.164 1 95.88 263 ASN B C 1
ATOM 5387 O O . ASN B 1 263 ? 12.867 14.383 -8.805 1 95.88 263 ASN B O 1
ATOM 5391 N N . GLN B 1 264 ? 10.961 13.625 -9.648 1 96.44 264 GLN B N 1
ATOM 5392 C CA . GLN B 1 264 ? 10.383 14.953 -9.781 1 96.44 264 GLN B CA 1
ATOM 5393 C C . GLN B 1 264 ? 10.242 15.633 -8.422 1 96.44 264 GLN B C 1
ATOM 5395 O O . GLN B 1 264 ? 10.555 16.812 -8.281 1 96.44 264 GLN B O 1
ATOM 5400 N N . ILE B 1 265 ? 9.742 14.922 -7.453 1 97.62 265 ILE B N 1
ATOM 5401 C CA . ILE B 1 265 ? 9.562 15.461 -6.113 1 97.62 265 ILE B CA 1
ATOM 5402 C C . ILE B 1 265 ? 10.914 15.828 -5.516 1 97.62 265 ILE B C 1
ATOM 5404 O O . ILE B 1 265 ? 11.062 16.891 -4.898 1 97.62 265 ILE B O 1
ATOM 5408 N N . GLU B 1 266 ? 11.914 14.969 -5.727 1 96.44 266 GLU B N 1
ATOM 5409 C CA . GLU B 1 266 ? 13.258 15.227 -5.207 1 96.44 266 GLU B CA 1
ATOM 5410 C C . GLU B 1 266 ? 13.859 16.484 -5.836 1 96.44 266 GLU B C 1
ATOM 5412 O O . GLU B 1 266 ? 14.43 17.312 -5.133 1 96.44 266 GLU B O 1
ATOM 5417 N N . ASP B 1 267 ? 13.719 16.594 -7.129 1 97.69 267 ASP B N 1
ATOM 5418 C CA . ASP B 1 267 ? 14.219 17.781 -7.82 1 97.69 267 ASP B CA 1
ATOM 5419 C C . ASP B 1 267 ? 13.531 19.047 -7.309 1 97.69 267 ASP B C 1
ATOM 5421 O O . ASP B 1 267 ? 14.188 20.062 -7.086 1 97.69 267 ASP B O 1
ATOM 5425 N N . ARG B 1 268 ? 12.219 19 -7.125 1 97.75 268 ARG B N 1
ATOM 5426 C CA . ARG B 1 268 ? 11.461 20.141 -6.629 1 97.75 268 ARG B CA 1
ATOM 5427 C C . ARG B 1 268 ? 11.875 20.484 -5.203 1 97.75 268 ARG B C 1
ATOM 5429 O O . ARG B 1 268 ? 11.992 21.672 -4.859 1 97.75 268 ARG B O 1
ATOM 5436 N N . ALA B 1 269 ? 12.047 19.469 -4.395 1 97.38 269 ALA B N 1
ATOM 5437 C CA . ALA B 1 269 ? 12.477 19.672 -3.016 1 97.38 269 ALA B CA 1
ATOM 5438 C C . ALA B 1 269 ? 13.82 20.406 -2.965 1 97.38 269 ALA B C 1
ATOM 5440 O O . ALA B 1 269 ? 13.977 21.359 -2.207 1 97.38 269 ALA B O 1
ATOM 5441 N N . VAL B 1 270 ? 14.773 20 -3.771 1 97.88 270 VAL B N 1
ATOM 5442 C CA . VAL B 1 270 ? 16.094 20.641 -3.811 1 97.88 270 VAL B CA 1
ATOM 5443 C C . VAL B 1 270 ? 15.953 22.078 -4.277 1 97.88 270 VAL B C 1
ATOM 5445 O O . VAL B 1 270 ? 16.547 22.984 -3.686 1 97.88 270 VAL B O 1
ATOM 5448 N N . ALA B 1 271 ? 15.164 22.297 -5.285 1 97.75 271 ALA B N 1
ATOM 5449 C CA . ALA B 1 271 ? 14.961 23.656 -5.805 1 97.75 271 ALA B CA 1
ATOM 5450 C C . ALA B 1 271 ? 14.359 24.562 -4.738 1 97.75 271 ALA B C 1
ATOM 5452 O O . ALA B 1 271 ? 14.719 25.734 -4.645 1 97.75 271 ALA B O 1
ATOM 5453 N N . LEU B 1 272 ? 13.469 24.047 -3.934 1 97 272 LEU B N 1
ATOM 5454 C CA . LEU B 1 272 ? 12.781 24.828 -2.902 1 97 272 LEU B CA 1
ATOM 5455 C C . LEU B 1 272 ? 13.727 25.141 -1.749 1 97 272 LEU B C 1
ATOM 5457 O O . LEU B 1 272 ? 13.664 26.234 -1.183 1 97 272 LEU B O 1
ATOM 5461 N N . LEU B 1 273 ? 14.641 24.188 -1.444 1 97.5 273 LEU B N 1
ATOM 5462 C CA . LEU B 1 273 ? 15.32 24.266 -0.157 1 97.5 273 LEU B CA 1
ATOM 5463 C C . LEU B 1 273 ? 16.766 24.703 -0.335 1 97.5 273 LEU B C 1
ATOM 5465 O O . LEU B 1 273 ? 17.406 25.141 0.623 1 97.5 273 LEU B O 1
ATOM 5469 N N . LYS B 1 274 ? 17.359 24.609 -1.53 1 96.5 274 LYS B N 1
ATOM 5470 C CA . LYS B 1 274 ? 18.797 24.703 -1.768 1 96.5 274 LYS B CA 1
ATOM 5471 C C . LYS B 1 274 ? 19.344 26.016 -1.23 1 96.5 274 LYS B C 1
ATOM 5473 O O . LYS B 1 274 ? 20.5 26.094 -0.812 1 96.5 274 LYS B O 1
ATOM 5478 N N . ASP B 1 275 ? 18.562 27.094 -1.17 1 95.75 275 ASP B N 1
ATOM 5479 C CA . ASP B 1 275 ? 19.078 28.391 -0.768 1 95.75 275 ASP B CA 1
ATOM 5480 C C . ASP B 1 275 ? 18.781 28.656 0.707 1 95.75 275 ASP B C 1
ATOM 5482 O O . ASP B 1 275 ? 19.203 29.688 1.246 1 95.75 275 ASP B O 1
ATOM 5486 N N . LEU B 1 276 ? 18.109 27.812 1.395 1 95.56 276 LEU B N 1
ATOM 5487 C CA . LEU B 1 276 ? 17.828 28 2.816 1 95.56 276 LEU B CA 1
ATOM 5488 C C . LEU B 1 276 ? 19.062 27.703 3.652 1 95.56 276 LEU B C 1
ATOM 5490 O O . LEU B 1 276 ? 19.719 26.672 3.467 1 95.56 276 LEU B O 1
ATOM 5494 N N . PRO B 1 277 ? 19.422 28.562 4.543 1 96.62 277 PRO B N 1
ATOM 5495 C CA . PRO B 1 277 ? 20.609 28.344 5.375 1 96.62 277 PRO B CA 1
ATOM 5496 C C . PRO B 1 277 ? 20.562 27.031 6.141 1 96.62 277 PRO B C 1
ATOM 5498 O O . PRO B 1 277 ? 21.562 26.297 6.172 1 96.62 277 PRO B O 1
ATOM 5501 N N . ASP B 1 278 ? 19.453 26.672 6.695 1 96.75 278 ASP B N 1
ATOM 5502 C CA . ASP B 1 278 ? 19.344 25.453 7.477 1 96.75 278 ASP B CA 1
ATOM 5503 C C . ASP B 1 278 ? 19.547 24.219 6.598 1 96.75 278 ASP B C 1
ATOM 5505 O O . ASP B 1 278 ? 20.109 23.219 7.051 1 96.75 278 ASP B O 1
ATOM 5509 N N . TYR B 1 279 ? 19.062 24.297 5.379 1 97.62 279 TYR B N 1
ATOM 5510 C CA . TYR B 1 279 ? 19.266 23.188 4.438 1 97.62 279 TYR B CA 1
ATOM 5511 C C . TYR B 1 279 ? 20.75 22.969 4.16 1 97.62 279 TYR B C 1
ATOM 5513 O O . TYR B 1 279 ? 21.219 21.828 4.168 1 97.62 279 TYR B O 1
ATOM 5521 N N . LYS B 1 280 ? 21.453 24.031 3.951 1 97.56 280 LYS B N 1
ATOM 5522 C CA . LYS B 1 280 ? 22.891 23.953 3.693 1 97.56 280 LYS B CA 1
ATOM 5523 C C . LYS B 1 280 ? 23.641 23.406 4.898 1 97.56 280 LYS B C 1
ATOM 5525 O O . LYS B 1 280 ? 24.562 22.609 4.75 1 97.56 280 LYS B O 1
ATOM 5530 N N . LEU B 1 281 ? 23.234 23.859 6.039 1 97.62 281 LEU B N 1
ATOM 5531 C CA . LEU B 1 281 ? 23.844 23.359 7.266 1 97.62 281 LEU B CA 1
ATOM 5532 C C . LEU B 1 281 ? 23.609 21.859 7.414 1 97.62 281 LEU B C 1
ATOM 5534 O O . LEU B 1 281 ? 24.531 21.094 7.68 1 97.62 281 LEU B O 1
ATOM 5538 N N . LEU B 1 282 ? 22.344 21.422 7.223 1 97.88 282 LEU B N 1
ATOM 5539 C CA . LEU B 1 282 ? 21.984 20.016 7.383 1 97.88 282 LEU B CA 1
ATOM 5540 C C . LEU B 1 282 ? 22.734 19.141 6.395 1 97.88 282 LEU B C 1
ATOM 5542 O O . LEU B 1 282 ? 23.25 18.078 6.766 1 97.88 282 LEU B O 1
ATOM 5546 N N . THR B 1 283 ? 22.844 19.578 5.133 1 97.19 283 THR B N 1
ATOM 5547 C CA . THR B 1 283 ? 23.453 18.75 4.094 1 97.19 283 THR B CA 1
ATOM 5548 C C . THR B 1 283 ? 24.969 18.734 4.246 1 97.19 283 THR B C 1
ATOM 5550 O O . THR B 1 283 ? 25.656 17.969 3.555 1 97.19 283 THR B O 1
ATOM 5553 N N . SER B 1 284 ? 25.547 19.5 5.109 1 96.19 284 SER B N 1
ATOM 5554 C CA . SER B 1 284 ? 26.969 19.438 5.422 1 96.19 284 SER B CA 1
ATOM 5555 C C . SER B 1 284 ? 27.297 18.25 6.32 1 96.19 284 SER B C 1
ATOM 5557 O O . SER B 1 284 ? 28.453 17.844 6.449 1 96.19 284 SER B O 1
ATOM 5559 N N . ILE B 1 285 ? 26.281 17.75 7.02 1 96.31 285 ILE B N 1
ATOM 5560 C CA . ILE B 1 285 ? 26.469 16.625 7.914 1 96.31 285 ILE B CA 1
ATOM 5561 C C . ILE B 1 285 ? 26.594 15.336 7.098 1 96.31 285 ILE B C 1
ATOM 5563 O O . ILE B 1 285 ? 25.75 15.047 6.25 1 96.31 285 ILE B O 1
ATOM 5567 N N . PRO B 1 286 ? 27.609 14.531 7.344 1 96 286 PRO B N 1
ATOM 5568 C CA . PRO B 1 286 ? 27.688 13.25 6.641 1 96 286 PRO B CA 1
ATOM 5569 C C . PRO B 1 286 ? 26.422 12.398 6.828 1 96 286 PRO B C 1
ATOM 5571 O O . PRO B 1 286 ? 25.938 12.25 7.949 1 96 286 PRO B O 1
ATOM 5574 N N . GLY B 1 287 ? 25.953 11.867 5.676 1 95.75 287 GLY B N 1
ATOM 5575 C CA . GLY B 1 287 ? 24.797 10.984 5.758 1 95.75 287 GLY B CA 1
ATOM 5576 C C . GLY B 1 287 ? 23.484 11.703 5.523 1 95.75 287 GLY B C 1
ATOM 5577 O O . GLY B 1 287 ? 22.453 11.062 5.285 1 95.75 287 GLY B O 1
ATOM 5578 N N . ILE B 1 288 ? 23.469 13.008 5.637 1 97.31 288 ILE B N 1
ATOM 5579 C CA . ILE B 1 288 ? 22.25 13.766 5.391 1 97.31 288 ILE B CA 1
ATOM 5580 C C . ILE B 1 288 ? 22.266 14.344 3.98 1 97.31 288 ILE B C 1
ATOM 5582 O O . ILE B 1 288 ? 22.938 15.352 3.729 1 97.31 288 ILE B O 1
ATOM 5586 N N . GLY B 1 289 ? 21.594 13.672 3.133 1 95.75 289 GLY B N 1
ATOM 5587 C CA . GLY B 1 289 ? 21.391 14.188 1.789 1 95.75 289 GLY B CA 1
ATOM 5588 C C . GLY B 1 289 ? 20.156 15.047 1.661 1 95.75 289 GLY B C 1
ATOM 5589 O O . GLY B 1 289 ? 19.516 15.375 2.662 1 95.75 289 GLY B O 1
ATOM 5590 N N . PRO B 1 290 ? 19.812 15.398 0.487 1 96 290 PRO B N 1
ATOM 5591 C CA . PRO B 1 290 ? 18.703 16.312 0.247 1 96 290 PRO B CA 1
ATOM 5592 C C . PRO B 1 290 ? 17.391 15.812 0.838 1 96 290 PRO B C 1
ATOM 5594 O O . PRO B 1 290 ? 16.641 16.578 1.448 1 96 290 PRO B O 1
ATOM 5597 N N . ILE B 1 291 ? 17.109 14.57 0.71 1 96.06 291 ILE B N 1
ATOM 5598 C CA . ILE B 1 291 ? 15.812 14.023 1.126 1 96.06 291 ILE B CA 1
ATOM 5599 C C . ILE B 1 291 ? 15.75 13.953 2.65 1 96.06 291 ILE B C 1
ATOM 5601 O O . ILE B 1 291 ? 14.719 14.242 3.25 1 96.06 291 ILE B O 1
ATOM 5605 N N . ASN B 1 292 ? 16.828 13.523 3.25 1 97.12 292 ASN B N 1
ATOM 5606 C CA . ASN B 1 292 ? 16.844 13.531 4.707 1 97.12 292 ASN B CA 1
ATOM 5607 C C . ASN B 1 292 ? 16.719 14.945 5.262 1 97.12 292 ASN B C 1
ATOM 5609 O O . ASN B 1 292 ? 16.016 15.164 6.258 1 97.12 292 ASN B O 1
ATOM 5613 N N . ALA B 1 293 ? 17.422 15.875 4.645 1 98.12 293 ALA B N 1
ATOM 5614 C CA . ALA B 1 293 ? 17.297 17.266 5.051 1 98.12 293 ALA B CA 1
ATOM 5615 C C . ALA B 1 293 ? 15.852 17.75 4.91 1 98.12 293 ALA B C 1
ATOM 5617 O O . ALA B 1 293 ? 15.32 18.406 5.816 1 98.12 293 ALA B O 1
ATOM 5618 N N . LEU B 1 294 ? 15.234 17.438 3.75 1 98.06 294 LEU B N 1
ATOM 5619 C CA . LEU B 1 294 ? 13.828 17.766 3.523 1 98.06 294 LEU B CA 1
ATOM 5620 C C . LEU B 1 294 ? 12.961 17.234 4.656 1 98.06 294 LEU B C 1
ATOM 5622 O O . LEU B 1 294 ? 12.125 17.969 5.199 1 98.06 294 LEU B O 1
ATOM 5626 N N . THR B 1 295 ? 13.156 15.977 5.023 1 97.94 295 THR B N 1
ATOM 5627 C CA . THR B 1 295 ? 12.328 15.312 6.027 1 97.94 295 THR B CA 1
ATOM 5628 C C . THR B 1 295 ? 12.547 15.938 7.402 1 97.94 295 THR B C 1
ATOM 5630 O O . THR B 1 295 ? 11.586 16.141 8.156 1 97.94 295 THR B O 1
ATOM 5633 N N . ILE B 1 296 ? 13.773 16.281 7.727 1 97.44 296 ILE B N 1
ATOM 5634 C CA . ILE B 1 296 ? 14.078 16.906 9.008 1 97.44 296 ILE B CA 1
ATOM 5635 C C . ILE B 1 296 ? 13.375 18.266 9.094 1 97.44 296 ILE B C 1
ATOM 5637 O O . ILE B 1 296 ? 12.711 18.562 10.094 1 97.44 296 ILE B O 1
ATOM 5641 N N . LEU B 1 297 ? 13.484 19.031 8.086 1 97.19 297 LEU B N 1
ATOM 5642 C CA . LEU B 1 297 ? 12.859 20.359 8.062 1 97.19 297 LEU B CA 1
ATOM 5643 C C . LEU B 1 297 ? 11.336 20.234 8.086 1 97.19 297 LEU B C 1
ATOM 5645 O O . LEU B 1 297 ? 10.656 21.047 8.711 1 97.19 297 LEU B O 1
ATOM 5649 N N . ALA B 1 298 ? 10.82 19.219 7.391 1 96.75 298 ALA B N 1
ATOM 5650 C CA . ALA B 1 298 ? 9.375 19.016 7.324 1 96.75 298 ALA B CA 1
ATOM 5651 C C . ALA B 1 298 ? 8.82 18.609 8.688 1 96.75 298 ALA B C 1
ATOM 5653 O O . ALA B 1 298 ? 7.75 19.078 9.086 1 96.75 298 ALA B O 1
ATOM 5654 N N . GLU B 1 299 ? 9.531 17.75 9.375 1 94.25 299 GLU B N 1
ATOM 5655 C CA . GLU B 1 299 ? 9.016 17.156 10.609 1 94.25 299 GLU B CA 1
ATOM 5656 C C . GLU B 1 299 ? 9.328 18.047 11.812 1 94.25 299 GLU B C 1
ATOM 5658 O O . GLU B 1 299 ? 8.492 18.203 12.703 1 94.25 299 GLU B O 1
ATOM 5663 N N . ALA B 1 300 ? 10.5 18.609 11.844 1 93.56 300 ALA B N 1
ATOM 5664 C CA . ALA B 1 300 ? 10.938 19.344 13.031 1 93.56 300 ALA B CA 1
ATOM 5665 C C . ALA B 1 300 ? 10.594 20.828 12.906 1 93.56 300 ALA B C 1
ATOM 5667 O O . ALA B 1 300 ? 10.461 21.531 13.922 1 93.56 300 ALA B O 1
ATOM 5668 N N . GLY B 1 301 ? 10.383 21.312 11.688 1 92.56 301 GLY B N 1
ATOM 5669 C CA . GLY B 1 301 ? 10.312 22.75 11.531 1 92.56 301 GLY B CA 1
ATOM 5670 C C . GLY B 1 301 ? 11.578 23.469 11.953 1 92.56 301 GLY B C 1
ATOM 5671 O O . GLY B 1 301 ? 12.68 23.094 11.539 1 92.56 301 GLY B O 1
ATOM 5672 N N . ASP B 1 302 ? 11.414 24.453 12.734 1 93.12 302 ASP B N 1
ATOM 5673 C CA . ASP B 1 302 ? 12.57 25.156 13.266 1 93.12 302 ASP B CA 1
ATOM 5674 C C . ASP B 1 302 ? 13.18 24.422 14.453 1 93.12 302 ASP B C 1
ATOM 5676 O O . ASP B 1 302 ? 12.609 24.422 15.547 1 93.12 302 ASP B O 1
ATOM 5680 N N . VAL B 1 303 ? 14.32 23.891 14.227 1 94.38 303 VAL B N 1
ATOM 5681 C CA . VAL B 1 303 ? 14.977 23.062 15.234 1 94.38 303 VAL B CA 1
ATOM 5682 C C . VAL B 1 303 ? 15.375 23.938 16.422 1 94.38 303 VAL B C 1
ATOM 5684 O O . VAL B 1 303 ? 15.523 23.438 17.547 1 94.38 303 VAL B O 1
ATOM 5687 N N . ARG B 1 304 ? 15.492 25.234 16.25 1 94.44 304 ARG B N 1
ATOM 5688 C CA . ARG B 1 304 ? 15.93 26.141 17.297 1 94.44 304 ARG B CA 1
ATOM 5689 C C . ARG B 1 304 ? 14.859 26.297 18.375 1 94.44 304 ARG B C 1
ATOM 5691 O O . ARG B 1 304 ? 15.133 26.828 19.453 1 94.44 304 ARG B O 1
ATOM 5698 N N . ARG B 1 305 ? 13.672 25.859 18.078 1 90.12 305 ARG B N 1
ATOM 5699 C CA . ARG B 1 305 ? 12.609 25.922 19.062 1 90.12 305 ARG B CA 1
ATOM 5700 C C . ARG B 1 305 ? 12.891 25 20.25 1 90.12 305 ARG B C 1
ATOM 5702 O O . ARG B 1 305 ? 12.266 25.125 21.312 1 90.12 305 ARG B O 1
ATOM 5709 N N . PHE B 1 306 ? 13.82 24.062 20.016 1 92.25 306 PHE B N 1
ATOM 5710 C CA . PHE B 1 306 ? 14.273 23.203 21.094 1 92.25 306 PHE B CA 1
ATOM 5711 C C . PHE B 1 306 ? 15.484 23.797 21.797 1 92.25 306 PHE B C 1
ATOM 5713 O O . PHE B 1 306 ? 16.562 23.891 21.219 1 92.25 306 PHE B O 1
ATOM 5720 N N . ARG B 1 307 ? 15.32 24.172 22.984 1 91.69 307 ARG B N 1
ATOM 5721 C CA . ARG B 1 307 ? 16.359 24.875 23.734 1 91.69 307 ARG B CA 1
ATOM 5722 C C . ARG B 1 307 ? 17.562 23.969 23.984 1 91.69 307 ARG B C 1
ATOM 5724 O O . ARG B 1 307 ? 18.703 24.422 23.906 1 91.69 307 ARG B O 1
ATOM 5731 N N . HIS B 1 308 ? 17.234 22.766 24.328 1 93.06 308 HIS B N 1
ATOM 5732 C CA . HIS B 1 308 ? 18.266 21.781 24.625 1 93.06 308 HIS B CA 1
ATOM 5733 C C . HIS B 1 308 ? 18.172 20.578 23.672 1 93.06 308 HIS B C 1
ATOM 5735 O O . HIS B 1 308 ? 17.078 20.188 23.266 1 93.06 308 HIS B O 1
ATOM 5741 N N . HIS B 1 309 ? 19.406 20 23.406 1 91.81 309 HIS B N 1
ATOM 5742 C CA . HIS B 1 309 ? 19.453 18.891 22.469 1 91.81 309 HIS B CA 1
ATOM 5743 C C . HIS B 1 309 ? 18.641 17.703 22.984 1 91.81 309 HIS B C 1
ATOM 5745 O O . HIS B 1 309 ? 18.109 16.922 22.203 1 91.81 309 HIS B O 1
ATOM 5751 N N . ARG B 1 310 ? 18.516 17.562 24.234 1 90.81 310 ARG B N 1
ATOM 5752 C CA . ARG B 1 310 ? 17.75 16.469 24.828 1 90.81 310 ARG B CA 1
ATOM 5753 C C . ARG B 1 310 ? 16.281 16.578 24.469 1 90.81 310 ARG B C 1
ATOM 5755 O O . ARG B 1 310 ? 15.602 15.555 24.312 1 90.81 310 ARG B O 1
ATOM 5762 N N . GLN B 1 311 ? 15.82 17.797 24.391 1 89.75 311 GLN B N 1
ATOM 5763 C CA . GLN B 1 311 ? 14.438 18.016 23.984 1 89.75 311 GLN B CA 1
ATOM 5764 C C . GLN B 1 311 ? 14.203 17.547 22.547 1 89.75 311 GLN B C 1
ATOM 5766 O O . GLN B 1 311 ? 13.188 16.922 22.25 1 89.75 311 GLN B O 1
ATOM 5771 N N . PHE B 1 312 ? 15.18 17.875 21.734 1 91.81 312 PHE B N 1
ATOM 5772 C CA . PHE B 1 312 ? 15.086 17.453 20.344 1 91.81 312 PHE B CA 1
ATOM 5773 C C . PHE B 1 312 ? 15.188 15.938 20.234 1 91.81 312 PHE B C 1
ATOM 5775 O O . PHE B 1 312 ? 14.43 15.32 19.469 1 91.81 312 PHE B O 1
ATOM 5782 N N . SER B 1 313 ? 16.047 15.391 21 1 90.81 313 SER B N 1
ATOM 5783 C CA . SER B 1 313 ? 16.203 13.938 21 1 90.81 313 SER B CA 1
ATOM 5784 C C . SER B 1 313 ? 14.922 13.242 21.438 1 90.81 313 SER B C 1
ATOM 5786 O O . SER B 1 313 ? 14.547 12.211 20.859 1 90.81 313 SER B O 1
ATOM 5788 N N . LYS B 1 314 ? 14.273 13.727 22.375 1 85.5 314 LYS B N 1
ATOM 5789 C CA . LYS B 1 314 ? 12.992 13.188 22.844 1 85.5 314 LYS B CA 1
ATOM 5790 C C . LYS B 1 314 ? 11.922 13.32 21.766 1 85.5 314 LYS B C 1
ATOM 5792 O O . LYS B 1 314 ? 11.148 12.391 21.531 1 85.5 314 LYS B O 1
ATOM 5797 N N . PHE B 1 315 ? 11.938 14.492 21.156 1 87.06 315 PHE B N 1
ATOM 5798 C CA . PHE B 1 315 ? 10.984 14.75 20.094 1 87.06 315 PHE B CA 1
ATOM 5799 C C . PHE B 1 315 ? 11.156 13.734 18.969 1 87.06 315 PHE B C 1
ATOM 5801 O O . PHE B 1 315 ? 10.172 13.312 18.359 1 87.06 315 PHE B O 1
ATOM 5808 N N . CYS B 1 316 ? 12.367 13.297 18.75 1 90 316 CYS B N 1
ATOM 5809 C CA . CYS B 1 316 ? 12.688 12.344 17.688 1 90 316 CYS B CA 1
ATOM 5810 C C . CYS B 1 316 ? 12.406 10.914 18.141 1 90 316 CYS B C 1
ATOM 5812 O O . CYS B 1 316 ? 12.352 10 17.312 1 90 316 CYS B O 1
ATOM 5814 N N . GLY B 1 317 ? 12.219 10.75 19.391 1 84.88 317 GLY B N 1
ATOM 5815 C CA . GLY B 1 317 ? 12.07 9.406 19.938 1 84.88 317 GLY B CA 1
ATOM 5816 C C . GLY B 1 317 ? 13.391 8.68 20.109 1 84.88 317 GLY B C 1
ATOM 5817 O O . GLY B 1 317 ? 13.445 7.453 20 1 84.88 317 GLY B O 1
ATOM 5818 N N . MET B 1 318 ? 14.414 9.344 20.219 1 82.75 318 MET B N 1
ATOM 5819 C CA . MET B 1 318 ? 15.75 8.758 20.328 1 82.75 318 MET B CA 1
ATOM 5820 C C . MET B 1 318 ? 16.172 8.648 21.797 1 82.75 318 MET B C 1
ATOM 5822 O O . MET B 1 318 ? 17.266 8.156 22.094 1 82.75 318 MET B O 1
ATOM 5826 N N . ASP B 1 319 ? 15.305 9.109 22.578 1 74.06 319 ASP B N 1
ATOM 5827 C CA . ASP B 1 319 ? 15.672 9.07 24 1 74.06 319 ASP B CA 1
ATOM 5828 C C . ASP B 1 319 ? 15.578 7.645 24.547 1 74.06 319 ASP B C 1
ATOM 5830 O O . ASP B 1 319 ? 14.75 6.852 24.078 1 74.06 319 ASP B O 1
ATOM 5834 N N . LEU B 1 320 ? 16.734 7.168 25.094 1 60.62 320 LEU B N 1
ATOM 5835 C CA . LEU B 1 320 ? 16.797 5.836 25.688 1 60.62 320 LEU B CA 1
ATOM 5836 C C . LEU B 1 320 ? 15.875 5.734 26.906 1 60.62 320 LEU B C 1
ATOM 5838 O O . LEU B 1 320 ? 15.758 6.691 27.672 1 60.62 320 LEU B O 1
ATOM 5842 N N . ALA B 1 321 ? 14.75 5.027 26.781 1 54.06 321 ALA B N 1
ATOM 5843 C CA . ALA B 1 321 ? 13.969 4.766 27.984 1 54.06 321 ALA B CA 1
ATOM 5844 C C . ALA B 1 321 ? 14.516 3.564 28.75 1 54.06 321 ALA B C 1
ATOM 5846 O O . ALA B 1 321 ? 14.727 2.494 28.172 1 54.06 321 ALA B O 1
ATOM 5847 N N . THR B 1 322 ? 15.383 3.877 29.703 1 48.47 322 THR B N 1
ATOM 5848 C CA . THR B 1 322 ? 15.836 2.801 30.578 1 48.47 322 THR B CA 1
ATOM 5849 C C . THR B 1 322 ? 14.656 2.211 31.359 1 48.47 322 THR B C 1
ATOM 5851 O O . THR B 1 322 ? 13.945 2.932 32.062 1 48.47 322 THR B O 1
ATOM 5854 N N . MET B 1 323 ? 14.094 1.232 30.844 1 45.75 323 MET B N 1
ATOM 5855 C CA . MET B 1 323 ? 13.133 0.559 31.703 1 45.75 323 MET B CA 1
ATOM 5856 C C . MET B 1 323 ? 13.836 -0.058 32.906 1 45.75 323 MET B C 1
ATOM 5858 O O . MET B 1 323 ? 14.648 -0.971 32.781 1 45.75 323 MET B O 1
ATOM 5862 N N . GLN B 1 324 ? 14.188 0.764 33.906 1 46.38 324 GLN B N 1
ATOM 5863 C CA . GLN B 1 324 ? 14.766 0.204 35.125 1 46.38 324 GLN B CA 1
ATOM 5864 C C . GLN B 1 324 ? 13.68 -0.147 36.125 1 46.38 324 GLN B C 1
ATOM 5866 O O . GLN B 1 324 ? 12.773 0.647 36.375 1 46.38 324 GLN B O 1
ATOM 5871 N N . SER B 1 325 ? 13.273 -1.35 36.094 1 45.5 325 SER B N 1
ATOM 5872 C CA . SER B 1 325 ? 12.578 -1.688 37.312 1 45.5 325 SER B CA 1
ATOM 5873 C C . SER B 1 325 ? 13.555 -2.16 38.406 1 45.5 325 SER B C 1
ATOM 5875 O O . SER B 1 325 ? 14.711 -2.463 38.094 1 45.5 325 SER B O 1
ATOM 5877 N N . GLY B 1 326 ? 13.266 -1.809 39.688 1 45.72 326 GLY B N 1
ATOM 5878 C CA . GLY B 1 326 ? 14.102 -2.238 40.812 1 45.72 326 GLY B CA 1
ATOM 5879 C C . GLY B 1 326 ? 14.93 -3.465 40.469 1 45.72 326 GLY B C 1
ATOM 5880 O O . GLY B 1 326 ? 16.109 -3.535 40.844 1 45.72 326 GLY B O 1
ATOM 5881 N N . THR B 1 327 ? 14.352 -4.496 40.156 1 46.03 327 THR B N 1
ATOM 5882 C CA . THR B 1 327 ? 15.023 -5.777 39.969 1 46.03 327 THR B CA 1
ATOM 5883 C C . THR B 1 327 ? 15.477 -5.945 38.531 1 46.03 327 THR B C 1
ATOM 5885 O O . THR B 1 327 ? 16.297 -6.824 38.219 1 46.03 327 THR B O 1
ATOM 5888 N N . PHE B 1 328 ? 14.703 -5.438 37.656 1 43.09 328 PHE B N 1
ATOM 5889 C CA . PHE B 1 328 ? 15.016 -5.746 36.281 1 43.09 328 PHE B CA 1
ATOM 5890 C C . PHE B 1 328 ? 15.82 -4.621 35.625 1 43.09 328 PHE B C 1
ATOM 5892 O O . PHE B 1 328 ? 15.359 -3.479 35.562 1 43.09 328 PHE B O 1
ATOM 5899 N N . ARG B 1 329 ? 17.016 -4.723 35.562 1 48.81 329 ARG B N 1
ATOM 5900 C CA . ARG B 1 329 ? 17.859 -3.83 34.781 1 48.81 329 ARG B CA 1
ATOM 5901 C C . ARG B 1 329 ? 17.656 -4.078 33.281 1 48.81 329 ARG B C 1
ATOM 5903 O O . ARG B 1 329 ? 18.188 -5.051 32.75 1 48.81 329 ARG B O 1
ATOM 5910 N N . GLY B 1 330 ? 16.391 -3.746 32.781 1 47.47 330 GLY B N 1
ATOM 5911 C CA . GLY B 1 330 ? 16.078 -4.113 31.422 1 47.47 330 GLY B CA 1
ATOM 5912 C C . GLY B 1 330 ? 16.859 -3.297 30.406 1 47.47 330 GLY B C 1
ATOM 5913 O O . GLY B 1 330 ? 17.562 -2.354 30.766 1 47.47 330 GLY B O 1
ATOM 5914 N N . GLN B 1 331 ? 17 -3.811 29.172 1 50.75 331 GLN B N 1
ATOM 5915 C CA . GLN B 1 331 ? 17.672 -3.297 27.984 1 50.75 331 GLN B CA 1
ATOM 5916 C C . GLN B 1 331 ? 17.094 -1.953 27.562 1 50.75 331 GLN B C 1
ATOM 5918 O O . GLN B 1 331 ? 15.891 -1.723 27.688 1 50.75 331 GLN B O 1
ATOM 5923 N N . THR B 1 332 ? 17.906 -0.977 27.719 1 49.69 332 THR B N 1
ATOM 5924 C CA . THR B 1 332 ? 17.562 0.346 27.203 1 49.69 332 THR B CA 1
ATOM 5925 C C . THR B 1 332 ? 17.031 0.254 25.766 1 49.69 332 THR B C 1
ATOM 5927 O O . THR B 1 332 ? 17.672 -0.353 24.906 1 49.69 332 THR B O 1
ATOM 5930 N N . LYS B 1 333 ? 15.711 0.329 25.703 1 55.91 333 LYS B N 1
ATOM 5931 C CA . LYS B 1 333 ? 15.109 0.327 24.375 1 55.91 333 LYS B CA 1
ATOM 5932 C C . LYS B 1 333 ? 14.719 1.738 23.953 1 55.91 333 LYS B C 1
ATOM 5934 O O . LYS B 1 333 ? 14.531 2.619 24.781 1 55.91 333 LYS B O 1
ATOM 5939 N N . LEU B 1 334 ? 14.828 2.092 22.734 1 56.66 334 LEU B N 1
ATOM 5940 C CA . LEU B 1 334 ? 14.312 3.346 22.203 1 56.66 334 LEU B CA 1
ATOM 5941 C C . LEU B 1 334 ? 12.859 3.549 22.625 1 56.66 334 LEU B C 1
ATOM 5943 O O . LEU B 1 334 ? 12.07 2.598 22.641 1 56.66 334 LEU B O 1
ATOM 5947 N N . SER B 1 335 ? 12.484 4.684 23.234 1 55.16 335 SER B N 1
ATOM 5948 C CA . SER B 1 335 ? 11.156 4.969 23.766 1 55.16 335 SER B CA 1
ATOM 5949 C C . SER B 1 335 ? 10.078 4.781 22.703 1 55.16 335 SER B C 1
ATOM 5951 O O . SER B 1 335 ? 8.961 4.367 23.016 1 55.16 335 SER B O 1
ATOM 5953 N N . LYS B 1 336 ? 10.312 4.891 21.5 1 59.56 336 LYS B N 1
ATOM 5954 C CA . LYS B 1 336 ? 9.406 4.773 20.359 1 59.56 336 LYS B CA 1
ATOM 5955 C C . LYS B 1 336 ? 8.242 5.758 20.484 1 59.56 336 LYS B C 1
ATOM 5957 O O . LYS B 1 336 ? 7.324 5.742 19.656 1 59.56 336 LYS B O 1
ATOM 5962 N N . TYR B 1 337 ? 8.258 6.836 21.422 1 65.75 337 TYR B N 1
ATOM 5963 C CA . TYR B 1 337 ? 7.16 7.77 21.625 1 65.75 337 TYR B CA 1
ATOM 5964 C C . TYR B 1 337 ? 7.359 9.047 20.812 1 65.75 337 TYR B C 1
ATOM 5966 O O . TYR 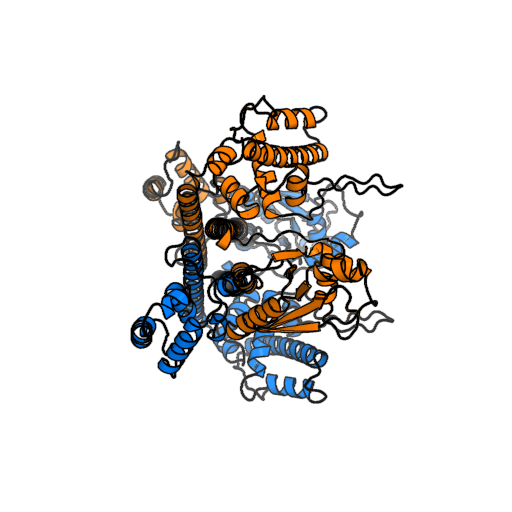B 1 337 ? 6.445 9.867 20.703 1 65.75 337 TYR B O 1
ATOM 5974 N N . GLY B 1 338 ? 8.242 9.195 20 1 79.38 338 GLY B N 1
ATOM 5975 C CA . GLY B 1 338 ? 8.523 10.414 19.25 1 79.38 338 GLY B CA 1
ATOM 5976 C C . GLY B 1 338 ? 8.164 10.32 17.781 1 79.38 338 GLY B C 1
ATOM 5977 O O . GLY B 1 338 ? 7.332 9.492 17.406 1 79.38 338 GLY B O 1
ATOM 5978 N N . ASN B 1 339 ? 8.555 11.281 17.109 1 88.25 339 ASN B N 1
ATOM 5979 C CA . ASN B 1 339 ? 8.305 11.352 15.672 1 88.25 339 ASN B CA 1
ATOM 5980 C C . ASN B 1 339 ? 9 10.227 14.922 1 88.25 339 ASN B C 1
ATOM 5982 O O . ASN B 1 339 ? 10.203 10.289 14.68 1 88.25 339 ASN B O 1
ATOM 5986 N N . ALA B 1 340 ? 8.172 9.242 14.555 1 88.69 340 ALA B N 1
ATOM 5987 C CA . ALA B 1 340 ? 8.703 8.016 13.977 1 88.69 340 ALA B CA 1
ATOM 5988 C C . ALA B 1 340 ? 9.414 8.297 12.656 1 88.69 340 ALA B C 1
ATOM 5990 O O . ALA B 1 340 ? 10.438 7.688 12.344 1 88.69 340 ALA B O 1
ATOM 5991 N N . ARG B 1 341 ? 8.891 9.164 11.922 1 91.62 341 ARG B N 1
ATOM 5992 C CA . ARG B 1 341 ? 9.492 9.492 10.633 1 91.62 341 ARG B CA 1
ATOM 5993 C C . ARG B 1 341 ? 10.859 10.141 10.82 1 91.62 341 ARG B C 1
ATOM 5995 O O . ARG B 1 341 ? 11.805 9.82 10.094 1 91.62 341 ARG B O 1
ATOM 6002 N N . LEU B 1 342 ? 10.875 11.016 11.695 1 92.88 342 LEU B N 1
ATOM 6003 C CA . LEU B 1 342 ? 12.141 11.672 12 1 92.88 342 LEU B CA 1
ATOM 6004 C C . LEU B 1 342 ? 13.156 10.672 12.547 1 92.88 342 LEU B C 1
ATOM 6006 O O . LEU B 1 342 ? 14.328 10.688 12.156 1 92.88 342 LEU B O 1
ATOM 6010 N N . ARG B 1 343 ? 12.719 9.828 13.445 1 92.38 343 ARG B N 1
ATOM 6011 C CA . ARG B 1 343 ? 13.586 8.797 13.992 1 92.38 343 ARG B CA 1
ATOM 6012 C C . ARG B 1 343 ? 14.18 7.934 12.883 1 92.38 343 ARG B C 1
ATOM 6014 O O . ARG B 1 343 ? 15.391 7.688 12.859 1 92.38 343 ARG B O 1
ATOM 6021 N N . ARG B 1 344 ? 13.352 7.52 12.023 1 93.44 344 ARG B N 1
ATOM 6022 C CA . ARG B 1 344 ? 13.805 6.699 10.898 1 93.44 344 ARG B CA 1
ATOM 6023 C C . ARG B 1 344 ? 14.805 7.465 10.031 1 93.44 344 ARG B C 1
ATOM 6025 O O . ARG B 1 344 ? 15.805 6.898 9.586 1 93.44 344 ARG B O 1
ATOM 6032 N N . THR B 1 345 ? 14.484 8.672 9.773 1 96.19 345 THR B N 1
ATOM 6033 C CA . THR B 1 345 ? 15.344 9.516 8.953 1 96.19 345 THR B CA 1
ATOM 6034 C C . THR B 1 345 ? 16.734 9.641 9.57 1 96.19 345 THR B C 1
ATOM 6036 O O . THR B 1 345 ? 17.75 9.492 8.875 1 96.19 345 THR B O 1
ATOM 6039 N N . LEU B 1 346 ? 16.766 9.867 10.852 1 95.38 346 LEU B N 1
ATOM 6040 C CA . LEU B 1 346 ? 18.047 10.023 11.555 1 95.38 346 LEU B CA 1
ATOM 6041 C C . LEU B 1 346 ? 18.797 8.695 11.617 1 95.38 346 LEU B C 1
ATOM 6043 O O . LEU B 1 346 ? 20.031 8.672 11.516 1 95.38 346 LEU B O 1
ATOM 6047 N N . TRP B 1 347 ? 18.047 7.66 11.758 1 94 347 TRP B N 1
ATOM 6048 C CA . TRP B 1 347 ? 18.625 6.32 11.727 1 94 347 TRP B CA 1
ATOM 6049 C C . TRP B 1 347 ? 19.297 6.043 10.383 1 94 347 TRP B C 1
ATOM 6051 O O . TRP B 1 347 ? 20.453 5.605 10.336 1 94 347 TRP B O 1
ATOM 6061 N N . MET B 1 348 ? 18.625 6.367 9.352 1 95.31 348 MET B N 1
ATOM 6062 C CA . MET B 1 348 ? 19.141 6.141 8.008 1 95.31 348 MET B CA 1
ATOM 6063 C C . MET B 1 348 ? 20.359 7.023 7.738 1 95.31 348 MET B C 1
ATOM 6065 O O . MET B 1 348 ? 21.344 6.574 7.145 1 95.31 348 MET B O 1
ATOM 6069 N N . ALA B 1 349 ? 20.234 8.203 8.102 1 96.38 349 ALA B N 1
ATOM 6070 C CA . ALA B 1 349 ? 21.359 9.125 7.938 1 96.38 349 ALA B CA 1
ATOM 6071 C C . ALA B 1 349 ? 22.609 8.609 8.664 1 96.38 349 ALA B C 1
ATOM 6073 O O . ALA B 1 349 ? 23.719 8.695 8.141 1 96.38 349 ALA B O 1
ATOM 6074 N N . GLY B 1 350 ? 22.391 8.094 9.867 1 94.75 350 GLY B N 1
ATOM 6075 C CA . GLY B 1 350 ? 23.484 7.516 10.625 1 94.75 350 GLY B CA 1
ATOM 6076 C C . GLY B 1 350 ? 24.156 6.355 9.906 1 94.75 350 GLY B C 1
ATOM 6077 O O . GLY B 1 350 ? 25.375 6.258 9.883 1 94.75 350 GLY B O 1
ATOM 6078 N N . GLN B 1 351 ? 23.391 5.523 9.312 1 93.94 351 GLN B N 1
ATOM 6079 C CA . GLN B 1 351 ? 23.906 4.355 8.602 1 93.94 351 GLN B CA 1
ATOM 6080 C C . GLN B 1 351 ? 24.75 4.773 7.398 1 93.94 351 GLN B C 1
ATOM 6082 O O . GLN B 1 351 ? 25.781 4.16 7.113 1 93.94 351 GLN B O 1
ATOM 6087 N N . VAL B 1 352 ? 24.312 5.746 6.738 1 94.38 352 VAL B N 1
ATOM 6088 C CA . VAL B 1 352 ? 25.031 6.234 5.57 1 94.38 352 VAL B CA 1
ATOM 6089 C C . VAL B 1 352 ? 26.328 6.926 6.012 1 94.38 352 VAL B C 1
ATOM 6091 O O . VAL B 1 352 ? 27.375 6.77 5.379 1 94.38 352 VAL B O 1
ATOM 6094 N N . ALA B 1 353 ? 26.219 7.645 7.055 1 95.44 353 ALA B N 1
ATOM 6095 C CA . ALA B 1 353 ? 27.375 8.391 7.562 1 95.44 353 ALA B CA 1
ATOM 6096 C C . ALA B 1 353 ? 28.516 7.453 7.93 1 95.44 353 ALA B C 1
ATOM 6098 O O . ALA B 1 353 ? 29.688 7.742 7.645 1 95.44 353 ALA B O 1
ATOM 6099 N N . ILE B 1 354 ? 28.234 6.336 8.508 1 93.75 354 ILE B N 1
ATOM 6100 C CA . ILE B 1 354 ? 29.266 5.43 8.984 1 93.75 354 ILE B CA 1
ATOM 6101 C C . ILE B 1 354 ? 30 4.793 7.801 1 93.75 354 ILE B C 1
ATOM 6103 O O . ILE B 1 354 ? 31.125 4.32 7.938 1 93.75 354 ILE B O 1
ATOM 6107 N N . LEU B 1 355 ? 29.344 4.785 6.648 1 92.19 355 LEU B N 1
ATOM 6108 C CA . LEU B 1 355 ? 29.938 4.18 5.457 1 92.19 355 LEU B CA 1
ATOM 6109 C C . LEU B 1 355 ? 30.812 5.191 4.715 1 92.19 355 LEU B C 1
ATOM 6111 O O . LEU B 1 355 ? 31.5 4.832 3.762 1 92.19 355 LEU B O 1
ATOM 6115 N N . GLN B 1 356 ? 30.703 6.363 5.062 1 90.56 356 GLN B N 1
ATOM 6116 C CA . GLN B 1 356 ? 31.469 7.406 4.395 1 90.56 356 GLN B CA 1
ATOM 6117 C C . GLN B 1 356 ? 32.844 7.543 5.012 1 90.56 356 GLN B C 1
ATOM 6119 O O . GLN B 1 356 ? 33.188 6.871 5.992 1 90.56 356 GLN B O 1
ATOM 6124 N N . ARG B 1 357 ? 33.625 8.367 4.301 1 82.5 357 ARG B N 1
ATOM 6125 C CA . ARG B 1 357 ? 35.031 8.539 4.691 1 82.5 357 ARG B CA 1
ATOM 6126 C C . ARG B 1 357 ? 35.125 9.039 6.125 1 82.5 357 ARG B C 1
ATOM 6128 O O . ARG B 1 357 ? 34.125 9.227 6.805 1 82.5 357 ARG B O 1
ATOM 6135 N N . THR B 1 358 ? 36.25 9.484 6.57 1 80.19 358 THR B N 1
ATOM 6136 C CA . THR B 1 358 ? 36.594 9.766 7.965 1 80.19 358 THR B CA 1
ATOM 6137 C C . THR B 1 358 ? 35.719 10.875 8.523 1 80.19 358 THR B C 1
ATOM 6139 O O . THR B 1 358 ? 35.75 12.008 8.031 1 80.19 358 THR B O 1
ATOM 6142 N N . ASN B 1 359 ? 34.844 10.445 9.461 1 90.19 359 ASN B N 1
ATOM 6143 C CA . ASN B 1 359 ? 34 11.375 10.219 1 90.19 359 ASN B CA 1
ATOM 6144 C C . ASN B 1 359 ? 33.75 10.883 11.648 1 90.19 359 ASN B C 1
ATOM 6146 O O . ASN B 1 359 ? 34.188 9.781 12.008 1 90.19 359 ASN B O 1
ATOM 6150 N N . SER B 1 360 ? 33.125 11.711 12.422 1 90.44 360 SER B N 1
ATOM 6151 C CA . SER B 1 360 ? 33 11.422 13.844 1 90.44 360 SER B CA 1
ATOM 6152 C C . SER B 1 360 ? 32 10.297 14.086 1 90.44 360 SER B C 1
ATOM 6154 O O . SER B 1 360 ? 32.062 9.625 15.117 1 90.44 360 SER B O 1
ATOM 6156 N N . PHE B 1 361 ? 31.062 10.078 13.195 1 93.75 361 PHE B N 1
ATOM 6157 C CA . PHE B 1 361 ? 30.094 9.008 13.344 1 93.75 361 PHE B CA 1
ATOM 6158 C C . PHE B 1 361 ? 30.75 7.645 13.148 1 93.75 361 PHE B C 1
ATOM 6160 O O . PHE B 1 361 ? 30.516 6.719 13.922 1 93.75 361 PHE B O 1
ATOM 6167 N N . ARG B 1 362 ? 31.484 7.535 12.078 1 92.5 362 ARG B N 1
ATOM 6168 C CA . ARG B 1 362 ? 32.219 6.301 11.805 1 92.5 362 ARG B CA 1
ATOM 6169 C C . ARG B 1 362 ? 33.156 5.949 12.953 1 92.5 362 ARG B C 1
ATOM 6171 O O . ARG B 1 362 ? 33.219 4.789 13.367 1 92.5 362 ARG B O 1
ATOM 6178 N N . ASP B 1 363 ? 33.875 6.984 13.445 1 91.56 363 ASP B N 1
ATOM 6179 C CA . ASP B 1 363 ? 34.781 6.773 14.562 1 91.56 363 ASP B CA 1
ATOM 6180 C C . ASP B 1 363 ? 34.031 6.195 15.773 1 91.56 363 ASP B C 1
ATOM 6182 O O . ASP B 1 363 ? 34.531 5.258 16.406 1 91.56 363 ASP B O 1
ATOM 6186 N N . LYS B 1 364 ? 32.969 6.785 16.047 1 91.62 364 LYS B N 1
ATOM 6187 C CA . LYS B 1 364 ? 32.188 6.316 17.188 1 91.62 364 LYS B CA 1
ATOM 6188 C C . LYS B 1 364 ? 31.672 4.891 16.953 1 91.62 364 LYS B C 1
ATOM 6190 O O . LYS B 1 364 ? 31.719 4.062 17.875 1 91.62 364 LYS B O 1
ATOM 6195 N N . PHE B 1 365 ? 31.219 4.613 15.805 1 92.12 365 PHE B N 1
ATOM 6196 C CA . PHE B 1 365 ? 30.719 3.285 15.461 1 92.12 365 PHE B CA 1
ATOM 6197 C C . PHE B 1 365 ? 31.812 2.238 15.625 1 92.12 365 PHE B C 1
ATOM 6199 O O . PHE B 1 365 ? 31.594 1.198 16.25 1 92.12 365 PHE B O 1
ATOM 6206 N N . GLU B 1 366 ? 32.938 2.533 15.086 1 90.69 366 GLU B N 1
ATOM 6207 C CA . GLU B 1 366 ? 34.062 1.608 15.141 1 90.69 366 GLU B CA 1
ATOM 6208 C C . GLU B 1 366 ? 34.5 1.35 16.578 1 90.69 366 GLU B C 1
ATOM 6210 O O . GLU B 1 366 ? 34.875 0.233 16.938 1 90.69 366 GLU B O 1
ATOM 6215 N N . ARG B 1 367 ? 34.406 2.318 17.344 1 90.25 367 ARG B N 1
ATOM 6216 C CA . ARG B 1 367 ? 34.75 2.158 18.766 1 90.25 367 ARG B CA 1
ATOM 6217 C C . ARG B 1 367 ? 33.781 1.228 19.453 1 90.25 367 ARG B C 1
ATOM 6219 O O . ARG B 1 367 ? 34.156 0.416 20.297 1 90.25 367 ARG B O 1
ATOM 6226 N N . TYR B 1 368 ? 32.5 1.374 19.109 1 87.69 368 TYR B N 1
ATOM 6227 C CA . TYR B 1 368 ? 31.469 0.553 19.719 1 87.69 368 TYR B CA 1
ATOM 6228 C C . TYR B 1 368 ? 31.672 -0.92 19.375 1 87.69 368 TYR B C 1
ATOM 6230 O O . TYR B 1 368 ? 31.484 -1.786 20.234 1 87.69 368 TYR B O 1
ATOM 6238 N N . ILE B 1 369 ? 32.125 -1.134 18.125 1 88.31 369 ILE B N 1
ATOM 6239 C CA . ILE B 1 369 ? 32.125 -2.527 17.688 1 88.31 369 ILE B CA 1
ATOM 6240 C C . ILE B 1 369 ? 33.531 -3.109 17.812 1 88.31 369 ILE B C 1
ATOM 6242 O O . ILE B 1 369 ? 33.75 -4.266 17.469 1 88.31 369 ILE B O 1
ATOM 6246 N N . ALA B 1 370 ? 34.438 -2.385 18.297 1 87.62 370 ALA B N 1
ATOM 6247 C CA . ALA B 1 370 ? 35.844 -2.771 18.375 1 87.62 370 ALA B CA 1
ATOM 6248 C C . ALA B 1 370 ? 36 -4.059 19.172 1 87.62 370 ALA B C 1
ATOM 6250 O O . ALA B 1 370 ? 36.844 -4.895 18.844 1 87.62 370 ALA B O 1
ATOM 6251 N N . LYS B 1 371 ? 35.219 -4.25 20.172 1 83.06 371 LYS B N 1
ATOM 6252 C CA . LYS B 1 371 ? 35.375 -5.426 21.031 1 83.06 371 LYS B CA 1
ATOM 6253 C C . LYS B 1 371 ? 34.969 -6.695 20.281 1 83.06 371 LYS B C 1
ATOM 6255 O O . LYS B 1 371 ? 35.594 -7.738 20.438 1 83.06 371 LYS B O 1
ATOM 6260 N N . ASP B 1 372 ? 33.844 -6.664 19.562 1 86.62 372 ASP B N 1
ATOM 6261 C CA . ASP B 1 372 ? 33.344 -7.801 18.797 1 86.62 372 ASP B CA 1
ATOM 6262 C C . ASP B 1 372 ? 32.594 -7.332 17.562 1 86.62 372 ASP B C 1
ATOM 6264 O O . ASP B 1 372 ? 31.375 -7.129 17.609 1 86.62 372 ASP B O 1
ATOM 6268 N N . ARG B 1 373 ? 33.188 -7.34 16.469 1 82.69 373 ARG B N 1
ATOM 6269 C CA . ARG B 1 373 ? 32.688 -6.723 15.234 1 82.69 373 ARG B CA 1
ATOM 6270 C C . ARG B 1 373 ? 31.5 -7.508 14.664 1 82.69 373 ARG B C 1
ATOM 6272 O O . ARG B 1 373 ? 30.641 -6.941 13.984 1 82.69 373 ARG B O 1
ATOM 6279 N N . HIS B 1 374 ? 31.406 -8.711 15 1 86 374 HIS B N 1
ATOM 6280 C CA . HIS B 1 374 ? 30.391 -9.531 14.344 1 86 374 HIS B CA 1
ATOM 6281 C C . HIS B 1 374 ? 29.219 -9.797 15.273 1 86 374 HIS B C 1
ATOM 6283 O O . HIS B 1 374 ? 28.25 -10.469 14.883 1 86 374 HIS B O 1
ATOM 6289 N N . ASN B 1 375 ? 29.328 -9.18 16.453 1 84.62 375 ASN B N 1
ATOM 6290 C CA . ASN B 1 375 ? 28.219 -9.305 17.406 1 84.62 375 ASN B CA 1
ATOM 6291 C C . ASN B 1 375 ? 27.016 -8.477 16.969 1 84.62 375 ASN B C 1
ATOM 6293 O O . ASN B 1 375 ? 27.078 -7.242 16.969 1 84.62 375 ASN B O 1
ATOM 6297 N N . THR B 1 376 ? 25.922 -9.133 16.609 1 84 376 THR B N 1
ATOM 6298 C CA . THR B 1 376 ? 24.734 -8.492 16.062 1 84 376 THR B CA 1
ATOM 6299 C C . THR B 1 376 ? 24.094 -7.551 17.094 1 84 376 THR B C 1
ATOM 6301 O O . THR B 1 376 ? 23.562 -6.496 16.734 1 84 376 THR B O 1
ATOM 6304 N N . HIS B 1 377 ? 24.141 -7.977 18.281 1 81.25 377 HIS B N 1
ATOM 6305 C CA . HIS B 1 377 ? 23.562 -7.145 19.344 1 81.25 377 HIS B CA 1
ATOM 6306 C C . HIS B 1 377 ? 24.375 -5.859 19.516 1 81.25 377 HIS B C 1
ATOM 6308 O O . HIS B 1 377 ? 23.797 -4.777 19.641 1 81.25 377 HIS B O 1
ATOM 6314 N N . LEU B 1 378 ? 25.688 -5.977 19.547 1 84.25 378 LEU B N 1
ATOM 6315 C CA . LEU B 1 378 ? 26.547 -4.812 19.672 1 84.25 378 LEU B CA 1
ATOM 6316 C C . LEU B 1 378 ? 26.375 -3.865 18.484 1 84.25 378 LEU B C 1
ATOM 6318 O O . LEU B 1 378 ? 26.375 -2.645 18.656 1 84.25 378 LEU B O 1
ATOM 6322 N N . ARG B 1 379 ? 26.25 -4.398 17.406 1 87.38 379 ARG B N 1
ATOM 6323 C CA . ARG B 1 379 ? 26.047 -3.598 16.203 1 87.38 379 ARG B CA 1
ATOM 6324 C C . ARG B 1 379 ? 24.734 -2.824 16.266 1 87.38 379 ARG B C 1
ATOM 6326 O O . ARG B 1 379 ? 24.688 -1.649 15.898 1 87.38 379 ARG B O 1
ATOM 6333 N N . ARG B 1 380 ? 23.719 -3.498 16.719 1 84.56 380 ARG B N 1
ATOM 6334 C CA . ARG B 1 380 ? 22.438 -2.836 16.859 1 84.56 380 ARG B CA 1
ATOM 6335 C C . ARG B 1 380 ? 22.516 -1.664 17.828 1 84.56 380 ARG B C 1
ATOM 6337 O O . ARG B 1 380 ? 21.953 -0.6 17.594 1 84.56 380 ARG B O 1
ATOM 6344 N N . LYS B 1 381 ? 23.156 -1.87 18.969 1 85.38 381 LYS B N 1
ATOM 6345 C CA . LYS B 1 381 ? 23.359 -0.805 19.938 1 85.38 381 LYS B CA 1
ATOM 6346 C C . LYS B 1 381 ? 24.156 0.347 19.344 1 85.38 381 LYS B C 1
ATOM 6348 O O . LYS B 1 381 ? 23.875 1.516 19.625 1 85.38 381 LYS B O 1
ATOM 6353 N N . ALA B 1 382 ? 25.141 -0.012 18.5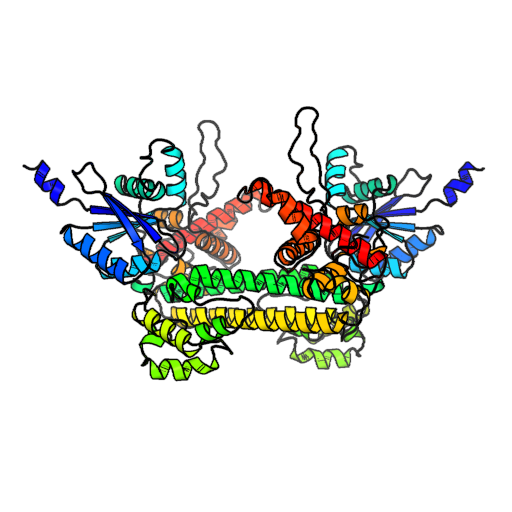94 1 90.19 382 ALA B N 1
ATOM 6354 C CA . ALA B 1 382 ? 25.984 0.992 17.953 1 90.19 382 ALA B CA 1
ATOM 6355 C C . ALA B 1 382 ? 25.172 1.853 17 1 90.19 382 ALA B C 1
ATOM 6357 O O . ALA B 1 382 ? 25.281 3.08 17 1 90.19 382 ALA B O 1
ATOM 6358 N N . TYR B 1 383 ? 24.312 1.225 16.25 1 89.81 383 TYR B N 1
ATOM 6359 C CA . TYR B 1 383 ? 23.469 1.959 15.312 1 89.81 383 TYR B CA 1
ATOM 6360 C C . TYR B 1 383 ? 22.562 2.932 16.047 1 89.81 383 TYR B C 1
ATOM 6362 O O . TYR B 1 383 ? 22.344 4.059 15.594 1 89.81 383 TYR B O 1
ATOM 6370 N N . THR B 1 384 ? 22.016 2.5 17.156 1 88.06 384 THR B N 1
ATOM 6371 C CA . THR B 1 384 ? 21.141 3.352 17.953 1 88.06 384 THR B CA 1
ATOM 6372 C C . THR B 1 384 ? 21.922 4.551 18.5 1 88.06 384 THR B C 1
ATOM 6374 O O . THR B 1 384 ? 21.406 5.672 18.5 1 88.06 384 THR B O 1
ATOM 6377 N N . ALA B 1 385 ? 23.094 4.309 18.969 1 90.81 385 ALA B N 1
ATOM 6378 C CA . ALA B 1 385 ? 23.938 5.379 19.484 1 90.81 385 ALA B CA 1
ATOM 6379 C C . ALA B 1 385 ? 24.281 6.395 18.406 1 90.81 385 ALA B C 1
ATOM 6381 O O . ALA B 1 385 ? 24.328 7.598 18.656 1 90.81 385 ALA B O 1
ATOM 6382 N N . ILE B 1 386 ? 24.516 5.875 17.266 1 93.62 386 ILE B N 1
ATOM 6383 C CA . ILE B 1 386 ? 24.875 6.746 16.156 1 93.62 386 ILE B CA 1
ATOM 6384 C C . ILE B 1 386 ? 23.656 7.609 15.781 1 93.62 386 ILE B C 1
ATOM 6386 O O . ILE B 1 386 ? 23.812 8.797 15.477 1 93.62 386 ILE B O 1
ATOM 6390 N N . ALA B 1 387 ? 22.5 6.992 15.781 1 93.31 387 ALA B N 1
ATOM 6391 C CA . ALA B 1 387 ? 21.281 7.746 15.484 1 93.31 387 ALA B CA 1
ATOM 6392 C C . ALA B 1 387 ? 21.062 8.859 16.5 1 93.31 387 ALA B C 1
ATOM 6394 O O . ALA B 1 387 ? 20.672 9.969 16.141 1 93.31 387 ALA B O 1
ATOM 6395 N N . ALA B 1 388 ? 21.297 8.562 17.703 1 92 388 ALA B N 1
ATOM 6396 C CA . ALA B 1 388 ? 21.172 9.562 18.766 1 92 388 ALA B CA 1
ATOM 6397 C C . ALA B 1 388 ? 22.188 10.688 18.578 1 92 388 ALA B C 1
ATOM 6399 O O . ALA B 1 388 ? 21.859 11.859 18.766 1 92 388 ALA B O 1
ATOM 6400 N N . LYS B 1 389 ? 23.375 10.305 18.297 1 93.81 389 LYS B N 1
ATOM 6401 C CA . LYS B 1 389 ? 24.391 11.305 18.016 1 93.81 389 LYS B CA 1
ATOM 6402 C C . LYS B 1 389 ? 24 12.18 16.828 1 93.81 389 LYS B C 1
ATOM 6404 O O . LYS B 1 389 ? 24.266 13.383 16.828 1 93.81 389 LYS B O 1
ATOM 6409 N N . MET B 1 390 ? 23.453 11.578 15.828 1 95.81 390 MET B N 1
ATOM 6410 C CA . MET B 1 390 ? 22.969 12.312 14.656 1 95.81 390 MET B CA 1
ATOM 6411 C C . MET B 1 390 ? 21.969 13.383 15.055 1 95.81 390 MET B C 1
ATOM 6413 O O . MET B 1 390 ? 22.047 14.523 14.594 1 95.81 390 MET B O 1
ATOM 6417 N N . ALA B 1 391 ? 21.047 13.031 15.93 1 95.38 391 ALA B N 1
ATOM 6418 C CA . ALA B 1 391 ? 20.062 13.984 16.422 1 95.38 391 ALA B CA 1
ATOM 6419 C C . ALA B 1 391 ? 20.719 15.148 17.141 1 95.38 391 ALA B C 1
ATOM 6421 O O . ALA B 1 391 ? 20.375 16.312 16.922 1 95.38 391 ALA B O 1
ATOM 6422 N N . ARG B 1 392 ? 21.672 14.828 17.953 1 94.88 392 ARG B N 1
ATOM 6423 C CA . ARG B 1 392 ? 22.391 15.852 18.688 1 94.88 392 ARG B CA 1
ATOM 6424 C C . ARG B 1 392 ? 23.156 16.766 17.734 1 94.88 392 ARG B C 1
ATOM 6426 O O . ARG B 1 392 ? 23.188 17.984 17.938 1 94.88 392 ARG B O 1
ATOM 6433 N N . THR B 1 393 ? 23.781 16.141 16.828 1 95.56 393 THR B N 1
ATOM 6434 C CA . THR B 1 393 ? 24.562 16.906 15.859 1 95.56 393 THR B CA 1
ATOM 6435 C C . THR B 1 393 ? 23.672 17.844 15.062 1 95.56 393 THR B C 1
ATOM 6437 O O . THR B 1 393 ? 24.016 19.016 14.844 1 95.56 393 THR B O 1
ATOM 6440 N N . VAL B 1 394 ? 22.531 17.375 14.594 1 97.06 394 VAL B N 1
ATOM 6441 C CA . VAL B 1 394 ? 21.562 18.188 13.852 1 97.06 394 VAL B CA 1
ATOM 6442 C C . VAL B 1 394 ? 21.156 19.391 14.695 1 97.06 394 VAL B C 1
ATOM 6444 O O . VAL B 1 394 ? 21.188 20.531 14.211 1 97.06 394 VAL B O 1
ATOM 6447 N N . HIS B 1 395 ? 20.797 19.141 15.906 1 96.75 395 HIS B N 1
ATOM 6448 C CA . HIS B 1 395 ? 20.391 20.219 16.812 1 96.75 395 HIS B CA 1
ATOM 6449 C C . HIS B 1 395 ? 21.531 21.219 16.984 1 96.75 395 HIS B C 1
ATOM 6451 O O . HIS B 1 395 ? 21.312 22.438 16.891 1 96.75 395 HIS B O 1
ATOM 6457 N N . GLY B 1 396 ? 22.703 20.734 17.219 1 95.5 396 GLY B N 1
ATOM 6458 C CA . GLY B 1 396 ? 23.859 21.594 17.469 1 95.5 396 GLY B CA 1
ATOM 6459 C C . GLY B 1 396 ? 24.219 22.469 16.281 1 95.5 396 GLY B C 1
ATOM 6460 O O . GLY B 1 396 ? 24.438 23.672 16.438 1 95.5 396 GLY B O 1
ATOM 6461 N N . ILE B 1 397 ? 24.25 21.875 15.148 1 95.62 397 ILE B N 1
ATOM 6462 C CA . ILE B 1 397 ? 24.688 22.578 13.945 1 95.62 397 ILE B CA 1
ATOM 6463 C C . ILE B 1 397 ? 23.688 23.688 13.602 1 95.62 397 ILE B C 1
ATOM 6465 O O . ILE B 1 397 ? 24.078 24.781 13.195 1 95.62 397 ILE B O 1
ATOM 6469 N N . ILE B 1 398 ? 22.406 23.438 13.711 1 96.31 398 ILE B N 1
ATOM 6470 C CA . ILE B 1 398 ? 21.375 24.422 13.391 1 96.31 398 ILE B CA 1
ATOM 6471 C C . ILE B 1 398 ? 21.391 25.547 14.438 1 96.31 398 ILE B C 1
ATOM 6473 O O . ILE B 1 398 ? 21.266 26.719 14.094 1 96.31 398 ILE B O 1
ATOM 6477 N N . LYS B 1 399 ? 21.547 25.172 15.648 1 95.25 399 LYS B N 1
ATOM 6478 C CA . LYS B 1 399 ? 21.562 26.156 16.734 1 95.25 399 LYS B CA 1
ATOM 6479 C C . LYS B 1 399 ? 22.766 27.094 16.609 1 95.25 399 LYS B C 1
ATOM 6481 O O . LYS B 1 399 ? 22.641 28.312 16.797 1 95.25 399 LYS B O 1
ATOM 6486 N N . HIS B 1 400 ? 23.891 26.594 16.234 1 94.12 400 HIS B N 1
ATOM 6487 C CA . HIS B 1 400 ? 25.125 27.375 16.188 1 94.12 400 HIS B CA 1
ATOM 6488 C C . HIS B 1 400 ? 25.312 28.047 14.836 1 94.12 400 HIS B C 1
ATOM 6490 O O . HIS B 1 400 ? 26.062 29.016 14.711 1 94.12 400 HIS B O 1
ATOM 6496 N N . GLY B 1 401 ? 24.75 27.484 13.812 1 94.56 401 GLY B N 1
ATOM 6497 C CA . GLY B 1 401 ? 24.766 28.109 12.5 1 94.56 401 GLY B CA 1
ATOM 6498 C C . GLY B 1 401 ? 26.062 27.844 11.734 1 94.56 401 GLY B C 1
ATOM 6499 O O . GLY B 1 401 ? 26.422 28.594 10.828 1 94.56 401 GLY B O 1
ATOM 6500 N N . GLU B 1 402 ? 26.812 26.812 12.172 1 93.38 402 GLU B N 1
ATOM 6501 C CA . GLU B 1 402 ? 28.062 26.453 11.508 1 93.38 402 GLU B CA 1
ATOM 6502 C C . GLU B 1 402 ? 28 25.078 10.883 1 93.38 402 GLU B C 1
ATOM 6504 O O . GLU B 1 402 ? 27.406 24.156 11.461 1 93.38 402 GLU B O 1
ATOM 6509 N N . PRO B 1 403 ? 28.594 24.969 9.727 1 93.69 403 PRO B N 1
ATOM 6510 C CA . PRO B 1 403 ? 28.562 23.656 9.062 1 93.69 403 PRO B CA 1
ATOM 6511 C C . PRO B 1 403 ? 29.312 22.578 9.852 1 93.69 403 PRO B C 1
ATOM 6513 O O . PRO B 1 403 ? 30.141 22.906 10.719 1 93.69 403 PRO B O 1
ATOM 6516 N N . TYR B 1 404 ? 29 21.375 9.539 1 92.44 404 TYR B N 1
ATOM 6517 C CA . TYR B 1 404 ? 29.594 20.219 10.195 1 92.44 404 TYR B CA 1
ATOM 6518 C C . TYR B 1 404 ? 31.109 20.203 10 1 92.44 404 TYR B C 1
ATOM 6520 O O . TYR B 1 404 ? 31.594 20.359 8.875 1 92.44 404 TYR B O 1
ATOM 6528 N N . ARG B 1 405 ? 31.969 20.047 11.109 1 83.5 405 ARG B N 1
ATOM 6529 C CA . ARG B 1 405 ? 33.406 19.828 11.117 1 83.5 405 ARG B CA 1
ATOM 6530 C C . ARG B 1 405 ? 33.75 18.516 11.805 1 83.5 405 ARG B C 1
ATOM 6532 O O . ARG B 1 405 ? 33.375 18.281 12.953 1 83.5 405 ARG B O 1
ATOM 6539 N N . PRO B 1 406 ? 34.188 17.438 11.078 1 71.75 406 PRO B N 1
ATOM 6540 C CA . PRO B 1 406 ? 34.406 16.078 11.578 1 71.75 406 PRO B CA 1
ATOM 6541 C C . PRO B 1 406 ? 34.906 16.047 13.023 1 71.75 406 PRO B C 1
ATOM 6543 O O . PRO B 1 406 ? 34.5 15.195 13.812 1 71.75 406 PRO B O 1
ATOM 6546 N N . PHE B 1 407 ? 36 16.781 13.43 1 59.81 407 PHE B N 1
ATOM 6547 C CA . PHE B 1 407 ? 36.688 16.578 14.703 1 59.81 407 PHE B CA 1
ATOM 6548 C C . PHE B 1 407 ? 36.375 17.703 15.672 1 59.81 407 PHE B C 1
ATOM 6550 O O . PHE B 1 407 ? 36.906 17.75 16.781 1 59.81 407 PHE B O 1
ATOM 6557 N N . PHE B 1 408 ? 35.562 18.562 15.289 1 49.97 408 PHE B N 1
ATOM 6558 C CA . PHE B 1 408 ? 35.25 19.609 16.266 1 49.97 408 PHE B CA 1
ATOM 6559 C C . PHE B 1 408 ? 33.906 19.391 16.906 1 49.97 408 PHE B C 1
ATOM 6561 O O . PHE B 1 408 ? 32.875 19.688 16.312 1 49.97 408 PHE B O 1
ATOM 6568 N N . GLU B 1 409 ? 33.719 18.328 17.531 1 43.34 409 GLU B N 1
ATOM 6569 C CA . GLU B 1 409 ? 32.438 18.109 18.156 1 43.34 409 GLU B CA 1
ATOM 6570 C C . GLU B 1 409 ? 32.031 19.297 19.047 1 43.34 409 GLU B C 1
ATOM 6572 O O . GLU B 1 409 ? 32.812 19.703 19.922 1 43.34 409 GLU B O 1
ATOM 6577 N N . GLY B 1 410 ? 31.469 20.328 18.469 1 37.94 410 GLY B N 1
ATOM 6578 C CA . GLY B 1 410 ? 31 21.391 19.344 1 37.94 410 GLY B CA 1
ATOM 6579 C C . GLY B 1 410 ? 30.219 20.875 20.547 1 37.94 410 GLY B C 1
ATOM 6580 O O . GLY B 1 410 ? 29.75 19.734 20.531 1 37.94 410 GLY B O 1
#

Radius of gyration: 32.08 Å; Cα contacts (8 Å, |Δi|>4): 1186; chains: 2; bounding box: 74×104×80 Å

Solvent-accessible surface area (backbone atoms only — not comparable to full-atom values): 43860 Å² total; per-residue (Å²): 109,70,72,62,54,58,46,65,71,47,52,34,39,33,11,37,36,74,44,88,60,52,28,40,28,35,35,41,43,66,94,50,88,70,67,43,78,44,77,38,47,82,40,41,70,40,49,52,51,49,53,55,56,57,57,68,67,74,48,57,46,38,36,35,33,62,69,58,88,31,58,50,51,30,59,50,52,57,42,44,74,72,67,43,45,51,31,28,28,54,58,66,61,47,54,54,48,48,63,68,47,58,91,70,62,62,86,85,48,63,62,65,16,52,48,48,37,51,30,54,74,72,59,59,55,39,82,54,79,57,39,69,84,70,67,37,39,40,47,31,35,49,38,51,52,43,50,52,38,50,50,50,40,51,52,52,49,48,44,42,62,52,44,50,25,31,37,25,29,55,72,53,65,79,75,62,85,55,90,83,53,58,30,63,45,53,41,36,49,77,45,61,32,32,65,66,50,49,74,42,53,70,69,58,40,45,65,68,47,50,79,44,49,60,98,48,87,61,51,66,60,53,48,51,49,51,48,60,46,25,66,51,53,53,33,50,90,68,58,85,84,34,54,41,47,50,48,51,33,52,54,32,52,50,47,48,51,35,52,52,51,42,50,51,49,51,55,51,49,45,70,72,38,65,82,40,67,65,46,52,36,44,47,46,32,73,40,28,45,70,66,49,35,43,41,45,45,35,72,58,50,64,62,67,78,40,88,44,55,66,55,47,27,42,50,28,20,52,36,68,36,62,48,66,45,97,86,44,80,45,74,66,38,66,56,71,78,25,39,61,67,49,35,50,44,34,40,52,20,31,59,47,22,44,72,44,73,96,35,53,58,27,54,51,41,50,60,58,26,62,84,47,74,81,37,65,67,48,48,52,52,31,51,52,51,38,18,38,48,42,46,40,48,53,42,49,33,62,63,70,70,46,63,62,53,61,85,56,78,122,110,67,72,59,55,58,46,65,71,46,51,34,38,34,12,37,35,72,43,87,60,54,27,39,26,35,37,41,42,65,93,50,87,70,67,42,79,45,77,37,49,81,39,41,70,40,49,50,50,49,52,53,57,56,59,68,68,74,47,58,46,39,37,34,32,61,68,59,87,31,58,51,52,30,59,49,50,57,42,44,75,71,65,44,46,52,31,28,27,54,58,66,60,47,55,54,47,49,62,69,49,59,91,69,61,61,87,83,49,65,64,67,16,50,48,48,39,51,31,53,74,74,59,59,55,39,82,53,77,56,39,69,83,69,66,36,39,40,47,31,37,51,39,52,51,43,50,51,39,51,50,50,40,52,53,50,50,46,44,42,64,53,44,49,27,32,38,26,29,54,73,53,66,78,74,62,85,55,91,86,53,57,33,63,45,52,42,36,50,77,45,61,31,32,65,65,51,51,73,41,53,69,69,58,40,46,64,68,46,50,78,45,48,62,98,49,87,59,52,66,59,53,48,51,51,51,48,61,46,25,66,52,52,54,32,51,90,68,58,85,85,34,56,41,48,51,48,50,34,51,53,30,52,51,46,46,50,35,52,52,51,43,51,50,48,51,54,50,49,47,70,72,36,66,82,38,67,64,46,51,37,42,48,48,32,73,40,27,44,72,66,47,36,43,39,44,44,35,72,59,49,65,60,68,78,40,87,43,53,66,54,46,28,41,50,29,19,53,38,68,38,64,50,67,45,100,84,42,81,46,73,65,38,65,55,72,78,27,39,61,67,48,34,52,45,33,40,53,21,32,59,47,21,44,72,44,73,97,36,53,58,27,54,50,40,50,59,57,25,63,86,47,76,81,39,66,68,48,48,51,52,32,50,52,51,37,17,38,47,42,45,39,48,53,41,48,33,62,64,69,70,45,62,64,52,61,84,57,77,123

Sequence (820 aa):
MTDIIITQTAPVLVAIDISKARDEGLIAISGKKRRRRLTVLNQLDDFNRLITSLACYGRPVRVAFEATGNYPRALAYHLAAAGFELKLVSSVALARTREALHNSWDKNDPKDAQVILHMMEIGNEQFYHDPLVRGTNDIQELSKTHDIVSKSKTELWHRVLTHYLPLYFPEADRFHRSSRSDWFFAFLERYPSPHLISAMSKEAFIADAWDVVGRKVAKERLLSDIYETAKVSVGLPVAADSDAISMFRLVLGEGRSLIAQRNQIEDRAVALLKDLPDYKLLTSIPGIGPINALTILAEAGDVRRFRHHRQFSKFCGMDLATMQSGTFRGQTKLSKYGNARLRRTLWMAGQVAILQRTNSFRDKFERYIAKDRHNTHLRRKAYTAIAAKMARTVHGIIKHGEPYRPFFEGMTDIIITQTAPVLVAIDISKARDEGLIAISGKKRRRRLTVLNQLDDFNRLITSLACYGRPVRVAFEATGNYPRALAYHLAAAGFELKLVSSVALARTREALHNSWDKNDPKDAQVILHMMEIGNEQFYHDPLVRGTNDIQELSKTHDIVSKSKTELWHRVLTHYLPLYFPEADRFHRSSRSDWFFAFLERYPSPHLISAMSKEAFIADAWDVVGRKVAKERLLSDIYETAKVSVGLPVAADSDAISMFRLVLGEGRSLIAQRNQIEDRAVALLKDLPDYKLLTSIPGIGPINALTILAEAGDVRRFRHHRQFSKFCGMDLATMQSGTFRGQTKLSKYGNARLRRTLWMAGQVAILQRTNSFRDKFERYIAKDRHNTHLRRKAYTAIAAKMARTVHGIIKHGEPYRPFFEG

Secondary structure (DSSP, 8-state):
-HHHHHHHHSPEEEEEE--SSEEEEEEE-TT----EEEEEESSHHHHHHHHHHHHTT-S-EEEEEE--SSHHHHHHHHHHHTT-EEEEE-HHHHHHHHHHTTT-S-TTS-HHHHHHHHHHHTT--EE---TTTTT-HHHHHHHHHHHHHHHHHHHHHHHIIIIIHHHH-TTGGGG---TT-SHHHHHHHH-SSHHHHHTS-HHHHHHHHTTTS-S-TTHHHHHHHHHHHHHT-------TTSHHHHHHHHHHHHHHHHHHHHHHHHHHHHHHHTT-HHHHHHHTSTT--HHHHHHHHHHHS-GGG-SSHHHHHHHHT-SEE--B-SS-B---EE---S-HHHHHHHHHHHHHHHHSSS-HHHHHHHHHHSS-TT-HHHHHHHHHHHHHHHHHHHHHHHHHT----TT---/-HHHHHHHHSPEEEEEE--SSEEEEEEE-TT--S-EEEEEESSHHHHHHHHHHHHTT-S-EEEEEE--SSHHHHHHHHHHHTT-EEEEE-HHHHHHHHHHTTT-S-TTS-HHHHHHHHHHHTT--EE---TTTTT-HHHHHHHHHHHHHHHHHHHHHHHIIIIIHHHH-TTGGGG---TT-SHHHHHHHH-SSHHHHHTS-HHHHHHHHTTTS-S-TTHHHHHHHHHHHHHT-------TTSHHHHHHHHHHHHHHHHHHHHHHHHHHHHHHHTT-HHHHHHHTSTT--HHHHHHHHHHHS-GGG-SSHHHHHHHHT--EE--B-SS-B---EE---S-HHHHHHHHHHHHHHHHSSS-HHHHHHHHHHSS-TT-HHHHHHHHHHHHHHHHHHHHHHHHHT----TT---

Foldseek 3Di:
DVVVVVQLADAWEKFWEFDQFKIKIWIDGRPDPDIDIDMAGPDPVRLVVVLVVRVVSVYAYEYEYEPDDCRCQVSVVSNVVSPHFYKYAYPVQLVVQLVVCDPVDDPPGDSSNVSRRVCVVVPVIGGDDRCVVLVLVVLQVLLVVLVVLVVVLVVLVVCCQPPQCVAAPVPLVVLDDDLLDLLSLQLCLVVVHLCVLQVDDLVVSLVVSVVSRPPDDPSSVSSSVSNVCSNVTPHDDDDCPDVSSVVVNVSSVVSSVSSVVSVVSLVVQCVVPVPPLLLVQQCLQQLQDSSLSSQCCNQCPQLVVDVDLVSQCVQLQLDFDQPDDPVDRDDRDRNCSHDPSNLVSLLRSLVRRLPDDQAQSVVQLCVQCVVPVPDPVSNVVSSSVSSSVSSSSSSVSSNVSHHDDRPPPD/DVVVVVQLADAWEKFWEFDQFKIKIWIDGRPDPDIDIDIAGPDPVRLVVVLVVRVVSVYAYEYEYEPDDCRCQSSVVSNVVSPHWYKYAYPVQLVVQLVVCDPVDDPPGDSSNVSRRVCVVVPVIGGDDRCVVLVLVVLQVLLVVLVVLVVVLVVLVVCCQPPQCVAAPVPLVVLDDDLLDLLSLQLCLVVVHLCVLQVDDLVVNLVVSVVSRPPDDPSSVSSSVSNVCSNPTPHDDDDCPDVSSVVVSVSSVVSSVSSVVSVVSLVVQCVVPVPPLLLVQQCLQQLQDSSLSSQCCNQCPQLVVDVDLVSQCVQLQLDFDQPDDPPDRDDRDRNCSHDPSNLVSLLRSLVRRLVDDQAQSVVQLCVQCVVPVPPPVSNVVSSSVSSSVSSSSSSVSSNVSHHDDRPPPD